Protein AF-0000000076654372 (afdb_homodimer)

Solvent-accessible surface area (backbone atoms only — not comparable to full-atom values): 41500 Å² total; per-residue (Å²): 127,62,51,68,61,81,51,61,58,80,26,35,23,19,75,59,28,53,23,39,27,15,32,27,33,91,89,42,74,63,45,23,30,28,32,39,43,34,64,26,26,40,34,35,35,58,34,51,76,66,53,48,56,74,80,52,67,88,54,66,77,91,51,62,63,37,31,63,28,63,34,42,39,65,50,32,48,63,29,49,72,42,50,49,47,51,48,52,44,53,38,39,54,42,25,56,83,30,92,48,43,71,59,43,75,70,21,62,70,52,38,68,73,18,51,39,54,47,90,63,47,45,75,33,57,31,47,64,51,43,44,26,35,37,32,59,24,8,48,44,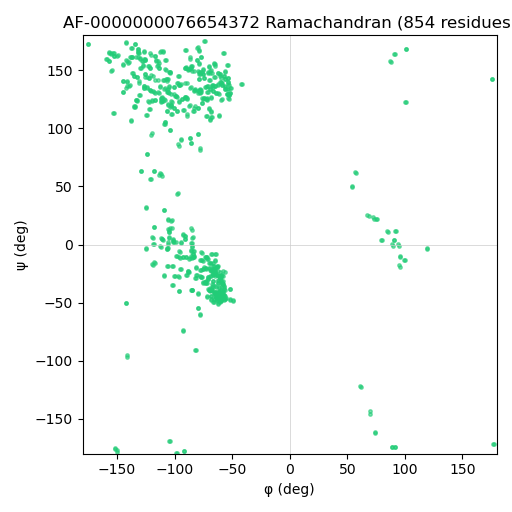37,45,37,54,54,19,26,75,75,59,33,72,93,50,17,62,59,90,48,56,69,65,45,80,41,40,26,34,48,55,37,72,24,52,40,33,40,71,50,71,38,49,42,32,40,40,52,24,53,86,44,96,84,50,87,58,66,45,80,45,62,55,74,40,28,36,52,23,37,30,41,28,36,32,29,4,40,54,46,53,74,55,42,50,47,53,24,82,56,27,66,59,29,41,39,22,34,29,41,26,38,53,30,32,26,49,48,29,29,70,47,57,17,71,74,40,6,61,39,57,29,44,28,42,32,29,34,23,21,33,30,33,35,38,48,72,53,46,64,87,36,52,31,63,42,46,88,70,95,45,80,58,53,76,69,50,58,56,76,65,77,47,60,20,53,44,34,45,35,37,34,30,41,29,39,68,86,64,41,65,30,80,57,22,52,36,52,49,34,34,28,57,59,30,66,27,39,46,50,10,59,62,11,45,18,8,21,28,51,47,48,23,21,37,37,33,40,24,40,36,14,44,88,53,92,47,14,32,28,27,38,48,64,68,6,64,73,55,75,36,69,41,82,35,53,93,80,40,71,37,43,43,62,50,68,46,26,27,43,37,37,39,40,33,30,79,42,54,88,70,30,15,37,29,40,55,58,22,30,39,33,32,37,67,49,72,88,77,135,126,62,51,65,61,80,52,60,60,82,24,37,24,18,75,59,28,53,23,40,27,16,32,27,33,92,89,41,74,65,47,22,30,27,32,41,43,34,66,25,25,40,34,34,34,57,33,50,76,66,53,50,58,72,80,51,69,88,54,67,79,92,50,63,63,38,31,62,27,62,35,42,40,64,51,32,48,63,28,49,71,42,52,48,48,51,49,51,44,54,37,39,53,42,27,55,83,29,93,47,42,69,60,43,75,70,21,63,70,53,38,68,70,19,48,37,54,47,87,63,46,45,75,33,57,31,46,64,51,44,43,26,36,38,30,58,24,8,51,46,37,46,36,54,54,18,27,76,75,60,32,71,93,51,16,62,58,91,47,56,70,65,45,79,42,42,25,35,48,54,37,72,25,52,39,33,40,72,48,69,38,49,42,31,40,38,51,24,53,87,45,94,83,48,89,60,66,44,80,46,62,53,74,40,28,36,51,24,37,29,43,29,36,31,29,4,40,54,47,54,74,53,41,50,49,53,24,82,56,27,65,60,28,43,37,22,34,28,42,25,37,52,34,33,24,48,48,27,30,70,48,58,17,72,75,40,5,63,38,58,28,44,27,42,32,29,35,23,22,34,28,34,33,38,49,71,54,44,64,89,36,52,31,64,41,46,85,69,95,46,81,57,53,78,70,49,58,56,77,66,77,48,59,21,52,44,34,41,36,36,35,30,42,29,38,69,86,66,42,64,30,80,56,23,52,38,51,48,33,34,29,57,58,32,66,28,40,46,50,11,59,61,11,45,17,7,20,28,52,46,49,23,21,36,38,34,40,23,37,36,15,43,89,53,91,47,13,35,28,27,38,49,64,67,7,65,73,54,74,38,69,42,82,37,53,94,80,41,69,37,42,42,61,50,70,45,27,29,44,36,36,38,40,34,30,79,42,54,87,70,29,16,36,30,39,56,57,24,31,40,33,32,35,68,49,72,88,78,136

Structure (mmCIF, N/CA/C/O backbone):
data_AF-0000000076654372-model_v1
#
loop_
_entity.id
_entity.type
_entity.pdbx_description
1 polymer Fumarylacetoacetase
#
loop_
_atom_site.group_PDB
_atom_site.id
_atom_site.type_symbol
_atom_site.label_atom_id
_atom_site.label_alt_id
_atom_site.label_comp_id
_atom_site.label_asym_id
_atom_site.label_entity_id
_atom_site.label_seq_id
_atom_site.pdbx_PDB_ins_code
_atom_site.Cartn_x
_atom_site.Cartn_y
_atom_site.Cartn_z
_atom_site.occupancy
_atom_site.B_iso_or_equiv
_atom_site.auth_seq_id
_atom_site.auth_comp_id
_atom_site.auth_asym_id
_atom_site.auth_atom_id
_atom_site.pdbx_PDB_model_num
ATOM 1 N N . MET A 1 1 ? -16.188 34.625 14.461 1 77.44 1 MET A N 1
ATOM 2 C CA . MET A 1 1 ? -17.531 34.062 14.57 1 77.44 1 MET A CA 1
ATOM 3 C C . MET A 1 1 ? -17.797 33.562 15.992 1 77.44 1 MET A C 1
ATOM 5 O O . MET A 1 1 ? -16.969 32.875 16.578 1 77.44 1 MET A O 1
ATOM 9 N N . ALA A 1 2 ? -18.906 34.062 16.641 1 90.44 2 ALA A N 1
ATOM 10 C CA . ALA A 1 2 ? -19.203 33.656 18 1 90.44 2 ALA A CA 1
ATOM 11 C C . ALA A 1 2 ? -20.109 32.438 18.031 1 90.44 2 ALA A C 1
ATOM 13 O O . ALA A 1 2 ? -20.922 32.25 17.125 1 90.44 2 ALA A O 1
ATOM 14 N N . SER A 1 3 ? -19.812 31.531 18.938 1 96.31 3 SER A N 1
ATOM 15 C CA . SER A 1 3 ? -20.547 30.281 19.109 1 96.31 3 SER A CA 1
ATOM 16 C C . SER A 1 3 ? -21.422 30.328 20.359 1 96.31 3 SER A C 1
ATOM 18 O O . SER A 1 3 ? -21.031 30.906 21.375 1 96.31 3 SER A O 1
ATOM 20 N N . TRP A 1 4 ? -22.625 29.75 20.328 1 97.69 4 TRP A N 1
ATOM 21 C CA . TRP A 1 4 ? -23.422 29.625 21.547 1 97.69 4 TRP A CA 1
ATOM 22 C C . TRP A 1 4 ? -22.828 28.547 22.453 1 97.69 4 TRP A C 1
ATOM 24 O O . TRP A 1 4 ? -23.062 28.562 23.672 1 97.69 4 TRP A O 1
ATOM 34 N N . LEU A 1 5 ? -22.219 27.5 21.891 1 97.5 5 LEU A N 1
ATOM 35 C CA . LEU A 1 5 ? -21.438 26.547 22.672 1 97.5 5 LEU A CA 1
ATOM 36 C C . LEU A 1 5 ? -20.109 27.188 23.109 1 97.5 5 LEU A C 1
ATOM 38 O O . LEU A 1 5 ? -19.359 27.719 22.297 1 97.5 5 LEU A O 1
ATOM 42 N N . PRO A 1 6 ? -19.844 27.188 24.359 1 96.5 6 PRO A N 1
ATOM 43 C CA . PRO A 1 6 ? -18.562 27.766 24.797 1 96.5 6 PRO A CA 1
ATOM 44 C C . PRO A 1 6 ? -17.359 27.062 24.172 1 96.5 6 PRO A C 1
ATOM 46 O O . PRO A 1 6 ? -17.219 25.844 24.297 1 96.5 6 PRO A O 1
ATOM 49 N N . ILE A 1 7 ? -16.484 27.797 23.516 1 96.5 7 ILE A N 1
ATOM 50 C CA . ILE A 1 7 ? -15.234 27.328 22.922 1 96.5 7 ILE A CA 1
ATOM 51 C C . ILE A 1 7 ? -14.062 28.109 23.516 1 96.5 7 ILE A C 1
ATOM 53 O O . ILE A 1 7 ? -13.977 29.328 23.328 1 96.5 7 ILE A O 1
ATOM 57 N N . PRO A 1 8 ? -13.203 27.469 24.188 1 95.12 8 PRO A N 1
ATOM 58 C CA . PRO A 1 8 ? -12.031 28.188 24.703 1 95.12 8 PRO A CA 1
ATOM 59 C C . PRO A 1 8 ? -11.242 28.891 23.594 1 95.12 8 PRO A C 1
ATOM 61 O O . PRO A 1 8 ? -11.086 28.344 22.5 1 95.12 8 PRO A O 1
ATOM 64 N N . SER A 1 9 ? -10.719 30.047 23.844 1 91.38 9 SER A N 1
ATOM 65 C CA . SER A 1 9 ? -10.062 30.875 22.828 1 91.38 9 SER A CA 1
ATOM 66 C C . SER A 1 9 ? -8.844 30.172 22.234 1 91.38 9 SER A C 1
ATOM 68 O O . SER A 1 9 ? -8.5 30.406 21.078 1 91.38 9 SER A O 1
ATOM 70 N N . LYS A 1 10 ? -8.195 29.297 22.938 1 93.38 10 LYS A N 1
ATOM 71 C CA . LYS A 1 10 ? -6.992 28.641 22.422 1 93.38 10 LYS A CA 1
ATOM 72 C C . LYS A 1 10 ? -7.285 27.219 21.953 1 93.38 10 LYS A C 1
ATOM 74 O O . LYS A 1 10 ? -6.359 26.438 21.719 1 93.38 10 LYS A O 1
ATOM 79 N N . SER A 1 11 ? -8.586 26.984 21.828 1 95.75 11 SER A N 1
ATOM 80 C CA . SER A 1 11 ? -8.945 25.641 21.375 1 95.75 11 SER A CA 1
ATOM 81 C C . SER A 1 11 ? -8.555 25.422 19.922 1 95.75 11 SER A C 1
ATOM 83 O O . SER A 1 11 ? -8.781 26.297 19.078 1 95.75 11 SER A O 1
ATOM 85 N N . HIS A 1 12 ? -7.949 24.281 19.672 1 97.38 12 HIS A N 1
ATOM 86 C CA . HIS A 1 12 ? -7.641 23.891 18.312 1 97.38 12 HIS A CA 1
ATOM 87 C C . HIS A 1 12 ? -8.914 23.625 17.516 1 97.38 12 HIS A C 1
ATOM 89 O O . HIS A 1 12 ? -8.875 23.531 16.281 1 97.38 12 HIS A O 1
ATOM 95 N N . PHE A 1 13 ? -10.008 23.469 18.188 1 98.25 13 PHE A N 1
ATOM 96 C CA . PHE A 1 13 ? -11.273 23.078 17.562 1 98.25 13 PHE A CA 1
ATOM 97 C C . PHE A 1 13 ? -12.281 24.219 17.656 1 98.25 13 PHE A C 1
ATOM 99 O O . PHE A 1 13 ? -13.383 24.047 18.188 1 98.25 13 PHE A O 1
ATOM 106 N N . SER A 1 14 ? -11.883 25.312 17.078 1 97.94 14 SER A N 1
ATOM 107 C CA . SER A 1 14 ? -12.727 26.516 17.031 1 97.94 14 SER A CA 1
ATOM 108 C C . SER A 1 14 ? -13.867 26.344 16.031 1 97.94 14 SER A C 1
ATOM 110 O O . SER A 1 14 ? -13.914 25.344 15.297 1 97.94 14 SER A O 1
ATOM 112 N N . LEU A 1 15 ? -14.719 27.312 15.992 1 97.38 15 LEU A N 1
ATOM 113 C CA . LEU A 1 15 ? -15.828 27.328 15.047 1 97.38 15 LEU A CA 1
ATOM 114 C C . LEU A 1 15 ? -15.32 27.422 13.617 1 97.38 15 LEU A C 1
ATOM 116 O O . LEU A 1 15 ? -15.984 26.969 12.688 1 97.38 15 LEU A O 1
ATOM 120 N N . ALA A 1 16 ? -14.125 27.984 13.422 1 96.81 16 ALA A N 1
ATOM 121 C CA . ALA A 1 16 ? -13.539 28.125 12.094 1 96.81 16 ALA A CA 1
ATOM 122 C C . ALA A 1 16 ? -13.031 26.781 11.57 1 96.81 16 ALA A C 1
ATOM 124 O O . ALA A 1 16 ? -12.859 26.594 10.367 1 96.81 16 ALA A O 1
ATOM 125 N N . ASN A 1 17 ? -12.797 25.797 12.391 1 98.12 17 ASN A N 1
ATOM 126 C CA . ASN A 1 17 ? -12.109 24.562 12.062 1 98.12 17 ASN A CA 1
ATOM 127 C C . ASN A 1 17 ? -13.086 23.469 11.648 1 98.12 17 ASN A C 1
ATOM 129 O O . ASN A 1 17 ? -13.305 23.234 10.453 1 98.12 17 ASN A O 1
ATOM 133 N N . ILE A 1 18 ? -13.836 22.875 12.531 1 98.31 18 ILE A N 1
ATOM 134 C CA . ILE A 1 18 ? -14.82 21.812 12.375 1 98.31 18 ILE A CA 1
ATOM 135 C C . ILE A 1 18 ? -14.172 20.594 11.719 1 98.31 18 ILE A C 1
ATOM 137 O O . ILE A 1 18 ? -14.586 20.172 10.641 1 98.31 18 ILE A O 1
ATOM 141 N N . PRO A 1 19 ? -13.18 19.984 12.352 1 98.88 19 PRO A N 1
ATOM 142 C CA . PRO A 1 19 ? -12.57 18.781 11.773 1 98.88 19 PRO A CA 1
ATOM 143 C C . PRO A 1 19 ? -13.422 17.531 12.008 1 98.88 19 PRO A C 1
ATOM 145 O O . PRO A 1 19 ? -14.227 17.484 12.938 1 98.88 19 PRO A O 1
ATOM 148 N N . PHE A 1 20 ? -13.25 16.547 11.172 1 98.94 20 PHE A N 1
ATOM 149 C CA . PHE A 1 20 ? -14.039 15.32 11.203 1 98.94 20 PHE A CA 1
ATOM 150 C C . PHE A 1 20 ? -13.188 14.141 11.672 1 98.94 20 PHE A C 1
ATOM 152 O O . PHE A 1 20 ? -12.016 14.031 11.305 1 98.94 20 PHE A O 1
ATOM 159 N N . GLY A 1 21 ? -13.703 13.25 12.438 1 98.88 21 GLY A N 1
ATOM 160 C CA . GLY A 1 21 ? -13.062 12.023 12.891 1 98.88 21 GLY A CA 1
ATOM 161 C C . GLY A 1 21 ? -14.039 10.891 13.141 1 98.88 21 GLY A C 1
ATOM 162 O O . GLY A 1 21 ? -15.211 10.992 12.781 1 98.88 21 GLY A O 1
ATOM 163 N N . ILE A 1 22 ? -13.586 9.781 13.602 1 98.94 22 ILE A N 1
ATOM 164 C CA . ILE A 1 22 ? -14.367 8.617 14 1 98.94 22 ILE A CA 1
ATOM 165 C C . ILE A 1 22 ? -14.219 8.383 15.508 1 98.94 22 ILE A C 1
ATOM 167 O O . ILE A 1 22 ? -13.102 8.398 16.031 1 98.94 22 ILE A O 1
ATOM 171 N N . ILE A 1 23 ? -15.336 8.203 16.188 1 98.88 23 ILE A N 1
ATOM 172 C CA . ILE A 1 23 ? -15.289 8.055 17.641 1 98.88 23 ILE A CA 1
ATOM 173 C C . ILE A 1 23 ? -16.078 6.82 18.062 1 98.88 23 ILE A C 1
ATOM 175 O O . ILE A 1 23 ? -16.844 6.266 17.266 1 98.88 23 ILE A O 1
ATOM 179 N N . SER A 1 24 ? -15.867 6.34 19.141 1 98.75 24 SER A N 1
ATOM 180 C CA . SER A 1 24 ? -16.734 5.477 19.938 1 98.75 24 SER A CA 1
ATOM 181 C C . SER A 1 24 ? -16.797 5.941 21.391 1 98.75 24 SER A C 1
ATOM 183 O O . SER A 1 24 ? -16.047 6.836 21.797 1 98.75 24 SER A O 1
ATOM 185 N N . THR A 1 25 ? -17.766 5.531 22.125 1 98 25 THR A N 1
ATOM 186 C CA . THR A 1 25 ? -17.891 5.801 23.562 1 98 25 THR A CA 1
ATOM 187 C C . THR A 1 25 ? -18.078 4.504 24.344 1 98 25 THR A C 1
ATOM 189 O O . THR A 1 25 ? -18.312 3.445 23.75 1 98 25 THR A O 1
ATOM 192 N N . SER A 1 26 ? -17.922 4.59 25.625 1 97.06 26 SER A N 1
ATOM 193 C CA . SER A 1 26 ? -18.141 3.422 26.469 1 97.06 26 SER A CA 1
ATOM 194 C C . SER A 1 26 ? -19.578 2.91 26.359 1 97.06 26 SER A C 1
ATOM 196 O O . SER A 1 26 ? -19.812 1.705 26.438 1 97.06 26 SER A O 1
ATOM 198 N N . ALA A 1 27 ? -20.422 3.795 26.109 1 94.56 27 ALA A N 1
ATOM 199 C CA . ALA A 1 27 ? -21.844 3.439 26.031 1 94.56 27 ALA A CA 1
ATOM 200 C C . ALA A 1 27 ? -22.188 2.867 24.656 1 94.56 27 ALA A C 1
ATOM 202 O O . ALA A 1 27 ? -23.141 2.098 24.516 1 94.56 27 ALA A O 1
ATOM 203 N N . GLU A 1 28 ? -21.5 3.258 23.688 1 95.12 28 GLU A N 1
ATOM 204 C CA . GLU A 1 28 ? -21.734 2.844 22.312 1 95.12 28 GLU A CA 1
ATOM 205 C C . GLU A 1 28 ? -20.422 2.543 21.594 1 95.12 28 GLU A C 1
ATOM 207 O O . GLU A 1 28 ? -19.75 3.455 21.109 1 95.12 28 GLU A O 1
ATOM 212 N N . SER A 1 29 ? -20.156 1.289 21.375 1 97 29 SER A N 1
ATOM 213 C CA . SER A 1 29 ? -18.859 0.869 20.859 1 97 29 SER A CA 1
ATOM 214 C C . SER A 1 29 ? -18.797 0.995 19.344 1 97 29 SER A C 1
ATOM 216 O O . SER A 1 29 ? -17.719 0.934 18.75 1 97 29 SER A O 1
ATOM 218 N N . THR A 1 30 ? -19.922 1.242 18.719 1 97.75 30 THR A N 1
ATOM 219 C CA . THR A 1 30 ? -19.938 1.35 17.266 1 97.75 30 THR A CA 1
ATOM 220 C C . THR A 1 30 ? -19.188 2.598 16.812 1 97.75 30 THR A C 1
ATOM 222 O O . THR A 1 30 ? -19.438 3.695 17.312 1 97.75 30 THR A O 1
ATOM 225 N N . HIS A 1 31 ? -18.266 2.439 15.961 1 98.69 31 HIS A N 1
ATOM 226 C CA . HIS A 1 31 ? -17.562 3.559 15.359 1 98.69 31 HIS A CA 1
ATOM 227 C C . HIS A 1 31 ? -18.516 4.438 14.547 1 98.69 31 HIS A C 1
ATOM 229 O O . HIS A 1 31 ? -19.375 3.932 13.836 1 98.69 31 HIS A O 1
ATOM 235 N N . ARG A 1 32 ? -18.359 5.695 14.68 1 98.62 32 ARG A N 1
ATOM 236 C CA . ARG A 1 32 ? -19.203 6.602 13.906 1 98.62 32 ARG A CA 1
ATOM 237 C C . ARG A 1 32 ? -18.531 7.965 13.742 1 98.62 32 ARG A C 1
ATOM 239 O O . ARG A 1 32 ? -17.672 8.344 14.539 1 98.62 32 ARG A O 1
ATOM 246 N N . PRO A 1 33 ? -18.984 8.688 12.695 1 98.81 33 PRO A N 1
ATOM 247 C CA . PRO A 1 33 ? -18.375 9.992 12.43 1 98.81 33 PRO A CA 1
ATOM 248 C C . PRO A 1 33 ? -18.75 11.047 13.469 1 98.81 33 PRO A C 1
ATOM 250 O O . PRO A 1 33 ? -19.875 11.039 13.969 1 98.81 33 PRO A O 1
ATOM 253 N N . ALA A 1 34 ? -17.859 11.945 13.711 1 98.88 34 ALA A N 1
ATOM 254 C CA . ALA A 1 34 ? -18.062 13.094 14.594 1 98.88 34 ALA A CA 1
ATOM 255 C C . ALA A 1 34 ? -17.219 14.289 14.133 1 98.88 34 ALA A C 1
ATOM 257 O O . ALA A 1 34 ? -16.344 14.148 13.273 1 98.88 34 ALA A O 1
ATOM 258 N N . ILE A 1 35 ? -17.578 15.414 14.609 1 98.94 35 ILE A N 1
ATOM 259 C CA . ILE A 1 35 ? -16.688 16.578 14.516 1 98.94 35 ILE A CA 1
ATOM 260 C C . ILE A 1 35 ? -16.25 17 15.914 1 98.94 35 ILE A C 1
ATOM 262 O O . ILE A 1 35 ? -16.922 16.703 16.906 1 98.94 35 ILE A O 1
ATOM 266 N N . ALA A 1 36 ? -15.086 17.641 15.969 1 98.88 36 ALA A N 1
ATOM 267 C CA . ALA A 1 36 ? -14.617 18.234 17.219 1 98.88 36 ALA A CA 1
ATOM 268 C C . ALA A 1 36 ? -14.93 19.734 17.25 1 98.88 36 ALA A C 1
ATOM 270 O O . ALA A 1 36 ? -14.805 20.422 16.234 1 98.88 36 ALA A O 1
ATOM 271 N N . ILE A 1 37 ? -15.383 20.234 18.438 1 98.56 37 ILE A N 1
ATOM 272 C CA . ILE A 1 37 ? -15.719 21.641 18.625 1 98.56 37 ILE A CA 1
ATOM 273 C C . ILE A 1 37 ? -15.547 22.031 20.094 1 98.56 37 ILE A C 1
ATOM 275 O O . ILE A 1 37 ? -16.281 21.547 20.953 1 98.56 37 ILE A O 1
ATOM 279 N N . GLY A 1 38 ? -14.555 22.891 20.297 1 97.69 38 GLY A N 1
ATOM 280 C CA . GLY A 1 38 ? -14.227 23.234 21.672 1 97.69 38 GLY A CA 1
ATOM 281 C C . GLY A 1 38 ? -13.773 22.047 22.484 1 97.69 38 GLY A C 1
ATOM 282 O O . GLY A 1 38 ? -12.82 21.344 22.125 1 97.69 38 GLY A O 1
ATOM 283 N N . GLN A 1 39 ? -14.492 21.828 23.547 1 97.88 39 GLN A N 1
ATOM 284 C CA . GLN A 1 39 ? -14.188 20.719 24.438 1 97.88 39 GLN A CA 1
ATOM 285 C C . GLN A 1 39 ? -15.203 19.594 24.266 1 97.88 39 GLN A C 1
ATOM 287 O O . GLN A 1 39 ? -15.406 18.781 25.188 1 97.88 39 GLN A O 1
ATOM 292 N N . HIS A 1 40 ? -15.852 19.609 23.109 1 98.56 40 HIS A N 1
ATOM 293 C CA . HIS A 1 40 ? -16.875 18.609 22.812 1 98.56 40 HIS A CA 1
ATOM 294 C C . HIS A 1 40 ? -16.656 18 21.438 1 98.56 40 HIS A C 1
ATOM 296 O O . HIS A 1 40 ? -15.797 18.453 20.672 1 98.56 40 HIS A O 1
ATOM 302 N N . VAL A 1 41 ? -17.344 16.891 21.219 1 98.69 41 VAL A N 1
ATOM 303 C CA . VAL A 1 41 ? -17.562 16.359 19.891 1 98.69 41 VAL A CA 1
ATOM 304 C C . VAL A 1 41 ? -19.062 16.312 19.578 1 98.69 41 VAL A C 1
ATOM 306 O O . VAL A 1 41 ? -19.875 16.219 20.5 1 98.69 41 VAL A O 1
ATOM 309 N N . LEU A 1 42 ? -19.391 16.547 18.328 1 98.88 42 LEU A N 1
ATOM 310 C CA . LEU A 1 42 ? -20.75 16.281 17.875 1 98.88 42 LEU A CA 1
ATOM 311 C C . LEU A 1 42 ? -20.844 14.938 17.172 1 98.88 42 LEU A C 1
ATOM 313 O O . LEU A 1 42 ? -20.219 14.727 16.141 1 98.88 42 LEU A O 1
ATOM 317 N N . ASP A 1 43 ? -21.594 14.023 17.766 1 98.75 43 ASP A N 1
ATOM 318 C CA . ASP A 1 43 ? -21.891 12.727 17.156 1 98.75 43 ASP A CA 1
ATOM 319 C C . ASP A 1 43 ? -22.781 12.898 15.922 1 98.75 43 ASP A C 1
ATOM 321 O O . ASP A 1 43 ? -23.984 13.133 16.047 1 98.75 43 ASP A O 1
ATOM 325 N N . LEU A 1 44 ? -22.234 12.672 14.781 1 98.75 44 LEU A N 1
ATOM 326 C CA . LEU A 1 44 ? -22.953 13 13.555 1 98.75 44 LEU A CA 1
ATOM 327 C C . LEU A 1 44 ? -24 11.938 13.242 1 98.75 44 LEU A C 1
ATOM 329 O O . LEU A 1 44 ? -24.953 12.203 12.516 1 98.75 44 LEU A O 1
ATOM 333 N N . SER A 1 45 ? -23.75 10.719 13.695 1 98.19 45 SER A N 1
ATOM 334 C CA . SER A 1 45 ? -24.781 9.695 13.523 1 98.19 45 SER A CA 1
ATOM 335 C C . SER A 1 45 ? -26.047 10.062 14.281 1 98.19 45 SER A C 1
ATOM 337 O O . SER A 1 45 ? -27.141 10.07 13.711 1 98.19 45 SER A O 1
ATOM 339 N N . ALA A 1 46 ? -25.906 10.406 15.547 1 98.06 46 ALA A N 1
ATOM 340 C CA . ALA A 1 46 ? -27.047 10.844 16.359 1 98.06 46 ALA A CA 1
ATOM 341 C C . ALA A 1 46 ? -27.672 12.117 15.781 1 98.06 46 ALA A C 1
ATOM 343 O O . ALA A 1 46 ? -28.891 12.258 15.742 1 98.06 46 ALA A O 1
ATOM 344 N N . PHE A 1 47 ? -26.828 13.047 15.422 1 98.5 47 PHE A N 1
ATOM 345 C CA . PHE A 1 47 ? -27.281 14.305 14.828 1 98.5 47 PHE A CA 1
ATOM 346 C C . PHE A 1 47 ? -28.125 14.055 13.594 1 98.5 47 PHE A C 1
ATOM 348 O O . PHE A 1 47 ? -29.203 14.633 13.445 1 98.5 47 PHE A O 1
ATOM 355 N N . ALA A 1 48 ? -27.641 13.18 12.703 1 97.44 48 ALA A N 1
ATOM 356 C CA . ALA A 1 48 ? -28.344 12.859 11.461 1 97.44 48 ALA A CA 1
ATOM 357 C C . ALA A 1 48 ? -29.656 12.141 11.75 1 97.44 48 ALA A C 1
ATOM 359 O O . ALA A 1 48 ? -30.672 12.43 11.117 1 97.44 48 ALA A O 1
ATOM 360 N N . GLN A 1 49 ? -29.672 11.234 12.656 1 96.38 49 GLN A N 1
ATOM 361 C CA . GLN A 1 49 ? -30.844 10.438 12.984 1 96.38 49 GLN A CA 1
ATOM 362 C C . GLN A 1 49 ? -31.953 11.297 13.57 1 96.38 49 GLN A C 1
ATOM 364 O O . GLN A 1 49 ? -33.125 10.914 13.555 1 96.38 49 GLN A O 1
ATOM 369 N N . ASN A 1 50 ? -31.578 12.453 14.094 1 97.38 50 ASN A N 1
ATOM 370 C CA . ASN A 1 50 ? -32.562 13.352 14.711 1 97.38 50 ASN A CA 1
ATOM 371 C C . ASN A 1 50 ? -32.781 14.594 13.859 1 97.38 50 ASN A C 1
ATOM 373 O O . ASN A 1 50 ? -32.969 15.688 14.391 1 97.38 50 ASN A O 1
ATOM 377 N N . ASN A 1 51 ? -32.625 14.492 12.586 1 95.5 51 ASN A N 1
ATOM 378 C CA . ASN A 1 51 ? -32.938 15.516 11.586 1 95.5 51 ASN A CA 1
ATOM 379 C C . ASN A 1 51 ? -32 16.703 11.688 1 95.5 51 ASN A C 1
ATOM 381 O O . ASN A 1 51 ? -32.375 17.828 11.375 1 95.5 51 ASN A O 1
ATOM 385 N N . GLY A 1 52 ? -30.875 16.438 12.211 1 97.25 52 GLY A N 1
ATOM 386 C CA . GLY A 1 52 ? -29.891 17.5 12.367 1 97.25 52 GLY A CA 1
ATOM 387 C C . GLY A 1 52 ? -29.5 18.141 11.055 1 97.25 52 GLY A C 1
ATOM 388 O O . GLY A 1 52 ? -29.094 19.297 11.023 1 97.25 52 GLY A O 1
ATOM 389 N N . PHE A 1 53 ? -29.609 17.391 9.969 1 97.38 53 PHE A N 1
ATOM 390 C CA . PHE A 1 53 ? -29.188 17.891 8.672 1 97.38 53 PHE A CA 1
ATOM 391 C C . PHE A 1 53 ? -30.391 18.312 7.836 1 97.38 53 PHE A C 1
ATOM 393 O O . PHE A 1 53 ? -30.297 18.469 6.621 1 97.38 53 PHE A O 1
ATOM 400 N N . SER A 1 54 ? -31.516 18.578 8.453 1 95.62 54 SER A N 1
ATOM 401 C CA . SER A 1 54 ? -32.75 18.859 7.746 1 95.62 54 SER A CA 1
ATOM 402 C C . SER A 1 54 ? -32.688 20.203 7.039 1 95.62 54 SER A C 1
ATOM 404 O O . SER A 1 54 ? -33.469 20.453 6.102 1 95.62 54 SER A O 1
ATOM 406 N N . LYS A 1 55 ? -31.75 21.078 7.504 1 96.19 55 LYS A N 1
ATOM 407 C CA . LYS A 1 55 ? -31.672 22.406 6.91 1 96.19 55 LYS A CA 1
ATOM 408 C C . LYS A 1 55 ? -30.453 22.531 6 1 96.19 55 LYS A C 1
ATOM 410 O O . LYS A 1 55 ? -30.172 23.625 5.488 1 96.19 55 LYS A O 1
ATOM 415 N N . LEU A 1 56 ? -29.641 21.516 5.926 1 94.88 56 LEU A N 1
ATOM 416 C CA . LEU A 1 56 ? -28.484 21.516 5.031 1 94.88 56 LEU A CA 1
ATOM 417 C C . LEU A 1 56 ? -28.922 21.469 3.574 1 94.88 56 LEU A C 1
ATOM 419 O O . LEU A 1 56 ? -29.5 20.484 3.123 1 94.88 56 LEU A O 1
ATOM 423 N N . ALA A 1 57 ? -28.609 22.531 2.922 1 87.5 57 ALA A N 1
ATOM 424 C CA . ALA A 1 57 ? -28.938 22.609 1.5 1 87.5 57 ALA A CA 1
ATOM 425 C C . ALA A 1 57 ? -27.859 21.953 0.652 1 87.5 57 ALA A C 1
ATOM 427 O O . ALA A 1 57 ? -26.719 21.812 1.097 1 87.5 57 ALA A O 1
ATOM 428 N N . ASP A 1 58 ? -28.141 21.406 -0.437 1 82.75 58 ASP A N 1
ATOM 429 C CA . ASP A 1 58 ? -27.188 20.938 -1.436 1 82.75 58 ASP A CA 1
ATOM 430 C C . ASP A 1 58 ? -26.469 19.672 -0.958 1 82.75 58 ASP A C 1
ATOM 432 O O . ASP A 1 58 ? -25.266 19.531 -1.124 1 82.75 58 ASP A O 1
ATOM 436 N N . PHE A 1 59 ? -27.078 19 -0.095 1 87.31 59 PHE A N 1
ATOM 437 C CA . PHE A 1 59 ? -26.609 17.688 0.298 1 87.31 59 PHE A CA 1
ATOM 438 C C . PHE A 1 59 ? -27.453 16.594 -0.347 1 87.31 59 PHE A C 1
ATOM 440 O O . PHE A 1 59 ? -28.688 16.688 -0.355 1 87.31 59 PHE A O 1
ATOM 447 N N . PRO A 1 60 ? -26.797 15.688 -0.943 1 85.56 60 PRO A N 1
ATOM 448 C CA . PRO A 1 60 ? -27.609 14.602 -1.499 1 85.56 60 PRO A CA 1
ATOM 449 C C . PRO A 1 60 ? -28.391 13.844 -0.428 1 85.56 60 PRO A C 1
ATOM 451 O O . PRO A 1 60 ? -27.781 13.141 0.389 1 85.56 60 PRO A O 1
ATOM 454 N N . ALA A 1 61 ? -29.75 13.945 -0.38 1 79.62 61 ALA A N 1
ATOM 455 C CA . ALA A 1 61 ? -30.609 13.43 0.684 1 79.62 61 ALA A CA 1
ATOM 456 C C . ALA A 1 61 ? -30.469 11.914 0.815 1 79.62 61 ALA A C 1
ATOM 458 O O . ALA A 1 61 ? -30.594 11.367 1.912 1 79.62 61 ALA A O 1
ATOM 459 N N . ASP A 1 62 ? -30.125 11.352 -0.255 1 87.81 62 ASP A N 1
ATOM 460 C CA . ASP A 1 62 ? -30.031 9.898 -0.248 1 87.81 62 ASP A CA 1
ATOM 461 C C . ASP A 1 62 ? -28.672 9.43 0.26 1 87.81 62 ASP A C 1
ATOM 463 O O . ASP A 1 62 ? -28.422 8.227 0.339 1 87.81 62 ASP A O 1
ATOM 467 N N . GLN A 1 63 ? -27.859 10.477 0.733 1 92.19 63 GLN A N 1
ATOM 468 C CA . GLN A 1 63 ? -26.5 10.109 1.125 1 92.19 63 GLN A CA 1
ATOM 469 C C . GLN A 1 63 ? -26.266 10.375 2.609 1 92.19 63 GLN A C 1
ATOM 471 O O . GLN A 1 63 ? -25.125 10.383 3.07 1 92.19 63 GLN A O 1
ATOM 476 N N . LEU A 1 64 ? -27.312 10.578 3.395 1 94.44 64 LEU A N 1
ATOM 477 C CA . LEU A 1 64 ? -27.156 10.906 4.809 1 94.44 64 LEU A CA 1
ATOM 478 C C . LEU A 1 64 ? -26.562 9.734 5.578 1 94.44 64 LEU A C 1
ATOM 480 O O . LEU A 1 64 ? -26.047 9.914 6.688 1 94.44 64 LEU A O 1
ATOM 484 N N . SER A 1 65 ? -26.656 8.562 4.953 1 95.94 65 SER A N 1
ATOM 485 C CA . SER A 1 65 ? -26.156 7.355 5.598 1 95.94 65 SER A CA 1
ATOM 486 C C . SER A 1 65 ? -24.641 7.426 5.773 1 95.94 65 SER A C 1
ATOM 488 O O . SER A 1 65 ? -24.062 6.641 6.527 1 95.94 65 SER A O 1
ATOM 490 N N . VAL A 1 66 ? -23.906 8.406 5.066 1 97.81 66 VAL A N 1
ATOM 491 C CA . VAL A 1 66 ? -22.469 8.547 5.195 1 97.81 66 VAL A CA 1
ATOM 492 C C . VAL A 1 66 ? -22.109 8.875 6.645 1 97.81 66 VAL A C 1
ATOM 494 O O . VAL A 1 66 ? -21 8.555 7.105 1 97.81 66 VAL A O 1
ATOM 497 N N . PHE A 1 67 ? -23.016 9.445 7.457 1 97.75 67 PHE A N 1
ATOM 498 C CA . PHE A 1 67 ? -22.75 9.867 8.828 1 97.75 67 PHE A CA 1
ATOM 499 C C . PHE A 1 67 ? -23.062 8.742 9.805 1 97.75 67 PHE A C 1
ATOM 501 O O . PHE A 1 67 ? -23.016 8.945 11.023 1 97.75 67 PHE A O 1
ATOM 508 N N . SER A 1 68 ? -23.359 7.543 9.305 1 96.69 68 SER A N 1
ATOM 509 C CA . SER A 1 68 ? -23.562 6.355 10.125 1 96.69 68 SER A CA 1
ATOM 510 C C . SER A 1 68 ? -22.562 5.266 9.789 1 96.69 68 SER A C 1
ATOM 512 O O . SER A 1 68 ? -22.719 4.113 10.195 1 96.69 68 SER A O 1
ATOM 514 N N . GLN A 1 69 ? -21.625 5.617 8.93 1 98.06 69 GLN A N 1
ATOM 515 C CA . GLN A 1 69 ? -20.578 4.668 8.57 1 98.06 69 GLN A CA 1
ATOM 516 C C . GLN A 1 69 ? -19.5 4.59 9.648 1 98.06 69 GLN A C 1
ATOM 518 O O . GLN A 1 69 ? -19.406 5.469 10.508 1 98.06 69 GLN A O 1
ATOM 523 N N . THR A 1 70 ? -18.641 3.568 9.562 1 98.56 70 THR A N 1
ATOM 524 C CA . THR A 1 70 ? -17.641 3.344 10.594 1 98.56 70 THR A CA 1
ATOM 525 C C . THR A 1 70 ? -16.328 4.047 10.234 1 98.56 70 THR A C 1
ATOM 527 O O . THR A 1 70 ? -15.391 4.066 11.039 1 98.56 70 THR A O 1
ATOM 530 N N . THR A 1 71 ? -16.172 4.551 9.039 1 98.75 71 THR A N 1
ATOM 531 C CA . THR A 1 71 ? -15.07 5.387 8.57 1 98.75 71 THR A CA 1
ATOM 532 C C . THR A 1 71 ? -15.602 6.578 7.773 1 98.75 71 THR A C 1
ATOM 534 O O . THR A 1 71 ? -16.797 6.652 7.477 1 98.75 71 THR A O 1
ATOM 537 N N . LEU A 1 72 ? -14.781 7.504 7.406 1 98.88 72 LEU A N 1
ATOM 538 C CA . LEU A 1 72 ? -15.195 8.719 6.719 1 98.88 72 LEU A CA 1
ATOM 539 C C . LEU A 1 72 ? -15.117 8.547 5.203 1 98.88 72 LEU A C 1
ATOM 541 O O . LEU A 1 72 ? -15.32 9.5 4.453 1 98.88 72 LEU A O 1
ATOM 545 N N . ASN A 1 73 ? -14.875 7.332 4.703 1 98.75 73 ASN A N 1
ATOM 546 C CA . ASN A 1 73 ? -14.609 7.113 3.285 1 98.75 73 ASN A CA 1
ATOM 547 C C . ASN A 1 73 ? -15.805 7.531 2.428 1 98.75 73 ASN A C 1
ATOM 549 O O . ASN A 1 73 ? -15.633 8.211 1.414 1 98.75 73 ASN A O 1
ATOM 553 N N . ASP A 1 74 ? -16.953 7.137 2.812 1 98.38 74 ASP A N 1
ATOM 554 C CA . ASP A 1 74 ? -18.125 7.461 2.006 1 98.38 74 ASP A CA 1
ATOM 555 C C . ASP A 1 74 ? -18.375 8.969 1.968 1 98.38 74 ASP A C 1
ATOM 557 O O . ASP A 1 74 ? -18.75 9.516 0.931 1 98.38 74 ASP A O 1
ATOM 561 N N . PHE A 1 75 ? -18.203 9.656 3.096 1 98.56 75 PHE A N 1
ATOM 562 C CA . PHE A 1 75 ? -18.344 11.109 3.127 1 98.56 75 PHE A CA 1
ATOM 563 C C . PHE A 1 75 ? -17.281 11.773 2.27 1 98.56 75 PHE A C 1
ATOM 565 O O . PHE A 1 75 ? -17.578 12.695 1.5 1 98.56 75 PHE A O 1
ATOM 572 N N . ALA A 1 76 ? -16.031 11.273 2.418 1 98.75 76 ALA A N 1
ATOM 573 C CA . ALA A 1 76 ? -14.93 11.812 1.619 1 98.75 76 ALA A CA 1
ATOM 574 C C . ALA A 1 76 ? -15.227 11.703 0.128 1 98.75 76 ALA A C 1
ATOM 576 O O . ALA A 1 76 ? -14.984 12.648 -0.629 1 98.75 76 ALA A O 1
ATOM 577 N N . ALA A 1 77 ? -15.812 10.656 -0.26 1 98.19 77 ALA A N 1
ATOM 578 C CA . ALA A 1 77 ? -16.031 10.336 -1.668 1 98.19 77 ALA A CA 1
ATOM 579 C C . ALA A 1 77 ? -17.062 11.281 -2.285 1 98.19 77 ALA A C 1
ATOM 581 O O . ALA A 1 77 ? -17.203 11.352 -3.51 1 98.19 77 ALA A O 1
ATOM 582 N N . LEU A 1 78 ? -17.828 11.992 -1.443 1 97.56 78 LEU A N 1
ATOM 583 C CA . LEU A 1 78 ? -18.859 12.875 -1.964 1 97.56 78 LEU A CA 1
ATOM 584 C C . LEU A 1 78 ? -18.25 14.117 -2.602 1 97.56 78 LEU A C 1
ATOM 586 O O . LEU A 1 78 ? -18.922 14.828 -3.361 1 97.56 78 LEU A O 1
ATOM 590 N N . GLY A 1 79 ? -17 14.461 -2.244 1 96.81 79 GLY A N 1
ATOM 591 C CA . GLY A 1 79 ? -16.297 15.516 -2.947 1 96.81 79 GLY A CA 1
ATOM 592 C C . GLY A 1 79 ? -16.297 16.828 -2.199 1 96.81 79 GLY A C 1
ATOM 593 O O . GLY A 1 79 ? -17.078 17.031 -1.268 1 96.81 79 GLY A O 1
ATOM 594 N N . ARG A 1 80 ? -15.523 17.781 -2.596 1 96.5 80 ARG A N 1
ATOM 595 C CA . ARG A 1 80 ? -15.188 19.016 -1.897 1 96.5 80 ARG A CA 1
ATOM 596 C C . ARG A 1 80 ? -16.406 19.922 -1.785 1 96.5 80 ARG A C 1
ATOM 598 O O . ARG A 1 80 ? -16.609 20.562 -0.752 1 96.5 80 ARG A O 1
ATOM 605 N N . PRO A 1 81 ? -17.219 19.984 -2.824 1 95.88 81 PRO A N 1
ATOM 606 C CA . PRO A 1 81 ? -18.391 20.844 -2.66 1 95.88 81 PRO A CA 1
ATOM 607 C C . PRO A 1 81 ? -19.281 20.406 -1.499 1 95.88 81 PRO A C 1
ATOM 609 O O . PRO A 1 81 ? -19.781 21.25 -0.749 1 95.88 81 PRO A O 1
ATOM 612 N N . VAL A 1 82 ? -19.422 19.094 -1.371 1 97.06 82 VAL A N 1
ATOM 613 C CA . VAL A 1 82 ? -20.25 18.578 -0.289 1 97.06 82 VAL A CA 1
ATOM 614 C C . VAL A 1 82 ? -19.547 18.812 1.051 1 97.06 82 VAL A C 1
ATOM 616 O O . VAL A 1 82 ? -20.203 19.156 2.041 1 97.06 82 VAL A O 1
ATOM 619 N N . HIS A 1 83 ? -18.25 18.641 1.082 1 97.94 83 HIS A N 1
ATOM 620 C CA . HIS A 1 83 ? -17.5 18.906 2.303 1 97.94 83 HIS A CA 1
ATOM 621 C C . HIS A 1 83 ? -17.656 20.344 2.758 1 97.94 83 HIS A C 1
ATOM 623 O O . HIS A 1 83 ? -17.922 20.609 3.936 1 97.94 83 HIS A O 1
ATOM 629 N N . ARG A 1 84 ? -17.516 21.203 1.83 1 96.75 84 ARG A N 1
ATOM 630 C CA . ARG A 1 84 ? -17.609 22.625 2.102 1 96.75 84 ARG A CA 1
ATOM 631 C C . ARG A 1 84 ? -19 22.984 2.641 1 96.75 84 ARG A C 1
ATOM 633 O O . ARG A 1 84 ? -19.109 23.703 3.639 1 96.75 84 ARG A O 1
ATOM 640 N N . ALA A 1 85 ? -19.984 22.5 1.993 1 97.06 85 ALA A N 1
ATOM 641 C CA . ALA A 1 85 ? -21.359 22.781 2.402 1 97.06 85 ALA A CA 1
ATOM 642 C C . ALA A 1 85 ? -21.641 22.234 3.795 1 97.06 85 ALA A C 1
ATOM 644 O O . ALA A 1 85 ? -22.297 22.891 4.605 1 97.06 85 ALA A O 1
ATOM 645 N N . THR A 1 86 ? -21.172 21.047 4.004 1 97.88 86 THR A N 1
ATOM 646 C CA . THR A 1 86 ? -21.391 20.406 5.293 1 97.88 86 THR A CA 1
ATOM 647 C C . THR A 1 86 ? -20.703 21.172 6.41 1 97.88 86 THR A C 1
ATOM 649 O O . THR A 1 86 ? -21.297 21.422 7.461 1 97.88 86 THR A O 1
ATOM 652 N N . ARG A 1 87 ? -19.453 21.578 6.211 1 98.06 87 ARG A N 1
ATOM 653 C CA . ARG A 1 87 ? -18.719 22.359 7.203 1 98.06 87 ARG A CA 1
ATOM 654 C C . ARG A 1 87 ? -19.406 23.688 7.473 1 98.06 87 ARG A C 1
ATOM 656 O O . ARG A 1 87 ? -19.562 24.094 8.625 1 98.06 87 ARG A O 1
ATOM 663 N N . ALA A 1 88 ? -19.812 24.328 6.445 1 97.31 88 ALA A N 1
ATOM 664 C CA . ALA A 1 88 ? -20.5 25.625 6.582 1 97.31 88 ALA A CA 1
ATOM 665 C C . ALA A 1 88 ? -21.797 25.469 7.375 1 97.31 88 ALA A C 1
ATOM 667 O O . ALA A 1 88 ? -22.109 26.312 8.219 1 97.31 88 ALA A O 1
ATOM 668 N N . TYR A 1 89 ? -22.516 24.469 7.051 1 98 89 TYR A N 1
ATOM 669 C CA . TYR A 1 89 ? -23.766 24.203 7.758 1 98 89 TYR A CA 1
ATOM 670 C C . TYR A 1 89 ? -23.516 24 9.25 1 98 89 TYR A C 1
ATOM 672 O O . TYR A 1 89 ? -24.219 24.578 10.086 1 98 89 TYR A O 1
ATOM 680 N N . LEU A 1 90 ? -22.547 23.203 9.547 1 98.44 90 LEU A N 1
ATOM 681 C CA . LEU A 1 90 ? -22.234 22.922 10.945 1 98.44 90 LEU A CA 1
ATOM 682 C C . LEU A 1 90 ? -21.75 24.188 11.656 1 98.44 90 LEU A C 1
ATOM 684 O O . LEU A 1 90 ? -22.031 24.375 12.844 1 98.44 90 LEU A O 1
ATOM 688 N N . GLN A 1 91 ? -21.016 25.031 10.961 1 97.94 91 GLN A N 1
ATOM 689 C CA . GLN A 1 91 ? -20.672 26.344 11.516 1 97.94 91 GLN A CA 1
ATOM 690 C C . GLN A 1 91 ? -21.922 27.141 11.844 1 97.94 91 GLN A C 1
ATOM 692 O O . GLN A 1 91 ? -22 27.766 12.906 1 97.94 91 GLN A O 1
ATOM 697 N N . ASP A 1 92 ? -22.859 27.125 10.938 1 97.75 92 ASP A N 1
ATOM 698 C CA . ASP A 1 92 ? -24.109 27.844 11.156 1 97.75 92 ASP A CA 1
ATOM 699 C C . ASP A 1 92 ? -24.859 27.281 12.359 1 97.75 92 ASP A C 1
ATOM 701 O O . ASP A 1 92 ? -25.453 28.047 13.133 1 97.75 92 ASP A O 1
ATOM 705 N N . ILE A 1 93 ? -24.859 26 12.477 1 98.44 93 ILE A N 1
ATOM 706 C CA . ILE A 1 93 ? -25.562 25.344 13.57 1 98.44 93 ILE A CA 1
ATOM 707 C C . ILE A 1 93 ? -25.016 25.828 14.906 1 98.44 93 ILE A C 1
ATOM 709 O O . ILE A 1 93 ? -25.766 26.016 15.867 1 98.44 93 ILE A O 1
ATOM 713 N N . PHE A 1 94 ? -23.734 26.078 14.992 1 98.5 94 PHE A N 1
ATOM 714 C CA . PHE A 1 94 ? -23.109 26.375 16.281 1 98.5 94 PHE A CA 1
ATOM 715 C C . PHE A 1 94 ? -22.953 27.891 16.469 1 98.5 94 PHE A C 1
ATOM 717 O O . PHE A 1 94 ? -22.641 28.344 17.562 1 98.5 94 PHE A O 1
ATOM 7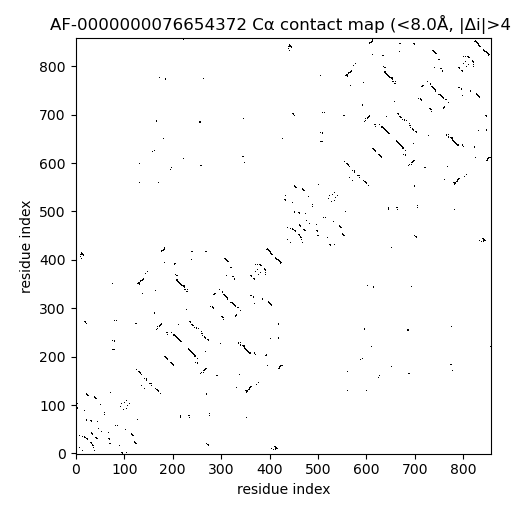24 N N . ARG A 1 95 ? -23.188 28.641 15.453 1 97.5 95 ARG A N 1
ATOM 725 C CA . ARG A 1 95 ? -23.062 30.078 15.555 1 97.5 95 ARG A CA 1
ATOM 726 C C . ARG A 1 95 ? -24.016 30.656 16.594 1 97.5 95 ARG A C 1
ATOM 728 O O . ARG A 1 95 ? -25.156 30.203 16.719 1 97.5 95 ARG A O 1
ATOM 735 N N . GLN A 1 96 ? -23.547 31.734 17.25 1 96.94 96 GLN A N 1
ATOM 736 C CA . GLN A 1 96 ? -24.359 32.375 18.281 1 96.94 96 GLN A CA 1
ATOM 737 C C . GLN A 1 96 ? -25.719 32.781 17.734 1 96.94 96 GLN A C 1
ATOM 739 O O . GLN A 1 96 ? -26.75 32.562 18.375 1 96.94 96 GLN A O 1
ATOM 744 N N . GLU A 1 97 ? -25.766 33.406 16.562 1 97.25 97 GLU A N 1
ATOM 745 C CA . GLU A 1 97 ? -27 33.844 15.891 1 97.25 97 GLU A CA 1
ATOM 746 C C . GLU A 1 97 ? -27.438 32.844 14.836 1 97.25 97 GLU A C 1
ATOM 748 O O . GLU A 1 97 ? -27.781 33.219 13.719 1 97.25 97 GLU A O 1
ATOM 753 N N . THR A 1 98 ? -27.359 31.609 15.203 1 97.81 98 THR A N 1
ATOM 754 C CA . THR A 1 98 ? -27.719 30.547 14.273 1 97.81 98 THR A CA 1
ATOM 755 C C . THR A 1 98 ? -29.125 30.781 13.703 1 97.81 98 THR A C 1
ATOM 757 O O . THR A 1 98 ? -30.031 31.172 14.438 1 97.81 98 THR A O 1
ATOM 760 N N . PRO A 1 99 ? -29.297 30.562 12.461 1 97.12 99 PRO A N 1
ATOM 761 C CA . PRO A 1 99 ? -30.641 30.656 11.875 1 97.12 99 PRO A CA 1
ATOM 762 C C . PRO A 1 99 ? -31.516 29.453 12.203 1 97.12 99 PRO A C 1
ATOM 764 O O . PRO A 1 99 ? -32.719 29.484 11.953 1 97.12 99 PRO A O 1
ATOM 767 N N . TYR A 1 100 ? -30.875 28.438 12.836 1 97.75 100 TYR A N 1
ATOM 768 C CA . TYR A 1 100 ? -31.625 27.219 13.102 1 97.75 100 TYR A CA 1
ATOM 769 C C . TYR A 1 100 ? -31.5 26.812 14.562 1 97.75 100 TYR A C 1
ATOM 771 O O . TYR A 1 100 ? -31.047 25.703 14.875 1 97.75 100 TYR A O 1
ATOM 779 N N . PRO A 1 101 ? -31.984 27.625 15.453 1 98.19 101 PRO A N 1
ATOM 780 C CA . PRO A 1 101 ? -31.781 27.328 16.875 1 98.19 101 PRO A CA 1
ATOM 781 C C . PRO A 1 101 ? -32.5 26.047 17.312 1 98.19 101 PRO A C 1
ATOM 783 O O . PRO A 1 101 ? -32.094 25.406 18.281 1 98.19 101 PRO A O 1
ATOM 786 N N . GLU A 1 102 ? -33.531 25.609 16.562 1 98.06 102 GLU A N 1
ATOM 787 C CA . GLU A 1 102 ? -34.344 24.453 16.922 1 98.06 102 GLU A CA 1
ATOM 788 C C . GLU A 1 102 ? -33.594 23.156 16.656 1 98.06 102 GLU A C 1
ATOM 790 O O . GLU A 1 102 ? -33.938 22.109 17.188 1 98.06 102 GLU A O 1
ATOM 795 N N . ILE A 1 103 ? -32.594 23.219 15.797 1 98.38 103 ILE A N 1
ATOM 796 C CA . ILE A 1 103 ? -31.906 22 15.375 1 98.38 103 ILE A CA 1
ATOM 797 C C . ILE A 1 103 ? -31.062 21.469 16.531 1 98.38 103 ILE A C 1
ATOM 799 O O . ILE A 1 103 ? -31.078 20.266 16.828 1 98.38 103 ILE A O 1
ATOM 803 N N . LEU A 1 104 ? -30.312 22.422 17.219 1 98.69 104 LEU A N 1
ATOM 804 C CA . LEU A 1 104 ? -29.406 21.938 18.266 1 98.69 104 LEU A CA 1
ATOM 805 C C . LEU A 1 104 ? -29.406 22.906 19.453 1 98.69 104 LEU A C 1
ATOM 807 O O . LEU A 1 104 ? -29.609 22.484 20.594 1 98.69 104 LEU A O 1
ATOM 811 N N . LYS A 1 105 ? -29.219 24.234 19.25 1 98.5 105 LYS A N 1
ATOM 812 C CA . LYS A 1 105 ? -29.078 25.234 20.297 1 98.5 105 LYS A CA 1
ATOM 813 C C . LYS A 1 105 ? -30.219 25.141 21.312 1 98.5 105 LYS A C 1
ATOM 815 O O . LYS A 1 105 ? -29.969 25.078 22.516 1 98.5 105 LYS A O 1
ATOM 820 N N . ASP A 1 106 ? -31.453 25.047 20.828 1 98.31 106 ASP A N 1
ATOM 821 C CA . ASP A 1 106 ? -32.625 25.031 21.703 1 98.31 106 ASP A CA 1
ATOM 822 C C . ASP A 1 106 ? -33.156 23.609 21.875 1 98.31 106 ASP A C 1
ATOM 824 O O . ASP A 1 106 ? -34.219 23.406 22.469 1 98.31 106 ASP A O 1
ATOM 828 N N . ASN A 1 107 ? -32.5 22.625 21.281 1 98.19 107 ASN A N 1
ATOM 829 C CA . ASN A 1 107 ? -32.875 21.219 21.375 1 98.19 107 ASN A CA 1
ATOM 830 C C . ASN A 1 107 ? -32.094 20.484 22.469 1 98.19 107 ASN A C 1
ATOM 832 O O . ASN A 1 107 ? -31.141 19.781 22.172 1 98.19 107 ASN A O 1
ATOM 836 N N . GLU A 1 108 ? -32.562 20.562 23.641 1 97.94 108 GLU A N 1
ATOM 837 C CA . GLU A 1 108 ? -31.875 20.031 24.812 1 97.94 108 GLU A CA 1
ATOM 838 C C . GLU A 1 108 ? -31.688 18.516 24.688 1 97.94 108 GLU A C 1
ATOM 840 O O . GLU A 1 108 ? -30.641 17.984 25.047 1 97.94 108 GLU A O 1
ATOM 845 N N . SER A 1 109 ? -32.688 17.891 24.234 1 97.69 109 SER A N 1
ATOM 846 C CA . SER A 1 109 ? -32.625 16.438 24.109 1 97.69 109 SER A CA 1
ATOM 847 C C . SER A 1 109 ? -31.516 16.016 23.156 1 97.69 109 SER A C 1
ATOM 849 O O . SER A 1 109 ? -30.719 15.133 23.5 1 97.69 109 SER A O 1
ATOM 851 N N . LEU A 1 110 ? -31.438 16.625 22.031 1 98.19 110 LEU A N 1
ATOM 852 C CA . LEU A 1 110 ? -30.391 16.281 21.062 1 98.19 110 LEU A CA 1
ATOM 853 C C . LEU A 1 110 ? -29.016 16.688 21.594 1 98.19 110 LEU A C 1
ATOM 855 O O . LEU A 1 110 ? -28.031 16 21.344 1 98.19 110 LEU A O 1
ATOM 859 N N . ARG A 1 111 ? -28.891 17.812 22.266 1 98.38 111 ARG A N 1
ATOM 860 C CA . ARG A 1 111 ? -27.609 18.219 22.859 1 98.38 111 ARG A CA 1
ATOM 861 C C . ARG A 1 111 ? -27.078 17.156 23.812 1 98.38 111 ARG A C 1
ATOM 863 O O . ARG A 1 111 ? -25.906 16.797 23.766 1 98.38 111 ARG A O 1
ATOM 870 N N . LYS A 1 112 ? -27.953 16.625 24.609 1 97.25 112 LYS A N 1
ATOM 871 C CA . LYS A 1 112 ? -27.562 15.617 25.594 1 97.25 112 LYS A CA 1
ATOM 872 C C . LYS A 1 112 ? -27.109 14.328 24.906 1 97.25 112 LYS A C 1
ATOM 874 O O . LYS A 1 112 ? -26.219 13.641 25.406 1 97.25 112 LYS A O 1
ATOM 879 N N . GLN A 1 113 ? -27.703 14.102 23.797 1 97.12 113 GLN A N 1
ATOM 880 C CA . GLN A 1 113 ? -27.438 12.852 23.094 1 97.12 113 GLN A CA 1
ATOM 881 C C . GLN A 1 113 ? -26.203 12.977 22.219 1 97.12 113 GLN A C 1
ATOM 883 O O . GLN A 1 113 ? -25.406 12.039 22.109 1 97.12 113 GLN A O 1
ATOM 888 N N . ALA A 1 114 ? -26.047 14.086 21.594 1 98.19 114 ALA A N 1
ATOM 889 C CA . ALA A 1 114 ? -25.125 14.164 20.469 1 98.19 114 ALA A CA 1
ATOM 890 C C . ALA A 1 114 ? -23.875 14.977 20.828 1 98.19 114 ALA A C 1
ATOM 892 O O . ALA A 1 114 ? -22.828 14.852 20.188 1 98.19 114 ALA A O 1
ATOM 893 N N . LEU A 1 115 ? -23.953 15.883 21.75 1 98.5 115 LEU A N 1
ATOM 894 C CA . LEU A 1 115 ? -22.781 16.641 22.203 1 98.5 115 LEU A CA 1
ATOM 895 C C . LEU A 1 115 ? -22.078 15.93 23.359 1 98.5 115 LEU A C 1
ATOM 897 O O . LEU A 1 115 ? -22.625 15.852 24.453 1 98.5 115 LEU A O 1
ATOM 901 N N . ILE A 1 116 ? -20.922 15.438 23.078 1 98.56 116 ILE A N 1
ATOM 902 C CA . ILE A 1 116 ? -20.203 14.617 24.047 1 98.56 116 ILE A CA 1
ATOM 903 C C . ILE A 1 116 ? -18.891 15.305 24.438 1 98.56 116 ILE A C 1
ATOM 905 O O . ILE A 1 116 ? -18.156 15.797 23.562 1 98.56 116 ILE A O 1
ATOM 909 N N . PRO A 1 117 ? -18.609 15.422 25.75 1 98.25 117 PRO A N 1
ATOM 910 C CA . PRO A 1 117 ? -17.281 15.922 26.094 1 98.25 117 PRO A CA 1
ATOM 911 C C . PRO A 1 117 ? -16.156 15.148 25.391 1 98.25 117 PRO A C 1
ATOM 913 O O . PRO A 1 117 ? -16.203 13.914 25.344 1 98.25 117 PRO A O 1
ATOM 916 N N . ILE A 1 118 ? -15.219 15.852 24.859 1 98.06 118 ILE A N 1
ATOM 917 C CA . ILE A 1 118 ? -14.195 15.242 24.016 1 98.06 118 ILE A CA 1
ATOM 918 C C . ILE A 1 118 ? -13.375 14.25 24.828 1 98.06 118 ILE A C 1
ATOM 920 O O . ILE A 1 118 ? -12.867 13.266 24.297 1 98.06 118 ILE A O 1
ATOM 924 N N . GLY A 1 119 ? -13.258 14.398 26.141 1 97.31 119 GLY A N 1
ATOM 925 C CA . GLY A 1 119 ? -12.539 13.484 27 1 97.31 119 GLY A CA 1
ATOM 926 C C . GLY A 1 119 ? -13.25 12.156 27.188 1 97.31 119 GLY A C 1
ATOM 927 O O . GLY A 1 119 ? -12.648 11.188 27.656 1 97.31 119 GLY A O 1
ATOM 928 N N . ASP A 1 120 ? -14.5 12.086 26.75 1 98 120 ASP A N 1
ATOM 929 C CA . ASP A 1 120 ? -15.305 10.891 26.984 1 98 120 ASP A CA 1
ATOM 930 C C . ASP A 1 120 ? -15.375 10.023 25.719 1 98 120 ASP A C 1
ATOM 932 O O . ASP A 1 120 ? -16.109 9.031 25.688 1 98 120 ASP A O 1
ATOM 936 N N . VAL A 1 121 ? -14.672 10.398 24.703 1 98.12 121 VAL A N 1
ATOM 937 C CA . VAL A 1 121 ? -14.742 9.602 23.484 1 98.12 121 VAL A CA 1
ATOM 938 C C . VAL A 1 121 ? -13.391 8.945 23.219 1 98.12 121 VAL A C 1
ATOM 940 O O . VAL A 1 121 ? -12.359 9.398 23.734 1 98.12 121 VAL A O 1
ATOM 943 N N . ARG A 1 122 ? -13.406 7.812 22.562 1 98 122 ARG A N 1
ATOM 944 C CA . ARG A 1 122 ? -12.234 7.191 21.953 1 98 122 ARG A CA 1
ATOM 945 C C . ARG A 1 122 ? -12.18 7.473 20.453 1 98 122 ARG A C 1
ATOM 947 O O . ARG A 1 122 ? -13.156 7.254 19.734 1 98 122 ARG A O 1
ATOM 954 N N . SER A 1 123 ? -11.016 7.973 20.047 1 98.56 123 SER A N 1
ATOM 955 C CA . SER A 1 123 ? -10.836 8.266 18.625 1 98.56 123 SER A CA 1
ATOM 956 C C . SER A 1 123 ? -10.266 7.059 17.875 1 98.56 123 SER A C 1
ATOM 958 O O . SER A 1 123 ? -9.562 6.234 18.469 1 98.56 123 SER A O 1
ATOM 960 N N . HIS A 1 124 ? -10.578 6.973 16.609 1 98.75 124 HIS A N 1
ATOM 961 C CA . HIS A 1 124 ? -10.117 5.898 15.734 1 98.75 124 HIS A CA 1
ATOM 962 C C . HIS A 1 124 ? -9.562 6.457 14.43 1 98.75 124 HIS A C 1
ATOM 964 O O . HIS A 1 124 ? -9.641 7.66 14.18 1 98.75 124 HIS A O 1
ATOM 970 N N . LEU A 1 125 ? -8.883 5.555 13.648 1 98.81 125 LEU A N 1
ATOM 971 C CA . LEU A 1 125 ? -8.477 5.973 12.312 1 98.81 125 LEU A CA 1
ATOM 972 C C . LEU A 1 125 ? -9.656 6.543 11.539 1 98.81 125 LEU A C 1
ATOM 974 O O . LEU A 1 125 ? -10.719 5.918 11.469 1 98.81 125 LEU A O 1
ATOM 978 N N . PRO A 1 126 ? -9.445 7.684 10.984 1 98.81 126 PRO A N 1
ATOM 979 C CA . PRO A 1 126 ? -10.609 8.344 10.398 1 98.81 126 PRO A CA 1
ATOM 980 C C . PRO A 1 126 ? -11.078 7.688 9.102 1 98.81 126 PRO A C 1
ATOM 982 O O . PRO A 1 126 ? -12.266 7.723 8.781 1 98.81 126 PRO A O 1
ATOM 985 N N . LEU A 1 127 ? -10.148 7.152 8.391 1 98.88 127 LEU A N 1
ATOM 986 C CA . LEU A 1 127 ? -10.5 6.508 7.129 1 98.88 127 LEU A CA 1
ATOM 987 C C . LEU A 1 127 ? -9.898 5.105 7.051 1 98.88 127 LEU A C 1
ATOM 989 O O . LEU A 1 127 ? -8.883 4.824 7.695 1 98.88 127 LEU A O 1
ATOM 993 N N . SER A 1 128 ? -10.609 4.195 6.27 1 98.31 128 SER A N 1
ATOM 994 C CA . SER A 1 128 ? -9.938 2.998 5.773 1 98.31 128 SER A CA 1
ATOM 995 C C . SER A 1 128 ? -8.906 3.348 4.707 1 98.31 128 SER A C 1
ATOM 997 O O . SER A 1 128 ? -9.242 3.9 3.66 1 98.31 128 SER A O 1
ATOM 999 N N . ILE A 1 129 ? -7.676 3.053 5.027 1 98.62 129 ILE A N 1
ATOM 1000 C CA . ILE A 1 129 ? -6.578 3.457 4.156 1 98.62 129 ILE A CA 1
ATOM 1001 C C . ILE A 1 129 ? -6.27 2.34 3.16 1 98.62 129 ILE A C 1
ATOM 1003 O O . ILE A 1 129 ? -5.871 1.241 3.557 1 98.62 129 ILE A O 1
ATOM 1007 N N . GLY A 1 130 ? -6.457 2.576 1.866 1 96.81 130 GLY A N 1
ATOM 1008 C CA . GLY A 1 130 ? -6.148 1.603 0.831 1 96.81 130 GLY A CA 1
ATOM 1009 C C . GLY A 1 130 ? -4.668 1.507 0.524 1 96.81 130 GLY A C 1
ATOM 1010 O O . GLY A 1 130 ? -4.078 0.427 0.611 1 96.81 130 GLY A O 1
ATOM 1011 N N . ASP A 1 131 ? -4.074 2.619 0.097 1 98.38 131 ASP A N 1
ATOM 1012 C CA . ASP A 1 131 ? -2.641 2.748 -0.146 1 98.38 131 ASP A CA 1
ATOM 1013 C C . ASP A 1 131 ? -2.057 3.928 0.628 1 98.38 131 ASP A C 1
ATOM 1015 O O . ASP A 1 131 ? -2.752 4.914 0.887 1 98.38 131 ASP A O 1
ATOM 1019 N N . TYR A 1 132 ? -0.852 3.715 1.079 1 98.69 132 TYR A N 1
ATOM 1020 C CA . TYR A 1 132 ? -0.092 4.781 1.723 1 98.69 132 TYR A CA 1
ATOM 1021 C C . TYR A 1 132 ? 1.164 5.113 0.925 1 98.69 132 TYR A C 1
ATOM 1023 O O . TYR A 1 132 ? 1.933 4.219 0.565 1 98.69 132 TYR A O 1
ATOM 1031 N N . THR A 1 133 ? 1.325 6.41 0.528 1 98.62 133 THR A N 1
ATOM 1032 C CA . THR A 1 133 ? 2.514 6.934 -0.136 1 98.62 133 THR A CA 1
ATOM 1033 C C . THR A 1 133 ? 3.158 8.031 0.7 1 98.62 133 THR A C 1
ATOM 1035 O O . THR A 1 133 ? 2.467 8.922 1.211 1 98.62 133 THR A O 1
ATOM 1038 N N . ASP A 1 134 ? 4.422 7.926 0.866 1 98.62 134 ASP A N 1
ATOM 1039 C CA . ASP A 1 134 ? 5.152 8.969 1.578 1 98.62 134 ASP A CA 1
ATOM 1040 C C . ASP A 1 134 ? 6.082 9.727 0.635 1 98.62 134 ASP A C 1
ATOM 1042 O O . ASP A 1 134 ? 6.922 9.125 -0.037 1 98.62 134 ASP A O 1
ATOM 1046 N N . PHE A 1 135 ? 5.891 11.023 0.575 1 98.75 135 PHE A N 1
ATOM 1047 C CA . PHE A 1 135 ? 6.727 11.875 -0.26 1 98.75 135 PHE A CA 1
ATOM 1048 C C . PHE A 1 135 ? 7.938 12.375 0.519 1 98.75 135 PHE A C 1
ATOM 1050 O O . PHE A 1 135 ? 8.094 12.07 1.702 1 98.75 135 PHE A O 1
ATOM 1057 N N . PHE A 1 136 ? 8.828 12.906 -0.134 1 98.44 136 PHE A N 1
ATOM 1058 C CA . PHE A 1 136 ? 10.07 13.5 0.342 1 98.44 136 PHE A CA 1
ATOM 1059 C C . PHE A 1 136 ? 10.156 14.969 -0.069 1 98.44 136 PHE A C 1
ATOM 1061 O O . PHE A 1 136 ? 11.141 15.391 -0.676 1 98.44 136 PHE A O 1
ATOM 1068 N N . ALA A 1 137 ? 9.102 15.711 0.349 1 98.31 137 ALA A N 1
ATOM 1069 C CA . ALA A 1 137 ? 8.906 17.062 -0.192 1 98.31 137 ALA A CA 1
ATOM 1070 C C . ALA A 1 137 ? 9.617 18.094 0.665 1 98.31 137 ALA A C 1
ATOM 1072 O O . ALA A 1 137 ? 9.719 19.266 0.28 1 98.31 137 ALA A O 1
ATOM 1073 N N . GLY A 1 138 ? 10.109 17.781 1.812 1 97.94 138 GLY A N 1
ATOM 1074 C CA . GLY A 1 138 ? 10.836 18.703 2.674 1 97.94 138 GLY A CA 1
ATOM 1075 C C . GLY A 1 138 ? 12.273 18.906 2.25 1 97.94 138 GLY A C 1
ATOM 1076 O O . GLY A 1 138 ? 13.172 18.188 2.711 1 97.94 138 GLY A O 1
ATOM 1077 N N . ARG A 1 139 ? 12.484 19.922 1.517 1 97.56 139 ARG A N 1
ATOM 1078 C CA . ARG A 1 139 ? 13.797 20.141 0.91 1 97.56 139 ARG A CA 1
ATOM 1079 C C . ARG A 1 139 ? 14.859 20.359 1.978 1 97.56 139 ARG A C 1
ATOM 1081 O O . ARG A 1 139 ? 16 19.906 1.827 1 97.56 139 ARG A O 1
ATOM 1088 N N . ASN A 1 140 ? 14.562 21.156 3.027 1 98 140 ASN A N 1
ATOM 1089 C CA . ASN A 1 140 ? 15.531 21.406 4.094 1 98 140 ASN A CA 1
ATOM 1090 C C . ASN A 1 140 ? 15.969 20.109 4.77 1 98 140 ASN A C 1
ATOM 1092 O O . ASN A 1 140 ? 17.156 19.922 5.055 1 98 140 ASN A O 1
ATOM 1096 N N . HIS A 1 141 ? 14.977 19.266 5 1 98.19 141 HIS A N 1
ATOM 1097 C CA . HIS A 1 141 ? 15.297 17.953 5.539 1 98.19 141 HIS A CA 1
ATOM 1098 C C . HIS A 1 141 ? 16.203 17.172 4.598 1 98.19 141 HIS A C 1
ATOM 1100 O O . HIS A 1 141 ? 17.219 16.609 5.031 1 98.19 141 HIS A O 1
ATOM 1106 N N . ALA A 1 142 ? 15.82 17.141 3.34 1 97.31 142 ALA A N 1
ATOM 1107 C CA . ALA A 1 142 ? 16.609 16.422 2.342 1 97.31 142 ALA A CA 1
ATOM 1108 C C . ALA A 1 142 ? 18.031 16.938 2.289 1 97.31 142 ALA A C 1
ATOM 1110 O O . ALA A 1 142 ? 18.984 16.156 2.217 1 97.31 142 ALA A O 1
ATOM 1111 N N . HIS A 1 143 ? 18.172 18.234 2.318 1 97 143 HIS A N 1
ATOM 1112 C CA . HIS A 1 143 ? 19.5 18.859 2.27 1 97 143 HIS A CA 1
ATOM 1113 C C . HIS A 1 143 ? 20.312 18.531 3.518 1 97 143 HIS A C 1
ATOM 1115 O O . HIS A 1 143 ? 21.484 18.188 3.422 1 97 143 HIS A O 1
ATOM 1121 N N . THR A 1 144 ? 19.703 18.672 4.66 1 97.56 144 THR A N 1
ATOM 1122 C CA . THR A 1 144 ? 20.391 18.438 5.926 1 97.56 144 THR A CA 1
ATOM 1123 C C . THR A 1 144 ? 20.859 17 6.031 1 97.56 144 THR A C 1
ATOM 1125 O O . THR A 1 144 ? 22.016 16.734 6.348 1 97.56 144 THR A O 1
ATOM 1128 N N . VAL A 1 145 ? 19.969 16.047 5.75 1 96.44 145 VAL A N 1
ATOM 1129 C CA . VAL A 1 145 ? 20.297 14.625 5.863 1 96.44 145 VAL A CA 1
ATOM 1130 C C . VAL A 1 145 ? 21.297 14.242 4.777 1 96.44 145 VAL A C 1
ATOM 1132 O O . VAL A 1 145 ? 22.219 13.461 5.023 1 96.44 145 VAL A O 1
ATOM 1135 N N . GLY A 1 146 ? 21.094 14.805 3.586 1 95.75 146 GLY A N 1
ATOM 1136 C CA . GLY A 1 146 ? 22.078 14.586 2.529 1 95.75 146 GLY A CA 1
ATOM 1137 C C . GLY A 1 146 ? 23.469 15.062 2.896 1 95.75 146 GLY A C 1
ATOM 1138 O O . GLY A 1 146 ? 24.453 14.414 2.57 1 95.75 146 GLY A O 1
ATOM 1139 N N . THR A 1 147 ? 23.531 16.188 3.52 1 96.19 147 THR A N 1
ATOM 1140 C CA . THR A 1 147 ? 24.812 16.734 3.971 1 96.19 147 THR A CA 1
ATOM 1141 C C . THR A 1 147 ? 25.469 15.797 4.984 1 96.19 147 THR A C 1
ATOM 1143 O O . THR A 1 147 ? 26.672 15.547 4.918 1 96.19 147 THR A O 1
ATOM 1146 N N . LEU A 1 148 ? 24.688 15.273 5.883 1 92.81 148 LEU A N 1
ATOM 1147 C CA . LEU A 1 148 ? 25.203 14.367 6.902 1 92.81 148 LEU A CA 1
ATOM 1148 C C . LEU A 1 148 ? 25.781 13.109 6.266 1 92.81 148 LEU A C 1
ATOM 1150 O O . LEU A 1 148 ? 26.797 12.578 6.746 1 92.81 148 LEU A O 1
ATOM 1154 N N . PHE A 1 149 ? 25.203 12.656 5.129 1 89.25 149 PHE A N 1
ATOM 1155 C CA . PHE A 1 149 ? 25.562 11.352 4.59 1 89.25 149 PHE A CA 1
ATOM 1156 C C . PHE A 1 149 ? 26.531 11.484 3.422 1 89.25 149 PHE A C 1
ATOM 1158 O O . PHE A 1 149 ? 27.375 10.609 3.205 1 89.25 149 PHE A O 1
ATOM 1165 N N . ARG A 1 150 ? 26.344 12.547 2.639 1 91.5 150 ARG A N 1
ATOM 1166 C CA . ARG A 1 150 ? 27.062 12.617 1.371 1 91.5 150 ARG A CA 1
ATOM 1167 C C . ARG A 1 150 ? 27.875 13.906 1.267 1 91.5 150 ARG A C 1
ATOM 1169 O O . ARG A 1 150 ? 28.578 14.125 0.285 1 91.5 150 ARG A O 1
ATOM 1176 N N . GLY A 1 151 ? 27.812 14.805 2.205 1 92.75 151 GLY A N 1
ATOM 1177 C CA . GLY A 1 151 ? 28.453 16.109 2.137 1 92.75 151 GLY A CA 1
ATOM 1178 C C . GLY A 1 151 ? 27.578 17.156 1.472 1 92.75 151 GLY A C 1
ATOM 1179 O O . GLY A 1 151 ? 26.719 16.844 0.663 1 92.75 151 GLY A O 1
ATOM 1180 N N . ALA A 1 152 ? 27.828 18.375 1.749 1 90.69 152 ALA A N 1
ATOM 1181 C CA . ALA A 1 152 ? 27.016 19.5 1.335 1 90.69 152 ALA A CA 1
ATOM 1182 C C . ALA A 1 152 ? 26.938 19.609 -0.186 1 90.69 152 ALA A C 1
ATOM 1184 O O . ALA A 1 152 ? 25.891 19.938 -0.743 1 90.69 152 ALA A O 1
ATOM 1185 N N . ALA A 1 153 ? 28 19.312 -0.837 1 91.69 153 ALA A N 1
ATOM 1186 C CA . ALA A 1 153 ? 28.078 19.469 -2.287 1 91.69 153 ALA A CA 1
ATOM 1187 C C . ALA A 1 153 ? 27.188 18.469 -3 1 91.69 153 ALA A C 1
ATOM 1189 O O . ALA A 1 153 ? 26.719 18.719 -4.117 1 91.69 153 ALA A O 1
ATOM 1190 N N . ASN A 1 154 ? 26.859 17.391 -2.355 1 91.88 154 ASN A N 1
ATOM 1191 C CA . ASN A 1 154 ? 26.047 16.328 -2.943 1 91.88 154 ASN A CA 1
ATOM 1192 C C . ASN A 1 154 ? 24.812 16.031 -2.098 1 91.88 154 ASN A C 1
ATOM 1194 O O . ASN A 1 154 ? 24.391 14.875 -2.004 1 91.88 154 ASN A O 1
ATOM 1198 N N . ALA A 1 155 ? 24.359 17.047 -1.479 1 94.44 155 ALA A N 1
ATOM 1199 C CA . ALA A 1 155 ? 23.297 16.844 -0.499 1 94.44 155 ALA A CA 1
ATOM 1200 C C . ALA A 1 155 ? 22.016 16.375 -1.173 1 94.44 155 ALA A C 1
ATOM 1202 O O . ALA A 1 155 ? 21.406 15.375 -0.748 1 94.44 155 ALA A O 1
ATOM 1203 N N . LEU A 1 156 ? 21.578 17.047 -2.234 1 95.94 156 LEU A N 1
ATOM 1204 C CA . LEU A 1 156 ? 20.359 16.672 -2.941 1 95.94 156 LEU A CA 1
ATOM 1205 C C . LEU A 1 156 ? 20.672 15.797 -4.148 1 95.94 156 LEU A C 1
ATOM 1207 O O . LEU A 1 156 ? 21.641 16.047 -4.863 1 95.94 156 LEU A O 1
ATOM 1211 N N . GLN A 1 157 ? 19.906 14.758 -4.363 1 95.94 157 GLN A N 1
ATOM 1212 C CA . GLN A 1 157 ? 20.031 13.961 -5.578 1 95.94 157 GLN A CA 1
ATOM 1213 C C . GLN A 1 157 ? 19.656 14.773 -6.812 1 95.94 157 GLN A C 1
ATOM 1215 O O . GLN A 1 157 ? 18.859 15.703 -6.727 1 95.94 157 GLN A O 1
ATOM 1220 N N . PRO A 1 158 ? 20.203 14.398 -7.961 1 95.62 158 PRO A N 1
ATOM 1221 C CA . PRO A 1 158 ? 19.984 15.188 -9.172 1 95.62 158 PRO A CA 1
ATOM 1222 C C . PRO A 1 158 ? 18.516 15.344 -9.531 1 95.62 158 PRO A C 1
ATOM 1224 O O . PRO A 1 158 ? 18.125 16.344 -10.133 1 95.62 158 PRO A O 1
ATOM 1227 N N . ASN A 1 159 ? 17.688 14.422 -9.141 1 97.38 159 ASN A N 1
ATOM 1228 C CA . ASN A 1 159 ? 16.281 14.43 -9.539 1 97.38 159 ASN A CA 1
ATOM 1229 C C . ASN A 1 159 ? 15.43 15.266 -8.586 1 97.38 159 ASN A C 1
ATOM 1231 O O . ASN A 1 159 ? 14.281 15.602 -8.906 1 97.38 159 ASN A O 1
ATOM 1235 N N . TYR A 1 160 ? 15.898 15.672 -7.473 1 97.75 160 TYR A N 1
ATOM 1236 C CA . TYR A 1 160 ? 15.094 16.141 -6.352 1 97.75 160 TYR A CA 1
ATOM 1237 C C . TYR A 1 160 ? 14.266 17.375 -6.746 1 97.75 160 TYR A C 1
ATOM 1239 O O . TYR A 1 160 ? 13.094 17.469 -6.391 1 97.75 160 TYR A O 1
ATOM 1247 N N . ASN A 1 161 ? 14.883 18.312 -7.473 1 97.62 161 ASN A N 1
ATOM 1248 C CA . ASN A 1 161 ? 14.203 19.562 -7.801 1 97.62 161 ASN A CA 1
ATOM 1249 C C . ASN A 1 161 ? 13.344 19.406 -9.055 1 97.62 161 ASN A C 1
ATOM 1251 O O . ASN A 1 161 ? 12.633 20.344 -9.43 1 97.62 161 ASN A O 1
ATOM 1255 N N . HIS A 1 162 ? 13.336 18.219 -9.688 1 98.31 162 HIS A N 1
ATOM 1256 C CA . HIS A 1 162 ? 12.617 18.031 -10.945 1 98.31 162 HIS A CA 1
ATOM 1257 C C . HIS A 1 162 ? 11.273 17.344 -10.711 1 98.31 162 HIS A C 1
ATOM 1259 O O . HIS A 1 162 ? 10.352 17.484 -11.508 1 98.31 162 HIS A O 1
ATOM 1265 N N . LEU A 1 163 ? 11.172 16.578 -9.68 1 98.56 163 LEU A N 1
ATOM 1266 C CA . LEU A 1 163 ? 9.945 15.844 -9.391 1 98.56 163 LEU A CA 1
ATOM 1267 C C . LEU A 1 163 ? 9.828 15.547 -7.902 1 98.56 163 LEU A C 1
ATOM 1269 O O . LEU A 1 163 ? 10.836 15.477 -7.199 1 98.56 163 LEU A O 1
ATOM 1273 N N . PRO A 1 164 ? 8.609 15.453 -7.344 1 98.31 164 PRO A N 1
ATOM 1274 C CA . PRO A 1 164 ? 8.453 15.031 -5.953 1 98.31 164 PRO A CA 1
ATOM 1275 C C . PRO A 1 164 ? 8.797 13.562 -5.738 1 98.31 164 PRO A C 1
ATOM 1277 O O . PRO A 1 164 ? 7.984 12.68 -6.027 1 98.31 164 PRO A O 1
ATOM 1280 N N . VAL A 1 165 ? 9.914 13.328 -5.105 1 98.38 165 VAL A N 1
ATOM 1281 C CA . VAL A 1 165 ? 10.375 11.969 -4.816 1 98.38 165 VAL A CA 1
ATOM 1282 C C . VAL A 1 165 ? 9.438 11.312 -3.803 1 98.38 165 VAL A C 1
ATOM 1284 O O . VAL A 1 165 ? 8.969 11.969 -2.865 1 98.38 165 VAL A O 1
ATOM 1287 N N . ALA A 1 166 ? 9.086 10.039 -4.031 1 98.38 166 ALA A N 1
ATOM 1288 C CA . ALA A 1 166 ? 8.156 9.359 -3.131 1 98.38 166 ALA A CA 1
ATOM 1289 C C . ALA A 1 166 ? 8.391 7.855 -3.139 1 98.38 166 ALA A C 1
ATOM 1291 O O . ALA A 1 166 ? 9.094 7.332 -4.008 1 98.38 166 ALA A O 1
ATOM 1292 N N . TYR A 1 167 ? 7.902 7.191 -2.164 1 97.94 167 TYR A N 1
ATOM 1293 C CA . TYR A 1 167 ? 7.828 5.738 -2.098 1 97.94 167 TYR A CA 1
ATOM 1294 C C . TYR A 1 167 ? 6.531 5.289 -1.438 1 97.94 167 TYR A C 1
ATOM 1296 O O . TYR A 1 167 ? 5.867 6.074 -0.756 1 97.94 167 TYR A O 1
ATOM 1304 N N . HIS A 1 168 ? 6.156 4.07 -1.693 1 97.69 168 HIS A N 1
ATOM 1305 C CA . HIS A 1 168 ? 4.977 3.508 -1.046 1 97.69 168 HIS A CA 1
ATOM 1306 C C . HIS A 1 168 ? 5.309 2.986 0.349 1 97.69 168 HIS A C 1
ATOM 1308 O O . HIS A 1 168 ? 6.367 2.389 0.557 1 97.69 168 HIS A O 1
ATOM 1314 N N . GLY A 1 169 ? 4.469 3.34 1.294 1 97.19 169 GLY A N 1
ATOM 1315 C CA . GLY A 1 169 ? 4.57 2.814 2.646 1 97.19 169 GLY A CA 1
ATOM 1316 C C . GLY A 1 169 ? 3.525 1.762 2.959 1 97.19 169 GLY A C 1
ATOM 1317 O O . GLY A 1 169 ? 2.904 1.209 2.049 1 97.19 169 GLY A O 1
ATOM 1318 N N . ARG A 1 170 ? 3.439 1.425 4.203 1 97.88 170 ARG A N 1
ATOM 1319 C CA . ARG A 1 170 ? 2.547 0.361 4.648 1 97.88 170 ARG A CA 1
ATOM 1320 C C . ARG A 1 170 ? 1.29 0.936 5.293 1 97.88 170 ARG A C 1
ATOM 1322 O O . ARG A 1 170 ? 1.357 1.559 6.352 1 97.88 170 ARG A O 1
ATOM 1329 N N . ALA A 1 171 ? 0.149 0.601 4.699 1 98.31 171 ALA A N 1
ATOM 1330 C CA . ALA A 1 171 ? -1.111 1.15 5.195 1 98.31 171 ALA A CA 1
ATOM 1331 C C . ALA A 1 171 ? -1.536 0.467 6.492 1 98.31 171 ALA A C 1
ATOM 1333 O O . ALA A 1 171 ? -2.09 1.109 7.387 1 98.31 171 ALA A O 1
ATOM 1334 N N . SER A 1 172 ? -1.235 -0.791 6.652 1 98.19 172 SER A N 1
ATOM 1335 C CA . SER A 1 172 ? -1.761 -1.585 7.762 1 98.19 172 SER A CA 1
ATOM 1336 C C . SER A 1 172 ? -1.193 -1.116 9.094 1 98.19 172 SER A C 1
ATOM 1338 O O . SER A 1 172 ? -1.782 -1.369 10.148 1 98.19 172 SER A O 1
ATOM 1340 N N . SER A 1 173 ? -0.027 -0.432 9.047 1 98.44 173 SER A N 1
ATOM 1341 C CA . SER A 1 173 ? 0.63 -0.062 10.297 1 98.44 173 SER A CA 1
ATOM 1342 C C . SER A 1 173 ? 0.461 1.425 10.586 1 98.44 173 SER A C 1
ATOM 1344 O O . SER A 1 173 ? 1.177 1.983 11.422 1 98.44 173 SER A O 1
ATOM 1346 N N . VAL A 1 174 ? -0.448 2.072 9.859 1 98.81 174 VAL A N 1
ATOM 1347 C CA . VAL A 1 174 ? -0.857 3.414 10.258 1 98.81 174 VAL A CA 1
ATOM 1348 C C . VAL A 1 174 ? -1.794 3.332 11.461 1 98.81 174 VAL A C 1
ATOM 1350 O O . VAL A 1 174 ? -2.787 2.602 11.43 1 98.81 174 VAL A O 1
ATOM 1353 N N . VAL A 1 175 ? -1.439 4.031 12.484 1 98.81 175 VAL A N 1
ATOM 1354 C CA . VAL A 1 175 ? -2.225 3.955 13.711 1 98.81 175 VAL A CA 1
ATOM 1355 C C . VAL A 1 175 ? -2.656 5.355 14.141 1 98.81 175 VAL A C 1
ATOM 1357 O O . VAL A 1 175 ? -2.066 6.352 13.711 1 98.81 175 VAL A O 1
ATOM 1360 N N . VAL A 1 176 ? -3.676 5.391 14.93 1 98.81 176 VAL A N 1
ATOM 1361 C CA . VAL A 1 176 ? -4.203 6.664 15.414 1 98.81 176 VAL A CA 1
ATOM 1362 C C . VAL A 1 176 ? -3.43 7.105 16.656 1 98.81 176 VAL A C 1
ATOM 1364 O O . VAL A 1 176 ? -2.881 6.273 17.375 1 98.81 176 VAL A O 1
ATOM 1367 N N . SER A 1 177 ? -3.389 8.352 16.875 1 98.81 177 SER A N 1
ATOM 1368 C CA . SER A 1 177 ? -2.781 8.953 18.062 1 98.81 177 SER A CA 1
ATOM 1369 C C . SER A 1 177 ? -3.127 8.172 19.328 1 98.81 177 SER A C 1
ATOM 1371 O O . SER A 1 177 ? -4.266 7.73 19.5 1 98.81 177 SER A O 1
ATOM 1373 N N . GLY A 1 178 ? -2.131 8.016 20.172 1 98.56 178 GLY A N 1
ATOM 1374 C CA . GLY A 1 178 ? -2.34 7.332 21.438 1 98.56 178 GLY A CA 1
ATOM 1375 C C . GLY A 1 178 ? -1.977 5.859 21.375 1 98.56 178 GLY A C 1
ATOM 1376 O O . GLY A 1 178 ? -1.917 5.188 22.422 1 98.56 178 GLY A O 1
ATOM 1377 N N . THR A 1 179 ? -1.714 5.312 20.219 1 98.5 179 THR A N 1
ATOM 1378 C CA . THR A 1 179 ? -1.371 3.902 20.062 1 98.5 179 THR A CA 1
ATOM 1379 C C . THR A 1 179 ? 0.111 3.674 20.344 1 98.5 179 THR A C 1
ATOM 1381 O O . THR A 1 179 ? 0.972 4.207 19.641 1 98.5 179 THR A O 1
ATOM 1384 N N . PRO A 1 180 ? 0.426 2.906 21.328 1 98.44 180 PRO A N 1
ATOM 1385 C CA . PRO A 1 180 ? 1.841 2.6 21.547 1 98.44 180 PRO A CA 1
ATOM 1386 C C . PRO A 1 180 ? 2.436 1.726 20.438 1 98.44 180 PRO A C 1
ATOM 1388 O O . PRO A 1 180 ? 1.721 0.932 19.828 1 98.44 180 PRO A O 1
ATOM 1391 N N . LEU A 1 181 ? 3.695 1.854 20.156 1 98.69 181 LEU A N 1
ATOM 1392 C CA . LEU A 1 181 ? 4.414 1.052 19.172 1 98.69 181 LEU A CA 1
ATOM 1393 C C . LEU A 1 181 ? 5.617 0.362 19.797 1 98.69 181 LEU A C 1
ATOM 1395 O O . LEU A 1 181 ? 6.367 0.985 20.547 1 98.69 181 LEU A O 1
ATOM 1399 N N . HIS A 1 182 ? 5.832 -0.867 19.547 1 98.75 182 HIS A N 1
ATOM 1400 C CA . HIS A 1 182 ? 7.02 -1.592 19.984 1 98.75 182 HIS A CA 1
ATOM 1401 C C . HIS A 1 182 ? 8.258 -1.144 19.219 1 98.75 182 HIS A C 1
ATOM 1403 O O . HIS A 1 182 ? 8.195 -0.916 18 1 98.75 182 HIS A O 1
ATOM 1409 N N . ARG A 1 183 ? 9.359 -0.954 19.953 1 98.81 183 ARG A N 1
ATOM 1410 C CA . ARG A 1 183 ? 10.641 -0.77 19.281 1 98.81 183 ARG A CA 1
ATOM 1411 C C . ARG A 1 183 ? 10.922 -1.905 18.312 1 98.81 183 ARG A C 1
ATOM 1413 O O . ARG A 1 183 ? 10.867 -3.08 18.688 1 98.81 183 ARG A O 1
ATOM 1420 N N . PRO A 1 184 ? 11.203 -1.649 17.047 1 98.69 184 PRO A N 1
ATOM 1421 C CA . PRO A 1 184 ? 11.312 -2.695 16.031 1 98.69 184 PRO A CA 1
ATOM 1422 C C . PRO A 1 184 ? 12.641 -3.441 16.094 1 98.69 184 PRO A C 1
ATOM 1424 O O . PRO A 1 184 ? 13.664 -2.855 16.453 1 98.69 184 PRO A O 1
ATOM 1427 N N . TRP A 1 185 ? 12.625 -4.711 15.766 1 98.44 185 TRP A N 1
ATOM 1428 C CA . TRP A 1 185 ? 13.797 -5.535 15.516 1 98.44 185 TRP A CA 1
ATOM 1429 C C . TRP A 1 185 ? 14.234 -5.43 14.055 1 98.44 185 TRP A C 1
ATOM 1431 O O . TRP A 1 185 ? 13.414 -5.188 13.172 1 98.44 185 TRP A O 1
ATOM 1441 N N . GLY A 1 186 ? 15.469 -5.586 13.758 1 98.31 186 GLY A N 1
ATOM 1442 C CA . GLY A 1 186 ? 15.945 -5.672 12.383 1 98.31 186 GLY A CA 1
ATOM 1443 C C . GLY A 1 186 ? 17.422 -5.965 12.289 1 98.31 186 GLY A C 1
ATOM 1444 O O . GLY A 1 186 ? 18.109 -6.117 13.305 1 98.31 186 GLY A O 1
ATOM 1445 N N . GLN A 1 187 ? 17.922 -6.207 11.102 1 98.56 187 GLN A N 1
ATOM 1446 C CA . GLN A 1 187 ? 19.359 -6.336 10.844 1 98.56 187 GLN A CA 1
ATOM 1447 C C . GLN A 1 187 ? 20.031 -4.969 10.75 1 98.56 187 GLN A C 1
ATOM 1449 O O . GLN A 1 187 ? 19.5 -4.059 10.102 1 98.56 187 GLN A O 1
ATOM 1454 N N . VAL A 1 188 ? 21.094 -4.809 11.469 1 98.31 188 VAL A N 1
ATOM 1455 C CA . VAL A 1 188 ? 21.844 -3.555 11.477 1 98.31 188 VAL A CA 1
ATOM 1456 C C . VAL A 1 188 ? 23.344 -3.838 11.398 1 98.31 188 VAL A C 1
ATOM 1458 O O . VAL A 1 188 ? 23.797 -4.891 11.852 1 98.31 188 VAL A O 1
ATOM 1461 N N . LEU A 1 189 ? 24.094 -2.936 10.758 1 97.69 189 LEU A N 1
ATOM 1462 C CA . LEU A 1 189 ? 25.531 -2.965 10.922 1 97.69 189 LEU A CA 1
ATOM 1463 C C . LEU A 1 189 ? 25.938 -2.393 12.273 1 97.69 189 LEU A C 1
ATOM 1465 O O . LEU A 1 189 ? 25.625 -1.243 12.586 1 97.69 189 LEU A O 1
ATOM 1469 N N . PRO A 1 190 ? 26.625 -3.156 13.109 1 95.38 190 PRO A N 1
ATOM 1470 C CA . PRO A 1 190 ? 26.922 -2.719 14.477 1 95.38 190 PRO A CA 1
ATOM 1471 C C . PRO A 1 190 ? 27.828 -1.5 14.531 1 95.38 190 PRO A C 1
ATOM 1473 O O . PRO A 1 190 ? 27.875 -0.8 15.539 1 95.38 190 PRO A O 1
ATOM 1476 N N . ASN A 1 191 ? 28.625 -1.271 13.5 1 92.5 191 ASN A N 1
ATOM 1477 C CA . ASN A 1 191 ? 29.453 -0.083 13.344 1 92.5 191 ASN A CA 1
ATOM 1478 C C . ASN A 1 191 ? 29.766 0.192 11.867 1 92.5 191 ASN A C 1
ATOM 1480 O O . ASN A 1 191 ? 29.562 -0.676 11.016 1 92.5 191 ASN A O 1
ATOM 1484 N N . PRO A 1 192 ? 30.219 1.361 11.555 1 87.38 192 PRO A N 1
ATOM 1485 C CA . PRO A 1 192 ? 30.391 1.769 10.164 1 87.38 192 PRO A CA 1
ATOM 1486 C C . PRO A 1 192 ? 31.406 0.899 9.414 1 87.38 192 PRO A C 1
ATOM 1488 O O . PRO A 1 192 ? 31.422 0.869 8.188 1 87.38 192 PRO A O 1
ATOM 1491 N N . GLN A 1 193 ? 32.281 0.166 10.133 1 92.75 193 GLN A N 1
ATOM 1492 C CA . GLN A 1 193 ? 33.312 -0.644 9.5 1 92.75 193 GLN A CA 1
ATOM 1493 C C . GLN A 1 193 ? 32.875 -2.092 9.344 1 92.75 193 GLN A C 1
ATOM 1495 O O . GLN A 1 193 ? 33.5 -2.873 8.633 1 92.75 193 GLN A O 1
ATOM 1500 N N . ALA A 1 194 ? 31.688 -2.361 9.914 1 94.81 194 ALA A N 1
ATOM 1501 C CA . ALA A 1 194 ? 31.219 -3.74 9.883 1 94.81 194 ALA A CA 1
ATOM 1502 C C . ALA A 1 194 ? 30.719 -4.113 8.484 1 94.81 194 ALA A C 1
ATOM 1504 O O . ALA A 1 194 ? 30.141 -3.281 7.781 1 94.81 194 ALA A O 1
AT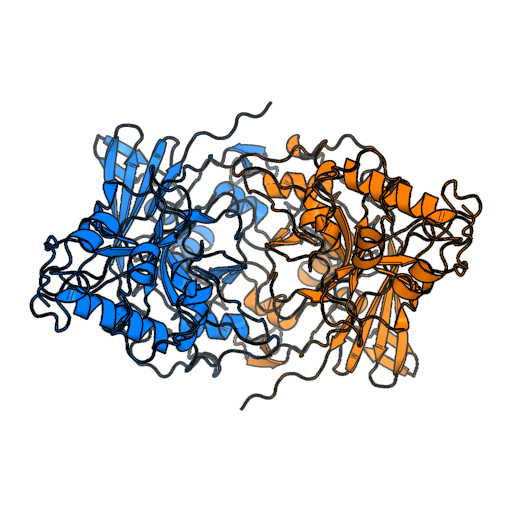OM 1505 N N . LYS A 1 195 ? 31 -5.332 8.141 1 93.06 195 LYS A N 1
ATOM 1506 C CA . LYS A 1 195 ? 30.531 -5.84 6.852 1 93.06 195 LYS A CA 1
ATOM 1507 C C . LYS A 1 195 ? 29.359 -6.809 7.027 1 93.06 195 LYS A C 1
ATOM 1509 O O . LYS A 1 195 ? 28.641 -7.098 6.07 1 93.06 195 LYS A O 1
ATOM 1514 N N . GLU A 1 196 ? 29.203 -7.32 8.227 1 95.69 196 GLU A N 1
ATOM 1515 C CA . GLU A 1 196 ? 28.125 -8.266 8.539 1 95.69 196 GLU A CA 1
ATOM 1516 C C . GLU A 1 196 ? 27.125 -7.656 9.5 1 95.69 196 GLU A C 1
ATOM 1518 O O . GLU A 1 196 ? 27.5 -7.047 10.508 1 95.69 196 GLU A O 1
ATOM 1523 N N . PRO A 1 197 ? 25.891 -7.871 9.211 1 98.12 197 PRO A N 1
ATOM 1524 C CA . PRO A 1 197 ? 24.875 -7.32 10.102 1 98.12 197 PRO A CA 1
ATOM 1525 C C . PRO A 1 197 ? 24.656 -8.18 11.344 1 98.12 197 PRO A C 1
ATOM 1527 O O . PRO A 1 197 ? 25.031 -9.352 11.367 1 98.12 197 PRO A O 1
ATOM 1530 N N . VAL A 1 198 ? 24.125 -7.59 12.359 1 97.81 198 VAL A N 1
ATOM 1531 C CA . VAL A 1 198 ? 23.578 -8.281 13.523 1 97.81 198 VAL A CA 1
ATOM 1532 C C . VAL A 1 198 ? 22.062 -8.07 13.578 1 97.81 198 VAL A C 1
ATOM 1534 O O . VAL A 1 198 ? 21.531 -7.18 12.906 1 97.81 198 VAL A O 1
ATOM 1537 N N . PHE A 1 199 ? 21.391 -8.977 14.234 1 98.19 199 PHE A N 1
ATOM 1538 C CA . PHE A 1 199 ? 19.953 -8.875 14.438 1 98.19 199 PHE A CA 1
ATOM 1539 C C . PHE A 1 199 ? 19.641 -8.398 15.852 1 98.19 199 PHE A C 1
ATOM 1541 O O . PHE A 1 199 ? 19.953 -9.086 16.828 1 98.19 199 PHE A O 1
ATOM 1548 N N . GLN A 1 200 ? 19.078 -7.156 16.031 1 97.81 200 GLN A N 1
ATOM 1549 C CA . GLN A 1 200 ? 18.844 -6.547 17.328 1 97.81 200 GLN A CA 1
ATOM 1550 C C . GLN A 1 200 ? 17.75 -5.492 17.266 1 97.81 200 GLN A C 1
ATOM 1552 O O . GLN A 1 200 ? 17.312 -5.113 16.172 1 97.81 200 GLN A O 1
ATOM 1557 N N . PRO A 1 201 ? 17.219 -5.07 18.422 1 98.25 201 PRO A N 1
ATOM 1558 C CA . PRO A 1 201 ? 16.297 -3.926 18.422 1 98.25 201 PRO A CA 1
ATOM 1559 C C . PRO A 1 201 ? 16.953 -2.652 17.891 1 98.25 201 PRO A C 1
ATOM 1561 O O . PRO A 1 201 ? 18.141 -2.412 18.125 1 98.25 201 PRO A O 1
ATOM 1564 N N . CYS A 1 202 ? 16.172 -1.895 17.219 1 98.5 202 CYS A N 1
ATOM 1565 C CA . CYS A 1 202 ? 16.625 -0.629 16.656 1 98.5 202 CYS A CA 1
ATOM 1566 C C . CYS A 1 202 ? 17.234 0.26 17.734 1 98.5 202 CYS A C 1
ATOM 1568 O O . CYS A 1 202 ? 16.625 0.481 18.781 1 98.5 202 CYS A O 1
ATOM 1570 N N . ALA A 1 203 ? 18.406 0.77 17.5 1 98.19 203 ALA A N 1
ATOM 1571 C CA . ALA A 1 203 ? 19.062 1.661 18.453 1 98.19 203 ALA A CA 1
ATOM 1572 C C . ALA A 1 203 ? 18.828 3.123 18.078 1 98.19 203 ALA A C 1
ATOM 1574 O O . ALA A 1 203 ? 18.844 3.998 18.953 1 98.19 203 ALA A O 1
ATOM 1575 N N . ARG A 1 204 ? 18.609 3.395 16.797 1 98.5 204 ARG A N 1
ATOM 1576 C CA . ARG A 1 204 ? 18.484 4.766 16.328 1 98.5 204 ARG A CA 1
ATOM 1577 C C . ARG A 1 204 ? 17.062 5.047 15.852 1 98.5 204 ARG A C 1
ATOM 1579 O O . ARG A 1 204 ? 16.844 5.414 14.695 1 98.5 204 ARG A O 1
ATOM 1586 N N . LEU A 1 205 ? 16.109 4.922 16.781 1 98.88 205 LEU A N 1
ATOM 1587 C CA . LEU A 1 205 ? 14.711 5.203 16.484 1 98.88 205 LEU A CA 1
ATOM 1588 C C . LEU A 1 205 ? 14.453 6.703 16.453 1 98.88 205 LEU A C 1
ATOM 1590 O O . LEU A 1 205 ? 14.852 7.426 17.375 1 98.88 205 LEU A O 1
ATOM 1594 N N . ASP A 1 206 ? 13.789 7.16 15.422 1 98.88 206 ASP A N 1
ATOM 1595 C CA . ASP A 1 206 ? 13.68 8.578 15.109 1 98.88 206 ASP A CA 1
ATOM 1596 C C . ASP A 1 206 ? 12.227 8.969 14.828 1 98.88 206 ASP A C 1
ATOM 1598 O O . ASP A 1 206 ? 11.359 8.102 14.703 1 98.88 206 ASP A O 1
ATOM 1602 N N . ILE A 1 207 ? 11.945 10.258 14.836 1 98.81 207 ILE A N 1
ATOM 1603 C CA . ILE A 1 207 ? 10.656 10.797 14.422 1 98.81 207 ILE A CA 1
ATOM 1604 C C . ILE A 1 207 ? 10.797 11.5 13.07 1 98.81 207 ILE A C 1
ATOM 1606 O O . ILE A 1 207 ? 11.891 11.945 12.711 1 98.81 207 ILE A O 1
ATOM 1610 N N . GLU A 1 208 ? 9.789 11.492 12.367 1 98.81 208 GLU A N 1
ATOM 1611 C CA . GLU A 1 208 ? 9.648 12.367 11.211 1 98.81 208 GLU A CA 1
ATOM 1612 C C . GLU A 1 208 ? 8.383 13.219 11.312 1 98.81 208 GLU A C 1
ATOM 1614 O O . GLU A 1 208 ? 7.273 12.695 11.281 1 98.81 208 GLU A O 1
ATOM 1619 N N . LEU A 1 209 ? 8.562 14.531 11.492 1 98.94 209 LEU A N 1
ATOM 1620 C CA . LEU A 1 209 ? 7.465 15.492 11.531 1 98.94 209 LEU A CA 1
ATOM 1621 C C . LEU A 1 209 ? 6.879 15.695 10.133 1 98.94 209 LEU A C 1
ATOM 1623 O O . LEU A 1 209 ? 7.531 16.266 9.258 1 98.94 209 LEU A O 1
ATOM 1627 N N . GLU A 1 210 ? 5.66 15.219 9.953 1 98.94 210 GLU A N 1
ATOM 1628 C CA . GLU A 1 210 ? 5.031 15.328 8.641 1 98.94 210 GLU A CA 1
ATOM 1629 C C . GLU A 1 210 ? 3.566 15.734 8.766 1 98.94 210 GLU A C 1
ATOM 1631 O O . GLU A 1 210 ? 3.043 15.859 9.875 1 98.94 210 GLU A O 1
ATOM 1636 N N . LEU A 1 211 ? 3.014 16.062 7.641 1 98.94 211 LEU A N 1
ATOM 1637 C CA . LEU A 1 211 ? 1.572 16.125 7.426 1 98.94 211 LEU A CA 1
ATOM 1638 C C . LEU A 1 211 ? 1.101 14.961 6.566 1 98.94 211 LEU A C 1
ATOM 1640 O O . LEU A 1 211 ? 1.842 14.477 5.707 1 98.94 211 LEU A O 1
ATOM 1644 N N . GLY A 1 212 ? -0.061 14.453 6.902 1 98.94 212 GLY A N 1
ATOM 1645 C CA . GLY A 1 212 ? -0.768 13.523 6.039 1 98.94 212 GLY A CA 1
ATOM 1646 C C . GLY A 1 212 ? -1.934 14.156 5.305 1 98.94 212 GLY A C 1
ATOM 1647 O O . GLY A 1 212 ? -2.572 15.078 5.816 1 98.94 212 GLY A O 1
ATOM 1648 N N . MET A 1 213 ? -2.217 13.695 4.148 1 98.94 213 MET A N 1
ATOM 1649 C CA . MET A 1 213 ? -3.342 14.148 3.334 1 98.94 213 MET A CA 1
ATOM 1650 C C . MET A 1 213 ? -4.16 12.969 2.822 1 98.94 213 MET A C 1
ATOM 1652 O O . MET A 1 213 ? -3.602 12 2.307 1 98.94 213 MET A O 1
ATOM 1656 N N . PHE A 1 214 ? -5.473 12.984 3.006 1 98.94 214 PHE A N 1
ATOM 1657 C CA . PHE A 1 214 ? -6.359 11.938 2.508 1 98.94 214 PHE A CA 1
ATOM 1658 C C . PHE A 1 214 ? -6.961 12.336 1.163 1 98.94 214 PHE A C 1
ATOM 1660 O O . PHE A 1 214 ? -7.395 13.477 0.982 1 98.94 214 PHE A O 1
ATOM 1667 N N . ILE A 1 215 ? -6.98 11.352 0.309 1 98.94 215 ILE A N 1
ATOM 1668 C CA . ILE A 1 215 ? -7.625 11.516 -0.991 1 98.94 215 ILE A CA 1
ATOM 1669 C C . ILE A 1 215 ? -9.141 11.406 -0.833 1 98.94 215 ILE A C 1
ATOM 1671 O O . ILE A 1 215 ? -9.641 10.516 -0.147 1 98.94 215 ILE A O 1
ATOM 1675 N N . SER A 1 216 ? -9.859 12.312 -1.424 1 98.12 216 SER A N 1
ATOM 1676 C CA . SER A 1 216 ? -11.312 12.281 -1.504 1 98.12 216 SER A CA 1
ATOM 1677 C C . SER A 1 216 ? -11.789 11.375 -2.631 1 98.12 216 SER A C 1
ATOM 1679 O O . SER A 1 216 ? -11.672 10.148 -2.539 1 98.12 216 SER A O 1
ATOM 1681 N N . LYS A 1 217 ? -11.945 11.938 -3.75 1 95.12 217 LYS A N 1
ATOM 1682 C CA . LYS A 1 217 ? -12.297 11.141 -4.918 1 95.12 217 LYS A CA 1
ATOM 1683 C C . LYS A 1 217 ? -11.047 10.625 -5.633 1 95.12 217 LYS A C 1
ATOM 1685 O O . LYS A 1 217 ? -9.984 11.242 -5.551 1 95.12 217 LYS A O 1
ATOM 1690 N N . GLY A 1 218 ? -11.156 9.492 -6.273 1 96.38 218 GLY A N 1
ATOM 1691 C CA . GLY A 1 218 ? -10.062 8.922 -7.035 1 96.38 218 GLY A CA 1
ATOM 1692 C C . GLY A 1 218 ? -10.148 9.211 -8.523 1 96.38 218 GLY A C 1
ATOM 1693 O O . GLY A 1 218 ? -10.898 10.102 -8.938 1 96.38 218 GLY A O 1
ATOM 1694 N N . ASN A 1 219 ? -9.211 8.719 -9.281 1 97.75 219 ASN A N 1
ATOM 1695 C CA . ASN A 1 219 ? -9.188 8.742 -10.742 1 97.75 219 ASN A CA 1
ATOM 1696 C C . ASN A 1 219 ? -9.211 7.332 -11.328 1 97.75 219 ASN A C 1
ATOM 1698 O O . ASN A 1 219 ? -9 6.355 -10.602 1 97.75 219 ASN A O 1
ATOM 1702 N N . LYS A 1 220 ? -9.562 7.238 -12.594 1 97.25 220 LYS A N 1
ATOM 1703 C CA . LYS A 1 220 ? -9.547 5.949 -13.281 1 97.25 220 LYS A CA 1
ATOM 1704 C C . LYS A 1 220 ? -8.117 5.52 -13.609 1 97.25 220 LYS A C 1
ATOM 1706 O O . LYS A 1 220 ? -7.258 6.363 -13.875 1 97.25 220 LYS A O 1
ATOM 1711 N N . LEU A 1 221 ? -7.883 4.207 -13.57 1 97.62 221 LEU A N 1
ATOM 1712 C CA . LEU A 1 221 ? -6.602 3.674 -14.023 1 97.62 221 LEU A CA 1
ATOM 1713 C C . LEU A 1 221 ? -6.281 4.164 -15.438 1 97.62 221 LEU A C 1
ATOM 1715 O O . LEU A 1 221 ? -7.133 4.109 -16.328 1 97.62 221 LEU A O 1
ATOM 1719 N N . GLY A 1 222 ? -5.07 4.699 -15.625 1 96.81 222 GLY A N 1
ATOM 1720 C CA . GLY A 1 222 ? -4.641 5.195 -16.922 1 96.81 222 GLY A CA 1
ATOM 1721 C C . GLY A 1 222 ? -5.004 6.648 -17.156 1 96.81 222 GLY A C 1
ATOM 1722 O O . GLY A 1 222 ? -4.66 7.219 -18.203 1 96.81 222 GLY A O 1
ATOM 1723 N N . ALA A 1 223 ? -5.633 7.281 -16.188 1 96.19 223 ALA A N 1
ATOM 1724 C CA . ALA A 1 223 ? -6.078 8.664 -16.344 1 96.19 223 ALA A CA 1
ATOM 1725 C C . ALA A 1 223 ? -5.438 9.57 -15.297 1 96.19 223 ALA A C 1
ATOM 1727 O O . ALA A 1 223 ? -6.02 9.82 -14.242 1 96.19 223 ALA A O 1
ATOM 1728 N N . PRO A 1 224 ? -4.344 10.211 -15.609 1 97 224 PRO A N 1
ATOM 1729 C CA . PRO A 1 224 ? -3.643 11.062 -14.641 1 97 224 PRO A CA 1
ATOM 1730 C C . PRO A 1 224 ? -4.469 12.273 -14.211 1 97 224 PRO A C 1
ATOM 1732 O O . PRO A 1 224 ? -5.367 12.703 -14.93 1 97 224 PRO A O 1
ATOM 1735 N N . VAL A 1 225 ? -4.188 12.797 -13.055 1 98 225 VAL A N 1
ATOM 1736 C CA . VAL A 1 225 ? -4.852 13.969 -12.492 1 98 225 VAL A CA 1
ATOM 1737 C C . VAL A 1 225 ? -4.105 15.234 -12.914 1 98 225 VAL A C 1
ATOM 1739 O O . VAL A 1 225 ? -2.891 15.336 -12.727 1 98 225 VAL A O 1
ATOM 1742 N N . ASP A 1 226 ? -4.797 16.172 -13.484 1 97.94 226 ASP A N 1
ATOM 1743 C CA . ASP A 1 226 ? -4.223 17.469 -13.828 1 97.94 226 ASP A CA 1
ATOM 1744 C C . ASP A 1 226 ? -3.857 18.266 -12.57 1 97.94 226 ASP A C 1
ATOM 1746 O O . ASP A 1 226 ? -4.664 18.375 -11.641 1 97.94 226 ASP A O 1
ATOM 1750 N N . VAL A 1 227 ? -2.629 18.828 -12.555 1 98.5 227 VAL A N 1
ATOM 1751 C CA . VAL A 1 227 ? -2.119 19.516 -11.375 1 98.5 227 VAL A CA 1
ATOM 1752 C C . VAL A 1 227 ? -3.053 20.656 -11 1 98.5 227 VAL A C 1
ATOM 1754 O O . VAL A 1 227 ? -3.246 20.953 -9.812 1 98.5 227 VAL A O 1
ATOM 1757 N N . ASN A 1 228 ? -3.662 21.297 -11.914 1 98.5 228 ASN A N 1
ATOM 1758 C CA . ASN A 1 228 ? -4.5 22.453 -11.656 1 98.5 228 ASN A CA 1
ATOM 1759 C C . ASN A 1 228 ? -5.91 22.062 -11.242 1 98.5 228 ASN A C 1
ATOM 1761 O O . ASN A 1 228 ? -6.711 22.906 -10.844 1 98.5 228 ASN A O 1
ATOM 1765 N N . ASN A 1 229 ? -6.242 20.734 -11.273 1 97.94 229 ASN A N 1
ATOM 1766 C CA . ASN A 1 229 ? -7.504 20.219 -10.75 1 97.94 229 ASN A CA 1
ATOM 1767 C C . ASN A 1 229 ? -7.289 19.359 -9.508 1 97.94 229 ASN A C 1
ATOM 1769 O O . ASN A 1 229 ? -8.25 18.891 -8.898 1 97.94 229 ASN A O 1
ATOM 1773 N N . ALA A 1 230 ? -6.07 19.188 -9.156 1 98.38 230 ALA A N 1
ATOM 1774 C CA . ALA A 1 230 ? -5.703 18.188 -8.141 1 98.38 230 ALA A CA 1
ATOM 1775 C C . ALA A 1 230 ? -6.258 18.578 -6.773 1 98.38 230 ALA A C 1
ATOM 1777 O O . ALA A 1 230 ? -6.496 17.719 -5.926 1 98.38 230 ALA A O 1
ATOM 1778 N N . GLU A 1 231 ? -6.512 19.812 -6.504 1 97.38 231 GLU A N 1
ATOM 1779 C CA . GLU A 1 231 ? -7.051 20.266 -5.223 1 97.38 231 GLU A CA 1
ATOM 1780 C C . GLU A 1 231 ? -8.414 19.641 -4.949 1 97.38 231 GLU A C 1
ATOM 1782 O O . GLU A 1 231 ? -8.781 19.406 -3.795 1 97.38 231 GLU A O 1
ATOM 1787 N N . GLU A 1 232 ? -9.141 19.328 -6 1 97.69 232 GLU A N 1
ATOM 1788 C CA . GLU A 1 232 ? -10.477 18.75 -5.875 1 97.69 232 GLU A CA 1
ATOM 1789 C C . GLU A 1 232 ? -10.414 17.312 -5.363 1 97.69 232 GLU A C 1
ATOM 1791 O O . GLU A 1 232 ? -11.438 16.75 -4.957 1 97.69 232 GLU A O 1
ATOM 1796 N N . TYR A 1 233 ? -9.227 16.766 -5.363 1 98.5 233 TYR A N 1
ATOM 1797 C CA . TYR A 1 233 ? -9.055 15.375 -4.941 1 98.5 233 TYR A CA 1
ATOM 1798 C C . TYR A 1 233 ? -8.68 15.297 -3.467 1 98.5 233 TYR A C 1
ATOM 1800 O O . TYR A 1 233 ? -8.484 14.203 -2.928 1 98.5 233 TYR A O 1
ATOM 1808 N N . ILE A 1 234 ? -8.602 16.422 -2.82 1 98.81 234 ILE A N 1
ATOM 1809 C CA . ILE A 1 234 ? -8.141 16.453 -1.437 1 98.81 234 ILE A CA 1
ATOM 1810 C C . ILE A 1 234 ? -9.336 16.453 -0.492 1 98.81 234 ILE A C 1
ATOM 1812 O O . ILE A 1 234 ? -10.219 17.312 -0.598 1 98.81 234 ILE A O 1
ATOM 1816 N N . PHE A 1 235 ? -9.43 15.461 0.44 1 98.88 235 PHE A N 1
ATOM 1817 C CA . PHE A 1 235 ? -10.445 15.445 1.485 1 98.88 235 PHE A CA 1
ATOM 1818 C C . PHE A 1 235 ? -10.055 16.375 2.631 1 98.88 235 PHE A C 1
ATOM 1820 O O . PHE A 1 235 ? -10.82 17.266 2.996 1 98.88 235 PHE A O 1
ATOM 1827 N N . GLY A 1 236 ? -8.828 16.109 3.141 1 98.88 236 GLY A N 1
ATOM 1828 C CA . GLY A 1 236 ? -8.312 16.891 4.25 1 98.88 236 GLY A CA 1
ATOM 1829 C C . GLY A 1 236 ? -6.957 16.422 4.742 1 98.88 236 GLY A C 1
ATOM 1830 O O . GLY A 1 236 ? -6.305 15.609 4.082 1 98.88 236 GLY A O 1
ATOM 1831 N N . TYR A 1 237 ? -6.543 17 5.863 1 98.94 237 TYR A N 1
ATOM 1832 C CA . TYR A 1 237 ? -5.172 16.828 6.332 1 98.94 237 TYR A CA 1
ATOM 1833 C C . TYR A 1 237 ? -5.152 16.359 7.785 1 98.94 237 TYR A C 1
ATOM 1835 O O . TYR A 1 237 ? -6.098 16.609 8.539 1 98.94 237 TYR A O 1
ATOM 1843 N N . VAL A 1 238 ? -4.09 15.68 8.141 1 99 238 VAL A N 1
ATOM 1844 C CA . VAL A 1 238 ? -3.801 15.266 9.508 1 99 238 VAL A CA 1
ATOM 1845 C C . VAL A 1 238 ? -2.32 15.477 9.812 1 99 238 VAL A C 1
ATOM 1847 O O . VAL A 1 238 ? -1.515 15.672 8.898 1 99 238 VAL A O 1
ATOM 1850 N N . LEU A 1 239 ? -2.016 15.5 11.094 1 98.94 239 LEU A N 1
ATOM 1851 C CA . LEU A 1 239 ? -0.621 15.398 11.508 1 98.94 239 LEU A CA 1
ATOM 1852 C C . LEU A 1 239 ? -0.109 13.969 11.367 1 98.94 239 LEU A C 1
ATOM 1854 O O . LEU A 1 239 ? -0.878 13.016 11.5 1 98.94 239 LEU A O 1
ATOM 1858 N N . MET A 1 240 ? 1.164 13.867 11.125 1 98.94 240 MET A N 1
ATOM 1859 C CA . MET A 1 240 ? 1.719 12.539 10.906 1 98.94 240 MET A CA 1
ATOM 1860 C C . MET A 1 240 ? 3.135 12.438 11.469 1 98.94 240 MET A C 1
ATOM 1862 O O . MET A 1 240 ? 3.938 13.359 11.297 1 98.94 240 MET A O 1
ATOM 1866 N N . ASN A 1 241 ? 3.379 11.43 12.211 1 98.94 241 ASN A N 1
ATOM 1867 C CA . ASN A 1 241 ? 4.723 10.992 12.578 1 98.94 241 ASN A CA 1
ATOM 1868 C C . ASN A 1 241 ? 5.102 9.688 11.875 1 98.94 241 ASN A C 1
ATOM 1870 O O . ASN A 1 241 ? 4.633 8.617 12.258 1 98.94 241 ASN A O 1
ATOM 1874 N N . ASP A 1 242 ? 5.922 9.781 10.852 1 98.69 242 ASP A N 1
ATOM 1875 C CA . ASP A 1 242 ? 6.422 8.586 10.18 1 98.69 242 ASP A CA 1
ATOM 1876 C C . ASP A 1 242 ? 7.668 8.047 10.875 1 98.69 242 ASP A C 1
ATOM 1878 O O . ASP A 1 242 ? 8.789 8.289 10.43 1 98.69 242 ASP A O 1
ATOM 1882 N N . TRP A 1 243 ? 7.438 7.23 11.844 1 98.88 243 TRP A N 1
ATOM 1883 C CA . TRP A 1 243 ? 8.531 6.691 12.648 1 98.88 243 TRP A CA 1
ATOM 1884 C C . TRP A 1 243 ? 9.594 6.051 11.766 1 98.88 243 TRP A C 1
ATOM 1886 O O . TRP A 1 243 ? 9.273 5.398 10.773 1 98.88 243 TRP A O 1
ATOM 1896 N N . SER A 1 244 ? 10.844 6.219 12.195 1 98.75 244 SER A N 1
ATOM 1897 C CA . SER A 1 244 ? 11.938 5.734 11.359 1 98.75 244 SER A CA 1
ATOM 1898 C C . SER A 1 244 ? 12.984 4.996 12.188 1 98.75 244 SER A C 1
ATOM 1900 O O . SER A 1 244 ? 13.578 5.57 13.102 1 98.75 244 SER A O 1
ATOM 1902 N N . ALA A 1 245 ? 13.195 3.738 11.898 1 98.81 245 ALA A N 1
ATOM 1903 C CA . ALA A 1 245 ? 14.312 2.977 12.453 1 98.81 245 ALA A CA 1
ATOM 1904 C C . ALA A 1 245 ? 15.562 3.141 11.609 1 98.81 245 ALA A C 1
ATOM 1906 O O . ALA A 1 245 ? 15.859 2.299 10.758 1 98.81 245 ALA A O 1
ATOM 1907 N N . ARG A 1 246 ? 16.359 4.125 11.969 1 98.38 246 ARG A N 1
ATOM 1908 C CA . ARG A 1 246 ? 17.391 4.648 11.07 1 98.38 246 ARG A CA 1
ATOM 1909 C C . ARG A 1 246 ? 18.5 3.625 10.844 1 98.38 246 ARG A C 1
ATOM 1911 O O . ARG A 1 246 ? 19 3.486 9.727 1 98.38 246 ARG A O 1
ATOM 1918 N N . ASP A 1 247 ? 18.922 2.883 11.852 1 98.19 247 ASP A N 1
ATOM 1919 C CA . ASP A 1 247 ? 20.016 1.923 11.711 1 98.19 247 ASP A CA 1
ATOM 1920 C C . ASP A 1 247 ? 19.562 0.701 10.906 1 98.19 247 ASP A C 1
ATOM 1922 O O . ASP A 1 247 ? 20.344 0.144 10.133 1 98.19 247 ASP A O 1
ATOM 1926 N N . ILE A 1 248 ? 18.312 0.306 11.031 1 98.5 248 ILE A N 1
ATOM 1927 C CA . ILE A 1 248 ? 17.75 -0.752 10.203 1 98.5 248 ILE A CA 1
ATOM 1928 C C . ILE A 1 248 ? 17.641 -0.27 8.758 1 98.5 248 ILE A C 1
ATOM 1930 O O . ILE A 1 248 ? 18 -0.993 7.828 1 98.5 248 ILE A O 1
ATOM 1934 N N . GLN A 1 249 ? 17.172 0.937 8.586 1 97.88 249 GLN A N 1
ATOM 1935 C CA . GLN A 1 249 ? 16.969 1.524 7.266 1 97.88 249 GLN A CA 1
ATOM 1936 C C . GLN A 1 249 ? 18.281 1.554 6.477 1 97.88 249 GLN A C 1
ATOM 1938 O O . GLN A 1 249 ? 18.297 1.202 5.293 1 97.88 249 GLN A O 1
ATOM 1943 N N . GLN A 1 250 ? 19.328 1.951 7.094 1 96.19 250 GLN A N 1
ATOM 1944 C CA . GLN A 1 250 ? 20.609 2.111 6.43 1 96.19 250 GLN A CA 1
ATOM 1945 C C . GLN A 1 250 ? 21.078 0.798 5.805 1 96.19 250 GLN A C 1
ATOM 1947 O O . GLN A 1 250 ? 21.703 0.796 4.738 1 96.19 250 GLN A O 1
ATOM 1952 N N . TRP A 1 251 ? 20.75 -0.278 6.438 1 97.5 251 TRP A N 1
ATOM 1953 C CA . TRP A 1 251 ? 21.219 -1.582 5.98 1 97.5 251 TRP A CA 1
ATOM 1954 C C . TRP A 1 251 ? 20.297 -2.145 4.902 1 97.5 251 TRP A C 1
ATOM 1956 O O . TRP A 1 251 ? 20.766 -2.631 3.869 1 97.5 251 TRP A O 1
ATOM 1966 N N . GLU A 1 252 ? 19.016 -1.96 5.059 1 97.38 252 GLU A N 1
ATOM 1967 C CA . GLU A 1 252 ? 18.078 -2.734 4.258 1 97.38 252 GLU A CA 1
ATOM 1968 C C . GLU A 1 252 ? 17.656 -1.967 3.008 1 97.38 252 GLU A C 1
ATOM 1970 O O . GLU A 1 252 ? 17.188 -2.562 2.035 1 97.38 252 GLU A O 1
ATOM 1975 N N . TYR A 1 253 ? 17.734 -0.632 2.857 1 95.62 253 TYR A N 1
ATOM 1976 C CA . TYR A 1 253 ? 16.953 0.143 1.906 1 95.62 253 TYR A CA 1
ATOM 1977 C C . TYR A 1 253 ? 17.609 0.166 0.536 1 95.62 253 TYR A C 1
ATOM 1979 O O . TYR A 1 253 ? 17.031 0.646 -0.438 1 95.62 253 TYR A O 1
ATOM 1987 N N . VAL A 1 254 ? 18.906 -0.31 0.477 1 93.62 254 VAL A N 1
ATOM 1988 C CA . VAL A 1 254 ? 19.594 -0.339 -0.813 1 93.62 254 VAL A CA 1
ATOM 1989 C C . VAL A 1 254 ? 19.266 -1.647 -1.535 1 93.62 254 VAL A C 1
ATOM 1991 O O . VAL A 1 254 ? 19.516 -2.732 -1.005 1 93.62 254 VAL A O 1
ATOM 1994 N N . PRO A 1 255 ? 18.703 -1.593 -2.641 1 94.06 255 PRO A N 1
ATOM 1995 C CA . PRO A 1 255 ? 18.516 -0.412 -3.484 1 94.06 255 PRO A CA 1
ATOM 1996 C C . PRO A 1 255 ? 17.047 0.035 -3.547 1 94.06 255 PRO A C 1
ATOM 1998 O O . PRO A 1 255 ? 16.703 0.919 -4.336 1 94.06 255 PRO A O 1
ATOM 2001 N N . LEU A 1 256 ? 16.141 -0.588 -2.812 1 96.81 256 LEU A N 1
ATOM 2002 C CA . LEU A 1 256 ? 14.727 -0.487 -3.17 1 96.81 256 LEU A CA 1
ATOM 2003 C C . LEU A 1 256 ? 13.992 0.452 -2.219 1 96.81 256 LEU A C 1
ATOM 2005 O O . LEU A 1 256 ? 12.758 0.512 -2.23 1 96.81 256 LEU A O 1
ATOM 2009 N N . GLY A 1 257 ? 14.75 1.18 -1.39 1 96.31 257 GLY A N 1
ATOM 2010 C CA . GLY A 1 257 ? 14.133 2.174 -0.53 1 96.31 257 GLY A CA 1
ATOM 2011 C C . GLY A 1 257 ? 13.695 1.613 0.812 1 96.31 257 GLY A C 1
ATOM 2012 O O . GLY A 1 257 ? 14.008 0.468 1.143 1 96.31 257 GLY A O 1
ATOM 2013 N N . PRO A 1 258 ? 13.008 2.461 1.607 1 97.06 258 PRO A N 1
ATOM 2014 C CA . PRO A 1 258 ? 12.617 2.061 2.961 1 97.06 258 PRO A CA 1
ATOM 2015 C C . PRO A 1 258 ? 11.609 0.913 2.969 1 97.06 258 PRO A C 1
ATOM 2017 O O . PRO A 1 258 ? 10.742 0.841 2.094 1 97.06 258 PRO A O 1
ATOM 2020 N N . PHE A 1 259 ? 11.734 -0.002 3.996 1 98.25 259 PHE A N 1
ATOM 2021 C CA . PHE A 1 259 ? 10.852 -1.152 4.156 1 98.25 259 PHE A CA 1
ATOM 2022 C C . PHE A 1 259 ? 10.547 -1.397 5.629 1 98.25 259 PHE A C 1
ATOM 2024 O O . PHE A 1 259 ? 9.805 -0.636 6.25 1 98.25 259 PHE A O 1
ATOM 2031 N N . ASN A 1 260 ? 11.234 -2.26 6.344 1 98.38 260 ASN A N 1
ATOM 2032 C CA . ASN A 1 260 ? 10.93 -2.596 7.73 1 98.38 260 ASN A CA 1
ATOM 2033 C C . ASN A 1 260 ? 11.234 -1.429 8.664 1 98.38 260 ASN A C 1
ATOM 2035 O O . ASN A 1 260 ? 10.594 -1.287 9.711 1 98.38 260 ASN A O 1
ATOM 2039 N N . ALA A 1 261 ? 12.148 -0.606 8.266 1 98.5 261 ALA A N 1
ATOM 2040 C CA . ALA A 1 261 ? 12.508 0.566 9.055 1 98.5 261 ALA A CA 1
ATOM 2041 C C . ALA A 1 261 ? 11.336 1.527 9.188 1 98.5 261 ALA A C 1
ATOM 2043 O O . ALA A 1 261 ? 11.336 2.41 10.047 1 98.5 261 ALA A O 1
ATOM 2044 N N . LYS A 1 262 ? 10.383 1.401 8.32 1 97.94 262 LYS A N 1
ATOM 2045 C CA . LYS A 1 262 ? 9.25 2.316 8.266 1 97.94 262 LYS A CA 1
ATOM 2046 C C . LYS A 1 262 ? 7.938 1.577 8.5 1 97.94 262 LYS A C 1
ATOM 2048 O O . LYS A 1 262 ? 6.922 2.193 8.836 1 97.94 262 LYS A O 1
ATOM 2053 N N . ASN A 1 263 ? 7.895 0.228 8.383 1 95.12 263 ASN A N 1
ATOM 2054 C CA . ASN A 1 263 ? 6.641 -0.518 8.312 1 95.12 263 ASN A CA 1
ATOM 2055 C C . ASN A 1 263 ? 6.078 -0.796 9.703 1 95.12 263 ASN A C 1
ATOM 2057 O O . ASN A 1 263 ? 4.914 -1.182 9.844 1 95.12 263 ASN A O 1
ATOM 2061 N N . PHE A 1 264 ? 6.836 -0.553 10.758 1 97.44 264 PHE A N 1
ATOM 2062 C CA . PHE A 1 264 ? 6.402 -0.961 12.086 1 97.44 264 PHE A CA 1
ATOM 2063 C C . PHE A 1 264 ? 5.352 -0.002 12.633 1 97.44 264 PHE A C 1
ATOM 2065 O O . PHE A 1 264 ? 4.637 -0.331 13.578 1 97.44 264 PHE A O 1
ATOM 2072 N N . GLY A 1 265 ? 5.398 1.263 12.008 1 98.31 265 GLY A N 1
ATOM 2073 C CA . GLY A 1 265 ? 4.355 2.15 12.5 1 98.31 265 GLY A CA 1
ATOM 2074 C C . GLY A 1 265 ? 4.449 3.553 11.93 1 98.31 265 GLY A C 1
ATOM 2075 O O . GLY A 1 265 ? 5.547 4.098 11.789 1 98.31 265 GLY A O 1
ATOM 2076 N N . THR A 1 266 ? 3.314 4.152 11.648 1 98.81 266 THR A N 1
ATOM 2077 C CA . THR A 1 266 ? 3.074 5.559 11.359 1 98.81 266 THR A CA 1
ATOM 2078 C C . THR A 1 266 ? 1.889 6.086 12.164 1 98.81 266 THR A C 1
ATOM 2080 O O . THR A 1 266 ? 0.799 5.512 12.125 1 98.81 266 THR A O 1
ATOM 2083 N N . THR A 1 267 ? 2.084 7.125 12.938 1 98.94 267 THR A N 1
ATOM 2084 C CA . THR A 1 267 ? 1.021 7.668 13.773 1 98.94 267 THR A CA 1
ATOM 2085 C C . THR A 1 267 ? 0.401 8.906 13.125 1 98.94 267 THR A C 1
ATOM 2087 O O . THR A 1 267 ? 1.114 9.766 12.617 1 98.94 267 THR A O 1
ATOM 2090 N N . ILE A 1 268 ? -0.914 8.969 13.148 1 98.94 268 ILE A N 1
ATOM 2091 C CA . ILE A 1 268 ? -1.559 10.172 12.641 1 98.94 268 ILE A CA 1
ATOM 2092 C C . ILE A 1 268 ? -2.533 10.719 13.68 1 98.94 268 ILE A C 1
ATOM 2094 O O . ILE A 1 268 ? -2.955 9.984 14.586 1 98.94 268 ILE A O 1
ATOM 2098 N N . SER A 1 269 ? -2.824 12.023 13.547 1 98.94 269 SER A N 1
ATOM 2099 C CA . SER A 1 269 ? -3.863 12.609 14.383 1 98.94 269 SER A CA 1
ATOM 2100 C C . SER A 1 269 ? -5.246 12.102 13.984 1 98.94 269 SER A C 1
ATOM 2102 O O . SER A 1 269 ? -5.469 11.727 12.836 1 98.94 269 SER A O 1
ATOM 2104 N N . PRO A 1 270 ? -6.16 12.102 14.938 1 98.75 270 PRO A N 1
ATOM 2105 C CA . PRO A 1 270 ? -7.449 11.453 14.688 1 98.75 270 PRO A CA 1
ATOM 2106 C C . PRO A 1 270 ? -8.414 12.344 13.898 1 98.75 270 PRO A C 1
ATOM 2108 O O . PRO A 1 270 ? -9.398 11.852 13.344 1 98.75 270 PRO A O 1
ATOM 2111 N N . TRP A 1 271 ? -8.211 13.656 13.867 1 98.88 271 TRP A N 1
ATOM 2112 C CA . TRP A 1 271 ? -9.18 14.586 13.305 1 98.88 271 TRP A CA 1
ATOM 2113 C C . TRP A 1 271 ? -8.703 15.109 11.953 1 98.88 271 TRP A C 1
ATOM 2115 O O . TRP A 1 271 ? -7.629 15.719 11.852 1 98.88 271 TRP A O 1
ATOM 2125 N N . VAL A 1 272 ? -9.477 14.883 10.945 1 98.94 272 VAL A N 1
ATOM 2126 C CA . VAL A 1 272 ? -9.156 15.367 9.602 1 98.94 272 VAL A CA 1
ATOM 2127 C C . VAL A 1 272 ? -9.617 16.812 9.453 1 98.94 272 VAL A C 1
ATOM 2129 O O . VAL A 1 272 ? -10.812 17.109 9.562 1 98.94 272 VAL A O 1
ATOM 2132 N N . VAL A 1 273 ? -8.672 17.688 9.281 1 98.94 273 VAL A N 1
ATOM 2133 C CA . VAL A 1 273 ? -8.992 19.078 8.945 1 98.94 273 VAL A CA 1
ATOM 2134 C C . VAL A 1 273 ? -9.312 19.188 7.461 1 98.94 273 VAL A C 1
ATOM 2136 O O . VAL A 1 273 ? -8.461 18.906 6.613 1 98.94 273 VAL A O 1
ATOM 2139 N N . LEU A 1 274 ? -10.547 19.578 7.172 1 98.88 274 LEU A N 1
ATOM 2140 C CA . LEU A 1 274 ? -10.984 19.625 5.781 1 98.88 274 LEU A CA 1
ATOM 2141 C C . LEU A 1 274 ? -10.148 20.641 4.988 1 98.88 274 LEU A C 1
ATOM 2143 O O . LEU A 1 274 ? -9.75 21.672 5.523 1 98.88 274 LEU A O 1
ATOM 2147 N N . ALA A 1 275 ? -9.938 20.359 3.73 1 98.5 275 ALA A N 1
ATOM 2148 C CA . ALA A 1 275 ? -9.164 21.219 2.852 1 98.5 275 ALA A CA 1
ATOM 2149 C C . ALA A 1 275 ? -9.68 22.656 2.902 1 98.5 275 ALA A C 1
ATOM 2151 O O . ALA A 1 275 ? -8.898 23.609 2.965 1 98.5 275 ALA A O 1
ATOM 2152 N N . ASP A 1 276 ? -10.953 22.844 2.977 1 97.62 276 ASP A N 1
ATOM 2153 C CA . ASP A 1 276 ? -11.562 24.172 2.906 1 97.62 276 ASP A CA 1
ATOM 2154 C C . ASP A 1 276 ? -11.281 24.969 4.176 1 97.62 276 ASP A C 1
ATOM 2156 O O . ASP A 1 276 ? -11.234 26.203 4.141 1 97.62 276 ASP A O 1
ATOM 2160 N N . ALA A 1 277 ? -11.102 24.281 5.246 1 98.44 277 ALA A N 1
ATOM 2161 C CA . ALA A 1 277 ? -10.805 24.969 6.504 1 98.44 277 ALA A CA 1
ATOM 2162 C C . ALA A 1 277 ? -9.453 25.672 6.438 1 98.44 277 ALA A C 1
ATOM 2164 O O . ALA A 1 277 ? -9.211 26.641 7.164 1 98.44 277 ALA A O 1
ATOM 2165 N N . LEU A 1 278 ? -8.602 25.219 5.562 1 98.31 278 LEU A N 1
ATOM 2166 C CA . LEU A 1 278 ? -7.238 25.734 5.52 1 98.31 278 LEU A CA 1
ATOM 2167 C C . LEU A 1 278 ? -7.039 26.656 4.324 1 98.31 278 LEU A C 1
ATOM 2169 O O . LEU A 1 278 ? -5.938 27.172 4.109 1 98.31 278 LEU A O 1
ATOM 2173 N N . GLU A 1 279 ? -8.055 26.906 3.533 1 96.44 279 GLU A N 1
ATOM 2174 C CA . GLU A 1 279 ? -7.957 27.672 2.299 1 96.44 279 GLU A CA 1
ATOM 2175 C C . GLU A 1 279 ? -7.426 29.078 2.57 1 96.44 279 GLU A C 1
ATOM 2177 O O . GLU A 1 279 ? -6.707 29.641 1.746 1 96.44 279 GLU A O 1
ATOM 2182 N N . GLY A 1 280 ? -7.723 29.641 3.701 1 96.25 280 GLY A N 1
ATOM 2183 C CA . GLY A 1 280 ? -7.312 31 4.02 1 96.25 280 GLY A CA 1
ATOM 2184 C C . GLY A 1 280 ? -5.906 31.078 4.586 1 96.25 280 GLY A C 1
ATOM 2185 O O . GLY A 1 280 ? -5.406 32.156 4.863 1 96.25 280 GLY A O 1
ATOM 2186 N N . PHE A 1 281 ? -5.273 29.953 4.688 1 98.06 281 PHE A N 1
ATOM 2187 C CA . PHE A 1 281 ? -3.953 29.906 5.305 1 98.06 281 PHE A CA 1
ATOM 2188 C C . PHE A 1 281 ? -2.941 29.281 4.355 1 98.06 281 PHE A C 1
ATOM 2190 O O . PHE A 1 281 ? -2.611 28.094 4.484 1 98.06 281 PHE A O 1
ATOM 2197 N N . ARG A 1 282 ? -2.494 30 3.422 1 97.56 282 ARG A N 1
ATOM 2198 C CA . ARG A 1 282 ? -1.581 29.5 2.395 1 97.56 282 ARG A CA 1
ATOM 2199 C C . ARG A 1 282 ? -0.469 30.516 2.125 1 97.56 282 ARG A C 1
ATOM 2201 O O . ARG A 1 282 ? -0.584 31.688 2.492 1 97.56 282 ARG A O 1
ATOM 2208 N N . GLY A 1 283 ? 0.566 30 1.533 1 97.5 283 GLY A N 1
ATOM 2209 C CA . GLY A 1 283 ? 1.693 30.828 1.122 1 97.5 283 GLY A CA 1
ATOM 2210 C C . GLY A 1 283 ? 2.438 30.266 -0.074 1 97.5 283 GLY A C 1
ATOM 2211 O O . GLY A 1 283 ? 1.995 29.281 -0.683 1 97.5 283 GLY A O 1
ATOM 2212 N N . LYS A 1 284 ? 3.537 30.922 -0.448 1 96.06 284 LYS A N 1
ATOM 2213 C CA . LYS A 1 284 ? 4.297 30.562 -1.642 1 96.06 284 LYS A CA 1
ATOM 2214 C C . LYS A 1 284 ? 5.152 29.328 -1.399 1 96.06 284 LYS A C 1
ATOM 2216 O O . LYS A 1 284 ? 5.383 28.547 -2.318 1 96.06 284 LYS A O 1
ATOM 2221 N N . GLY A 1 285 ? 5.559 29.094 -0.181 1 95.88 285 GLY A N 1
ATOM 2222 C CA . GLY A 1 285 ? 6.5 28.016 0.105 1 95.88 285 GLY A CA 1
ATOM 2223 C C . GLY A 1 285 ? 7.918 28.344 -0.33 1 95.88 285 GLY A C 1
ATOM 2224 O O . GLY A 1 285 ? 8.273 29.516 -0.492 1 95.88 285 GLY A O 1
ATOM 2225 N N . LEU A 1 286 ? 8.766 27.328 -0.463 1 97.38 286 LEU A N 1
ATOM 2226 C CA . LEU A 1 286 ? 10.164 27.453 -0.834 1 97.38 286 LEU A CA 1
ATOM 2227 C C . LEU A 1 286 ? 10.312 27.719 -2.332 1 97.38 286 LEU A C 1
ATOM 2229 O O . LEU A 1 286 ? 9.523 27.203 -3.131 1 97.38 286 LEU A O 1
ATOM 2233 N N . GLU A 1 287 ? 11.32 28.438 -2.68 1 95.38 287 GLU A N 1
ATOM 2234 C CA . GLU A 1 287 ? 11.625 28.641 -4.094 1 95.38 287 GLU A CA 1
ATOM 2235 C C . GLU A 1 287 ? 12.336 27.438 -4.691 1 95.38 287 GLU A C 1
ATOM 2237 O O . GLU A 1 287 ? 13.211 26.844 -4.059 1 95.38 287 GLU A O 1
ATOM 2242 N N . ASN A 1 288 ? 11.852 27 -5.84 1 95.06 288 ASN A N 1
ATOM 2243 C CA . ASN A 1 288 ? 12.516 25.969 -6.625 1 95.06 288 ASN A CA 1
ATOM 2244 C C . ASN A 1 288 ? 13.281 26.562 -7.805 1 95.06 288 ASN A C 1
ATOM 2246 O O . ASN A 1 288 ? 12.688 27.188 -8.68 1 95.06 288 ASN A O 1
ATOM 2250 N N . GLU A 1 289 ? 14.562 26.312 -7.898 1 91.19 289 GLU A N 1
ATOM 2251 C CA . GLU A 1 289 ? 15.414 26.891 -8.93 1 91.19 289 GLU A CA 1
ATOM 2252 C C . GLU A 1 289 ? 15.195 26.219 -10.281 1 91.19 289 GLU A C 1
ATOM 2254 O O . GLU A 1 289 ? 15.594 26.75 -11.32 1 91.19 289 GLU A O 1
ATOM 2259 N N . VAL A 1 290 ? 14.547 25.094 -10.328 1 96.31 290 VAL A N 1
ATOM 2260 C CA . VAL A 1 290 ? 14.281 24.344 -11.547 1 96.31 290 VAL A CA 1
ATOM 2261 C C . VAL A 1 290 ? 12.805 24.484 -11.93 1 96.31 290 VAL A C 1
ATOM 2263 O O . VAL A 1 290 ? 11.93 24.062 -11.172 1 96.31 290 VAL A O 1
ATOM 2266 N N . PRO A 1 291 ? 12.586 25.125 -13.078 1 95.44 291 PRO A N 1
ATOM 2267 C CA . PRO A 1 291 ? 11.188 25.172 -13.492 1 95.44 291 PRO A CA 1
ATOM 2268 C C . PRO A 1 291 ? 10.555 23.797 -13.609 1 95.44 291 PRO A C 1
ATOM 2270 O O . PRO A 1 291 ? 11.164 22.875 -14.156 1 95.44 291 PRO A O 1
ATOM 2273 N N . PRO A 1 292 ? 9.375 23.688 -13.117 1 96.56 292 PRO A N 1
ATOM 2274 C CA . PRO A 1 292 ? 8.727 22.375 -13.219 1 96.56 292 PRO A CA 1
ATOM 2275 C C . PRO A 1 292 ? 8.359 22 -14.648 1 96.56 292 PRO A C 1
ATOM 2277 O O . PRO A 1 292 ? 8.109 22.891 -15.477 1 96.56 292 PRO A O 1
ATOM 2280 N N . LYS A 1 293 ? 8.414 20.688 -14.93 1 97.56 293 LYS A N 1
ATOM 2281 C CA . LYS A 1 293 ? 7.824 20.219 -16.188 1 97.56 293 LYS A CA 1
ATOM 2282 C C . LYS A 1 293 ? 6.348 20.609 -16.281 1 97.56 293 LYS A C 1
ATOM 2284 O O . LYS A 1 293 ? 5.711 20.875 -15.258 1 97.56 293 LYS A O 1
ATOM 2289 N N . LYS A 1 294 ? 5.746 20.547 -17.453 1 96.94 294 LYS A N 1
ATOM 2290 C CA . LYS A 1 294 ? 4.398 21.047 -17.719 1 96.94 294 LYS A CA 1
ATOM 2291 C C . LYS A 1 294 ? 3.371 20.375 -16.812 1 96.94 294 LYS A C 1
ATOM 2293 O O . LYS A 1 294 ? 2.473 21.047 -16.297 1 96.94 294 LYS A O 1
ATOM 2298 N N . TYR A 1 295 ? 3.436 19.109 -16.547 1 97.88 295 TYR A N 1
ATOM 2299 C CA . TYR A 1 295 ? 2.42 18.375 -15.789 1 97.88 295 TYR A CA 1
ATOM 2300 C C . TYR A 1 295 ? 2.471 18.734 -14.312 1 97.88 295 TYR A C 1
ATOM 2302 O O . TYR A 1 295 ? 1.553 18.422 -13.555 1 97.88 295 TYR A O 1
ATOM 2310 N N . LEU A 1 296 ? 3.525 19.453 -13.906 1 98.31 296 LEU A N 1
ATOM 2311 C CA . LEU A 1 296 ? 3.672 19.906 -12.523 1 98.31 296 LEU A CA 1
ATOM 2312 C C . LEU A 1 296 ? 3.545 21.422 -12.438 1 98.31 296 LEU A C 1
ATOM 2314 O O . LEU A 1 296 ? 3.797 22.016 -11.391 1 98.31 296 LEU A O 1
ATOM 2318 N N . ASP A 1 297 ? 3.227 22.078 -13.539 1 97.94 297 ASP A N 1
ATOM 2319 C CA . ASP A 1 297 ? 3.139 23.531 -13.586 1 97.94 297 ASP A CA 1
ATOM 2320 C C . ASP A 1 297 ? 1.826 24.016 -12.977 1 97.94 297 ASP A C 1
ATOM 2322 O O . ASP A 1 297 ? 0.871 24.312 -13.703 1 97.94 297 ASP A O 1
ATOM 2326 N N . GLU A 1 298 ? 1.827 24.109 -11.719 1 97.56 298 GLU A N 1
ATOM 2327 C CA . GLU A 1 298 ? 0.68 24.594 -10.961 1 97.56 298 GLU A CA 1
ATOM 2328 C C . GLU A 1 298 ? 0.524 26.109 -11.109 1 97.56 298 GLU A C 1
ATOM 2330 O O . GLU A 1 298 ? 1.475 26.859 -10.883 1 97.56 298 GLU A O 1
ATOM 2335 N N . LYS A 1 299 ? -0.684 26.562 -11.328 1 97.44 299 LYS A N 1
ATOM 2336 C CA . LYS A 1 299 ? -0.924 27.969 -11.633 1 97.44 299 LYS A CA 1
ATOM 2337 C C . LYS A 1 299 ? -1.152 28.781 -10.352 1 97.44 299 LYS A C 1
ATOM 2339 O O . LYS A 1 299 ? -0.927 29.984 -10.328 1 97.44 299 LYS A O 1
ATOM 2344 N N . ARG A 1 300 ? -1.614 28.125 -9.352 1 96.56 300 ARG A N 1
ATOM 2345 C CA . ARG A 1 300 ? -1.889 28.828 -8.102 1 96.56 300 ARG A CA 1
ATOM 2346 C C . ARG A 1 300 ? -0.627 29.5 -7.559 1 96.56 300 ARG A C 1
ATOM 2348 O O . ARG A 1 300 ? 0.452 28.906 -7.582 1 96.56 300 ARG A O 1
ATOM 2355 N N . GLU A 1 301 ? -0.755 30.734 -7.043 1 96.62 301 GLU A N 1
ATOM 2356 C CA . GLU A 1 301 ? 0.401 31.516 -6.609 1 96.62 301 GLU A CA 1
ATOM 2357 C C . GLU A 1 301 ? 0.749 31.219 -5.152 1 96.62 301 GLU A C 1
ATOM 2359 O O . GLU A 1 301 ? 1.851 31.547 -4.695 1 96.62 301 GLU A O 1
ATOM 2364 N N . ASP A 1 302 ? -0.163 30.75 -4.402 1 97.81 302 ASP A N 1
ATOM 2365 C CA . ASP A 1 302 ? 0.034 30.406 -2.998 1 97.81 302 ASP A CA 1
ATOM 2366 C C . ASP A 1 302 ? -0.216 28.906 -2.766 1 97.81 302 ASP A C 1
ATOM 2368 O O . ASP A 1 302 ? -1.078 28.531 -1.968 1 97.81 302 ASP A O 1
ATOM 2372 N N . PRO A 1 303 ? 0.545 28 -3.344 1 97.62 303 PRO A N 1
ATOM 2373 C CA . PRO A 1 303 ? 0.216 26.578 -3.424 1 97.62 303 PRO A CA 1
ATOM 2374 C C . PRO A 1 303 ? 0.476 25.828 -2.115 1 97.62 303 PRO A C 1
ATOM 2376 O O . PRO A 1 303 ? 0.006 24.703 -1.934 1 97.62 303 PRO A O 1
ATOM 2379 N N . ILE A 1 304 ? 1.195 26.422 -1.163 1 98.5 304 ILE A N 1
ATOM 2380 C CA . ILE A 1 304 ? 1.635 25.688 0.016 1 98.5 304 ILE A CA 1
ATOM 2381 C C . ILE A 1 304 ? 0.813 26.109 1.229 1 98.5 304 ILE A C 1
ATOM 2383 O O . ILE A 1 304 ? 0.624 27.312 1.467 1 98.5 304 ILE A O 1
ATOM 2387 N N . LEU A 1 305 ? 0.324 25.172 2.033 1 98.5 305 LEU A N 1
ATOM 2388 C CA . LEU A 1 305 ? -0.374 25.469 3.279 1 98.5 305 LEU A CA 1
ATOM 2389 C C . LEU A 1 305 ? 0.589 26.016 4.324 1 98.5 305 LEU A C 1
ATOM 2391 O O . LEU A 1 305 ? 1.736 25.578 4.414 1 98.5 305 LEU A O 1
ATOM 2395 N N . ASP A 1 306 ? 0.107 26.953 5.047 1 98.38 306 ASP A N 1
ATOM 2396 C CA . ASP A 1 306 ? 0.863 27.484 6.18 1 98.38 306 ASP A CA 1
ATOM 2397 C C . ASP A 1 306 ? 0.308 26.969 7.504 1 98.38 306 ASP A C 1
ATOM 2399 O O . ASP A 1 306 ? -0.653 27.531 8.039 1 98.38 306 ASP A O 1
ATOM 2403 N N . ILE A 1 307 ? 0.917 25.984 8.031 1 98.81 307 ILE A N 1
ATOM 2404 C CA . ILE A 1 307 ? 0.543 25.328 9.273 1 98.81 307 ILE A CA 1
ATOM 2405 C C . ILE A 1 307 ? 1.711 25.375 10.258 1 98.81 307 ILE A C 1
ATOM 2407 O O . ILE A 1 307 ? 2.826 24.969 9.93 1 98.81 307 ILE A O 1
ATOM 2411 N N . ASN A 1 308 ? 1.447 25.953 11.438 1 98.69 308 ASN A N 1
ATOM 2412 C CA . ASN A 1 308 ? 2.43 25.875 12.516 1 98.69 308 ASN A CA 1
ATOM 2413 C C . ASN A 1 308 ? 2.537 24.469 13.094 1 98.69 308 ASN A C 1
ATOM 2415 O O . ASN A 1 308 ? 1.521 23.844 13.391 1 98.69 308 ASN A O 1
ATOM 2419 N N . LEU A 1 309 ? 3.76 23.984 13.219 1 98.88 309 LEU A N 1
ATOM 2420 C CA . LEU A 1 309 ? 3.988 22.625 13.703 1 98.88 309 LEU A CA 1
ATOM 2421 C C . LEU A 1 309 ? 4.957 22.625 14.883 1 98.88 309 LEU A C 1
ATOM 2423 O O . LEU A 1 309 ? 5.973 23.328 14.859 1 98.88 309 LEU A O 1
ATOM 2427 N N . GLU A 1 310 ? 4.629 21.859 15.883 1 98.88 310 GLU A N 1
ATOM 2428 C CA . GLU A 1 310 ? 5.492 21.703 17.047 1 98.88 310 GLU A CA 1
ATOM 2429 C C . GLU A 1 310 ? 5.645 20.219 17.422 1 98.88 310 GLU A C 1
ATOM 2431 O O . GLU A 1 310 ? 4.711 19.438 17.25 1 98.88 310 GLU A O 1
ATOM 2436 N N . VAL A 1 311 ? 6.82 19.859 17.875 1 98.94 311 VAL A N 1
ATOM 2437 C CA . VAL A 1 311 ? 7.09 18.516 18.391 1 98.94 311 VAL A CA 1
ATOM 2438 C C . VAL A 1 311 ? 7.574 18.609 19.844 1 98.94 311 VAL A C 1
ATOM 2440 O O . VAL A 1 311 ? 8.445 19.422 20.156 1 98.94 311 VAL A O 1
ATOM 2443 N N . SER A 1 312 ? 7.023 17.797 20.688 1 98.94 312 SER A N 1
ATOM 2444 C CA . SER A 1 312 ? 7.496 17.656 22.062 1 98.94 312 SER A CA 1
ATOM 2445 C C . SER A 1 312 ? 7.809 16.203 22.391 1 98.94 312 SER A C 1
ATOM 2447 O O . SER A 1 312 ? 7.168 15.289 21.859 1 98.94 312 SER A O 1
ATOM 2449 N N . ILE A 1 313 ? 8.797 16.047 23.234 1 98.88 313 ILE A N 1
ATOM 2450 C CA . ILE A 1 313 ? 9.125 14.75 23.781 1 98.88 313 ILE A CA 1
ATOM 2451 C C . ILE A 1 313 ? 8.773 14.711 25.266 1 98.88 313 ILE A C 1
ATOM 2453 O O . ILE A 1 313 ? 9.141 15.617 26.031 1 98.88 313 ILE A O 1
ATOM 2457 N N . THR A 1 314 ? 7.977 13.812 25.656 1 98.88 314 THR A N 1
ATOM 2458 C CA . THR A 1 314 ? 7.773 13.477 27.062 1 98.88 314 THR A CA 1
ATOM 2459 C C . THR A 1 314 ? 8.492 12.18 27.422 1 98.88 314 THR A C 1
ATOM 2461 O O . THR A 1 314 ? 8.18 11.117 26.875 1 98.88 314 THR A O 1
ATOM 2464 N N . THR A 1 315 ? 9.438 12.281 28.344 1 98.5 315 THR A N 1
ATOM 2465 C CA . THR A 1 315 ? 10.25 11.117 28.688 1 98.5 315 THR A CA 1
ATOM 2466 C C . THR A 1 315 ? 9.5 10.195 29.641 1 98.5 315 THR A C 1
ATOM 2468 O O . THR A 1 315 ? 8.422 10.547 30.141 1 98.5 315 THR A O 1
ATOM 2471 N N . ALA A 1 316 ? 10.055 9.023 29.859 1 97.81 316 ALA A N 1
ATOM 2472 C CA . ALA A 1 316 ? 9.453 8.055 30.781 1 97.81 316 ALA A CA 1
ATOM 2473 C C . ALA A 1 316 ? 9.305 8.656 32.188 1 97.81 316 ALA A C 1
ATOM 2475 O O . ALA A 1 316 ? 8.445 8.227 32.938 1 97.81 316 ALA A O 1
ATOM 2476 N N . LYS A 1 317 ? 10.102 9.664 32.5 1 97.5 317 LYS A N 1
ATOM 2477 C CA . LYS A 1 317 ? 10.047 10.305 33.812 1 97.5 317 LYS A CA 1
ATOM 2478 C C . LYS A 1 317 ? 8.984 11.391 33.844 1 97.5 317 LYS A C 1
ATOM 2480 O O . LYS A 1 317 ? 8.75 12 34.906 1 97.5 317 LYS A O 1
ATOM 2485 N N . GLY A 1 318 ? 8.391 11.641 32.719 1 97.88 318 GLY A N 1
ATOM 2486 C CA . GLY A 1 318 ? 7.285 12.586 32.688 1 97.88 318 GLY A CA 1
ATOM 2487 C C . GLY A 1 318 ? 7.719 13.992 32.312 1 97.88 318 GLY A C 1
ATOM 2488 O O . GLY A 1 318 ? 6.887 14.898 32.219 1 97.88 318 GLY A O 1
ATOM 2489 N N . ASN A 1 319 ? 9.031 14.281 32.062 1 98.31 319 ASN A N 1
ATOM 2490 C CA . ASN A 1 319 ? 9.516 15.594 31.641 1 98.31 319 ASN A CA 1
ATOM 2491 C C . ASN A 1 319 ? 9.172 15.867 30.188 1 98.31 319 ASN A C 1
ATOM 2493 O O . ASN A 1 319 ? 9.484 15.062 29.297 1 98.31 319 ASN A O 1
ATOM 2497 N N . LYS A 1 320 ? 8.547 16.938 29.953 1 98.62 320 LYS A N 1
ATOM 2498 C CA . LYS A 1 320 ? 8.164 17.344 28.609 1 98.62 320 LYS A CA 1
ATOM 2499 C C . LYS A 1 320 ? 9.055 18.469 28.094 1 98.62 320 LYS A C 1
ATOM 2501 O O . LYS A 1 320 ? 9.305 19.438 28.797 1 98.62 320 LYS A O 1
ATOM 2506 N N . THR A 1 321 ? 9.594 18.344 26.891 1 98.81 321 THR A N 1
ATOM 2507 C CA . THR A 1 321 ? 10.414 19.359 26.25 1 98.81 321 THR A CA 1
ATOM 2508 C C . THR A 1 321 ? 9.969 19.578 24.797 1 98.81 321 THR A C 1
ATOM 2510 O O . THR A 1 321 ? 9.844 18.625 24.031 1 98.81 321 THR A O 1
ATOM 2513 N N . LYS A 1 322 ? 9.648 20.828 24.453 1 98.69 322 LYS A N 1
ATOM 2514 C CA . LYS A 1 322 ? 9.461 21.156 23.047 1 98.69 322 LYS A CA 1
ATOM 2515 C C . LYS A 1 322 ? 10.789 21.172 22.297 1 98.69 322 LYS A C 1
ATOM 2517 O O . LYS A 1 322 ? 11.711 21.906 22.672 1 98.69 322 LYS A O 1
ATOM 2522 N N . ILE A 1 323 ? 10.844 20.406 21.234 1 98.62 323 ILE A N 1
ATOM 2523 C CA . ILE A 1 323 ? 12.156 20.281 20.609 1 98.62 323 ILE A CA 1
ATOM 2524 C C . ILE A 1 323 ? 12.109 20.828 19.188 1 98.62 323 ILE A C 1
ATOM 2526 O O . ILE A 1 323 ? 13.148 21.078 18.578 1 98.62 323 ILE A O 1
ATOM 2530 N N . THR A 1 324 ? 10.961 21.031 18.625 1 98.81 324 THR A N 1
ATOM 2531 C CA . THR A 1 324 ? 10.836 21.547 17.281 1 98.81 324 THR A CA 1
ATOM 2532 C C . THR A 1 324 ? 9.664 22.516 17.172 1 98.81 324 THR A C 1
ATOM 2534 O O . THR A 1 324 ? 8.602 22.281 17.734 1 98.81 324 THR A O 1
ATOM 2537 N N . GLN A 1 325 ? 9.797 23.609 16.562 1 98.75 325 GLN A N 1
ATOM 2538 C CA . GLN A 1 325 ? 8.758 24.516 16.062 1 98.75 325 GLN A CA 1
ATOM 2539 C C . GLN A 1 325 ? 9.07 24.969 14.641 1 98.75 325 GLN A C 1
ATOM 2541 O O . GLN A 1 325 ? 10.133 25.547 14.383 1 98.75 325 GLN A O 1
ATOM 2546 N N . VAL A 1 326 ? 8.203 24.656 13.719 1 98.75 326 VAL A N 1
ATOM 2547 C CA . VAL A 1 326 ? 8.484 24.953 12.312 1 98.75 326 VAL A CA 1
ATOM 2548 C C . VAL A 1 326 ? 7.172 25.125 11.555 1 98.75 326 VAL A C 1
ATOM 2550 O O . VAL A 1 326 ? 6.098 24.828 12.078 1 98.75 326 VAL A O 1
ATOM 2553 N N . SER A 1 327 ? 7.23 25.688 10.383 1 98.44 327 SER A N 1
ATOM 2554 C CA . SER A 1 327 ? 6.07 25.859 9.516 1 98.44 327 SER A CA 1
ATOM 2555 C C . SER A 1 327 ? 6.082 24.859 8.367 1 98.44 327 SER A C 1
ATOM 2557 O O . SER A 1 327 ? 7.145 24.547 7.832 1 98.44 327 SER A O 1
ATOM 2559 N N . SER A 1 328 ? 4.902 24.469 7.934 1 98.69 328 SER A N 1
ATOM 2560 C CA . SER A 1 328 ? 4.77 23.578 6.781 1 98.69 328 SER A CA 1
ATOM 2561 C C . SER A 1 328 ? 5.191 24.297 5.496 1 98.69 328 SER A C 1
ATOM 2563 O O . SER A 1 328 ? 5.352 23.656 4.453 1 98.69 328 SER A O 1
ATOM 2565 N N . GLN A 1 329 ? 5.445 25.562 5.527 1 98 329 GLN A N 1
ATOM 2566 C CA . GLN A 1 329 ? 5.887 26.328 4.363 1 98 329 GLN A CA 1
ATOM 2567 C C . GLN A 1 329 ? 7.258 25.859 3.887 1 98 329 GLN A C 1
ATOM 2569 O O . GLN A 1 329 ? 7.695 26.203 2.789 1 98 329 GLN A O 1
ATOM 2574 N N . ASN A 1 330 ? 7.828 25.016 4.676 1 98.25 330 ASN A N 1
ATOM 2575 C CA . ASN A 1 330 ? 9.141 24.484 4.324 1 98.25 330 ASN A CA 1
ATOM 2576 C C . ASN A 1 330 ? 9.016 23.266 3.406 1 98.25 330 ASN A C 1
ATOM 2578 O O . ASN A 1 330 ? 10 22.547 3.18 1 98.25 330 ASN A O 1
ATOM 2582 N N . LEU A 1 331 ? 7.875 22.984 2.816 1 98.31 331 LEU A N 1
ATOM 2583 C CA . LEU A 1 331 ? 7.695 21.984 1.761 1 98.31 331 LEU A CA 1
ATOM 2584 C C . LEU A 1 331 ? 7.973 22.594 0.391 1 98.31 331 LEU A C 1
ATOM 2586 O O . LEU A 1 331 ? 7.547 23.719 0.11 1 98.31 331 LEU A O 1
ATOM 2590 N N . LEU A 1 332 ? 8.688 21.906 -0.384 1 98.31 332 LEU A N 1
ATOM 2591 C CA . LEU A 1 332 ? 9.008 22.375 -1.727 1 98.31 332 LEU A CA 1
ATOM 2592 C C . LEU A 1 332 ? 7.84 22.125 -2.68 1 98.31 332 LEU A C 1
ATOM 2594 O O . LEU A 1 332 ? 7.555 22.953 -3.545 1 98.31 332 LEU A O 1
ATOM 2598 N N . TRP A 1 333 ? 7.23 20.984 -2.564 1 98.38 333 TRP A N 1
ATOM 2599 C CA . TRP A 1 333 ? 6.172 20.562 -3.475 1 98.38 333 TRP A CA 1
ATOM 2600 C C . TRP A 1 333 ? 4.805 20.672 -2.811 1 98.38 333 TRP A C 1
ATOM 2602 O O . TRP A 1 333 ? 4.645 20.328 -1.637 1 98.38 333 TRP A O 1
ATOM 2612 N N . SER A 1 334 ? 3.844 21.203 -3.555 1 98.5 334 SER A N 1
ATOM 2613 C CA . SER A 1 334 ? 2.473 21.312 -3.064 1 98.5 334 SER A CA 1
ATOM 2614 C C . SER A 1 334 ? 1.752 19.969 -3.125 1 98.5 334 SER A C 1
ATOM 2616 O O . SER A 1 334 ? 2.191 19.062 -3.824 1 98.5 334 SER A O 1
ATOM 2618 N N . TRP A 1 335 ? 0.686 19.875 -2.385 1 98.75 335 TRP A N 1
ATOM 2619 C CA . TRP A 1 335 ? -0.132 18.672 -2.41 1 98.75 335 TRP A CA 1
ATOM 2620 C C . TRP A 1 335 ? -0.685 18.422 -3.809 1 98.75 335 TRP A C 1
ATOM 2622 O O . TRP A 1 335 ? -0.64 17.297 -4.305 1 98.75 335 TRP A O 1
ATOM 2632 N N . PRO A 1 336 ? -1.151 19.422 -4.539 1 98.75 336 PRO A N 1
ATOM 2633 C CA . PRO A 1 336 ? -1.581 19.203 -5.922 1 98.75 336 PRO A CA 1
ATOM 2634 C C . PRO A 1 336 ? -0.459 18.656 -6.809 1 98.75 336 PRO A C 1
ATOM 2636 O O . PRO A 1 336 ? -0.691 17.781 -7.637 1 98.75 336 PRO A O 1
ATOM 2639 N N . GLN A 1 337 ? 0.77 19.188 -6.68 1 98.75 337 GLN A N 1
ATOM 2640 C CA . GLN A 1 337 ? 1.898 18.656 -7.441 1 98.75 337 GLN A CA 1
ATOM 2641 C C . GLN A 1 337 ? 2.172 17.203 -7.09 1 98.75 337 GLN A C 1
ATOM 2643 O O . GLN A 1 337 ? 2.453 16.391 -7.973 1 98.75 337 GLN A O 1
ATOM 2648 N N . MET A 1 338 ? 2.076 16.859 -5.852 1 98.81 338 MET A N 1
ATOM 2649 C CA . MET A 1 338 ? 2.303 15.492 -5.406 1 98.81 338 MET A CA 1
ATOM 2650 C C . MET A 1 338 ? 1.244 14.555 -5.973 1 98.81 338 MET A C 1
ATOM 2652 O O . MET A 1 338 ? 1.565 13.469 -6.453 1 98.81 338 MET A O 1
ATOM 2656 N N . ILE A 1 339 ? -0.02 15 -5.98 1 98.81 339 ILE A N 1
ATOM 2657 C CA . ILE A 1 339 ? -1.11 14.211 -6.539 1 98.81 339 ILE A CA 1
ATOM 2658 C C . ILE A 1 339 ? -0.885 14 -8.039 1 98.81 339 ILE A C 1
ATOM 2660 O O . ILE A 1 339 ? -0.986 12.883 -8.539 1 98.81 339 ILE A O 1
ATOM 2664 N N . ALA A 1 340 ? -0.538 15.094 -8.695 1 98.62 340 ALA A N 1
ATOM 2665 C CA . ALA A 1 340 ? -0.321 15.023 -10.141 1 98.62 340 ALA A CA 1
ATOM 2666 C C . ALA A 1 340 ? 0.827 14.078 -10.477 1 98.62 340 ALA A C 1
ATOM 2668 O O . ALA A 1 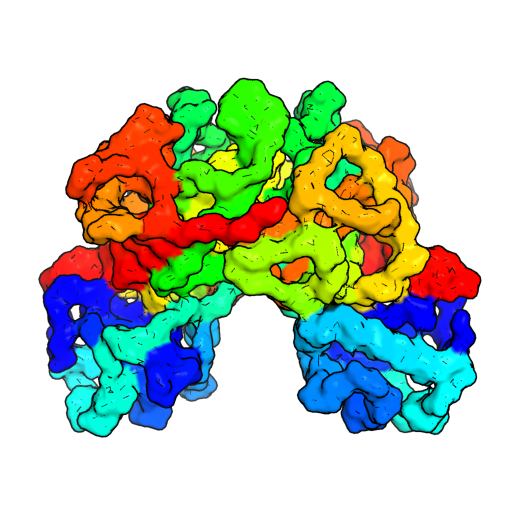340 ? 0.701 13.227 -11.359 1 98.62 340 ALA A O 1
ATOM 2669 N N . HIS A 1 341 ? 1.891 14.219 -9.773 1 98.69 341 HIS A N 1
ATOM 2670 C CA . HIS A 1 341 ? 3.043 13.359 -10.008 1 98.69 341 HIS A CA 1
ATOM 2671 C C . HIS A 1 341 ? 2.709 11.898 -9.727 1 98.69 341 HIS A C 1
ATOM 2673 O O . HIS A 1 341 ? 3.09 11.008 -10.484 1 98.69 341 HIS A O 1
ATOM 2679 N N . HIS A 1 342 ? 2.023 11.703 -8.641 1 98.38 342 HIS A N 1
ATOM 2680 C CA . HIS A 1 342 ? 1.647 10.359 -8.227 1 98.38 342 HIS A CA 1
ATOM 2681 C C . HIS A 1 342 ? 0.854 9.648 -9.32 1 98.38 342 HIS A C 1
ATOM 2683 O O . HIS A 1 342 ? 0.987 8.438 -9.508 1 98.38 342 HIS A O 1
ATOM 2689 N N . SER A 1 343 ? 0.036 10.273 -10.047 1 98.12 343 SER A N 1
ATOM 2690 C CA . SER A 1 343 ? -0.898 9.68 -11 1 98.12 343 SER A CA 1
ATOM 2691 C C . SER A 1 343 ? -0.364 9.75 -12.422 1 98.12 343 SER A C 1
ATOM 2693 O O . SER A 1 343 ? -1 9.25 -13.359 1 98.12 343 SER A O 1
ATOM 2695 N N . VAL A 1 344 ? 0.826 10.266 -12.609 1 97.62 344 VAL A N 1
ATOM 2696 C CA . VAL A 1 344 ? 1.249 10.719 -13.938 1 97.62 344 VAL A CA 1
ATOM 2697 C C . VAL A 1 344 ? 1.473 9.516 -14.844 1 97.62 344 VAL A C 1
ATOM 2699 O O . VAL A 1 344 ? 1.295 9.602 -16.062 1 97.62 344 VAL A O 1
ATOM 2702 N N . SER A 1 345 ? 1.858 8.398 -14.258 1 97.69 345 SER A N 1
ATOM 2703 C CA . SER A 1 345 ? 2.111 7.199 -15.055 1 97.69 345 SER A CA 1
ATOM 2704 C C . SER A 1 345 ? 0.822 6.438 -15.336 1 97.69 345 SER A C 1
ATOM 2706 O O . SER A 1 345 ? 0.821 5.461 -16.094 1 97.69 345 SER A O 1
ATOM 2708 N N . GLY A 1 346 ? -0.245 6.832 -14.727 1 96.06 346 GLY A N 1
ATOM 2709 C CA . GLY A 1 346 ? -1.527 6.188 -14.961 1 96.06 346 GLY A CA 1
ATOM 2710 C C . GLY A 1 346 ? -2.125 5.574 -13.703 1 96.06 346 GLY A C 1
ATOM 2711 O O . GLY A 1 346 ? -3.268 5.113 -13.719 1 96.06 346 GLY A O 1
ATOM 2712 N N . CYS A 1 347 ? -1.445 5.625 -12.648 1 96.62 347 CYS A N 1
ATOM 2713 C CA . CYS A 1 347 ? -1.907 5.027 -11.398 1 96.62 347 CYS A CA 1
ATOM 2714 C C . CYS A 1 347 ? -3.236 5.633 -10.961 1 96.62 347 CYS A C 1
ATOM 2716 O O . CYS A 1 347 ? -3.434 6.844 -11.055 1 96.62 347 CYS A O 1
ATOM 2718 N N . ASN A 1 348 ? -4.141 4.773 -10.5 1 97.94 348 ASN A N 1
AT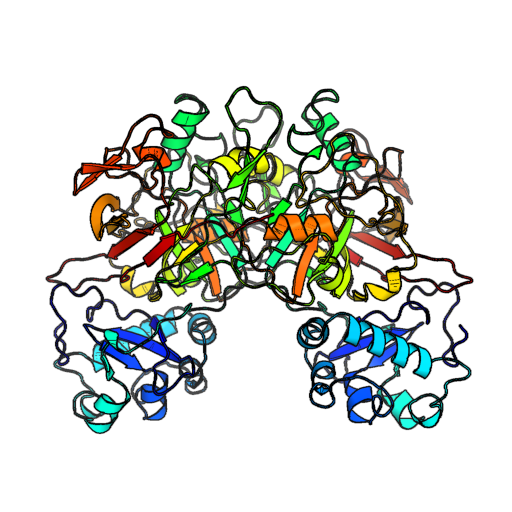OM 2719 C CA . ASN A 1 348 ? -5.395 5.285 -9.953 1 97.94 348 ASN A CA 1
ATOM 2720 C C . ASN A 1 348 ? -5.312 5.469 -8.445 1 97.94 348 ASN A C 1
ATOM 2722 O O . ASN A 1 348 ? -4.961 4.539 -7.715 1 97.94 348 ASN A O 1
ATOM 2726 N N . LEU A 1 349 ? -5.598 6.629 -8.023 1 98.31 349 LEU A N 1
ATOM 2727 C CA . LEU A 1 349 ? -5.824 6.918 -6.613 1 98.31 349 LEU A CA 1
ATOM 2728 C C . LEU A 1 349 ? -7.227 6.492 -6.188 1 98.31 349 LEU A C 1
ATOM 2730 O O . LEU A 1 349 ? -8.148 6.457 -7.008 1 98.31 349 LEU A O 1
ATOM 2734 N N . ARG A 1 350 ? -7.387 6.098 -4.965 1 98.31 350 ARG A N 1
ATOM 2735 C CA . ARG A 1 350 ? -8.672 5.711 -4.398 1 98.31 350 ARG A CA 1
ATOM 2736 C C . ARG A 1 350 ? -9.023 6.582 -3.195 1 98.31 350 ARG A C 1
ATOM 2738 O O . ARG A 1 350 ? -8.141 7.094 -2.512 1 98.31 350 ARG A O 1
ATOM 2745 N N . THR A 1 351 ? -10.352 6.746 -2.965 1 98.62 351 THR A N 1
ATOM 2746 C CA . THR A 1 351 ? -10.789 7.406 -1.741 1 98.62 351 THR A CA 1
ATOM 2747 C C . THR A 1 351 ? -10.156 6.754 -0.515 1 98.62 351 THR A C 1
ATOM 2749 O O . THR A 1 351 ? -10.18 5.527 -0.379 1 98.62 351 THR A O 1
ATOM 2752 N N . GLY A 1 352 ? -9.547 7.59 0.348 1 98.62 352 GLY A N 1
ATOM 2753 C CA . GLY A 1 352 ? -8.992 7.066 1.584 1 98.62 352 GLY A CA 1
ATOM 2754 C C . GLY A 1 352 ? -7.492 6.848 1.515 1 98.62 352 GLY A C 1
ATOM 2755 O O . GLY A 1 352 ? -6.844 6.625 2.539 1 98.62 352 GLY A O 1
ATOM 2756 N N . ASP A 1 353 ? -6.895 6.891 0.235 1 98.81 353 ASP A N 1
ATOM 2757 C CA . ASP A 1 353 ? -5.438 6.852 0.157 1 98.81 353 ASP A CA 1
ATOM 2758 C C . ASP A 1 353 ? -4.809 7.938 1.024 1 98.81 353 ASP A C 1
ATOM 2760 O O . ASP A 1 353 ? -5.32 9.055 1.091 1 98.81 353 ASP A O 1
ATOM 2764 N N . LEU A 1 354 ? -3.717 7.551 1.677 1 98.94 354 LEU A N 1
ATOM 2765 C CA . LEU A 1 354 ? -2.977 8.477 2.533 1 98.94 354 LEU A CA 1
ATOM 2766 C C . LEU A 1 354 ? -1.644 8.852 1.898 1 98.94 354 LEU A C 1
ATOM 2768 O O . LEU A 1 354 ? -0.875 7.984 1.487 1 98.94 354 LEU A O 1
ATOM 2772 N N . LEU A 1 355 ? -1.406 10.164 1.739 1 98.88 355 LEU A N 1
ATOM 2773 C CA . LEU A 1 355 ? -0.126 10.688 1.276 1 98.88 355 LEU A CA 1
ATOM 2774 C C . LEU A 1 355 ? 0.582 11.453 2.389 1 98.88 355 LEU A C 1
ATOM 2776 O O . LEU A 1 355 ? -0.013 12.328 3.02 1 98.88 355 LEU A O 1
ATOM 2780 N N . GLY A 1 356 ? 1.788 11.086 2.672 1 98.88 356 GLY A N 1
ATOM 2781 C CA . GLY A 1 356 ? 2.631 11.852 3.572 1 98.88 356 GLY A CA 1
ATOM 2782 C C . GLY A 1 356 ? 3.473 12.891 2.857 1 98.88 356 GLY A C 1
ATOM 2783 O O . GLY A 1 356 ? 3.893 12.68 1.718 1 98.88 356 GLY A O 1
ATOM 2784 N N . SER A 1 357 ? 3.816 13.953 3.496 1 98.88 357 SER A N 1
ATOM 2785 C CA . SER A 1 357 ? 4.539 15.062 2.883 1 98.88 357 SER A CA 1
ATOM 2786 C C . SER A 1 357 ? 6.035 14.766 2.799 1 98.88 357 SER A C 1
ATOM 2788 O O . SER A 1 357 ? 6.723 15.281 1.915 1 98.88 357 SER A O 1
ATOM 2790 N N . GLY A 1 358 ? 6.453 13.961 3.67 1 98.62 358 GLY A N 1
ATOM 2791 C CA . GLY A 1 358 ? 7.867 13.953 4.008 1 98.62 358 GLY A CA 1
ATOM 2792 C C . GLY A 1 358 ? 8.211 14.883 5.16 1 98.62 358 GLY A C 1
ATOM 2793 O O . GLY A 1 358 ? 7.438 15.789 5.484 1 98.62 358 GLY A O 1
ATOM 2794 N N . THR A 1 359 ? 9.297 14.703 5.684 1 98.88 359 THR A N 1
ATOM 2795 C CA . THR A 1 359 ? 9.711 15.398 6.898 1 98.88 359 THR A CA 1
ATOM 2796 C C . THR A 1 359 ? 9.82 16.906 6.648 1 98.88 359 THR A C 1
ATOM 2798 O O . THR A 1 359 ? 10.453 17.328 5.676 1 98.88 359 THR A O 1
ATOM 2801 N N . ILE A 1 360 ? 9.227 17.641 7.508 1 98.94 360 ILE A N 1
ATOM 2802 C CA . ILE A 1 360 ? 9.242 19.094 7.434 1 98.94 360 ILE A CA 1
ATOM 2803 C C . ILE A 1 360 ? 10.273 19.656 8.414 1 98.94 360 ILE A C 1
ATOM 2805 O O . ILE A 1 360 ? 10.141 19.484 9.625 1 98.94 360 ILE A O 1
ATOM 2809 N N . SER A 1 361 ? 11.242 20.312 7.824 1 98.81 361 SER A N 1
ATOM 2810 C CA . SER A 1 361 ? 12.328 20.828 8.641 1 98.81 361 SER A CA 1
ATOM 2811 C C . SER A 1 361 ? 12.664 22.266 8.25 1 98.81 361 SER A C 1
ATOM 2813 O O . SER A 1 361 ? 12.484 22.656 7.098 1 98.81 361 SER A O 1
ATOM 2815 N N . GLY A 1 362 ? 13.039 23.078 9.242 1 98.25 362 GLY A N 1
ATOM 2816 C CA . GLY A 1 362 ? 13.797 24.281 8.992 1 98.25 362 GLY A CA 1
ATOM 2817 C C . GLY A 1 362 ? 15.297 24.078 9.062 1 98.25 362 GLY A C 1
ATOM 2818 O O . GLY A 1 362 ? 15.766 22.938 9.219 1 98.25 362 GLY A O 1
ATOM 2819 N N . LEU A 1 363 ? 16.062 25.125 8.898 1 95.88 363 LEU A N 1
ATOM 2820 C CA . LEU A 1 363 ? 17.516 25.016 8.883 1 95.88 363 LEU A CA 1
ATOM 2821 C C . LEU A 1 363 ? 18.109 25.469 10.211 1 95.88 363 LEU A C 1
ATOM 2823 O O . LEU A 1 363 ? 19.234 25.125 10.547 1 95.88 363 LEU A O 1
ATOM 2827 N N . GLU A 1 364 ? 17.344 26.203 10.984 1 96.75 364 GLU A N 1
ATOM 2828 C CA . GLU A 1 364 ? 17.828 26.719 12.266 1 96.75 364 GLU A CA 1
ATOM 2829 C C . GLU A 1 364 ? 17.641 25.688 13.375 1 96.75 364 GLU A C 1
ATOM 2831 O O . GLU A 1 364 ? 16.734 24.859 13.312 1 96.75 364 GLU A O 1
ATOM 2836 N N . PRO A 1 365 ? 18.531 25.766 14.406 1 95.5 365 PRO A N 1
ATOM 2837 C CA . PRO A 1 365 ? 18.328 24.875 15.547 1 95.5 365 PRO A CA 1
ATOM 2838 C C . PRO A 1 365 ? 16.938 24.969 16.141 1 95.5 365 PRO A C 1
ATOM 2840 O O . PRO A 1 365 ? 16.406 26.078 16.297 1 95.5 365 PRO A O 1
ATOM 2843 N N . GLY A 1 366 ? 16.344 23.875 16.391 1 97.19 366 GLY A N 1
ATOM 2844 C CA . GLY A 1 366 ? 15.016 23.844 16.984 1 97.19 366 GLY A CA 1
ATOM 2845 C C . GLY A 1 366 ? 13.906 23.828 15.961 1 97.19 366 GLY A C 1
ATOM 2846 O O . GLY A 1 366 ? 12.727 23.844 16.312 1 97.19 366 GLY A O 1
ATOM 2847 N N . THR A 1 367 ? 14.266 23.766 14.656 1 98.56 367 THR A N 1
ATOM 2848 C CA . THR A 1 367 ? 13.25 23.781 13.609 1 98.56 367 THR A CA 1
ATOM 2849 C C . THR A 1 367 ? 13.297 22.484 12.789 1 98.56 367 THR A C 1
ATOM 2851 O O . THR A 1 367 ? 12.531 22.328 11.836 1 98.56 367 THR A O 1
ATOM 2854 N N . GLN A 1 368 ? 14.219 21.578 13.156 1 98.56 368 GLN A N 1
ATOM 2855 C CA . GLN A 1 368 ? 14.375 20.328 12.422 1 98.56 368 GLN A CA 1
ATOM 2856 C C . GLN A 1 368 ? 13.289 19.328 12.812 1 98.56 368 GLN A C 1
ATOM 2858 O O . GLN A 1 368 ? 12.914 19.234 13.977 1 98.56 368 GLN A O 1
ATOM 2863 N N . GLY A 1 369 ? 12.836 18.594 11.82 1 98.75 369 GLY A N 1
ATOM 2864 C CA . GLY A 1 369 ? 11.688 17.719 11.992 1 98.75 369 GLY A CA 1
ATOM 2865 C C . GLY A 1 369 ? 12.055 16.312 12.422 1 98.75 369 GLY A C 1
ATOM 2866 O O . GLY A 1 369 ? 11.195 15.438 12.492 1 98.75 369 GLY A O 1
ATOM 2867 N N . SER A 1 370 ? 13.328 16.047 12.695 1 98.81 370 SER A N 1
ATOM 2868 C CA . SER A 1 370 ? 13.766 14.734 13.164 1 98.81 370 SER A CA 1
ATOM 2869 C C . SER A 1 370 ? 14.914 14.859 14.156 1 98.81 370 SER A C 1
ATOM 2871 O O . SER A 1 370 ? 15.641 15.859 14.156 1 98.81 370 SER A O 1
ATOM 2873 N N . LEU A 1 371 ? 15.062 13.844 15.031 1 98.75 371 LEU A N 1
ATOM 2874 C CA . LEU A 1 371 ? 16.203 13.797 15.938 1 98.75 371 LEU A CA 1
ATOM 2875 C C . LEU A 1 371 ? 17.5 13.57 15.172 1 98.75 371 LEU A C 1
ATOM 2877 O O . LEU A 1 371 ? 18.547 14.086 15.555 1 98.75 371 LEU A O 1
ATOM 2881 N N . LEU A 1 372 ? 17.406 12.82 14.125 1 98.56 372 LEU A N 1
ATOM 2882 C CA . LEU A 1 372 ? 18.562 12.633 13.258 1 98.56 372 LEU A CA 1
ATOM 2883 C C . LEU A 1 372 ? 19.203 13.969 12.906 1 98.56 372 LEU A C 1
ATOM 2885 O O . LEU A 1 372 ? 20.422 14.125 12.992 1 98.56 372 LEU A O 1
ATOM 2889 N N . GLU A 1 373 ? 18.406 14.891 12.492 1 98.56 373 GLU A N 1
ATOM 2890 C CA . GLU A 1 373 ? 18.906 16.219 12.133 1 98.56 373 GLU A CA 1
ATOM 2891 C C . GLU A 1 373 ? 19.391 16.969 13.359 1 98.56 373 GLU A C 1
ATOM 2893 O O . GLU A 1 373 ? 20.469 17.562 13.344 1 98.56 373 GLU A O 1
ATOM 2898 N N . GLN A 1 374 ? 18.641 16.969 14.398 1 98.25 374 GLN A N 1
ATOM 2899 C CA . GLN A 1 374 ? 18.922 17.766 15.586 1 98.25 374 GLN A CA 1
ATOM 2900 C C . GLN A 1 374 ? 20.188 17.281 16.281 1 98.25 374 GLN A C 1
ATOM 2902 O O . GLN A 1 374 ? 20.906 18.062 16.922 1 98.25 374 GLN A O 1
ATOM 2907 N N . THR A 1 375 ? 20.547 16.031 16.125 1 98.12 375 THR A N 1
ATOM 2908 C CA . THR A 1 375 ? 21.688 15.445 16.812 1 98.12 375 THR A CA 1
ATOM 2909 C C . THR A 1 375 ? 22.859 15.266 15.852 1 98.12 375 THR A C 1
ATOM 2911 O O . THR A 1 375 ? 23.859 14.625 16.203 1 98.12 375 THR A O 1
ATOM 2914 N N . MET A 1 376 ? 22.766 15.727 14.672 1 96.75 376 MET A N 1
ATOM 2915 C CA . MET A 1 376 ? 23.812 15.586 13.664 1 96.75 376 MET A CA 1
ATOM 2916 C C . MET A 1 376 ? 24.203 14.125 13.492 1 96.75 376 MET A C 1
ATOM 2918 O O . MET A 1 376 ? 25.391 13.789 13.578 1 96.75 376 MET A O 1
ATOM 2922 N N . GLY A 1 377 ? 23.141 13.344 13.305 1 96.38 377 GLY A N 1
ATOM 2923 C CA . GLY A 1 377 ? 23.359 11.922 13.078 1 96.38 377 GLY A CA 1
ATOM 2924 C C . GLY A 1 377 ? 23.734 11.164 14.344 1 96.38 377 GLY A C 1
ATOM 2925 O O . GLY A 1 377 ? 24.406 10.133 14.281 1 96.38 377 GLY A O 1
ATOM 2926 N N . GLY A 1 378 ? 23.422 11.664 15.477 1 96.62 378 GLY A N 1
ATOM 2927 C CA . GLY A 1 378 ? 23.734 11.008 16.734 1 96.62 378 GLY A CA 1
ATOM 2928 C C . GLY A 1 378 ? 25.062 11.438 17.312 1 96.62 378 GLY A C 1
ATOM 2929 O O . GLY A 1 378 ? 25.578 10.82 18.25 1 96.62 378 GLY A O 1
ATOM 2930 N N . LYS A 1 379 ? 25.641 12.461 16.797 1 96 379 LYS A N 1
ATOM 2931 C CA . LYS A 1 379 ? 26.938 12.93 17.25 1 96 379 LYS A CA 1
ATOM 2932 C C . LYS A 1 379 ? 26.797 13.914 18.406 1 96 379 LYS A C 1
ATOM 2934 O O . LYS A 1 379 ? 27.75 14.156 19.141 1 96 379 LYS A O 1
ATOM 2939 N N . GLN A 1 380 ? 25.656 14.531 18.484 1 96.94 380 GLN A N 1
ATOM 2940 C CA . GLN A 1 380 ? 25.359 15.484 19.547 1 96.94 380 GLN A CA 1
ATOM 2941 C C . GLN A 1 380 ? 24.062 15.117 20.281 1 96.94 380 GLN A C 1
ATOM 2943 O O . GLN A 1 380 ? 23.25 14.359 19.75 1 96.94 380 GLN A O 1
ATOM 2948 N N . PHE A 1 381 ? 23.953 15.617 21.469 1 97.94 381 PHE A N 1
ATOM 2949 C CA . PHE A 1 381 ? 22.766 15.352 22.266 1 97.94 381 PHE A CA 1
ATOM 2950 C C . PHE A 1 381 ? 21.766 16.5 22.141 1 97.94 381 PHE A C 1
ATOM 2952 O O . PHE A 1 381 ? 22.156 17.656 21.984 1 97.94 381 PHE A O 1
ATOM 2959 N N . VAL A 1 382 ? 20.516 16.156 22.156 1 97.88 382 VAL A N 1
ATOM 2960 C CA . VAL A 1 382 ? 19.453 17.109 22.438 1 97.88 382 VAL A CA 1
ATOM 2961 C C . VAL A 1 382 ? 19.188 17.172 23.938 1 97.88 382 VAL A C 1
ATOM 2963 O O . VAL A 1 382 ? 18.953 16.141 24.578 1 97.88 382 VAL A O 1
ATOM 2966 N N . LYS A 1 383 ? 19.25 18.328 24.5 1 97.69 383 LYS A N 1
ATOM 2967 C CA . LYS A 1 383 ? 18.984 18.5 25.922 1 97.69 383 LYS A CA 1
ATOM 2968 C C . LYS A 1 383 ? 17.5 18.609 26.203 1 97.69 383 LYS A C 1
ATOM 2970 O O . LYS A 1 383 ? 16.766 19.328 25.5 1 97.69 383 LYS A O 1
ATOM 2975 N N . LEU A 1 384 ? 17.109 17.859 27.188 1 98.31 384 LEU A N 1
ATOM 2976 C CA . LEU A 1 384 ? 15.711 17.859 27.578 1 98.31 384 LEU A CA 1
ATOM 2977 C C . LEU A 1 384 ? 15.555 18.391 29 1 98.31 384 LEU A C 1
ATOM 2979 O O . LEU A 1 384 ? 16.531 18.469 29.75 1 98.31 384 LEU A O 1
ATOM 2983 N N . GLU A 1 385 ? 14.398 18.844 29.281 1 97.56 385 GLU A N 1
ATOM 2984 C CA . GLU A 1 385 ? 14.094 19.25 30.656 1 97.56 385 GLU A CA 1
ATOM 2985 C C . GLU A 1 385 ? 14.398 18.125 31.641 1 97.56 385 GLU A C 1
ATOM 2987 O O . GLU A 1 385 ? 14.445 16.953 31.266 1 97.56 385 GLU A O 1
ATOM 2992 N N . GLY A 1 386 ? 14.68 18.516 32.906 1 97.25 386 GLY A N 1
ATOM 2993 C CA . GLY A 1 386 ? 14.961 17.531 33.938 1 97.25 386 GLY A CA 1
ATOM 2994 C C . GLY A 1 386 ? 16.375 17 33.875 1 97.25 386 GLY A C 1
ATOM 2995 O O . GLY A 1 386 ? 16.703 16.016 34.562 1 97.25 386 GLY A O 1
ATOM 2996 N N . GLY A 1 387 ? 17.188 17.5 33 1 97.5 387 GLY A N 1
ATOM 2997 C CA . GLY A 1 387 ? 18.578 17.094 32.875 1 97.5 387 GLY A CA 1
ATOM 2998 C C . GLY A 1 387 ? 18.781 15.875 32 1 97.5 387 GLY A C 1
ATOM 2999 O O . GLY A 1 387 ? 19.859 15.281 32 1 97.5 387 GLY A O 1
ATOM 3000 N N . GLU A 1 388 ? 17.734 15.523 31.344 1 97.81 388 GLU A N 1
ATOM 3001 C CA . GLU A 1 388 ? 17.828 14.375 30.453 1 97.81 388 GLU A CA 1
ATOM 3002 C C . GLU A 1 388 ? 18.328 14.773 29.078 1 97.81 388 GLU A C 1
ATOM 3004 O O . GLU A 1 388 ? 18.312 15.953 28.719 1 97.81 388 GLU A O 1
ATOM 3009 N N . GLU A 1 389 ? 18.812 13.789 28.344 1 98.31 389 GLU A N 1
ATOM 3010 C CA . GLU A 1 389 ? 19.312 14.008 27 1 98.31 389 GLU A CA 1
ATOM 3011 C C . GLU A 1 389 ? 18.922 12.859 26.062 1 98.31 389 GLU A C 1
ATOM 3013 O O . GLU A 1 389 ? 18.609 11.758 26.531 1 98.31 389 GLU A O 1
ATOM 3018 N N . ARG A 1 390 ? 18.891 13.148 24.828 1 98.5 390 ARG A N 1
ATOM 3019 C CA . ARG A 1 390 ? 18.594 12.125 23.828 1 98.5 390 ARG A CA 1
ATOM 3020 C C . ARG A 1 390 ? 19.453 12.32 22.594 1 98.5 390 ARG A C 1
ATOM 3022 O O . ARG A 1 390 ? 19.734 13.453 22.203 1 98.5 390 ARG A O 1
ATOM 3029 N N . LYS A 1 391 ? 19.922 11.242 22.031 1 98.5 391 LYS A N 1
ATOM 3030 C CA . LYS A 1 391 ? 20.359 11.234 20.641 1 98.5 391 LYS A CA 1
ATOM 3031 C C . LYS A 1 391 ? 19.25 10.719 19.734 1 98.5 391 LYS A C 1
ATOM 3033 O O . LYS A 1 391 ? 19.047 11.242 18.641 1 98.5 391 LYS A O 1
ATOM 3038 N N . PHE A 1 392 ? 18.578 9.719 20.203 1 98.81 392 PHE A N 1
ATOM 3039 C CA . PHE A 1 392 ? 17.406 9.109 19.562 1 98.81 392 PHE A CA 1
ATOM 3040 C C . PHE A 1 392 ? 16.375 8.711 20.609 1 98.81 392 PHE A C 1
ATOM 3042 O O . PHE A 1 392 ? 16.609 8.828 21.812 1 98.81 392 PHE A O 1
ATOM 3049 N N . ILE A 1 393 ? 15.203 8.273 20.188 1 98.88 393 ILE A N 1
ATOM 3050 C CA . ILE A 1 393 ? 14.07 7.969 21.047 1 98.88 393 ILE A CA 1
ATOM 3051 C C . ILE A 1 393 ? 14.398 6.766 21.938 1 98.88 393 ILE A C 1
ATOM 3053 O O . ILE A 1 393 ? 14.984 5.785 21.469 1 98.88 393 ILE A O 1
ATOM 3057 N N . GLN A 1 394 ? 14.086 6.84 23.172 1 98.75 394 GLN A N 1
ATOM 3058 C CA . GLN A 1 394 ? 14.242 5.742 24.125 1 98.75 394 GLN A CA 1
ATOM 3059 C C . GLN A 1 394 ? 12.891 5.148 24.5 1 98.75 394 GLN A C 1
ATOM 3061 O O . GLN A 1 394 ? 11.844 5.762 24.266 1 98.75 394 GLN A O 1
ATOM 3066 N N . ASP A 1 395 ? 12.922 3.92 24.984 1 98.75 395 ASP A N 1
ATOM 3067 C CA . ASP A 1 395 ? 11.688 3.291 25.453 1 98.75 395 ASP A CA 1
ATOM 3068 C C . ASP A 1 395 ? 11.016 4.145 26.531 1 98.75 395 ASP A C 1
ATOM 3070 O O . ASP A 1 395 ? 11.672 4.648 27.438 1 98.75 395 ASP A O 1
ATOM 3074 N N . GLY A 1 396 ? 9.727 4.301 26.359 1 98.69 396 GLY A N 1
ATOM 3075 C CA . GLY A 1 396 ? 8.961 5.109 27.297 1 98.69 396 GLY A CA 1
ATOM 3076 C C . GLY A 1 396 ? 8.781 6.543 26.844 1 98.69 396 GLY A C 1
ATOM 3077 O O . GLY A 1 396 ? 7.938 7.27 27.359 1 98.69 396 GLY A O 1
ATOM 3078 N N . ASP A 1 397 ? 9.609 7.027 25.875 1 98.88 397 ASP A N 1
ATOM 3079 C CA . ASP A 1 397 ? 9.422 8.359 25.312 1 98.88 397 ASP A CA 1
ATOM 3080 C C . ASP A 1 397 ? 8.102 8.453 24.547 1 98.88 397 ASP A C 1
ATOM 3082 O O . ASP A 1 397 ? 7.73 7.523 23.828 1 98.88 397 ASP A O 1
ATOM 3086 N N . SER A 1 398 ? 7.371 9.516 24.719 1 98.88 398 SER A N 1
ATOM 3087 C CA . SER A 1 398 ? 6.215 9.883 23.906 1 98.88 398 SER A CA 1
ATOM 3088 C C . SER A 1 398 ? 6.508 11.117 23.062 1 98.88 398 SER A C 1
ATOM 3090 O O . SER A 1 398 ? 7.012 12.125 23.562 1 98.88 398 SER A O 1
ATOM 3092 N N . ILE A 1 399 ? 6.273 10.961 21.781 1 98.94 399 ILE A N 1
ATOM 3093 C CA . ILE A 1 399 ? 6.387 12.102 20.875 1 98.94 399 ILE A CA 1
ATOM 3094 C C . ILE A 1 399 ? 5.004 12.68 20.609 1 98.94 399 ILE A C 1
ATOM 3096 O O . ILE A 1 399 ? 4.082 11.961 20.219 1 98.94 399 ILE A O 1
ATOM 3100 N N . THR A 1 400 ? 4.84 13.953 20.797 1 98.94 400 THR A N 1
ATOM 3101 C CA . THR A 1 400 ? 3.584 14.641 20.516 1 98.94 400 THR A CA 1
ATOM 3102 C C . THR A 1 400 ? 3.787 15.727 19.469 1 98.94 400 THR A C 1
ATOM 3104 O O . THR A 1 400 ? 4.629 16.609 19.625 1 98.94 400 THR A O 1
ATOM 3107 N N . ILE A 1 401 ? 3.051 15.633 18.438 1 98.94 401 ILE A N 1
ATOM 3108 C CA . ILE A 1 401 ? 3.02 16.656 17.391 1 98.94 401 ILE A CA 1
ATOM 3109 C C . ILE A 1 401 ? 1.727 17.469 17.5 1 98.94 401 ILE A C 1
ATOM 3111 O O . ILE A 1 401 ? 0.645 16.891 17.656 1 98.94 401 ILE A O 1
ATOM 3115 N N . THR A 1 402 ? 1.812 18.781 17.484 1 98.75 402 THR A N 1
ATOM 3116 C CA . THR A 1 402 ? 0.676 19.688 17.406 1 98.75 402 THR A CA 1
ATOM 3117 C C . THR A 1 402 ? 0.789 20.594 16.188 1 98.75 402 THR A C 1
ATOM 3119 O O . THR A 1 402 ? 1.894 20.953 15.766 1 98.75 402 THR A O 1
ATOM 3122 N N . GLY A 1 403 ? -0.308 20.891 15.578 1 98.75 403 GLY A N 1
ATOM 3123 C CA . GLY A 1 403 ? -0.351 21.734 14.398 1 98.75 403 GLY A CA 1
ATOM 3124 C C . GLY A 1 403 ? -1.589 22.609 14.336 1 98.75 403 GLY A C 1
ATOM 3125 O O . GLY A 1 403 ? -2.666 22.203 14.773 1 98.75 403 GLY A O 1
ATOM 3126 N N . TRP A 1 404 ? -1.41 23.891 13.875 1 98.69 404 TRP A N 1
ATOM 3127 C CA . TRP A 1 404 ? -2.557 24.781 13.734 1 98.69 404 TRP A CA 1
ATOM 3128 C C . TRP A 1 404 ? -2.246 25.922 12.766 1 98.69 404 TRP A C 1
ATOM 3130 O O . TRP A 1 404 ? -1.081 26.172 12.445 1 98.69 404 TRP A O 1
ATOM 3140 N N . SER A 1 405 ? -3.246 26.531 12.234 1 98.56 405 SER A N 1
ATOM 3141 C CA . SER A 1 405 ? -3.205 27.797 11.5 1 98.56 405 SER A CA 1
ATOM 3142 C C . SER A 1 405 ? -4.125 28.828 12.141 1 98.56 405 SER A C 1
ATOM 3144 O O . SER A 1 405 ? -5.086 28.484 12.828 1 98.56 405 SER A O 1
ATOM 3146 N N . GLY A 1 406 ? -3.789 30.078 11.938 1 96.25 406 GLY A N 1
ATOM 3147 C CA . GLY A 1 406 ? -4.613 31.156 12.453 1 96.25 406 GLY A CA 1
ATOM 3148 C C . GLY A 1 406 ? -4.195 31.609 13.844 1 96.25 406 GLY A C 1
ATOM 3149 O O . GLY A 1 406 ? -3.117 31.25 14.32 1 96.25 406 GLY A O 1
ATOM 3150 N N . THR A 1 407 ? -5.023 32.531 14.383 1 94.5 407 THR A N 1
ATOM 3151 C CA . THR A 1 407 ? -4.746 33.125 15.695 1 94.5 407 THR A CA 1
ATOM 3152 C C . THR A 1 407 ? -5.902 32.844 16.656 1 94.5 407 THR A C 1
ATOM 3154 O O . THR A 1 407 ? -7.008 32.5 16.219 1 94.5 407 THR A O 1
ATOM 3157 N N . ALA A 1 408 ? -5.59 33.031 17.875 1 90.31 408 ALA A N 1
ATOM 3158 C CA . ALA A 1 408 ? -6.617 32.812 18.891 1 90.31 408 ALA A CA 1
ATOM 3159 C C . ALA A 1 408 ? -7.785 33.781 18.688 1 90.31 408 ALA A C 1
ATOM 3161 O O . ALA A 1 408 ? -8.938 33.438 18.969 1 90.31 408 ALA A O 1
ATOM 3162 N N . GLU A 1 409 ? -7.578 34.938 18.203 1 89.06 409 GLU A N 1
ATOM 3163 C CA . GLU A 1 409 ? -8.594 35.938 18.016 1 89.06 409 GLU A CA 1
ATOM 3164 C C . GLU A 1 409 ? -9.578 35.562 16.922 1 89.06 409 GLU A C 1
ATOM 3166 O O . GLU A 1 409 ? -10.789 35.719 17.078 1 89.06 409 GLU A O 1
ATOM 3171 N N . ASP A 1 410 ? -9.094 34.969 15.898 1 89.75 410 ASP A N 1
ATOM 3172 C CA . ASP A 1 410 ? -9.93 34.656 14.742 1 89.75 410 ASP A CA 1
ATOM 3173 C C . ASP A 1 410 ? -10.453 33.219 14.797 1 89.75 410 ASP A C 1
ATOM 3175 O O . ASP A 1 410 ? -11.391 32.875 14.086 1 89.75 410 ASP A O 1
ATOM 3179 N N . GLY A 1 411 ? -9.867 32.438 15.773 1 93.44 411 GLY A N 1
ATOM 3180 C CA . GLY A 1 411 ? -10.18 31.031 15.836 1 93.44 411 GLY A CA 1
ATOM 3181 C C . GLY A 1 411 ? -9.109 30.156 15.211 1 93.44 411 GLY A C 1
ATOM 3182 O O . GLY A 1 411 ? -8.828 30.281 14.016 1 93.44 411 GLY A O 1
ATOM 3183 N N . LEU A 1 412 ? -8.57 29.25 15.969 1 97.12 412 LEU A N 1
ATOM 3184 C CA . LEU A 1 412 ? -7.52 28.359 15.484 1 97.12 412 LEU A CA 1
ATOM 3185 C C . LEU A 1 412 ? -8.102 27.234 14.648 1 97.12 412 LEU A C 1
ATOM 3187 O O . LEU A 1 412 ? -9.164 26.688 14.977 1 97.12 412 LEU A O 1
ATOM 3191 N N . VAL A 1 413 ? -7.508 27 13.531 1 98.38 413 VAL A N 1
ATOM 3192 C CA . VAL A 1 413 ? -7.73 25.781 12.773 1 98.38 413 VAL A CA 1
ATOM 3193 C C . VAL A 1 413 ? -6.66 24.75 13.125 1 98.38 413 VAL A C 1
ATOM 3195 O O . VAL A 1 413 ? -5.586 24.734 12.523 1 98.38 413 VAL A O 1
ATOM 3198 N N . GLY A 1 414 ? -6.992 23.953 14.141 1 98.62 414 GLY A N 1
ATOM 3199 C CA . GLY A 1 414 ? -6 23.047 14.703 1 98.62 414 GLY A CA 1
ATOM 3200 C C . GLY A 1 414 ? -6.309 21.594 14.453 1 98.62 414 GLY A C 1
ATOM 3201 O O . GLY A 1 414 ? -7.41 21.25 14.008 1 98.62 414 GLY A O 1
ATOM 3202 N N . PHE A 1 415 ? -5.301 20.766 14.688 1 98.62 415 PHE A N 1
ATOM 3203 C CA . PHE A 1 415 ? -5.371 19.344 14.398 1 98.62 415 PHE A CA 1
ATOM 3204 C C . PHE A 1 415 ? -5.508 18.531 15.68 1 98.62 415 PHE A C 1
ATOM 3206 O O . PHE A 1 415 ? -5.711 17.312 15.633 1 98.62 415 PHE A O 1
ATOM 3213 N N . GLY A 1 416 ? -5.473 19.141 16.812 1 97.12 416 GLY A N 1
ATOM 3214 C CA . GLY A 1 416 ? -5.262 18.391 18.047 1 97.12 416 GLY A CA 1
ATOM 3215 C C . GLY A 1 416 ? -3.855 17.828 18.156 1 97.12 416 GLY A C 1
ATOM 3216 O O . GLY A 1 416 ? -2.879 18.531 17.891 1 97.12 416 GLY A O 1
ATOM 3217 N N . GLU A 1 417 ? -3.826 16.641 18.719 1 97.94 417 GLU A N 1
ATOM 3218 C CA . GLU A 1 417 ? -2.51 16.047 18.969 1 97.94 417 GLU A CA 1
ATOM 3219 C C . GLU A 1 417 ? -2.32 14.766 18.172 1 97.94 417 GLU A C 1
ATOM 3221 O O . GLU A 1 417 ? -3.273 14.016 17.953 1 97.94 417 GLU A O 1
ATOM 3226 N N . CYS A 1 418 ? -1.184 14.531 17.672 1 98.88 418 CYS A N 1
ATOM 3227 C CA . CYS A 1 418 ? -0.646 13.266 17.188 1 98.88 418 CYS A CA 1
ATOM 3228 C C . CYS A 1 418 ? 0.429 12.734 18.141 1 98.88 418 CYS A C 1
ATOM 3230 O O . CYS A 1 418 ? 1.547 13.25 18.156 1 98.88 418 CYS A O 1
ATOM 3232 N N . GLU A 1 419 ? 0.073 11.75 18.875 1 98.88 419 GLU A N 1
ATOM 3233 C CA . GLU A 1 419 ? 0.967 11.273 19.922 1 98.88 419 GLU A CA 1
ATOM 3234 C C . GLU A 1 419 ? 1.233 9.781 19.797 1 98.88 419 GLU A C 1
ATOM 3236 O O . GLU A 1 419 ? 0.323 9.008 19.484 1 98.88 419 GLU A O 1
ATOM 3241 N N . GLY A 1 420 ? 2.447 9.367 19.922 1 98.81 420 GLY A N 1
ATOM 3242 C CA . GLY A 1 420 ? 2.844 7.973 19.969 1 98.81 420 GLY A CA 1
ATOM 3243 C C . GLY A 1 420 ? 3.93 7.699 21 1 98.81 420 GLY A C 1
ATOM 3244 O O . GLY A 1 420 ? 4.863 8.492 21.141 1 98.81 420 GLY A O 1
ATOM 3245 N N . THR A 1 421 ? 3.799 6.625 21.75 1 98.88 421 THR A N 1
ATOM 3246 C CA . THR A 1 421 ? 4.781 6.184 22.75 1 98.88 421 THR A CA 1
ATOM 3247 C C . THR A 1 421 ? 5.5 4.926 22.266 1 98.88 421 THR A C 1
ATOM 3249 O O . THR A 1 421 ? 4.863 4 21.75 1 98.88 421 THR A O 1
ATOM 3252 N N . ILE A 1 422 ? 6.789 4.934 22.422 1 98.81 422 ILE A N 1
ATOM 3253 C CA . ILE A 1 422 ? 7.566 3.744 22.094 1 98.81 422 ILE A CA 1
ATOM 3254 C C . ILE A 1 422 ? 7.711 2.857 23.328 1 98.81 422 ILE A C 1
ATOM 3256 O O . ILE A 1 422 ? 8.117 3.326 24.391 1 98.81 422 ILE A O 1
ATOM 3260 N N . ILE A 1 423 ? 7.34 1.633 23.156 1 98.69 423 ILE A N 1
ATOM 3261 C CA . ILE A 1 423 ? 7.523 0.667 24.234 1 98.69 423 ILE A CA 1
ATOM 3262 C C . ILE A 1 423 ? 8.617 -0.331 23.859 1 98.69 423 ILE A C 1
ATOM 3264 O O . ILE A 1 423 ? 9.039 -0.381 22.703 1 98.69 423 ILE A O 1
ATOM 3268 N N . ALA A 1 424 ? 9.094 -1.092 24.797 1 98.19 424 ALA A N 1
ATOM 3269 C CA . ALA A 1 424 ? 10.227 -1.993 24.625 1 98.19 424 ALA A CA 1
ATOM 3270 C C . ALA A 1 424 ? 9.977 -2.977 23.484 1 98.19 424 ALA A C 1
ATOM 3272 O O . ALA A 1 424 ? 8.828 -3.34 23.203 1 98.19 424 ALA A O 1
ATOM 3273 N N . ALA A 1 425 ? 11.039 -3.383 22.812 1 98.12 425 ALA A N 1
ATOM 3274 C CA . ALA A 1 425 ? 10.961 -4.41 21.781 1 98.12 425 ALA A CA 1
ATOM 3275 C C . ALA A 1 425 ? 10.367 -5.703 22.328 1 98.12 425 ALA A C 1
ATOM 3277 O O . ALA A 1 425 ? 10.57 -6.035 23.5 1 98.12 425 ALA A O 1
ATOM 3278 N N . VAL A 1 426 ? 9.625 -6.379 21.5 1 96.62 426 VAL A N 1
ATOM 3279 C CA . VAL A 1 426 ? 9.094 -7.672 21.922 1 96.62 426 VAL A CA 1
ATOM 3280 C C . VAL A 1 426 ? 10.242 -8.641 22.203 1 96.62 426 VAL A C 1
ATOM 3282 O O . VAL A 1 426 ? 11.195 -8.734 21.422 1 96.62 426 VAL A O 1
ATOM 3285 N N . PRO A 1 427 ? 10.219 -9.305 23.375 1 94.06 427 PRO A N 1
ATOM 3286 C CA . PRO A 1 427 ? 11.297 -10.25 23.688 1 94.06 427 PRO A CA 1
ATOM 3287 C C . PRO A 1 427 ? 11.406 -11.383 22.672 1 94.06 427 PRO A C 1
ATOM 3289 O O . PRO A 1 427 ? 10.383 -11.875 22.188 1 94.06 427 PRO A O 1
ATOM 3292 N N . ARG A 1 428 ? 12.695 -11.727 22.344 1 89.88 428 ARG A N 1
ATOM 3293 C CA . ARG A 1 428 ? 12.938 -12.836 21.438 1 89.88 428 ARG A CA 1
ATOM 3294 C C . ARG A 1 428 ? 13.984 -13.797 22 1 89.88 428 ARG A C 1
ATOM 3296 O O . ARG A 1 428 ? 14.859 -13.391 22.766 1 89.88 428 ARG A O 1
ATOM 3303 N N . ASP A 1 429 ? 13.812 -15.102 21.844 1 74.94 429 ASP A N 1
ATOM 3304 C CA . ASP A 1 429 ? 14.75 -16.125 22.297 1 74.94 429 ASP A CA 1
ATOM 3305 C C . ASP A 1 429 ? 15.961 -16.219 21.375 1 74.94 429 ASP A C 1
ATOM 3307 O O . ASP A 1 429 ? 15.828 -16.016 20.156 1 74.94 429 ASP A O 1
ATOM 3311 N N . MET B 1 1 ? -6.188 -39.312 -10.219 1 77.62 1 MET B N 1
ATOM 3312 C CA . MET B 1 1 ? -7.59 -39.312 -9.812 1 77.62 1 MET B CA 1
ATOM 3313 C C . MET B 1 1 ? -8.5 -39.062 -11 1 77.62 1 MET B C 1
ATOM 3315 O O . MET B 1 1 ? -8.25 -38.156 -11.797 1 77.62 1 MET B O 1
ATOM 3319 N N . ALA B 1 2 ? -9.5 -40 -11.258 1 90.44 2 ALA B N 1
ATOM 3320 C CA . ALA B 1 2 ? -10.398 -39.844 -12.406 1 90.44 2 ALA B CA 1
ATOM 3321 C C . ALA B 1 2 ? -11.633 -39.031 -12.023 1 90.44 2 ALA B C 1
ATOM 3323 O O . ALA B 1 2 ? -12.094 -39.094 -10.883 1 90.44 2 ALA B O 1
ATOM 3324 N N . SER B 1 3 ? -12.031 -38.156 -12.906 1 96.25 3 SER B N 1
ATOM 3325 C CA . SER B 1 3 ? -13.195 -37.281 -12.719 1 96.25 3 SER B CA 1
ATOM 3326 C C . SER B 1 3 ? -14.367 -37.719 -13.578 1 96.25 3 SER B C 1
ATOM 3328 O O . SER B 1 3 ? -14.172 -38.188 -14.703 1 96.25 3 SER B O 1
ATOM 3330 N N . TRP B 1 4 ? -15.602 -37.656 -13.086 1 97.69 4 TRP B N 1
ATOM 3331 C CA . TRP B 1 4 ? -16.766 -37.906 -13.93 1 97.69 4 TRP B CA 1
ATOM 3332 C C . TRP B 1 4 ? -16.984 -36.75 -14.914 1 97.69 4 TRP B C 1
ATOM 3334 O O . TRP B 1 4 ? -17.609 -36.938 -15.961 1 97.69 4 TRP B O 1
ATOM 3344 N N . LEU B 1 5 ? -16.656 -35.531 -14.516 1 97.44 5 LEU B N 1
ATOM 3345 C CA . LEU B 1 5 ? -16.609 -34.406 -15.461 1 97.44 5 LEU B CA 1
ATOM 3346 C C . LEU B 1 5 ? -15.406 -34.531 -16.391 1 97.44 5 LEU B C 1
ATOM 3348 O O . LEU B 1 5 ? -14.273 -34.688 -15.922 1 97.44 5 LEU B O 1
ATOM 3352 N N . PRO B 1 6 ? -15.602 -34.531 -17.641 1 96.44 6 PRO B N 1
ATOM 3353 C CA . PRO B 1 6 ? -14.445 -34.625 -18.547 1 96.44 6 PRO B CA 1
ATOM 3354 C C . PRO B 1 6 ? -13.453 -33.469 -18.359 1 96.44 6 PRO B C 1
ATOM 3356 O O . PRO B 1 6 ? -13.828 -32.312 -18.422 1 96.44 6 PRO B O 1
ATOM 3359 N N . ILE B 1 7 ? -12.195 -33.781 -18.094 1 96.44 7 ILE B N 1
ATOM 3360 C CA . ILE B 1 7 ? -11.086 -32.844 -17.969 1 96.44 7 ILE B CA 1
ATOM 3361 C C . ILE B 1 7 ? -10 -33.188 -18.984 1 96.44 7 ILE B C 1
ATOM 3363 O O . ILE B 1 7 ? -9.414 -34.281 -18.938 1 96.44 7 ILE B O 1
ATOM 3367 N N . PRO B 1 8 ? -9.742 -32.312 -19.891 1 95.06 8 PRO B N 1
ATOM 3368 C CA . PRO B 1 8 ? -8.656 -32.594 -20.828 1 95.06 8 PRO B CA 1
ATOM 3369 C C . PRO B 1 8 ? -7.328 -32.875 -20.141 1 95.06 8 PRO B C 1
ATOM 3371 O O . PRO B 1 8 ? -7.004 -32.219 -19.125 1 95.06 8 PRO B O 1
ATOM 3374 N N . SER B 1 9 ? -6.531 -33.781 -20.625 1 91.19 9 SER B N 1
ATOM 3375 C CA . SER B 1 9 ? -5.301 -34.25 -19.984 1 91.19 9 SER B CA 1
ATOM 3376 C C . SER B 1 9 ? -4.305 -33.094 -19.828 1 91.19 9 SER B C 1
ATOM 3378 O O . SER B 1 9 ? -3.5 -33.125 -18.891 1 91.19 9 SER B O 1
ATOM 3380 N N . LYS B 1 10 ? -4.328 -32.094 -20.625 1 93.12 10 LYS B N 1
ATOM 3381 C CA . LYS B 1 10 ? -3.35 -31.031 -20.547 1 93.12 10 LYS B CA 1
ATOM 3382 C C . LYS B 1 10 ? -3.959 -29.781 -19.906 1 93.12 10 LYS B C 1
ATOM 3384 O O . LYS B 1 10 ? -3.365 -28.703 -19.953 1 93.12 10 LYS B O 1
ATOM 3389 N N . SER B 1 11 ? -5.113 -30.031 -19.312 1 95.56 11 SER B N 1
ATOM 3390 C CA . SER B 1 11 ? -5.754 -28.891 -18.656 1 95.56 11 SER B CA 1
ATOM 3391 C C . SER B 1 11 ? -4.977 -28.438 -17.422 1 95.56 11 SER B C 1
ATOM 3393 O O . SER B 1 11 ? -4.547 -29.281 -16.625 1 95.56 11 SER B O 1
ATOM 3395 N N . HIS B 1 12 ? -4.793 -27.141 -17.328 1 97.25 12 HIS B N 1
ATOM 3396 C CA . HIS B 1 12 ? -4.176 -26.578 -16.141 1 97.25 12 HIS B CA 1
ATOM 3397 C C . HIS B 1 12 ? -5.094 -26.719 -14.922 1 97.25 12 HIS B C 1
ATOM 3399 O O . HIS B 1 12 ? -4.656 -26.531 -13.789 1 97.25 12 HIS B O 1
ATOM 3405 N N . PHE B 1 13 ? -6.336 -27 -15.141 1 98.19 13 PHE B N 1
ATOM 3406 C CA . PHE B 1 13 ? -7.348 -27.078 -14.094 1 98.19 13 PHE B CA 1
ATOM 3407 C C . PHE B 1 13 ? -7.82 -28.516 -13.891 1 98.19 13 PHE B C 1
ATOM 3409 O O . PHE B 1 13 ? -9.016 -28.797 -14 1 98.19 13 PHE B O 1
ATOM 3416 N N . SER B 1 14 ? -6.867 -29.328 -13.562 1 97.88 14 SER B N 1
ATOM 3417 C CA . SER B 1 14 ? -7.133 -30.734 -13.297 1 97.88 14 SER B CA 1
ATOM 3418 C C . SER B 1 14 ? -7.812 -30.922 -11.945 1 97.88 14 SER B C 1
ATOM 3420 O O . SER B 1 14 ? -7.965 -29.969 -11.188 1 97.88 14 SER B O 1
ATOM 3422 N N . LEU B 1 15 ? -8.18 -32.156 -11.68 1 97.31 15 LEU B N 1
ATOM 3423 C CA . LEU B 1 15 ? -8.797 -32.5 -10.406 1 97.31 15 LEU B CA 1
ATOM 3424 C C . LEU B 1 15 ? -7.809 -32.281 -9.258 1 97.31 15 LEU B C 1
ATOM 3426 O O . LEU B 1 15 ? -8.219 -32.031 -8.117 1 97.31 15 LEU B O 1
ATOM 3430 N N . ALA B 1 16 ? -6.5 -32.375 -9.539 1 96.75 16 ALA B N 1
ATOM 3431 C CA . ALA B 1 16 ? -5.473 -32.188 -8.523 1 96.75 16 ALA B CA 1
ATOM 3432 C C . ALA B 1 16 ? -5.355 -30.703 -8.125 1 96.75 16 ALA B C 1
ATOM 3434 O O . ALA B 1 16 ? -4.844 -30.391 -7.047 1 96.75 16 ALA B O 1
ATOM 3435 N N . ASN B 1 17 ? -5.809 -29.766 -8.906 1 98.12 17 ASN B N 1
ATOM 3436 C CA . ASN B 1 17 ? -5.57 -28.344 -8.758 1 98.12 17 ASN B CA 1
ATOM 3437 C C . ASN B 1 17 ? -6.672 -27.672 -7.949 1 98.12 17 ASN B C 1
ATOM 3439 O O . ASN B 1 17 ? -6.527 -27.453 -6.742 1 98.12 17 ASN B O 1
ATOM 3443 N N . ILE B 1 18 ? -7.844 -27.453 -8.469 1 98.31 18 ILE B N 1
ATOM 3444 C CA . ILE B 1 18 ? -9.023 -26.828 -7.898 1 98.31 18 ILE B CA 1
ATOM 3445 C C . ILE B 1 18 ? -8.68 -25.406 -7.434 1 98.31 18 ILE B C 1
ATOM 3447 O O . ILE B 1 18 ? -8.812 -25.094 -6.25 1 98.31 18 ILE B O 1
ATOM 3451 N N . PRO B 1 19 ? -8.281 -24.531 -8.336 1 98.88 19 PRO B N 1
ATOM 3452 C CA . PRO B 1 19 ? -8 -23.156 -7.93 1 98.88 19 PRO B CA 1
ATOM 3453 C C . PRO B 1 19 ? -9.266 -22.312 -7.762 1 98.88 19 PRO B C 1
ATOM 3455 O O . PRO B 1 19 ? -10.305 -22.641 -8.344 1 98.88 19 PRO B O 1
ATOM 3458 N N . PHE B 1 20 ? -9.195 -21.281 -6.961 1 98.94 20 PHE B N 1
ATOM 3459 C CA . PHE B 1 20 ? -10.344 -20.438 -6.633 1 98.94 20 PHE B CA 1
ATOM 3460 C C . PHE B 1 20 ? -10.211 -19.062 -7.285 1 98.94 20 PHE B C 1
ATOM 3462 O O . PHE B 1 20 ? -9.117 -18.516 -7.359 1 98.94 20 PHE B O 1
ATOM 3469 N N . GLY B 1 21 ? -11.25 -18.484 -7.762 1 98.88 21 GLY B N 1
ATOM 3470 C CA . GLY B 1 21 ? -11.312 -17.156 -8.328 1 98.88 21 GLY B CA 1
ATOM 3471 C C . GLY B 1 21 ? -12.656 -16.484 -8.141 1 98.88 21 GLY B C 1
ATOM 3472 O O . GLY B 1 21 ? -13.5 -16.984 -7.391 1 98.88 21 GLY B O 1
ATOM 3473 N N . ILE B 1 22 ? -12.836 -15.305 -8.641 1 98.94 22 ILE B N 1
ATOM 3474 C CA . ILE B 1 22 ? -14.078 -14.539 -8.648 1 98.94 22 ILE B CA 1
ATOM 3475 C C . ILE B 1 22 ? -14.57 -14.375 -10.086 1 98.94 22 ILE B C 1
ATOM 3477 O O . ILE B 1 22 ? -13.797 -14.016 -10.977 1 98.94 22 ILE B O 1
ATOM 3481 N N . ILE B 1 23 ? -15.844 -14.672 -10.32 1 98.88 23 ILE B N 1
ATOM 3482 C CA . ILE B 1 23 ? -16.375 -14.625 -11.68 1 98.88 23 ILE B CA 1
ATOM 3483 C C . ILE B 1 23 ? -17.656 -13.805 -11.695 1 98.88 23 ILE B C 1
ATOM 3485 O O . ILE B 1 23 ? -18.234 -13.516 -10.648 1 98.88 23 ILE B O 1
ATOM 3489 N N . SER B 1 24 ? -18.031 -13.344 -12.75 1 98.75 24 SER B N 1
ATOM 3490 C CA . SER B 1 24 ? -19.375 -12.93 -13.133 1 98.75 24 SER B CA 1
ATOM 3491 C C . SER B 1 24 ? -19.766 -13.492 -14.492 1 98.75 24 SER B C 1
ATOM 3493 O O . SER B 1 24 ? -18.938 -14.07 -15.188 1 98.75 24 SER B O 1
ATOM 3495 N N . THR B 1 25 ? -21.031 -13.523 -14.805 1 98 25 THR B N 1
ATOM 3496 C CA . THR B 1 25 ? -21.531 -13.922 -16.109 1 98 25 THR B CA 1
ATOM 3497 C C . THR B 1 25 ? -22.453 -12.844 -16.688 1 98 25 THR B C 1
ATOM 3499 O O . THR B 1 25 ? -22.844 -11.914 -15.984 1 98 25 THR B O 1
ATOM 3502 N N . SER B 1 26 ? -22.734 -12.953 -17.953 1 97.06 26 SER B N 1
ATOM 3503 C CA . SER B 1 26 ? -23.656 -12.016 -18.578 1 97.06 26 SER B CA 1
ATOM 3504 C C . SER B 1 26 ? -25.031 -12.062 -17.922 1 97.06 26 SER B C 1
ATOM 3506 O O . SER B 1 26 ? -25.719 -11.047 -17.844 1 97.06 26 SER B O 1
ATOM 3508 N N . ALA B 1 27 ? -25.344 -13.18 -17.453 1 94.5 27 ALA B N 1
ATOM 3509 C CA . ALA B 1 27 ? -26.656 -13.375 -16.859 1 94.5 27 ALA B CA 1
ATOM 3510 C C . ALA B 1 27 ? -26.688 -12.867 -15.414 1 94.5 27 ALA B C 1
ATOM 3512 O O . ALA B 1 27 ? -27.75 -12.508 -14.898 1 94.5 27 ALA B O 1
ATOM 3513 N N . GLU B 1 28 ? -25.625 -12.898 -14.789 1 95.12 28 GLU B N 1
ATOM 3514 C CA . GLU B 1 28 ? -25.484 -12.5 -13.391 1 95.12 28 GLU B CA 1
ATOM 3515 C C . GLU B 1 28 ? -24.219 -11.688 -13.164 1 95.12 28 GLU B C 1
ATOM 3517 O O . GLU B 1 28 ? -23.125 -12.25 -13.016 1 95.12 28 GLU B O 1
ATOM 3522 N N . SER B 1 29 ? -24.375 -10.422 -12.953 1 97 29 SER B N 1
ATOM 3523 C CA . SER B 1 29 ? -23.234 -9.516 -12.906 1 97 29 SER B CA 1
ATOM 3524 C C . SER B 1 29 ? -22.594 -9.5 -11.523 1 97 29 SER B C 1
ATOM 3526 O O . SER B 1 29 ? -21.484 -9 -11.352 1 97 29 SER B O 1
ATOM 3528 N N . THR B 1 30 ? -23.266 -10.102 -10.57 1 97.75 30 THR B N 1
ATOM 3529 C CA . THR B 1 30 ? -22.719 -10.094 -9.219 1 97.75 30 THR B CA 1
ATOM 3530 C C . THR B 1 30 ? -21.453 -10.945 -9.148 1 97.75 30 THR B C 1
ATOM 3532 O O . THR B 1 30 ? -21.438 -12.094 -9.602 1 97.75 30 THR B O 1
ATOM 3535 N N . HIS B 1 31 ? -20.422 -10.406 -8.672 1 98.69 31 HIS B N 1
ATOM 3536 C CA . HIS B 1 31 ? -19.172 -11.141 -8.438 1 98.69 31 HIS B CA 1
ATOM 3537 C C . HIS B 1 31 ? -19.391 -12.25 -7.41 1 98.69 31 HIS B C 1
ATOM 3539 O O . HIS B 1 31 ? -20.078 -12.047 -6.402 1 98.69 31 HIS B O 1
ATOM 3545 N N . ARG B 1 32 ? -18.828 -13.359 -7.664 1 98.62 32 ARG B N 1
ATOM 3546 C CA . ARG B 1 32 ? -18.953 -14.461 -6.711 1 98.62 32 ARG B CA 1
ATOM 3547 C C . ARG B 1 32 ? -17.812 -15.461 -6.887 1 98.62 32 ARG B C 1
ATOM 3549 O O . ARG B 1 32 ? -17.219 -15.547 -7.961 1 98.62 32 ARG B O 1
ATOM 3556 N N . PRO B 1 33 ? -17.562 -16.219 -5.809 1 98.81 33 PRO B N 1
ATOM 3557 C CA . PRO B 1 33 ? -16.469 -17.188 -5.863 1 98.81 33 PRO B CA 1
ATOM 3558 C C . PRO B 1 33 ? -16.766 -18.375 -6.77 1 98.81 33 PRO B C 1
ATOM 3560 O O . PRO B 1 33 ? -17.922 -18.828 -6.844 1 98.81 33 PRO B O 1
ATOM 3563 N N . ALA B 1 34 ? -15.75 -18.891 -7.383 1 98.88 34 ALA B N 1
ATOM 3564 C CA . ALA B 1 34 ? -15.812 -20.094 -8.203 1 98.88 34 ALA B CA 1
ATOM 3565 C C . ALA B 1 34 ? -14.492 -20.859 -8.156 1 98.88 34 ALA B C 1
ATOM 3567 O O . ALA B 1 34 ? -13.484 -20.359 -7.652 1 98.88 34 ALA B O 1
ATOM 3568 N N . ILE B 1 35 ? -14.539 -22.078 -8.555 1 98.94 35 ILE B N 1
ATOM 3569 C CA . ILE B 1 35 ? -13.312 -22.812 -8.859 1 98.94 35 ILE B CA 1
ATOM 3570 C C . ILE B 1 35 ? -13.273 -23.156 -10.352 1 98.94 35 ILE B C 1
ATOM 3572 O O . ILE B 1 35 ? -14.312 -23.203 -11.008 1 98.94 35 ILE B O 1
ATOM 3576 N N . ALA B 1 36 ? -12.055 -23.312 -10.859 1 98.88 36 ALA B N 1
ATOM 3577 C CA . ALA B 1 36 ? -11.883 -23.797 -12.234 1 98.88 36 ALA B CA 1
ATOM 3578 C C . ALA B 1 36 ? -11.609 -25.297 -12.266 1 98.88 36 ALA B C 1
ATOM 3580 O O . ALA B 1 36 ? -10.891 -25.812 -11.414 1 98.88 36 ALA B O 1
ATOM 3581 N N . ILE B 1 37 ? -12.242 -26 -13.242 1 98.56 37 ILE B N 1
ATOM 3582 C CA . ILE B 1 37 ? -12.07 -27.438 -13.398 1 98.56 37 ILE B CA 1
ATOM 3583 C C . ILE B 1 37 ? -12.297 -27.844 -14.852 1 98.56 37 ILE B C 1
ATOM 3585 O O . ILE B 1 37 ? -13.414 -27.734 -15.367 1 98.56 37 ILE B O 1
ATOM 3589 N N . GLY B 1 38 ? -11.195 -28.297 -15.453 1 97.62 38 GLY B N 1
ATOM 3590 C CA . GLY B 1 38 ? -11.273 -28.594 -16.875 1 97.62 38 GLY B CA 1
ATOM 3591 C C . GLY B 1 38 ? -11.625 -27.375 -17.719 1 97.62 38 GLY B C 1
ATOM 3592 O O . GLY B 1 38 ? -10.93 -26.359 -17.672 1 97.62 38 GLY B O 1
ATOM 3593 N N . GLN B 1 39 ? -12.688 -27.531 -18.422 1 97.88 39 GLN B N 1
ATOM 3594 C CA . GLN B 1 39 ? -13.156 -26.438 -19.281 1 97.88 39 GLN B CA 1
ATOM 3595 C C . GLN B 1 39 ? -14.383 -25.766 -18.688 1 97.88 39 GLN B C 1
ATOM 3597 O O . GLN B 1 39 ? -15.188 -25.172 -19.422 1 97.88 39 GLN B O 1
ATOM 3602 N N . HIS B 1 40 ? -14.516 -25.938 -17.375 1 98.56 40 HIS B N 1
ATOM 3603 C CA . HIS B 1 40 ? -15.656 -25.359 -16.672 1 98.56 40 HIS B CA 1
ATOM 3604 C C . HIS B 1 40 ? -15.219 -24.609 -15.422 1 98.56 40 HIS B C 1
ATOM 3606 O O . HIS B 1 40 ? -14.039 -24.656 -15.047 1 98.56 40 HIS B O 1
ATOM 3612 N N . VAL B 1 41 ? -16.141 -23.844 -14.906 1 98.69 41 VAL B N 1
ATOM 3613 C CA . VAL B 1 41 ? -16.047 -23.328 -13.539 1 98.69 41 VAL B CA 1
ATOM 3614 C C . VAL B 1 41 ? -17.25 -23.812 -12.727 1 98.69 41 VAL B C 1
ATOM 3616 O O . VAL B 1 41 ? -18.312 -24.094 -13.281 1 98.69 41 VAL B O 1
ATOM 3619 N N . LEU B 1 42 ? -17.016 -24.062 -11.461 1 98.88 42 LEU B N 1
ATOM 3620 C CA . LEU B 1 42 ? -18.109 -24.297 -10.531 1 98.88 42 LEU B CA 1
ATOM 3621 C C . LEU B 1 42 ? -18.438 -23.016 -9.758 1 98.88 42 LEU B C 1
ATOM 3623 O O . LEU B 1 42 ? -17.609 -22.516 -8.992 1 98.88 42 LEU B O 1
ATOM 3627 N N . ASP B 1 43 ? -19.641 -22.5 -9.977 1 98.75 43 ASP B N 1
ATOM 3628 C CA . ASP B 1 43 ? -20.156 -21.359 -9.211 1 98.75 43 ASP B CA 1
ATOM 3629 C C . ASP B 1 43 ? -20.422 -21.766 -7.758 1 98.75 43 ASP B C 1
ATOM 3631 O O . ASP B 1 43 ? -21.406 -22.422 -7.461 1 98.75 43 ASP B O 1
ATOM 3635 N N . LEU B 1 44 ? -19.625 -21.266 -6.875 1 98.75 44 LEU B N 1
ATOM 3636 C CA . LEU B 1 44 ? -19.688 -21.734 -5.5 1 98.75 44 LEU B CA 1
ATOM 3637 C C . LEU B 1 44 ? -20.875 -21.125 -4.762 1 98.75 44 LEU B C 1
ATOM 3639 O O . LEU B 1 44 ? -21.328 -21.672 -3.754 1 98.75 44 LEU B O 1
ATOM 3643 N N . SER B 1 45 ? -21.266 -19.938 -5.188 1 98.19 45 SER B N 1
ATOM 3644 C CA . SER B 1 45 ? -22.469 -19.359 -4.598 1 98.19 45 SER B CA 1
ATOM 3645 C C . SER B 1 45 ? -23.688 -20.219 -4.879 1 98.19 45 SER B C 1
ATOM 3647 O O . SER B 1 45 ? -24.422 -20.594 -3.961 1 98.19 45 SER B O 1
ATOM 3649 N N . ALA B 1 46 ? -23.906 -20.578 -6.137 1 98.06 46 ALA B N 1
ATOM 3650 C CA . ALA B 1 46 ? -25 -21.453 -6.512 1 98.06 46 ALA B CA 1
ATOM 3651 C C . ALA B 1 46 ? -24.859 -22.828 -5.852 1 98.06 46 ALA B C 1
ATOM 3653 O O . ALA B 1 46 ? -25.844 -23.391 -5.383 1 98.06 46 ALA B O 1
ATOM 3654 N N . PHE B 1 47 ? -23.656 -23.359 -5.863 1 98.5 47 PHE B N 1
ATOM 3655 C CA . PHE B 1 47 ? -23.375 -24.641 -5.246 1 98.5 47 PHE B CA 1
ATOM 3656 C C . PHE B 1 47 ? -23.75 -24.625 -3.771 1 98.5 47 PHE B C 1
ATOM 3658 O O . PHE B 1 47 ? -24.422 -25.547 -3.291 1 98.5 47 PHE B O 1
ATOM 3665 N N . ALA B 1 48 ? -23.344 -23.594 -3.053 1 97.38 48 ALA B N 1
ATOM 3666 C CA . ALA B 1 48 ? -23.625 -23.469 -1.625 1 97.38 48 ALA B CA 1
ATOM 3667 C C . ALA B 1 48 ? -25.125 -23.297 -1.375 1 97.38 48 ALA B C 1
ATOM 3669 O O . ALA B 1 48 ? -25.672 -23.891 -0.443 1 97.38 48 ALA B O 1
ATOM 3670 N N . GLN B 1 49 ? -25.797 -22.516 -2.16 1 96.25 49 GLN B N 1
ATOM 3671 C CA . GLN B 1 49 ? -27.219 -22.234 -1.986 1 96.25 49 GLN B CA 1
ATOM 3672 C C . GLN B 1 49 ? -28.062 -23.484 -2.205 1 96.25 49 GLN B C 1
ATOM 3674 O O . GLN B 1 49 ? -29.203 -23.562 -1.738 1 96.25 49 GLN B O 1
ATOM 3679 N N . ASN B 1 50 ? -27.5 -24.453 -2.906 1 97.25 50 ASN B N 1
ATOM 3680 C CA . ASN B 1 50 ? -28.219 -25.688 -3.195 1 97.25 50 ASN B CA 1
ATOM 3681 C C . ASN B 1 50 ? -27.656 -26.875 -2.402 1 97.25 50 ASN B C 1
ATOM 3683 O O . ASN B 1 50 ? -27.609 -27.984 -2.906 1 97.25 50 ASN B O 1
ATOM 3687 N N . ASN B 1 51 ? -27.125 -26.641 -1.26 1 95.31 51 ASN B N 1
ATOM 3688 C CA . ASN B 1 51 ? -26.656 -27.625 -0.291 1 95.31 51 ASN B CA 1
ATOM 3689 C C . ASN B 1 51 ? -25.438 -28.391 -0.804 1 95.31 51 ASN B C 1
ATOM 3691 O O . ASN B 1 51 ? -25.234 -29.547 -0.452 1 95.31 51 ASN B O 1
ATOM 3695 N N . GLY B 1 52 ? -24.75 -27.75 -1.683 1 97.12 52 GLY B N 1
ATOM 3696 C CA . GLY B 1 52 ? -23.578 -28.375 -2.25 1 97.12 52 GLY B CA 1
ATOM 3697 C C . GLY B 1 52 ? -22.531 -28.734 -1.211 1 97.12 52 GLY B C 1
ATOM 3698 O O . GLY B 1 52 ? -21.75 -29.672 -1.41 1 97.12 52 GLY B O 1
ATOM 3699 N N . PHE B 1 53 ? -22.516 -28.016 -0.111 1 97.31 53 PHE B N 1
ATOM 3700 C CA . PHE B 1 53 ? -21.516 -28.234 0.914 1 97.31 53 PHE B CA 1
ATOM 3701 C C . PHE B 1 53 ? -22.094 -29 2.092 1 97.31 53 PHE B C 1
ATOM 3703 O O . PHE B 1 53 ? -21.516 -29.031 3.178 1 97.31 53 PHE B O 1
ATOM 3710 N N . SER B 1 54 ? -23.188 -29.703 1.906 1 95.56 54 SER B N 1
ATOM 3711 C CA . SER B 1 54 ? -23.891 -30.375 2.986 1 95.56 54 SER B CA 1
ATOM 3712 C C . SER B 1 54 ? -23.094 -31.547 3.533 1 95.56 54 SER B C 1
ATOM 3714 O O . SER B 1 54 ? -23.328 -32 4.66 1 95.56 54 SER B O 1
ATOM 3716 N N . LYS B 1 55 ? -22.125 -32.031 2.703 1 96.12 55 LYS B N 1
ATOM 3717 C CA . LYS B 1 55 ? -21.359 -33.188 3.139 1 96.12 55 LYS B CA 1
ATOM 3718 C C . LYS B 1 55 ? -19.938 -32.812 3.547 1 96.12 55 LYS B C 1
ATOM 3720 O O . LYS B 1 55 ? -19.109 -33.656 3.848 1 96.12 55 LYS B O 1
ATOM 3725 N N . LEU B 1 56 ? -19.594 -31.562 3.398 1 95 56 LEU B N 1
ATOM 3726 C CA . LEU B 1 56 ? -18.281 -31.078 3.828 1 95 56 LEU B CA 1
ATOM 3727 C C . LEU B 1 56 ? -18.172 -31.094 5.348 1 95 56 LEU B C 1
ATOM 3729 O O . LEU B 1 56 ? -18.859 -30.328 6.035 1 95 56 LEU B O 1
ATOM 3733 N N . ALA B 1 57 ? -17.312 -31.938 5.785 1 87.69 57 ALA B N 1
ATOM 3734 C CA . ALA B 1 57 ? -17.078 -32.031 7.223 1 87.69 57 ALA B CA 1
ATOM 3735 C C . ALA B 1 57 ? -16.094 -30.953 7.691 1 87.69 57 ALA B C 1
ATOM 3737 O O . ALA B 1 57 ? -15.312 -30.438 6.898 1 87.69 57 ALA B O 1
ATOM 3738 N N . ASP B 1 58 ? -16.156 -30.469 8.828 1 82.44 58 ASP B N 1
ATOM 3739 C CA . ASP B 1 58 ? -15.172 -29.609 9.469 1 82.44 58 ASP B CA 1
ATOM 3740 C C . ASP B 1 58 ? -15.188 -28.203 8.867 1 82.44 58 ASP B C 1
ATOM 3742 O O . ASP B 1 58 ? -14.133 -27.609 8.641 1 82.44 58 ASP B O 1
ATOM 3746 N N . PHE B 1 59 ? -16.25 -27.875 8.281 1 87.69 59 PHE B N 1
ATOM 3747 C CA . PHE B 1 59 ? -16.453 -26.5 7.84 1 87.69 59 PHE B CA 1
ATOM 3748 C C . PHE B 1 59 ? -17.359 -25.75 8.82 1 87.69 59 PHE B C 1
ATOM 3750 O O . PHE B 1 59 ? -18.391 -26.266 9.25 1 87.69 59 PHE B O 1
ATOM 3757 N N . PRO B 1 60 ? -16.906 -24.625 9.211 1 85.75 60 PRO B N 1
ATOM 3758 C CA . PRO B 1 60 ? -17.797 -23.875 10.094 1 85.75 60 PRO B CA 1
ATOM 3759 C C . PRO B 1 60 ? -19.125 -23.516 9.43 1 85.75 60 PRO B C 1
ATOM 3761 O O . PRO B 1 60 ? -19.156 -22.703 8.516 1 85.75 60 PRO B O 1
ATOM 3764 N N . ALA B 1 61 ? -20.234 -24.141 9.883 1 80.88 61 ALA B N 1
ATOM 3765 C CA . ALA B 1 61 ? -21.531 -24.047 9.227 1 80.88 61 ALA B CA 1
ATOM 3766 C C . ALA B 1 61 ? -22 -22.594 9.164 1 80.88 61 ALA B C 1
ATOM 3768 O O . ALA B 1 61 ? -22.703 -22.203 8.227 1 80.88 61 ALA B O 1
ATOM 3769 N N . ASP B 1 62 ? -21.594 -21.828 10.062 1 87.69 62 ASP B N 1
ATOM 3770 C CA . ASP B 1 62 ? -22.047 -20.453 10.125 1 87.69 62 ASP B CA 1
ATOM 3771 C C . ASP B 1 62 ? -21.219 -19.562 9.195 1 87.69 62 ASP B C 1
ATOM 3773 O O . ASP B 1 62 ? -21.453 -18.344 9.109 1 87.69 62 ASP B O 1
ATOM 3777 N N . GLN B 1 63 ? -20.297 -20.266 8.375 1 91.88 63 GLN B N 1
ATOM 3778 C CA . GLN B 1 63 ? -19.406 -19.469 7.551 1 91.88 63 GLN B CA 1
ATOM 3779 C C . GLN B 1 63 ? -19.625 -19.734 6.066 1 91.88 63 GLN B C 1
ATOM 3781 O O . GLN B 1 63 ? -18.812 -19.344 5.227 1 91.88 63 GLN B O 1
ATOM 3786 N N . LEU B 1 64 ? -20.734 -20.375 5.684 1 94.38 64 LEU B N 1
ATOM 3787 C CA . LEU B 1 64 ? -20.984 -20.719 4.289 1 94.38 64 LEU B CA 1
ATOM 3788 C C . LEU B 1 64 ? -21.172 -19.469 3.441 1 94.38 64 LEU B C 1
ATOM 3790 O O . LEU B 1 64 ? -21.062 -19.516 2.215 1 94.38 64 LEU B O 1
ATOM 3794 N N . SER B 1 65 ? -21.469 -18.375 4.141 1 96 65 SER B N 1
ATOM 3795 C CA . SER B 1 65 ? -21.703 -17.109 3.441 1 96 65 SER B CA 1
ATOM 3796 C C . SER B 1 65 ? -20.438 -16.625 2.736 1 96 65 SER B C 1
ATOM 3798 O O . SER B 1 65 ? -20.5 -15.75 1.879 1 96 65 SER B O 1
ATOM 3800 N N . VAL B 1 66 ? -19.203 -17.234 3.068 1 97.81 66 VAL B N 1
ATOM 3801 C CA . VAL B 1 66 ? -17.969 -16.828 2.424 1 97.81 66 VAL B CA 1
ATOM 3802 C C . VAL B 1 66 ? -18.047 -17.109 0.924 1 97.81 66 VAL B C 1
ATOM 3804 O O . VAL B 1 66 ? -17.391 -16.453 0.124 1 97.81 66 VAL B O 1
ATOM 3807 N N . PHE B 1 67 ? -18.906 -18.031 0.456 1 97.75 67 PHE B N 1
ATOM 3808 C CA . PHE B 1 67 ? -19 -18.438 -0.942 1 97.75 67 PHE B CA 1
ATOM 3809 C C . PHE B 1 67 ? -20.031 -17.578 -1.674 1 97.75 67 PHE B C 1
ATOM 3811 O O . PHE B 1 67 ? -20.344 -17.828 -2.838 1 97.75 67 PHE B O 1
ATOM 3818 N N . SER B 1 68 ? -20.562 -16.531 -1.016 1 96.69 68 SER B N 1
ATOM 3819 C CA . SER B 1 68 ? -21.469 -15.57 -1.631 1 96.69 68 SER B CA 1
ATOM 3820 C C . SER B 1 68 ? -20.875 -14.164 -1.599 1 96.69 68 SER B C 1
ATOM 3822 O O . SER B 1 68 ? -21.594 -13.188 -1.849 1 96.69 68 SER B O 1
ATOM 3824 N N . GLN B 1 69 ? -19.641 -14.086 -1.152 1 98.06 69 GLN B N 1
ATOM 3825 C CA . GLN B 1 69 ? -18.969 -12.797 -1.117 1 98.06 69 GLN B CA 1
ATOM 3826 C C . GLN B 1 69 ? -18.453 -12.406 -2.5 1 98.06 69 GLN B C 1
ATOM 3828 O O . GLN B 1 69 ? -18.359 -13.242 -3.395 1 98.06 69 GLN B O 1
ATOM 3833 N N . THR B 1 70 ? -18.062 -11.141 -2.643 1 98.56 70 THR B N 1
ATOM 3834 C CA . THR B 1 70 ? -17.641 -10.633 -3.945 1 98.56 70 THR B CA 1
ATOM 3835 C C . THR B 1 70 ? -16.141 -10.773 -4.121 1 98.56 70 THR B C 1
ATOM 3837 O O . THR B 1 70 ? -15.602 -10.5 -5.195 1 98.56 70 THR B O 1
ATOM 3840 N N . THR B 1 71 ? -15.398 -11.102 -3.096 1 98.75 71 THR B N 1
ATOM 3841 C CA . THR B 1 71 ? -13.977 -11.43 -3.104 1 98.75 71 THR B CA 1
ATOM 3842 C C . THR B 1 71 ? -13.711 -12.68 -2.268 1 98.75 71 THR B C 1
ATOM 3844 O O . THR B 1 71 ? -14.602 -13.172 -1.579 1 98.75 71 THR B O 1
ATOM 3847 N N . LEU B 1 72 ? -12.523 -13.195 -2.277 1 98.88 72 LEU B N 1
ATOM 3848 C CA . LEU B 1 72 ? -12.188 -14.43 -1.574 1 98.88 72 LEU B CA 1
ATOM 3849 C C . LEU B 1 72 ? -11.656 -14.125 -0.177 1 98.88 72 LEU B C 1
ATOM 3851 O O . LEU B 1 72 ? -11.219 -15.031 0.534 1 98.88 72 LEU B O 1
ATOM 3855 N N . ASN B 1 73 ? -11.711 -12.883 0.286 1 98.75 73 ASN B N 1
ATOM 3856 C CA . ASN B 1 73 ? -11.062 -12.484 1.533 1 98.75 73 ASN B CA 1
ATOM 3857 C C . ASN B 1 73 ? -11.633 -13.25 2.727 1 98.75 73 ASN B C 1
ATOM 3859 O O . ASN B 1 73 ? -10.875 -13.742 3.566 1 98.75 73 ASN B O 1
ATOM 3863 N N . ASP B 1 74 ? -12.906 -13.336 2.799 1 98.38 74 ASP B N 1
ATOM 3864 C CA . ASP B 1 74 ? -13.508 -14.008 3.945 1 98.38 74 ASP B CA 1
ATOM 3865 C C . ASP B 1 74 ? -13.148 -15.492 3.965 1 98.38 74 ASP B C 1
ATOM 3867 O O . ASP B 1 74 ? -12.906 -16.062 5.031 1 98.38 74 ASP B O 1
ATOM 3871 N N . PHE B 1 75 ? -13.148 -16.141 2.818 1 98.56 75 PHE B N 1
ATOM 3872 C CA . PHE B 1 75 ? -12.75 -17.547 2.74 1 98.56 75 PHE B CA 1
ATOM 3873 C C . PHE B 1 75 ? -11.281 -17.703 3.111 1 98.56 75 PHE B C 1
ATOM 3875 O O . PHE B 1 75 ? -10.922 -18.609 3.871 1 98.56 75 PHE B O 1
ATOM 3882 N N . ALA B 1 76 ? -10.43 -16.797 2.566 1 98.75 76 ALA B N 1
ATOM 3883 C CA . ALA B 1 76 ? -9.008 -16.828 2.883 1 98.75 76 ALA B CA 1
ATOM 3884 C C . ALA B 1 76 ? -8.781 -16.734 4.387 1 98.75 76 ALA B C 1
ATOM 3886 O O . ALA B 1 76 ? -7.953 -17.469 4.941 1 98.75 76 ALA B O 1
ATOM 3887 N N . ALA B 1 77 ? -9.531 -15.953 5.023 1 98.19 77 ALA B N 1
ATOM 3888 C CA . ALA B 1 77 ? -9.344 -15.641 6.438 1 98.19 77 ALA B CA 1
ATOM 3889 C C . ALA B 1 77 ? -9.656 -16.859 7.312 1 98.19 77 ALA B C 1
ATOM 3891 O O . ALA B 1 77 ? -9.305 -16.875 8.492 1 98.19 77 ALA B O 1
ATOM 3892 N N . LEU B 1 78 ? -10.336 -17.844 6.738 1 97.56 78 LEU B N 1
ATOM 3893 C CA . LEU B 1 78 ? -10.719 -19 7.531 1 97.56 78 LEU B CA 1
ATOM 3894 C C . LEU B 1 78 ? -9.516 -19.891 7.824 1 97.56 78 LEU B C 1
ATOM 3896 O O . LEU B 1 78 ? -9.555 -20.734 8.719 1 97.56 78 LEU B O 1
ATOM 3900 N N . GLY B 1 79 ? -8.445 -19.766 7.039 1 96.81 79 GLY B N 1
ATOM 3901 C CA . GLY B 1 79 ? -7.191 -20.438 7.367 1 96.81 79 GLY B CA 1
ATOM 3902 C C . GLY B 1 79 ? -6.965 -21.703 6.57 1 96.81 79 GLY B C 1
ATOM 3903 O O . GLY B 1 79 ? -7.898 -22.25 5.969 1 96.81 79 GLY B O 1
ATOM 3904 N N . ARG B 1 80 ? -5.824 -22.266 6.59 1 96.44 80 ARG B N 1
ATOM 3905 C CA . ARG B 1 80 ? -5.328 -23.328 5.727 1 96.44 80 ARG B CA 1
ATOM 3906 C C . ARG B 1 80 ? -6.066 -24.641 5.992 1 96.44 80 ARG B C 1
ATOM 3908 O O . ARG B 1 80 ? -6.375 -25.391 5.059 1 96.44 80 ARG B O 1
ATOM 3915 N N . PRO B 1 81 ? -6.367 -24.922 7.254 1 95.81 81 PRO B N 1
ATOM 3916 C CA . PRO B 1 81 ? -7.113 -26.172 7.457 1 95.81 81 PRO B CA 1
ATOM 3917 C C . PRO B 1 81 ? -8.453 -26.172 6.727 1 95.81 81 PRO B C 1
ATOM 3919 O O . PRO B 1 81 ? -8.836 -27.203 6.145 1 95.81 81 PRO B O 1
ATOM 3922 N N . VAL B 1 82 ? -9.102 -25.016 6.75 1 97 82 VAL B N 1
ATOM 3923 C CA . VAL B 1 82 ? -10.391 -24.922 6.074 1 97 82 VAL B CA 1
ATOM 3924 C C . VAL B 1 82 ? -10.188 -24.969 4.562 1 97 82 VAL B C 1
ATOM 3926 O O . VAL B 1 82 ? -10.969 -25.609 3.848 1 97 82 VAL B O 1
ATOM 3929 N N . HIS B 1 83 ? -9.148 -24.344 4.078 1 97.94 83 HIS B N 1
ATOM 3930 C CA . HIS B 1 83 ? -8.836 -24.391 2.652 1 97.94 83 HIS B CA 1
ATOM 3931 C C . HIS B 1 83 ? -8.609 -25.828 2.186 1 97.94 83 HIS B C 1
ATOM 3933 O O . HIS B 1 83 ? -9.156 -26.25 1.164 1 97.94 83 HIS B O 1
ATOM 3939 N N . ARG B 1 84 ? -7.828 -26.5 2.934 1 96.75 84 ARG B N 1
ATOM 3940 C CA . ARG B 1 84 ? -7.484 -27.891 2.617 1 96.75 84 ARG B CA 1
ATOM 3941 C C . ARG B 1 84 ? -8.734 -28.766 2.582 1 96.75 84 ARG B C 1
ATOM 3943 O O . ARG B 1 84 ? -8.922 -29.547 1.645 1 96.75 84 ARG B O 1
ATOM 3950 N N . ALA B 1 85 ? -9.531 -28.625 3.576 1 97.06 85 ALA B N 1
ATOM 3951 C CA . ALA B 1 85 ? -10.75 -29.422 3.662 1 97.06 85 ALA B CA 1
ATOM 3952 C C . ALA B 1 85 ? -11.688 -29.125 2.502 1 97.06 85 ALA B C 1
ATOM 3954 O O . ALA B 1 85 ? -12.305 -30.031 1.937 1 97.06 85 ALA B O 1
ATOM 3955 N N . THR B 1 86 ? -11.805 -27.844 2.223 1 97.88 86 THR B N 1
ATOM 3956 C CA . THR B 1 86 ? -12.695 -27.438 1.146 1 97.88 86 THR B CA 1
ATOM 3957 C C . THR B 1 86 ? -12.211 -27.984 -0.196 1 97.88 86 THR B C 1
ATOM 3959 O O . THR B 1 86 ? -13.008 -28.5 -0.981 1 97.88 86 THR B O 1
ATOM 3962 N N . ARG B 1 87 ? -10.906 -27.875 -0.487 1 98.06 87 ARG B N 1
ATOM 3963 C CA . ARG B 1 87 ? -10.344 -28.391 -1.729 1 98.06 87 ARG B CA 1
ATOM 3964 C C . ARG B 1 87 ? -10.531 -29.906 -1.826 1 98.06 87 ARG B C 1
ATOM 3966 O O . ARG B 1 87 ? -10.922 -30.422 -2.875 1 98.06 87 ARG B O 1
ATOM 3973 N N . ALA B 1 88 ? -10.273 -30.578 -0.768 1 97.25 88 ALA B N 1
ATOM 3974 C CA . ALA B 1 88 ? -10.43 -32.031 -0.743 1 97.25 88 ALA B CA 1
ATOM 3975 C C . ALA B 1 88 ? -11.883 -32.438 -1.011 1 97.25 88 ALA B C 1
ATOM 3977 O O . ALA B 1 88 ? -12.141 -33.375 -1.741 1 97.25 88 ALA B O 1
ATOM 3978 N N . TYR B 1 89 ? -12.766 -31.75 -0.38 1 97.94 89 TYR B N 1
ATOM 3979 C CA . TYR B 1 89 ? -14.188 -32.031 -0.579 1 97.94 89 TYR B CA 1
ATOM 3980 C C . TYR B 1 89 ? -14.578 -31.859 -2.043 1 97.94 89 TYR B C 1
ATOM 3982 O O . TYR B 1 89 ? -15.266 -32.688 -2.613 1 97.94 89 TYR B O 1
ATOM 3990 N N . LEU B 1 90 ? -14.148 -30.75 -2.611 1 98.44 90 LEU B N 1
ATOM 3991 C CA . LEU B 1 90 ? -14.484 -30.484 -4.004 1 98.44 90 LEU B CA 1
ATOM 3992 C C . LEU B 1 90 ? -13.859 -31.531 -4.926 1 98.44 90 LEU B C 1
ATOM 3994 O O . LEU B 1 90 ? -14.445 -31.906 -5.945 1 98.44 90 LEU B O 1
ATOM 3998 N N . GLN B 1 91 ? -12.648 -31.984 -4.609 1 97.94 91 GLN B N 1
ATOM 3999 C CA . GLN B 1 91 ? -12.062 -33.094 -5.336 1 97.94 91 GLN B CA 1
ATOM 4000 C C . GLN B 1 91 ? -12.953 -34.344 -5.254 1 97.94 91 GLN B C 1
ATOM 4002 O O . GLN B 1 91 ? -13.164 -35.031 -6.258 1 97.94 91 GLN B O 1
ATOM 4007 N N . ASP B 1 92 ? -13.453 -34.594 -4.074 1 97.75 92 ASP B N 1
ATOM 4008 C CA . ASP B 1 92 ? -14.336 -35.75 -3.881 1 97.75 92 ASP B CA 1
ATOM 4009 C C . ASP B 1 92 ? -15.617 -35.594 -4.699 1 97.75 92 ASP B C 1
ATOM 4011 O O . ASP B 1 92 ? -16.125 -36.562 -5.262 1 97.75 92 ASP B O 1
ATOM 4015 N N . ILE B 1 93 ? -16.141 -34.406 -4.715 1 98.44 93 ILE B N 1
ATOM 4016 C CA . ILE B 1 93 ? -17.375 -34.156 -5.438 1 98.44 93 ILE B CA 1
ATOM 4017 C C . ILE B 1 93 ? -17.203 -34.5 -6.914 1 98.44 93 ILE B C 1
ATOM 4019 O O . ILE B 1 93 ? -18.125 -35 -7.551 1 98.44 93 ILE B O 1
ATOM 4023 N N . PHE B 1 94 ? -16.031 -34.281 -7.465 1 98.5 94 PHE B N 1
ATOM 4024 C CA . PHE B 1 94 ? -15.836 -34.406 -8.906 1 98.5 94 PHE B CA 1
ATOM 4025 C C . PHE B 1 94 ? -15.219 -35.75 -9.234 1 98.5 94 PHE B C 1
ATOM 4027 O O . PHE B 1 94 ? -15.156 -36.156 -10.406 1 98.5 94 PHE B O 1
ATOM 4034 N N . ARG B 1 95 ? -14.781 -36.469 -8.266 1 97.5 95 ARG B N 1
ATOM 4035 C CA . ARG B 1 95 ? -14.156 -37.781 -8.508 1 97.5 95 ARG B CA 1
ATOM 4036 C C . ARG B 1 95 ? -15.133 -38.719 -9.188 1 97.5 95 ARG B C 1
ATOM 4038 O O . ARG B 1 95 ? -16.328 -38.75 -8.867 1 97.5 95 ARG B O 1
ATOM 4045 N N . GLN B 1 96 ? -14.57 -39.594 -10.039 1 96.94 96 GLN B N 1
ATOM 4046 C CA . GLN B 1 96 ? -15.391 -40.562 -10.758 1 96.94 96 GLN B CA 1
ATOM 4047 C C . GLN B 1 96 ? -16.219 -41.406 -9.797 1 96.94 96 GLN B C 1
ATOM 4049 O O . GLN B 1 96 ? -17.422 -41.625 -10.016 1 96.94 96 GLN B O 1
ATOM 4054 N N . GLU B 1 97 ? -15.625 -41.938 -8.727 1 97.19 97 GLU B N 1
ATOM 4055 C CA . GLU B 1 97 ? -16.281 -42.719 -7.703 1 97.19 97 GLU B CA 1
ATOM 4056 C C . GLU B 1 97 ? -16.656 -41.875 -6.488 1 97.19 97 GLU B C 1
ATOM 4058 O O . GLU B 1 97 ? -16.406 -42.281 -5.348 1 97.19 97 GLU B O 1
ATOM 4063 N N . THR B 1 98 ? -17.172 -40.75 -6.762 1 97.81 98 THR B N 1
ATOM 4064 C CA . THR B 1 98 ? -17.562 -39.812 -5.691 1 97.81 98 THR B CA 1
ATOM 4065 C C . THR B 1 98 ? -18.469 -40.5 -4.68 1 97.81 98 THR B C 1
ATOM 4067 O O . THR B 1 98 ? -19.375 -41.25 -5.062 1 97.81 98 THR B O 1
ATOM 4070 N N . PRO B 1 99 ? -18.266 -40.281 -3.438 1 97.19 99 PRO B N 1
ATOM 4071 C CA . PRO B 1 99 ? -19.172 -40.844 -2.422 1 97.19 99 PRO B CA 1
ATOM 4072 C C . PRO B 1 99 ? -20.484 -40.062 -2.332 1 97.19 99 PRO B C 1
ATOM 4074 O O . PRO B 1 99 ? -21.422 -40.5 -1.669 1 97.19 99 PRO B O 1
ATOM 4077 N N . TYR B 1 100 ? -20.531 -38.938 -3.078 1 97.69 100 TYR B N 1
ATOM 4078 C CA . TYR B 1 100 ? -21.719 -38.094 -2.979 1 97.69 100 TYR B CA 1
ATOM 4079 C C . TYR B 1 100 ? -22.281 -37.781 -4.359 1 97.69 100 TYR B C 1
ATOM 4081 O O . TYR B 1 100 ? -22.422 -36.594 -4.73 1 97.69 100 TYR B O 1
ATOM 4089 N N . PRO B 1 101 ? -22.719 -38.781 -5.066 1 98.19 101 PRO B N 1
ATOM 4090 C CA . PRO B 1 101 ? -23.156 -38.531 -6.441 1 98.19 101 PRO B CA 1
ATOM 4091 C C . PRO B 1 101 ? -24.391 -37.656 -6.508 1 98.19 101 PRO B C 1
ATOM 4093 O O . PRO B 1 101 ? -24.625 -36.969 -7.52 1 98.19 101 PRO B O 1
ATOM 4096 N N . GLU B 1 102 ? -25.172 -37.562 -5.402 1 98.06 102 GLU B N 1
ATOM 4097 C CA . GLU B 1 102 ? -26.422 -36.812 -5.371 1 98.06 102 GLU B CA 1
ATOM 4098 C C . GLU B 1 102 ? -26.172 -35.312 -5.305 1 98.06 102 GLU B C 1
ATOM 4100 O O . GLU B 1 102 ? -27.062 -34.5 -5.602 1 98.06 102 GLU B O 1
ATOM 4105 N N . ILE B 1 103 ? -24.984 -34.938 -4.867 1 98.31 103 ILE B N 1
ATOM 4106 C CA . ILE B 1 103 ? -24.703 -33.531 -4.637 1 98.31 103 ILE B CA 1
ATOM 4107 C C . ILE B 1 103 ? -24.578 -32.812 -5.977 1 98.31 103 ILE B C 1
ATOM 4109 O O . ILE B 1 103 ? -25.156 -31.719 -6.164 1 98.31 103 ILE B O 1
ATOM 4113 N N . LEU B 1 104 ? -23.828 -33.469 -6.945 1 98.69 104 LEU B N 1
ATOM 4114 C CA . LEU B 1 104 ? -23.594 -32.75 -8.211 1 98.69 104 LEU B CA 1
ATOM 4115 C C . LEU B 1 104 ? -23.656 -33.719 -9.383 1 98.69 104 LEU B C 1
ATOM 4117 O O . LEU B 1 104 ? -24.406 -33.5 -10.344 1 98.69 104 LEU B O 1
ATOM 4121 N N . LYS B 1 105 ? -22.938 -34.875 -9.359 1 98.5 105 LYS B N 1
ATOM 4122 C CA . LYS B 1 105 ? -22.812 -35.844 -10.461 1 98.5 105 LYS B CA 1
ATOM 4123 C C . LYS B 1 105 ? -24.188 -36.25 -10.984 1 98.5 105 LYS B C 1
ATOM 4125 O O . LYS B 1 105 ? -24.438 -36.188 -12.195 1 98.5 105 LYS B O 1
ATOM 4130 N N . ASP B 1 106 ? -25.125 -36.594 -10.086 1 98.31 106 ASP B N 1
ATOM 4131 C CA . ASP B 1 106 ? -26.438 -37.062 -10.484 1 98.31 106 ASP B CA 1
ATOM 4132 C C . ASP B 1 106 ? -27.484 -35.938 -10.352 1 98.31 106 ASP B C 1
ATOM 4134 O O . ASP B 1 106 ? -28.688 -36.188 -10.523 1 98.31 106 ASP B O 1
ATOM 4138 N N . ASN B 1 107 ? -27.062 -34.75 -9.977 1 98.19 107 ASN B N 1
ATOM 4139 C CA . ASN B 1 107 ? -27.953 -33.594 -9.828 1 98.19 107 ASN B CA 1
ATOM 4140 C C . ASN B 1 107 ? -27.938 -32.719 -11.07 1 98.19 107 ASN B C 1
ATOM 4142 O O . ASN B 1 107 ? -27.266 -31.688 -11.094 1 98.19 107 ASN B O 1
ATOM 4146 N N . GLU B 1 108 ? -28.734 -33.031 -11.992 1 97.94 108 GLU B N 1
ATOM 4147 C CA . GLU B 1 108 ? -28.75 -32.375 -13.289 1 97.94 108 GLU B CA 1
ATOM 4148 C C . GLU B 1 108 ? -29.109 -30.891 -13.148 1 97.94 108 GLU B C 1
ATOM 4150 O O . GLU B 1 108 ? -28.531 -30.031 -13.82 1 97.94 108 GLU B O 1
ATOM 4155 N N . SER B 1 109 ? -30.047 -30.641 -12.328 1 97.69 109 SER B N 1
ATOM 4156 C CA . SER B 1 109 ? -30.484 -29.266 -12.117 1 97.69 109 SER B CA 1
ATOM 4157 C C . SER B 1 109 ? -29.344 -28.391 -11.609 1 97.69 109 SER B C 1
ATOM 4159 O O . SER B 1 109 ? -29.094 -27.312 -12.141 1 97.69 109 SER B O 1
ATOM 4161 N N . LEU B 1 110 ? -28.641 -28.844 -10.609 1 98.19 110 LEU B N 1
ATOM 4162 C CA . LEU B 1 110 ? -27.531 -28.078 -10.062 1 98.19 110 LEU B CA 1
ATOM 4163 C C . LEU B 1 110 ? -26.375 -27.984 -11.062 1 98.19 110 LEU B C 1
ATOM 4165 O O . LEU B 1 110 ? -25.703 -26.953 -11.141 1 98.19 110 LEU B O 1
ATOM 4169 N N . ARG B 1 111 ? -26.094 -29.016 -11.836 1 98.38 111 ARG B N 1
ATOM 4170 C CA . ARG B 1 111 ? -25.062 -28.969 -12.859 1 98.38 111 ARG B CA 1
ATOM 4171 C C . ARG B 1 111 ? -25.344 -27.859 -13.867 1 98.38 111 ARG B C 1
ATOM 4173 O O . ARG B 1 111 ? -24.438 -27.094 -14.227 1 98.38 111 ARG B O 1
ATOM 4180 N N . LYS B 1 112 ? -26.562 -27.75 -14.266 1 97.25 112 LYS B N 1
ATOM 4181 C CA . LYS B 1 112 ? -26.938 -26.734 -15.25 1 97.25 112 LYS B CA 1
ATOM 4182 C C . LYS B 1 112 ? -26.781 -25.328 -14.68 1 97.25 112 LYS B C 1
ATOM 4184 O O . LYS B 1 112 ? -26.438 -24.391 -15.414 1 97.25 112 LYS B O 1
ATOM 4189 N N . GLN B 1 113 ? -26.984 -25.25 -13.43 1 97.12 113 GLN B N 1
ATOM 4190 C CA . GLN B 1 113 ? -26.969 -23.953 -12.773 1 97.12 113 GLN B CA 1
ATOM 4191 C C . GLN B 1 113 ? -25.547 -23.547 -12.398 1 97.12 113 GLN B C 1
ATOM 4193 O O . GLN B 1 113 ? -25.172 -22.375 -12.531 1 97.12 113 GLN B O 1
ATOM 4198 N N . ALA B 1 114 ? -24.781 -24.484 -11.961 1 98.19 114 ALA B N 1
ATOM 4199 C CA . ALA B 1 114 ? -23.562 -24.141 -11.242 1 98.19 114 ALA B CA 1
ATOM 4200 C C . ALA B 1 114 ? -22.328 -24.453 -12.078 1 98.19 114 ALA B C 1
ATOM 4202 O O . ALA B 1 114 ? -21.25 -23.906 -11.844 1 98.19 114 ALA B O 1
ATOM 4203 N N . LEU B 1 115 ? -22.375 -25.391 -12.969 1 98.5 115 LEU B N 1
ATOM 4204 C CA . LEU B 1 115 ? -21.25 -25.688 -13.852 1 98.5 115 LEU B CA 1
ATOM 4205 C C . LEU B 1 115 ? -21.328 -24.844 -15.133 1 98.5 115 LEU B C 1
ATOM 4207 O O . LEU B 1 115 ? -22.219 -25.062 -15.961 1 98.5 115 LEU B O 1
ATOM 4211 N N . ILE B 1 116 ? -20.406 -23.953 -15.258 1 98.56 116 ILE B N 1
ATOM 4212 C CA . ILE B 1 116 ? -20.438 -23 -16.359 1 98.56 116 ILE B CA 1
ATOM 4213 C C . ILE B 1 116 ? -19.203 -23.172 -17.234 1 98.56 116 ILE B C 1
ATOM 4215 O O . ILE B 1 116 ? -18.078 -23.297 -16.719 1 98.56 116 ILE B O 1
ATOM 4219 N N . PRO B 1 117 ? -19.375 -23.266 -18.578 1 98.25 117 PRO B N 1
ATOM 4220 C CA . PRO B 1 117 ? -18.172 -23.25 -19.406 1 98.25 117 PRO B CA 1
ATOM 4221 C C . PRO B 1 117 ? -17.25 -22.078 -19.094 1 98.25 117 PRO B C 1
ATOM 4223 O O . PRO B 1 117 ? -17.719 -20.953 -18.938 1 98.25 117 PRO B O 1
ATOM 4226 N N . ILE B 1 118 ? -15.992 -22.344 -18.984 1 98 118 ILE B N 1
ATOM 4227 C CA . ILE B 1 118 ? -15.031 -21.359 -18.516 1 98 118 ILE B CA 1
ATOM 4228 C C . ILE B 1 118 ? -14.984 -20.188 -19.5 1 98 118 ILE B C 1
ATOM 4230 O O . ILE B 1 118 ? -14.719 -19.047 -19.109 1 98 118 ILE B O 1
ATOM 4234 N N . GLY B 1 119 ? -15.305 -20.359 -20.766 1 97.25 119 GLY B N 1
ATOM 4235 C CA . GLY B 1 119 ? -15.328 -19.312 -21.766 1 97.25 119 GLY B CA 1
ATOM 4236 C C . GLY B 1 119 ? -16.5 -18.359 -21.594 1 97.25 119 GLY B C 1
ATOM 4237 O O . GLY B 1 119 ? -16.5 -17.266 -22.172 1 97.25 119 GLY B O 1
ATOM 4238 N N . ASP B 1 120 ? -17.438 -18.719 -20.734 1 98 120 ASP B N 1
ATOM 4239 C CA . ASP B 1 120 ? -18.656 -17.922 -20.578 1 98 120 ASP B CA 1
ATOM 4240 C C . ASP B 1 120 ? -18.578 -17.062 -19.328 1 98 120 ASP B C 1
ATOM 4242 O O . ASP B 1 120 ? -19.562 -16.391 -18.969 1 98 120 ASP B O 1
ATOM 4246 N N . VAL B 1 121 ? -17.469 -17.078 -18.641 1 98.12 121 VAL B N 1
ATOM 4247 C CA . VAL B 1 121 ? -17.391 -16.266 -17.422 1 98.12 121 VAL B CA 1
ATOM 4248 C C . VAL B 1 121 ? -16.375 -15.148 -17.609 1 98.12 121 VAL B C 1
ATOM 4250 O O . VAL B 1 121 ? -15.516 -15.219 -18.484 1 98.12 121 VAL B O 1
ATOM 4253 N N . ARG B 1 122 ? -16.578 -14.055 -16.922 1 98 122 ARG B N 1
ATOM 4254 C CA . ARG B 1 122 ? -15.586 -13 -16.719 1 98 122 ARG B CA 1
ATOM 4255 C C . ARG B 1 122 ? -14.906 -13.133 -15.367 1 98 122 ARG B C 1
ATOM 4257 O O . ARG B 1 122 ? -15.57 -13.234 -14.336 1 98 122 ARG B O 1
ATOM 4264 N N . SER B 1 123 ? -13.578 -13.141 -15.438 1 98.56 123 SER B N 1
ATOM 4265 C CA . SER B 1 123 ? -12.82 -13.242 -14.195 1 98.56 123 SER B CA 1
ATOM 4266 C C . SER B 1 123 ? -12.508 -11.867 -13.617 1 98.56 123 SER B C 1
ATOM 4268 O O . SER B 1 123 ? -12.414 -10.891 -14.359 1 98.56 123 SER B O 1
ATOM 4270 N N . HIS B 1 124 ? -12.359 -11.805 -12.32 1 98.75 124 HIS B N 1
ATOM 4271 C CA . HIS B 1 124 ? -12.055 -10.586 -11.586 1 98.75 124 HIS B CA 1
ATOM 4272 C C . HIS B 1 124 ? -10.906 -10.797 -10.609 1 98.75 124 HIS B C 1
ATOM 4274 O O . HIS B 1 124 ? -10.438 -11.93 -10.43 1 98.75 124 HIS B O 1
ATOM 4280 N N . LEU B 1 125 ? -10.375 -9.664 -10.062 1 98.81 125 LEU B N 1
ATOM 4281 C CA . LEU B 1 125 ? -9.398 -9.805 -8.992 1 98.81 125 LEU B CA 1
ATOM 4282 C C . LEU B 1 125 ? -9.93 -10.711 -7.887 1 98.81 125 LEU B C 1
ATOM 4284 O O . LEU B 1 125 ? -11.047 -10.516 -7.406 1 98.81 125 LEU B O 1
ATOM 4288 N N . PRO B 1 126 ? -9.133 -11.641 -7.52 1 98.81 126 PRO B N 1
ATOM 4289 C CA . PRO B 1 126 ? -9.68 -12.648 -6.605 1 98.81 126 PRO B CA 1
ATOM 4290 C C . PRO B 1 126 ? -9.867 -12.117 -5.188 1 98.81 126 PRO B C 1
ATOM 4292 O O . PRO B 1 126 ? -10.758 -12.562 -4.465 1 98.81 126 PRO B O 1
ATOM 4295 N N . LEU B 1 127 ? -9.023 -11.227 -4.809 1 98.88 127 LEU B N 1
ATOM 4296 C CA . LEU B 1 127 ? -9.117 -10.664 -3.465 1 98.88 127 LEU B CA 1
ATOM 4297 C C . LEU B 1 127 ? -9.094 -9.141 -3.508 1 98.88 127 LEU B C 1
ATOM 4299 O O . LEU B 1 127 ? -8.555 -8.555 -4.449 1 98.88 127 LEU B O 1
ATOM 4303 N N . SER B 1 128 ? -9.758 -8.508 -2.463 1 98.31 128 SER B N 1
ATOM 4304 C CA . SER B 1 128 ? -9.445 -7.117 -2.152 1 98.31 128 SER B CA 1
ATOM 4305 C C . SER B 1 128 ? -8.047 -6.988 -1.551 1 98.31 128 SER B C 1
ATOM 4307 O O . SER B 1 128 ? -7.766 -7.559 -0.494 1 98.31 128 SER B O 1
ATOM 4309 N N . ILE B 1 129 ? -7.219 -6.277 -2.262 1 98.62 129 ILE B N 1
ATOM 4310 C CA . ILE B 1 129 ? -5.82 -6.184 -1.866 1 98.62 129 ILE B CA 1
ATOM 4311 C C . ILE B 1 129 ? -5.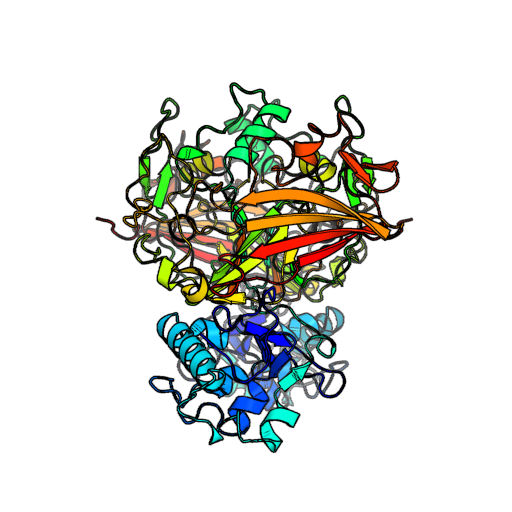617 -4.965 -0.973 1 98.62 129 ILE B C 1
ATOM 4313 O O . ILE B 1 129 ? -5.82 -3.826 -1.407 1 98.62 129 ILE B O 1
ATOM 4317 N N . GLY B 1 130 ? -5.234 -5.156 0.286 1 96.75 130 GLY B N 1
ATOM 4318 C CA . GLY B 1 130 ? -4.961 -4.066 1.209 1 96.75 130 GLY B CA 1
ATOM 4319 C C . GLY B 1 130 ? -3.611 -3.418 0.982 1 96.75 130 GLY B C 1
ATOM 4320 O O . GLY B 1 130 ? -3.527 -2.207 0.758 1 96.75 130 GLY B O 1
ATOM 4321 N N . ASP B 1 131 ? -2.545 -4.195 1.112 1 98.38 131 ASP B N 1
ATOM 4322 C CA . ASP B 1 131 ? -1.176 -3.779 0.828 1 98.38 131 ASP B CA 1
ATOM 4323 C C . ASP B 1 131 ? -0.52 -4.707 -0.191 1 98.38 131 ASP B C 1
ATOM 4325 O O . ASP B 1 131 ? -0.846 -5.895 -0.258 1 98.38 131 ASP B O 1
ATOM 4329 N N . TYR B 1 132 ? 0.285 -4.09 -1.023 1 98.75 132 TYR B N 1
ATOM 4330 C CA . TYR B 1 132 ? 1.104 -4.84 -1.969 1 98.75 132 TYR B CA 1
ATOM 4331 C C . TYR B 1 132 ? 2.588 -4.625 -1.695 1 98.75 132 TYR B C 1
ATOM 4333 O O . TYR B 1 132 ? 3.041 -3.488 -1.559 1 98.75 132 TYR B O 1
ATOM 4341 N N . THR B 1 133 ? 3.35 -5.75 -1.484 1 98.62 133 THR B N 1
ATOM 4342 C CA . THR B 1 133 ? 4.801 -5.746 -1.321 1 98.62 133 THR B CA 1
ATOM 4343 C C . THR B 1 133 ? 5.465 -6.594 -2.402 1 98.62 133 THR B C 1
ATOM 4345 O O . THR B 1 133 ? 5.023 -7.707 -2.689 1 98.62 133 THR B O 1
ATOM 4348 N N . ASP B 1 134 ? 6.449 -6.031 -2.994 1 98.62 134 ASP B N 1
ATOM 4349 C CA . ASP B 1 134 ? 7.215 -6.781 -3.986 1 98.62 134 ASP B CA 1
ATOM 4350 C C . ASP B 1 134 ? 8.625 -7.074 -3.482 1 98.62 134 ASP B C 1
ATOM 4352 O O . ASP B 1 134 ? 9.359 -6.16 -3.1 1 98.62 134 ASP B O 1
ATOM 4356 N N . PHE B 1 135 ? 8.969 -8.344 -3.465 1 98.75 135 PHE B N 1
ATOM 4357 C CA . PHE B 1 135 ? 10.297 -8.766 -3.039 1 98.75 135 PHE B CA 1
ATOM 4358 C C . PHE B 1 135 ? 11.25 -8.836 -4.227 1 98.75 135 PHE B C 1
ATOM 4360 O O . PHE B 1 135 ? 10.852 -8.57 -5.363 1 98.75 135 PHE B O 1
ATOM 4367 N N . PHE B 1 136 ? 12.445 -8.945 -3.963 1 98.44 136 PHE B N 1
ATOM 4368 C CA . PHE B 1 136 ? 13.562 -9.078 -4.887 1 98.44 136 PHE B CA 1
ATOM 4369 C C . PHE B 1 136 ? 14.32 -10.375 -4.637 1 98.44 136 PHE B C 1
ATOM 4371 O O . PHE B 1 136 ? 15.539 -10.359 -4.449 1 98.44 136 PHE B O 1
ATOM 4378 N N . ALA B 1 137 ? 13.539 -11.484 -4.703 1 98.31 137 ALA B N 1
ATOM 4379 C CA . ALA B 1 137 ? 14.062 -12.766 -4.23 1 98.31 137 ALA B CA 1
ATOM 4380 C C . ALA B 1 137 ? 14.758 -13.523 -5.352 1 98.31 137 ALA B C 1
ATOM 4382 O O . ALA B 1 137 ? 15.414 -14.539 -5.109 1 98.31 137 ALA B O 1
ATOM 4383 N N . GLY B 1 138 ? 14.656 -13.133 -6.57 1 97.94 138 GLY B N 1
ATOM 4384 C CA . GLY B 1 138 ? 15.305 -13.781 -7.695 1 97.94 138 GLY B CA 1
ATOM 4385 C C . GLY B 1 138 ? 16.766 -13.414 -7.828 1 97.94 138 GLY B C 1
ATOM 4386 O O . GLY B 1 138 ? 17.125 -12.453 -8.531 1 97.94 138 GLY B O 1
ATOM 4387 N N . ARG B 1 139 ? 17.594 -14.227 -7.293 1 97.56 139 ARG B N 1
ATOM 4388 C CA . ARG B 1 139 ? 19.016 -13.906 -7.207 1 97.56 139 ARG B CA 1
ATOM 4389 C C . ARG B 1 139 ? 19.641 -13.797 -8.594 1 97.56 139 ARG B C 1
ATOM 4391 O O . ARG B 1 139 ? 20.5 -12.945 -8.828 1 97.56 139 ARG B O 1
ATOM 4398 N N . ASN B 1 140 ? 19.297 -14.711 -9.523 1 98 140 ASN B N 1
ATOM 4399 C CA . ASN B 1 140 ? 19.844 -14.664 -10.875 1 98 140 ASN B CA 1
ATOM 4400 C C . ASN B 1 140 ? 19.5 -13.344 -11.57 1 98 140 ASN B C 1
ATOM 4402 O O . ASN B 1 140 ? 20.344 -12.758 -12.234 1 98 140 ASN B O 1
ATOM 4406 N N . HIS B 1 141 ? 18.25 -12.938 -11.375 1 98.19 141 HIS B N 1
ATOM 4407 C CA . HIS B 1 141 ? 17.859 -11.641 -11.898 1 98.19 141 HIS B CA 1
ATOM 4408 C C . HIS B 1 141 ? 18.688 -10.516 -11.289 1 98.19 141 HIS B C 1
ATOM 4410 O O . HIS B 1 141 ? 19.188 -9.656 -12.008 1 98.19 141 HIS B O 1
ATOM 4416 N N . ALA B 1 142 ? 18.781 -10.539 -9.977 1 97.31 142 ALA B N 1
ATOM 4417 C CA . ALA B 1 142 ? 19.547 -9.516 -9.273 1 97.31 142 ALA B CA 1
ATOM 4418 C C . ALA B 1 142 ? 20.984 -9.469 -9.773 1 97.31 142 ALA B C 1
ATOM 4420 O O . ALA B 1 142 ? 21.547 -8.383 -9.984 1 97.31 142 ALA B O 1
ATOM 4421 N N . HIS B 1 143 ? 21.578 -10.609 -9.938 1 97 143 HIS B N 1
ATOM 4422 C CA . HIS B 1 143 ? 22.953 -10.703 -10.398 1 97 143 HIS B CA 1
ATOM 4423 C C . HIS B 1 143 ? 23.094 -10.188 -11.828 1 97 143 HIS B C 1
ATOM 4425 O O . HIS B 1 143 ? 24 -9.414 -12.133 1 97 143 HIS B O 1
ATOM 4431 N N . THR B 1 144 ? 22.219 -10.625 -12.688 1 97.5 144 THR B N 1
ATOM 4432 C CA . THR B 1 144 ? 22.281 -10.242 -14.094 1 97.5 144 THR B CA 1
ATOM 4433 C C . THR B 1 144 ? 22.094 -8.734 -14.258 1 97.5 144 THR B C 1
ATOM 4435 O O . THR B 1 144 ? 22.891 -8.086 -14.945 1 97.5 144 THR B O 1
ATOM 4438 N N . VAL B 1 145 ? 21.078 -8.156 -13.609 1 96.38 145 VAL B N 1
ATOM 4439 C CA . VAL B 1 145 ? 20.797 -6.734 -13.734 1 96.38 145 VAL B CA 1
ATOM 4440 C C . VAL B 1 145 ? 21.906 -5.93 -13.055 1 96.38 145 VAL B C 1
ATOM 4442 O O . VAL B 1 145 ? 22.328 -4.883 -13.555 1 96.38 145 VAL B O 1
ATOM 4445 N N . GLY B 1 146 ? 22.359 -6.434 -11.914 1 95.62 146 GLY B N 1
ATOM 4446 C CA . GLY B 1 146 ? 23.5 -5.797 -11.258 1 95.62 146 GLY B CA 1
ATOM 4447 C C . GLY B 1 146 ? 24.734 -5.75 -12.133 1 95.62 146 GLY B C 1
ATOM 4448 O O . GLY B 1 146 ? 25.469 -4.754 -12.133 1 95.62 146 GLY B O 1
ATOM 4449 N N . THR B 1 147 ? 24.984 -6.805 -12.812 1 96.06 147 THR B N 1
ATOM 4450 C CA . THR B 1 147 ? 26.125 -6.867 -13.719 1 96.06 147 THR B CA 1
ATOM 4451 C C . THR B 1 147 ? 25.984 -5.836 -14.836 1 96.06 147 THR B C 1
ATOM 4453 O O . THR B 1 147 ? 26.953 -5.156 -15.188 1 96.06 147 THR B O 1
ATOM 4456 N N . LEU B 1 148 ? 24.797 -5.707 -15.359 1 92.62 148 LEU B N 1
ATOM 4457 C CA . LEU B 1 148 ? 24.547 -4.754 -16.438 1 92.62 148 LEU B CA 1
ATOM 4458 C C . LEU B 1 148 ? 24.812 -3.326 -15.961 1 92.62 148 LEU B C 1
ATOM 4460 O O . LEU B 1 148 ? 25.312 -2.5 -16.734 1 92.62 148 LEU B O 1
ATOM 4464 N N . PHE B 1 149 ? 24.547 -3.033 -14.672 1 89.12 149 PHE B N 1
ATOM 4465 C CA . PHE B 1 149 ? 24.547 -1.652 -14.211 1 89.12 149 PHE B CA 1
ATOM 4466 C C . PHE B 1 149 ? 25.844 -1.332 -13.461 1 89.12 149 PHE B C 1
ATOM 4468 O O . PHE B 1 149 ? 26.312 -0.194 -13.492 1 89.12 149 PHE B O 1
ATOM 4475 N N . ARG B 1 150 ? 26.359 -2.332 -12.734 1 91.44 150 ARG B N 1
ATOM 4476 C CA . ARG B 1 150 ? 27.453 -2.035 -11.812 1 91.44 150 ARG B CA 1
ATOM 4477 C C . ARG B 1 150 ? 28.656 -2.924 -12.094 1 91.44 150 ARG B C 1
ATOM 4479 O O . ARG B 1 150 ? 29.703 -2.785 -11.445 1 91.44 150 ARG B O 1
ATOM 4486 N N . GLY B 1 151 ? 28.609 -3.83 -13 1 92.56 151 GLY B N 1
ATOM 4487 C CA . GLY B 1 151 ? 29.656 -4.793 -13.258 1 92.56 151 GLY B CA 1
ATOM 4488 C C . GLY B 1 151 ? 29.547 -6.043 -12.406 1 92.56 151 GLY B C 1
ATOM 4489 O O . GLY B 1 151 ? 28.969 -6.012 -11.32 1 92.56 151 GLY B O 1
ATOM 4490 N N . ALA B 1 152 ? 30.125 -7.086 -12.828 1 90.75 152 ALA B N 1
ATOM 4491 C CA . ALA B 1 152 ? 29.984 -8.414 -12.234 1 90.75 152 ALA B CA 1
ATOM 4492 C C . ALA B 1 152 ? 30.484 -8.43 -10.797 1 90.75 152 ALA B C 1
ATOM 4494 O O . ALA B 1 152 ? 29.906 -9.086 -9.93 1 90.75 152 ALA B O 1
ATOM 4495 N N . ALA B 1 153 ? 31.516 -7.719 -10.547 1 91.62 153 ALA B N 1
ATOM 4496 C CA . ALA B 1 153 ? 32.156 -7.734 -9.234 1 91.62 153 ALA B CA 1
ATOM 4497 C C . ALA B 1 153 ? 31.266 -7.09 -8.18 1 91.62 153 ALA B C 1
ATOM 4499 O O . ALA B 1 153 ? 31.359 -7.422 -6.992 1 91.62 153 ALA B O 1
ATOM 4500 N N . ASN B 1 154 ? 30.359 -6.27 -8.594 1 91.69 154 ASN B N 1
ATOM 4501 C CA . ASN B 1 154 ? 29.484 -5.539 -7.68 1 91.69 154 ASN B CA 1
ATOM 4502 C C . ASN B 1 154 ? 28.016 -5.777 -8.008 1 91.69 154 ASN B C 1
ATOM 4504 O O . ASN B 1 154 ? 27.188 -4.871 -7.875 1 91.69 154 ASN B O 1
ATOM 4508 N N . ALA B 1 155 ? 27.781 -6.953 -8.492 1 94.31 155 ALA B N 1
ATOM 4509 C CA . ALA B 1 155 ? 26.438 -7.227 -9.016 1 94.31 155 ALA B CA 1
ATOM 4510 C C . ALA B 1 155 ? 25.406 -7.215 -7.895 1 94.31 155 ALA B C 1
ATOM 4512 O O . ALA B 1 155 ? 24.375 -6.559 -8.008 1 94.31 155 ALA B O 1
ATOM 4513 N N . LEU B 1 156 ? 25.656 -7.922 -6.805 1 95.94 156 LEU B N 1
ATOM 4514 C CA . LEU B 1 156 ? 24.719 -7.98 -5.688 1 95.94 156 LEU B CA 1
ATOM 4515 C C . LEU B 1 156 ? 25.094 -6.973 -4.609 1 95.94 156 LEU B C 1
ATOM 4517 O O . LEU B 1 156 ? 26.266 -6.789 -4.309 1 95.94 156 LEU B O 1
ATOM 4521 N N . GLN B 1 157 ? 24.125 -6.281 -4.059 1 95.94 157 GLN B N 1
ATOM 4522 C CA . GLN B 1 157 ? 24.375 -5.41 -2.914 1 95.94 157 GLN B CA 1
ATOM 4523 C C . GLN B 1 157 ? 24.781 -6.223 -1.688 1 95.94 157 GLN B C 1
ATOM 4525 O O . GLN B 1 157 ? 24.406 -7.387 -1.553 1 95.94 157 GLN B O 1
ATOM 4530 N N . PRO B 1 158 ? 25.5 -5.59 -0.786 1 95.62 158 PRO B N 1
ATOM 4531 C CA . PRO B 1 158 ? 26.047 -6.316 0.366 1 95.62 158 PRO B CA 1
ATOM 4532 C C . PRO B 1 158 ? 24.969 -6.977 1.212 1 95.62 158 PRO B C 1
ATOM 4534 O O . PRO B 1 158 ? 25.203 -8.008 1.839 1 95.62 158 PRO B O 1
ATOM 4537 N N . ASN B 1 159 ? 23.766 -6.465 1.2 1 97.38 159 ASN B N 1
ATOM 4538 C CA . ASN B 1 159 ? 22.703 -6.961 2.072 1 97.38 159 ASN B CA 1
ATOM 4539 C C . ASN B 1 159 ? 21.953 -8.117 1.426 1 97.38 159 ASN B C 1
ATOM 4541 O O . ASN B 1 159 ? 21.203 -8.828 2.102 1 97.38 159 ASN B O 1
ATOM 4545 N N . TYR B 1 160 ? 22.109 -8.398 0.195 1 97.75 160 TYR B N 1
ATOM 4546 C CA . TYR B 1 160 ? 21.203 -9.219 -0.602 1 97.75 160 TYR B CA 1
ATOM 4547 C C . TYR B 1 160 ? 21.094 -10.625 -0.027 1 97.75 160 TYR B C 1
ATOM 4549 O O . TYR B 1 160 ? 20 -11.18 0.056 1 97.75 160 TYR B O 1
ATOM 4557 N N . ASN B 1 161 ? 22.219 -11.211 0.361 1 97.69 161 ASN B N 1
ATOM 4558 C CA . ASN B 1 161 ? 22.219 -12.602 0.82 1 97.69 161 ASN B CA 1
ATOM 4559 C C . ASN B 1 161 ? 21.859 -12.695 2.303 1 97.69 161 ASN B C 1
ATOM 4561 O O . ASN B 1 161 ? 21.719 -13.797 2.84 1 97.69 161 ASN B O 1
ATOM 4565 N N . HIS B 1 162 ? 21.641 -11.547 2.979 1 98.31 162 HIS B N 1
ATOM 4566 C CA . HIS B 1 162 ? 21.391 -11.547 4.418 1 98.31 162 HIS B CA 1
ATOM 4567 C C . HIS B 1 162 ? 19.906 -11.422 4.719 1 98.31 162 HIS B C 1
ATOM 4569 O O . HIS B 1 162 ? 19.438 -11.852 5.781 1 98.31 162 HIS B O 1
ATOM 4575 N N . LEU B 1 163 ? 19.172 -10.828 3.85 1 98.56 163 LEU B N 1
ATOM 4576 C CA . LEU B 1 163 ? 17.75 -10.617 4.066 1 98.56 163 LEU B CA 1
ATOM 4577 C C . LEU B 1 163 ? 17.016 -10.484 2.738 1 98.56 163 LEU B C 1
ATOM 4579 O O . LEU B 1 163 ? 17.609 -10.094 1.73 1 98.56 163 LEU B O 1
ATOM 4583 N N . PRO B 1 164 ? 15.734 -10.891 2.66 1 98.38 164 PRO B N 1
ATOM 4584 C CA . PRO B 1 164 ? 14.945 -10.656 1.444 1 98.38 164 PRO B CA 1
ATOM 4585 C C . PRO B 1 164 ? 14.633 -9.18 1.226 1 98.38 164 PRO B C 1
ATOM 4587 O O . PRO B 1 164 ? 13.703 -8.641 1.842 1 98.38 164 PRO B O 1
ATOM 4590 N N . VAL B 1 165 ? 15.289 -8.586 0.265 1 98.38 165 VAL B N 1
ATOM 4591 C CA . VAL B 1 165 ? 15.078 -7.184 -0.073 1 98.38 165 VAL B CA 1
ATOM 4592 C C . VAL B 1 165 ? 13.672 -6.996 -0.643 1 98.38 165 VAL B C 1
ATOM 4594 O O . VAL B 1 165 ? 13.18 -7.84 -1.396 1 98.38 165 VAL B O 1
ATOM 4597 N N . ALA B 1 166 ? 12.977 -5.93 -0.225 1 98.38 166 ALA B N 1
ATOM 4598 C CA . ALA B 1 166 ? 11.609 -5.711 -0.688 1 98.38 166 ALA B CA 1
ATOM 4599 C C . ALA B 1 166 ? 11.25 -4.227 -0.667 1 98.38 166 ALA B C 1
ATOM 4601 O O . ALA B 1 166 ? 11.977 -3.418 -0.076 1 98.38 166 ALA B O 1
ATOM 4602 N N . TYR B 1 167 ? 10.25 -3.857 -1.358 1 97.94 167 TYR B N 1
ATOM 4603 C CA . TYR B 1 167 ? 9.625 -2.539 -1.302 1 97.94 167 TYR B CA 1
ATOM 4604 C C . TYR B 1 167 ? 8.109 -2.646 -1.421 1 97.94 167 TYR B C 1
ATOM 4606 O O . TYR B 1 167 ? 7.59 -3.664 -1.878 1 97.94 167 TYR B O 1
ATOM 4614 N N . HIS B 1 168 ? 7.434 -1.642 -0.958 1 97.75 168 HIS B N 1
ATOM 4615 C CA . HIS B 1 168 ? 5.984 -1.601 -1.101 1 97.75 168 HIS B CA 1
ATOM 4616 C C . HIS B 1 168 ? 5.578 -1.099 -2.482 1 97.75 168 HIS B C 1
ATOM 4618 O O . HIS B 1 168 ? 6.191 -0.17 -3.014 1 97.75 168 HIS B O 1
ATOM 4624 N N . GLY B 1 169 ? 4.652 -1.794 -3.086 1 97.19 169 GLY B N 1
ATOM 4625 C CA . GLY B 1 169 ? 4.066 -1.372 -4.348 1 97.19 169 GLY B CA 1
ATOM 4626 C C . GLY B 1 169 ? 2.67 -0.801 -4.195 1 97.19 169 GLY B C 1
ATOM 4627 O O . GLY B 1 169 ? 2.258 -0.445 -3.088 1 97.19 169 GLY B O 1
ATOM 4628 N N . ARG B 1 170 ? 2.029 -0.621 -5.301 1 97.81 170 ARG B N 1
ATOM 4629 C CA . ARG B 1 170 ? 0.711 0.006 -5.324 1 97.81 170 ARG B CA 1
ATOM 4630 C C . ARG B 1 170 ? -0.386 -1.034 -5.523 1 97.81 170 ARG B C 1
ATOM 4632 O O . ARG B 1 170 ? -0.481 -1.646 -6.59 1 97.81 170 ARG B O 1
ATOM 4639 N N . ALA B 1 171 ? -1.288 -1.106 -4.539 1 98.38 171 ALA B N 1
ATOM 4640 C CA . ALA B 1 171 ? -2.346 -2.113 -4.598 1 98.38 171 ALA B CA 1
ATOM 4641 C C . ALA B 1 171 ? -3.418 -1.72 -5.609 1 98.38 171 ALA B C 1
ATOM 4643 O O . ALA B 1 171 ? -3.979 -2.578 -6.297 1 98.38 171 ALA B O 1
ATOM 4644 N N . SER B 1 172 ? -3.672 -0.452 -5.781 1 98.19 172 SER B N 1
ATOM 4645 C CA . SER B 1 172 ? -4.801 0.02 -6.574 1 98.19 172 SER B CA 1
ATOM 4646 C C . SER B 1 172 ? -4.609 -0.3 -8.055 1 98.19 172 SER B C 1
ATOM 4648 O O . SER B 1 172 ? -5.578 -0.36 -8.812 1 98.19 172 SER B O 1
ATOM 4650 N N . SER B 1 173 ? -3.332 -0.499 -8.469 1 98.44 173 SER B N 1
ATOM 4651 C CA . SER B 1 173 ? -3.07 -0.685 -9.891 1 98.44 173 SER B CA 1
ATOM 4652 C C . SER B 1 173 ? -2.781 -2.148 -10.211 1 98.44 173 SER B C 1
ATOM 4654 O O . SER B 1 173 ? -2.264 -2.463 -11.281 1 98.44 173 SER B O 1
ATOM 4656 N N . VAL B 1 174 ? -3.068 -3.037 -9.25 1 98.81 174 VAL B N 1
ATOM 4657 C CA . VAL B 1 174 ? -3.066 -4.461 -9.578 1 98.81 174 VAL B CA 1
ATOM 4658 C C . VAL B 1 174 ? -4.328 -4.812 -10.359 1 98.81 174 VAL B C 1
ATOM 4660 O O . VAL B 1 174 ? -5.441 -4.5 -9.938 1 98.81 174 VAL B O 1
ATOM 4663 N N . VAL B 1 175 ? -4.129 -5.406 -11.484 1 98.81 175 VAL B N 1
ATOM 4664 C CA . VAL B 1 175 ? -5.266 -5.715 -12.344 1 98.81 175 VAL B CA 1
ATOM 4665 C C . VAL B 1 175 ? -5.266 -7.203 -12.688 1 98.81 175 VAL B C 1
ATOM 4667 O O . VAL B 1 175 ? -4.238 -7.875 -12.562 1 98.81 175 VAL B O 1
ATOM 4670 N N . VAL B 1 176 ? -6.41 -7.676 -13.078 1 98.81 176 VAL B N 1
ATOM 4671 C CA . VAL B 1 176 ? -6.562 -9.086 -13.43 1 98.81 176 VAL B CA 1
ATOM 4672 C C . VAL B 1 176 ? -6.168 -9.297 -14.891 1 98.81 176 VAL B C 1
ATOM 4674 O O . VAL B 1 176 ? -6.258 -8.375 -15.703 1 98.81 176 VAL B O 1
ATOM 4677 N N . SER B 1 177 ? -5.75 -10.453 -15.203 1 98.81 177 SER B N 1
ATOM 4678 C CA . SER B 1 177 ? -5.426 -10.875 -16.562 1 98.81 177 SER B CA 1
ATOM 4679 C C . SER B 1 177 ? -6.457 -10.367 -17.562 1 98.81 177 SER B C 1
ATOM 4681 O O . SER B 1 177 ? -7.66 -10.391 -17.281 1 98.81 177 SER B O 1
ATOM 4683 N N . GLY B 1 178 ? -5.957 -9.914 -18.703 1 98.56 178 GLY B N 1
ATOM 4684 C CA . GLY B 1 178 ? -6.84 -9.445 -19.75 1 98.56 178 GLY B CA 1
ATOM 4685 C C . GLY B 1 178 ? -7.055 -7.941 -19.734 1 98.56 178 GLY B C 1
ATOM 4686 O O . GLY B 1 178 ? -7.609 -7.371 -20.672 1 98.56 178 GLY B O 1
ATOM 4687 N N . THR B 1 179 ? -6.621 -7.25 -18.688 1 98.5 179 THR B N 1
ATOM 4688 C CA . THR B 1 179 ? -6.793 -5.809 -18.578 1 98.5 179 THR B CA 1
ATOM 4689 C C . THR B 1 179 ? -5.703 -5.07 -19.359 1 98.5 179 THR B C 1
ATOM 4691 O O . THR B 1 179 ? -4.52 -5.199 -19.031 1 98.5 179 THR B O 1
ATOM 4694 N N . PRO B 1 180 ? -6.059 -4.309 -20.312 1 98.44 180 PRO B N 1
ATOM 4695 C CA . PRO B 1 180 ? -5.031 -3.521 -21 1 98.44 180 PRO B CA 1
ATOM 4696 C C . PRO B 1 180 ? -4.457 -2.412 -20.125 1 98.44 180 PRO B C 1
ATOM 4698 O O . PRO B 1 180 ? -5.145 -1.898 -19.234 1 98.44 180 PRO B O 1
ATOM 4701 N N . LEU B 1 181 ? -3.221 -2.047 -20.312 1 98.69 181 LEU B N 1
ATOM 4702 C CA . LEU B 1 181 ? -2.553 -0.968 -19.578 1 98.69 181 LEU B CA 1
ATOM 4703 C C . LEU B 1 181 ? -1.996 0.07 -20.547 1 98.69 181 LEU B C 1
ATOM 4705 O O . LEU B 1 181 ? -1.396 -0.284 -21.578 1 98.69 181 LEU B O 1
ATOM 4709 N N . HIS B 1 182 ? -2.162 1.312 -20.297 1 98.75 182 HIS B N 1
ATOM 4710 C CA . HIS B 1 182 ? -1.566 2.391 -21.078 1 98.75 182 HIS B CA 1
ATOM 4711 C C . HIS B 1 182 ? -0.064 2.484 -20.828 1 98.75 182 HIS B C 1
ATOM 4713 O O . HIS B 1 182 ? 0.395 2.332 -19.703 1 98.75 182 HIS B O 1
ATOM 4719 N N . ARG B 1 183 ? 0.692 2.662 -21.922 1 98.81 183 ARG B N 1
ATOM 4720 C CA . ARG B 1 183 ? 2.1 3.016 -21.781 1 98.81 183 ARG B CA 1
ATOM 4721 C C . ARG B 1 183 ? 2.264 4.238 -20.875 1 98.81 183 ARG B C 1
ATOM 4723 O O . ARG B 1 183 ? 1.651 5.281 -21.125 1 98.81 183 ARG B O 1
ATOM 4730 N N . PRO B 1 184 ? 3.047 4.195 -19.828 1 98.69 184 PRO B N 1
ATOM 4731 C CA . PRO B 1 184 ? 3.111 5.277 -18.844 1 98.69 184 PRO B CA 1
ATOM 4732 C C . PRO B 1 184 ? 3.959 6.457 -19.312 1 98.69 184 PRO B C 1
ATOM 4734 O O . PRO B 1 184 ? 4.926 6.266 -20.062 1 98.69 184 PRO B O 1
ATOM 4737 N N . TRP B 1 185 ? 3.586 7.652 -18.906 1 98.44 185 TRP B N 1
ATOM 4738 C CA . TRP B 1 185 ? 4.383 8.867 -19.031 1 98.44 185 TRP B CA 1
ATOM 4739 C C . TRP B 1 185 ? 5.312 9.031 -17.844 1 98.44 185 TRP B C 1
ATOM 4741 O O . TRP B 1 185 ? 5.004 8.57 -16.734 1 98.44 185 TRP B O 1
ATOM 4751 N N . GLY B 1 186 ? 6.422 9.648 -17.984 1 98.31 186 GLY B N 1
ATOM 4752 C CA . GLY B 1 186 ? 7.281 10.008 -16.859 1 98.31 186 GLY B CA 1
ATOM 4753 C C . GLY B 1 186 ? 8.484 10.828 -17.281 1 98.31 186 GLY B C 1
ATOM 4754 O O . GLY B 1 186 ? 8.656 11.141 -18.453 1 98.31 186 GLY B O 1
ATOM 4755 N N . GLN B 1 187 ? 9.227 11.328 -16.328 1 98.56 187 GLN B N 1
ATOM 4756 C CA . GLN B 1 187 ? 10.508 11.984 -16.578 1 98.56 187 GLN B CA 1
ATOM 4757 C C . GLN B 1 187 ? 11.617 10.969 -16.828 1 98.56 187 GLN B C 1
ATOM 4759 O O . GLN B 1 187 ? 11.727 9.977 -16.109 1 98.56 187 GLN B O 1
ATOM 4764 N N . VAL B 1 188 ? 12.352 11.172 -17.875 1 98.31 188 VAL B N 1
ATOM 4765 C CA . VAL B 1 188 ? 13.453 10.281 -18.234 1 98.31 188 VAL B CA 1
ATOM 4766 C C . VAL B 1 188 ? 14.664 11.109 -18.672 1 98.31 188 VAL B C 1
ATOM 4768 O O . VAL B 1 188 ? 14.516 12.219 -19.188 1 98.31 188 VAL B O 1
ATOM 4771 N N . LEU B 1 189 ? 15.859 10.586 -18.391 1 97.69 189 LEU B N 1
ATOM 4772 C CA . LEU B 1 189 ? 17.031 11.141 -19.062 1 97.69 189 LEU B CA 1
ATOM 4773 C C . LEU B 1 189 ? 17.125 10.664 -20.516 1 97.69 189 LEU B C 1
ATOM 4775 O O . LEU B 1 189 ? 17.156 9.461 -20.766 1 97.69 189 LEU B O 1
ATOM 4779 N N . PRO B 1 190 ? 17.141 11.562 -21.484 1 95.38 190 PRO B N 1
ATOM 4780 C CA . PRO B 1 190 ? 17.078 11.172 -22.891 1 95.38 190 PRO B CA 1
ATOM 4781 C C . PRO B 1 190 ? 18.297 10.375 -23.344 1 95.38 190 PRO B C 1
ATOM 4783 O O . PRO B 1 190 ? 18.234 9.672 -24.359 1 95.38 190 PRO B O 1
ATOM 4786 N N . ASN B 1 191 ? 19.422 10.523 -22.672 1 92.5 191 ASN B N 1
ATOM 4787 C CA . ASN B 1 191 ? 20.641 9.742 -22.891 1 92.5 191 ASN B CA 1
ATOM 4788 C C . ASN B 1 191 ? 21.5 9.695 -21.656 1 92.5 191 ASN B C 1
ATOM 4790 O O . ASN B 1 191 ? 21.312 10.484 -20.719 1 92.5 191 ASN B O 1
ATOM 4794 N N . PRO B 1 192 ? 22.453 8.805 -21.594 1 87.31 192 PRO B N 1
ATOM 4795 C CA . PRO B 1 192 ? 23.234 8.586 -20.375 1 87.31 192 PRO B CA 1
ATOM 4796 C C . PRO B 1 192 ? 24.047 9.82 -19.969 1 87.31 192 PRO B C 1
ATOM 4798 O O . PRO B 1 192 ? 24.469 9.93 -18.812 1 87.31 192 PRO B O 1
ATOM 4801 N N . GLN B 1 193 ? 24.281 10.766 -20.891 1 92.56 193 GLN B N 1
ATOM 4802 C CA . GLN B 1 193 ? 25.094 11.945 -20.609 1 92.56 193 GLN B CA 1
ATOM 4803 C C . GLN B 1 193 ? 24.234 13.133 -20.203 1 92.56 193 GLN B C 1
ATOM 4805 O O . GLN B 1 193 ? 24.734 14.141 -19.703 1 92.56 193 GLN B O 1
ATOM 4810 N N . ALA B 1 194 ? 22.922 12.906 -20.312 1 94.88 194 ALA B N 1
ATOM 4811 C CA . ALA B 1 194 ? 22.016 14.016 -20.031 1 94.88 194 ALA B CA 1
ATOM 4812 C C . ALA B 1 194 ? 21.938 14.281 -18.516 1 94.88 194 ALA B C 1
ATOM 4814 O O . ALA B 1 194 ? 21.984 13.344 -17.719 1 94.88 194 ALA B O 1
ATOM 4815 N N . LYS B 1 195 ? 21.844 15.539 -18.219 1 93.06 195 LYS B N 1
ATOM 4816 C CA . LYS B 1 195 ? 21.719 15.938 -16.812 1 93.06 195 LYS B CA 1
ATOM 4817 C C . LYS B 1 195 ? 20.297 16.391 -16.5 1 93.06 195 LYS B C 1
ATOM 4819 O O . LYS B 1 195 ? 19.906 16.469 -15.336 1 93.06 195 LYS B O 1
ATOM 4824 N N . GLU B 1 196 ? 19.531 16.719 -17.531 1 95.62 196 GLU B N 1
ATOM 4825 C CA . GLU B 1 196 ? 18.156 17.172 -17.391 1 95.62 196 GLU B CA 1
ATOM 4826 C C . GLU B 1 196 ? 17.172 16.172 -17.969 1 95.62 196 GLU B C 1
ATOM 4828 O O . GLU B 1 196 ? 17.375 15.672 -19.078 1 95.62 196 GLU B O 1
ATOM 4833 N N . PRO B 1 197 ? 16.141 15.938 -17.25 1 98.12 197 PRO B N 1
ATOM 4834 C CA . PRO B 1 197 ? 15.156 14.992 -17.766 1 98.12 197 PRO B CA 1
ATOM 4835 C C . PRO B 1 197 ? 14.219 15.617 -18.797 1 98.12 197 PRO B C 1
ATOM 4837 O O . PRO B 1 197 ? 14.102 16.844 -18.859 1 98.12 197 PRO B O 1
ATOM 4840 N N . VAL B 1 198 ? 13.617 14.812 -19.594 1 97.75 198 VAL B N 1
ATOM 4841 C CA . VAL B 1 198 ? 12.477 15.172 -20.422 1 97.75 198 VAL B CA 1
ATOM 4842 C C . VAL B 1 198 ? 11.234 14.406 -19.969 1 97.75 198 VAL B C 1
ATOM 4844 O O . VAL B 1 198 ? 11.344 13.445 -19.203 1 97.75 198 VAL B O 1
ATOM 4847 N N . PHE B 1 199 ? 10.102 14.945 -20.297 1 98.12 199 PHE B N 1
ATOM 4848 C CA . PHE B 1 199 ? 8.828 14.305 -19.984 1 98.12 199 PHE B CA 1
ATOM 4849 C C . PHE B 1 199 ? 8.234 13.641 -21.219 1 98.12 199 PHE B C 1
ATOM 4851 O O . PHE B 1 199 ? 7.906 14.32 -22.188 1 98.12 199 PHE B O 1
ATOM 4858 N N . GLN B 1 200 ? 8.148 12.273 -21.266 1 97.81 200 GLN B N 1
ATOM 4859 C CA . GLN B 1 200 ? 7.711 11.531 -22.453 1 97.81 200 GLN B CA 1
ATOM 4860 C C . GLN B 1 200 ? 7.184 10.156 -22.062 1 97.81 200 GLN B C 1
ATOM 4862 O O . GLN B 1 200 ? 7.332 9.719 -20.922 1 97.81 200 GLN B O 1
ATOM 4867 N N . PRO B 1 201 ? 6.477 9.484 -22.984 1 98.25 201 PRO B N 1
ATOM 4868 C CA . PRO B 1 201 ? 6.109 8.086 -22.75 1 98.25 201 PRO B CA 1
ATOM 4869 C C . PRO B 1 201 ? 7.328 7.184 -22.562 1 98.25 201 PRO B C 1
ATOM 4871 O O . PRO B 1 201 ? 8.352 7.379 -23.219 1 98.25 201 PRO B O 1
ATOM 4874 N N . CYS B 1 202 ? 7.172 6.246 -21.703 1 98.5 202 CYS B N 1
ATOM 4875 C CA . CYS B 1 202 ? 8.227 5.281 -21.438 1 98.5 202 CYS B CA 1
ATOM 4876 C C . CYS B 1 202 ? 8.695 4.602 -22.719 1 98.5 202 CYS B C 1
ATOM 4878 O O . CYS B 1 202 ? 7.883 4.09 -23.484 1 98.5 202 CYS B O 1
ATOM 4880 N N . ALA B 1 203 ? 9.969 4.578 -22.953 1 98.12 203 ALA B N 1
ATOM 4881 C CA . ALA B 1 203 ? 10.531 3.926 -24.125 1 98.12 203 ALA B CA 1
ATOM 4882 C C . ALA B 1 203 ? 10.992 2.508 -23.797 1 98.12 203 ALA B C 1
ATOM 4884 O O . ALA B 1 203 ? 11.016 1.641 -24.672 1 98.12 203 ALA B O 1
ATOM 4885 N N . ARG B 1 204 ? 11.359 2.275 -22.562 1 98.5 204 ARG B N 1
ATOM 4886 C CA . ARG B 1 204 ? 11.922 0.99 -22.156 1 98.5 204 ARG B CA 1
ATOM 4887 C C . ARG B 1 204 ? 10.969 0.239 -21.234 1 98.5 204 ARG B C 1
ATOM 4889 O O . ARG B 1 204 ? 11.328 -0.106 -20.109 1 98.5 204 ARG B O 1
ATOM 4896 N N . LEU B 1 205 ? 9.773 -0.066 -21.766 1 98.88 205 LEU B N 1
ATOM 4897 C CA . LEU B 1 205 ? 8.773 -0.822 -21.016 1 98.88 205 LEU B CA 1
ATOM 4898 C C . LEU B 1 205 ? 9.117 -2.309 -21 1 98.88 205 LEU B C 1
ATOM 4900 O O . LEU B 1 205 ? 9.398 -2.896 -22.047 1 98.88 205 LEU B O 1
ATOM 4904 N N . ASP B 1 206 ? 9.086 -2.893 -19.828 1 98.88 206 ASP B N 1
ATOM 4905 C CA . ASP B 1 206 ? 9.617 -4.23 -19.594 1 98.88 206 ASP B CA 1
ATOM 4906 C C . ASP B 1 206 ? 8.617 -5.102 -18.844 1 98.88 206 ASP B C 1
ATOM 4908 O O . ASP B 1 206 ? 7.594 -4.613 -18.375 1 98.88 206 ASP B O 1
ATOM 4912 N N . ILE B 1 207 ? 8.859 -6.406 -18.844 1 98.81 207 ILE B N 1
ATOM 4913 C CA . ILE B 1 207 ? 8.094 -7.348 -18.031 1 98.81 207 ILE B CA 1
ATOM 4914 C C . ILE B 1 207 ? 8.953 -7.855 -16.875 1 98.81 207 ILE B C 1
ATOM 4916 O O . ILE B 1 207 ? 10.18 -7.844 -16.953 1 98.81 207 ILE B O 1
ATOM 4920 N N . GLU B 1 208 ? 8.32 -8.18 -15.859 1 98.81 208 GLU B N 1
ATOM 4921 C CA . GLU B 1 208 ? 8.938 -8.961 -14.789 1 98.81 208 GLU B CA 1
ATOM 4922 C C . GLU B 1 208 ? 8.133 -10.227 -14.5 1 98.81 208 GLU B C 1
ATOM 4924 O O . GLU B 1 208 ? 6.988 -10.148 -14.047 1 98.81 208 GLU B O 1
ATOM 4929 N N . LEU B 1 209 ? 8.703 -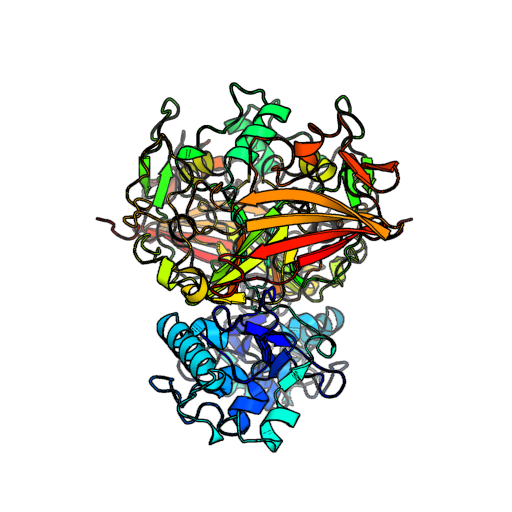11.383 -14.828 1 98.94 209 LEU B N 1
ATOM 4930 C CA . LEU B 1 209 ? 8.102 -12.68 -14.539 1 98.94 209 LEU B CA 1
ATOM 4931 C C . LEU B 1 209 ? 8.164 -12.992 -13.047 1 98.94 209 LEU B C 1
ATOM 4933 O O . LEU B 1 209 ? 9.25 -13.219 -12.508 1 98.94 209 LEU B O 1
ATOM 4937 N N . GLU B 1 210 ? 7 -12.984 -12.414 1 98.94 210 GLU B N 1
ATOM 4938 C CA . GLU B 1 210 ? 6.965 -13.234 -10.977 1 98.94 210 GLU B CA 1
ATOM 4939 C C . GLU B 1 210 ? 5.812 -14.164 -10.602 1 98.94 210 GLU B C 1
ATOM 4941 O O . GLU B 1 210 ? 5.012 -14.539 -11.461 1 98.94 210 GLU B O 1
ATOM 4946 N N . LEU B 1 211 ? 5.867 -14.594 -9.383 1 98.94 211 LEU B N 1
ATOM 4947 C CA . LEU B 1 211 ? 4.727 -15.164 -8.672 1 98.94 211 LEU B CA 1
ATOM 4948 C C . LEU B 1 211 ? 4.195 -14.195 -7.625 1 98.94 211 LEU B C 1
ATOM 4950 O O . LEU B 1 211 ? 4.957 -13.414 -7.051 1 98.94 211 LEU B O 1
ATOM 4954 N N . GLY B 1 212 ? 2.887 -14.18 -7.492 1 98.94 212 GLY B N 1
ATOM 4955 C CA . GLY B 1 212 ? 2.238 -13.516 -6.375 1 98.94 212 GLY B CA 1
ATOM 4956 C C . GLY B 1 212 ? 1.73 -14.477 -5.32 1 98.94 212 GLY B C 1
ATOM 4957 O O . GLY B 1 212 ? 1.346 -15.609 -5.637 1 98.94 212 GLY B O 1
ATOM 4958 N N . MET B 1 213 ? 1.718 -14.062 -4.105 1 98.94 213 MET B N 1
ATOM 4959 C CA . MET B 1 213 ? 1.209 -14.852 -2.98 1 98.94 213 MET B CA 1
ATOM 4960 C C . MET B 1 213 ? 0.25 -14.023 -2.131 1 98.94 213 MET B C 1
ATOM 4962 O O . MET B 1 213 ? 0.555 -12.883 -1.776 1 98.94 213 MET B O 1
ATOM 4966 N N . PHE B 1 214 ? -0.936 -14.531 -1.851 1 98.94 214 PHE B N 1
ATOM 4967 C CA . PHE B 1 214 ? -1.906 -13.859 -0.997 1 98.94 214 PHE B CA 1
ATOM 4968 C C . PHE B 1 214 ? -1.799 -14.352 0.44 1 98.94 214 PHE B C 1
ATOM 4970 O O . PHE B 1 214 ? -1.686 -15.555 0.682 1 98.94 214 PHE B O 1
ATOM 4977 N N . ILE B 1 215 ? -1.884 -13.391 1.319 1 98.94 215 ILE B N 1
ATOM 4978 C CA . ILE B 1 215 ? -1.919 -13.688 2.748 1 98.94 215 ILE B CA 1
ATOM 4979 C C . ILE B 1 215 ? -3.316 -14.164 3.141 1 98.94 215 ILE B C 1
ATOM 4981 O O . ILE B 1 215 ? -4.316 -13.562 2.738 1 98.94 215 ILE B O 1
ATOM 4985 N N . SER B 1 216 ? -3.389 -15.211 3.887 1 98.19 216 SER B N 1
ATOM 4986 C CA . SER B 1 216 ? -4.625 -15.711 4.48 1 98.19 216 SER B CA 1
ATOM 4987 C C . SER B 1 216 ? -4.965 -14.969 5.766 1 98.19 216 SER B C 1
ATOM 4989 O O . SER B 1 216 ? -5.336 -13.789 5.723 1 98.19 216 SER B O 1
ATOM 4991 N N . LYS B 1 217 ? -4.504 -15.484 6.824 1 95.12 217 LYS B N 1
ATOM 4992 C CA . LYS B 1 217 ? -4.684 -14.789 8.094 1 95.12 217 LYS B CA 1
ATOM 4993 C C . LYS B 1 217 ? -3.545 -13.805 8.352 1 95.12 217 LYS B C 1
ATOM 4995 O O . LYS B 1 217 ? -2.438 -13.984 7.84 1 95.12 217 LYS B O 1
ATOM 5000 N N . GLY B 1 218 ? -3.836 -12.75 9.078 1 96.44 218 GLY B N 1
ATOM 5001 C CA . GLY B 1 218 ? -2.824 -11.766 9.438 1 96.44 218 GLY B CA 1
ATOM 5002 C C . GLY B 1 218 ? -2.271 -11.961 10.836 1 96.44 218 GLY B C 1
ATOM 5003 O O . GLY B 1 218 ? -2.453 -13.023 11.438 1 96.44 218 GLY B O 1
ATOM 5004 N N . ASN B 1 219 ? -1.371 -11.109 11.242 1 97.81 219 ASN B N 1
ATOM 5005 C CA . ASN B 1 219 ? -0.832 -11.016 12.594 1 97.81 219 ASN B CA 1
ATOM 5006 C C . ASN B 1 219 ? -1.164 -9.672 13.242 1 97.81 219 ASN B C 1
ATOM 5008 O O . ASN B 1 219 ? -1.603 -8.742 12.562 1 97.81 219 ASN B O 1
ATOM 5012 N N . LYS B 1 220 ? -1.054 -9.625 14.555 1 97.31 220 LYS B N 1
ATOM 5013 C CA . LYS B 1 220 ? -1.275 -8.375 15.281 1 97.31 220 LYS B CA 1
ATOM 5014 C C . LYS B 1 220 ? -0.092 -7.43 15.109 1 97.31 220 LYS B C 1
ATOM 5016 O O . LYS B 1 220 ? 1.054 -7.871 15 1 97.31 220 LYS B O 1
ATOM 5021 N N . LEU B 1 221 ? -0.385 -6.129 15.086 1 97.69 221 LEU B N 1
ATOM 5022 C CA . LEU B 1 221 ? 0.68 -5.133 15.094 1 97.69 221 LEU B CA 1
ATOM 5023 C C . LEU B 1 221 ? 1.635 -5.367 16.266 1 97.69 221 LEU B C 1
ATOM 5025 O O . LEU B 1 221 ? 1.198 -5.566 17.391 1 97.69 221 LEU B O 1
ATOM 5029 N N . GLY B 1 222 ? 2.938 -5.402 15.969 1 96.88 222 GLY B N 1
ATOM 5030 C CA . GLY B 1 222 ? 3.951 -5.609 17 1 96.88 222 GLY B CA 1
ATOM 5031 C C . GLY B 1 222 ? 4.27 -7.074 17.234 1 96.88 222 GLY B C 1
ATOM 5032 O O . GLY B 1 222 ? 5.16 -7.402 18.016 1 96.88 222 GLY B O 1
ATOM 5033 N N . ALA B 1 223 ? 3.602 -7.953 16.516 1 96.19 223 ALA B N 1
ATOM 5034 C CA . ALA B 1 223 ? 3.797 -9.391 16.719 1 96.19 223 ALA B CA 1
ATOM 5035 C C . ALA B 1 223 ? 4.312 -10.062 15.445 1 96.19 223 ALA B C 1
ATOM 5037 O O . ALA B 1 223 ? 3.525 -10.562 14.641 1 96.19 223 ALA B O 1
ATOM 5038 N N . PRO B 1 224 ? 5.594 -10.25 15.312 1 97 224 PRO B N 1
ATOM 5039 C CA . PRO B 1 224 ? 6.164 -10.844 14.102 1 97 224 PRO B CA 1
ATOM 5040 C C . PRO B 1 224 ? 5.742 -12.297 13.906 1 97 224 PRO B C 1
ATOM 5042 O O . PRO B 1 224 ? 5.371 -12.977 14.867 1 97 224 PRO B O 1
ATOM 5045 N N . VAL B 1 225 ? 5.77 -12.758 12.695 1 98 225 VAL B N 1
ATOM 5046 C CA . VAL B 1 225 ? 5.434 -14.133 12.328 1 98 225 VAL B CA 1
ATOM 5047 C C . VAL B 1 225 ? 6.688 -15 12.359 1 98 225 VAL B C 1
ATOM 5049 O O . VAL B 1 225 ? 7.703 -14.656 11.75 1 98 225 VAL B O 1
ATOM 5052 N N . ASP B 1 226 ? 6.648 -16.094 13.062 1 97.94 226 ASP B N 1
ATOM 5053 C CA . ASP B 1 226 ? 7.742 -17.062 13.086 1 97.94 226 ASP B CA 1
ATOM 5054 C C . ASP B 1 226 ? 7.906 -17.734 11.734 1 97.94 226 ASP B C 1
ATOM 5056 O O . ASP B 1 226 ? 6.926 -18.203 11.148 1 97.94 226 ASP B O 1
ATOM 5060 N N . VAL B 1 227 ? 9.172 -17.797 11.25 1 98.5 227 VAL B N 1
ATOM 5061 C CA . VAL B 1 227 ? 9.438 -18.328 9.914 1 98.5 227 VAL B CA 1
ATOM 5062 C C . VAL B 1 227 ? 8.93 -19.766 9.82 1 98.5 227 VAL B C 1
ATOM 5064 O O . VAL B 1 227 ? 8.453 -20.188 8.766 1 98.5 227 VAL B O 1
ATOM 5067 N N . ASN B 1 228 ? 8.961 -20.516 10.844 1 98.5 228 ASN B N 1
ATOM 5068 C CA . ASN B 1 228 ? 8.586 -21.922 10.82 1 98.5 228 ASN B CA 1
ATOM 5069 C C . ASN B 1 228 ? 7.074 -22.109 10.961 1 98.5 228 ASN B C 1
ATOM 5071 O O . ASN B 1 228 ? 6.559 -23.219 10.812 1 98.5 228 ASN B O 1
ATOM 5075 N N . ASN B 1 229 ? 6.309 -21 11.195 1 98 229 ASN B N 1
ATOM 5076 C CA . ASN B 1 229 ? 4.848 -21.031 11.195 1 98 229 ASN B CA 1
ATOM 5077 C C . ASN B 1 229 ? 4.273 -20.234 10.023 1 98 229 ASN B C 1
ATOM 5079 O O . ASN B 1 229 ? 3.059 -20.203 9.828 1 98 229 ASN B O 1
ATOM 5083 N N . ALA B 1 230 ? 5.141 -19.656 9.273 1 98.38 230 ALA B N 1
ATOM 5084 C CA . ALA B 1 230 ? 4.734 -18.672 8.266 1 98.38 230 ALA B CA 1
ATOM 5085 C C . ALA B 1 230 ? 3.912 -19.328 7.16 1 98.38 230 ALA B C 1
ATOM 5087 O O . ALA B 1 230 ? 3.09 -18.672 6.516 1 98.38 230 ALA B O 1
ATOM 5088 N N . GLU B 1 231 ? 4.059 -20.594 6.906 1 97.44 231 GLU B N 1
ATOM 5089 C CA . GLU B 1 231 ? 3.303 -21.297 5.871 1 97.44 231 GLU B CA 1
ATOM 5090 C C . GLU B 1 231 ? 1.802 -21.234 6.145 1 97.44 231 GLU B C 1
ATOM 5092 O O . GLU B 1 231 ? 0.995 -21.234 5.215 1 97.44 231 GLU B O 1
ATOM 5097 N N . GLU B 1 232 ? 1.431 -21.125 7.402 1 97.69 232 GLU B N 1
ATOM 5098 C CA . GLU B 1 232 ? 0.027 -21.094 7.805 1 97.69 232 GLU B CA 1
ATOM 5099 C C . GLU B 1 232 ? -0.63 -19.781 7.41 1 97.69 232 GLU B C 1
ATOM 5101 O O . GLU B 1 232 ? -1.857 -19.656 7.434 1 97.69 232 GLU B O 1
ATOM 5106 N N . TYR B 1 233 ? 0.193 -18.828 7.023 1 98.44 233 TYR B N 1
ATOM 5107 C CA . TYR B 1 233 ? -0.317 -17.516 6.668 1 98.44 233 TYR B CA 1
ATOM 5108 C C . TYR B 1 233 ? -0.546 -17.406 5.164 1 98.44 233 TYR B C 1
ATOM 5110 O O . TYR B 1 233 ? -0.971 -16.359 4.668 1 98.44 233 TYR B O 1
ATOM 5118 N N . ILE B 1 234 ? -0.298 -18.469 4.453 1 98.81 234 ILE B N 1
ATOM 5119 C CA . ILE B 1 234 ? -0.379 -18.422 2.998 1 98.81 234 ILE B CA 1
ATOM 5120 C C . ILE B 1 234 ? -1.745 -18.922 2.541 1 98.81 234 ILE B C 1
ATOM 5122 O O . ILE B 1 234 ? -2.148 -20.047 2.893 1 98.81 234 ILE B O 1
ATOM 5126 N N . PHE B 1 235 ? -2.518 -18.109 1.775 1 98.88 235 PHE B N 1
ATOM 5127 C CA . PHE B 1 235 ? -3.768 -18.531 1.161 1 98.88 235 PHE B CA 1
ATOM 5128 C C . PHE B 1 235 ? -3.502 -19.328 -0.109 1 98.88 235 PHE B C 1
ATOM 5130 O O . PHE B 1 235 ? -3.959 -20.469 -0.239 1 98.88 235 PHE B O 1
ATOM 5137 N N . GLY B 1 236 ? -2.721 -18.672 -1.002 1 98.88 236 GLY B N 1
ATOM 5138 C CA . GLY B 1 236 ? -2.385 -19.297 -2.277 1 98.88 236 GLY B CA 1
ATOM 5139 C C . GLY B 1 236 ? -1.567 -18.391 -3.178 1 98.88 236 GLY B C 1
ATOM 5140 O O . GLY B 1 236 ? -1.071 -17.344 -2.736 1 98.88 236 GLY B O 1
ATOM 5141 N N . TYR B 1 237 ? -1.387 -18.859 -4.414 1 98.94 237 TYR B N 1
ATOM 5142 C CA . TYR B 1 237 ? -0.442 -18.219 -5.324 1 98.94 237 TYR B CA 1
ATOM 5143 C C . TYR B 1 237 ? -1.106 -17.875 -6.652 1 98.94 237 TYR B C 1
ATOM 5145 O O . TYR B 1 237 ? -2.092 -18.516 -7.039 1 98.94 237 TYR B O 1
ATOM 5153 N N . VAL B 1 238 ? -0.567 -16.891 -7.309 1 98.94 238 VAL B N 1
ATOM 5154 C CA . VAL B 1 238 ? -0.958 -16.484 -8.656 1 98.94 238 VAL B CA 1
ATOM 5155 C C . VAL B 1 238 ? 0.286 -16.156 -9.484 1 98.94 238 VAL B C 1
ATOM 5157 O O . VAL B 1 238 ? 1.376 -15.992 -8.93 1 98.94 238 VAL B O 1
ATOM 5160 N N . LEU B 1 239 ? 0.103 -16.156 -10.781 1 98.94 239 LEU B N 1
ATOM 5161 C CA . LEU B 1 239 ? 1.117 -15.578 -11.656 1 98.94 239 LEU B CA 1
ATOM 5162 C C . LEU B 1 239 ? 1.081 -14.055 -11.602 1 98.94 239 LEU B C 1
ATOM 5164 O O . LEU B 1 239 ? 0.021 -13.461 -11.391 1 98.94 239 LEU B O 1
ATOM 5168 N N . MET B 1 240 ? 2.229 -13.477 -11.82 1 98.94 240 MET B N 1
ATOM 5169 C CA . MET B 1 240 ? 2.291 -12.016 -11.727 1 98.94 240 MET B CA 1
ATOM 5170 C C . MET B 1 240 ? 3.271 -11.445 -12.742 1 98.94 240 MET B C 1
ATOM 5172 O O . MET B 1 240 ? 4.363 -11.992 -12.93 1 98.94 240 MET B O 1
ATOM 5176 N N . ASN B 1 241 ? 2.838 -10.469 -13.445 1 98.94 241 ASN B N 1
ATOM 5177 C CA . ASN B 1 241 ? 3.701 -9.594 -14.234 1 98.94 241 ASN B CA 1
ATOM 5178 C C . ASN B 1 241 ? 3.795 -8.203 -13.625 1 98.94 241 ASN B C 1
ATOM 5180 O O . ASN B 1 241 ? 2.857 -7.406 -13.727 1 98.94 241 ASN B O 1
ATOM 5184 N N . ASP B 1 242 ? 4.906 -7.91 -12.969 1 98.69 242 ASP B N 1
ATOM 5185 C CA . ASP B 1 242 ? 5.133 -6.574 -12.438 1 98.69 242 ASP B CA 1
ATOM 5186 C C . ASP B 1 242 ? 5.754 -5.656 -13.492 1 98.69 242 ASP B C 1
ATOM 5188 O O . ASP B 1 242 ? 6.965 -5.438 -13.492 1 98.69 242 ASP B O 1
ATOM 5192 N N . TRP B 1 243 ? 4.906 -5.055 -14.25 1 98.88 243 TRP B N 1
ATOM 5193 C CA . TRP B 1 243 ? 5.355 -4.207 -15.352 1 98.88 243 TRP B CA 1
ATOM 5194 C C . TRP B 1 243 ? 6.348 -3.156 -14.859 1 98.88 243 TRP B C 1
ATOM 5196 O O . TRP B 1 243 ? 6.18 -2.598 -13.773 1 98.88 243 TRP B O 1
ATOM 5206 N N . SER B 1 244 ? 7.344 -2.885 -15.719 1 98.75 244 SER B N 1
ATOM 5207 C CA . SER B 1 244 ? 8.406 -1.981 -15.289 1 98.75 244 SER B CA 1
ATOM 5208 C C . SER B 1 244 ? 8.742 -0.968 -16.375 1 98.75 244 SER B C 1
ATOM 5210 O O . SER B 1 244 ? 9.141 -1.344 -17.484 1 98.75 244 SER B O 1
ATOM 5212 N N . ALA B 1 245 ? 8.562 0.298 -16.094 1 98.81 245 ALA B N 1
ATOM 5213 C CA . ALA B 1 245 ? 9.047 1.376 -16.953 1 98.81 245 ALA B CA 1
ATOM 5214 C C . ALA B 1 245 ? 10.484 1.747 -16.609 1 98.81 245 ALA B C 1
ATOM 5216 O O . ALA B 1 245 ? 10.734 2.693 -15.867 1 98.81 245 ALA B O 1
ATOM 5217 N N . ARG B 1 246 ? 11.414 1.104 -17.297 1 98.38 246 ARG B N 1
ATOM 5218 C CA . ARG B 1 246 ? 12.805 1.06 -16.859 1 98.38 246 ARG B CA 1
ATOM 5219 C C . ARG B 1 246 ? 13.461 2.434 -16.969 1 98.38 246 ARG B C 1
ATOM 5221 O O . ARG B 1 246 ? 14.234 2.828 -16.094 1 98.38 246 ARG B O 1
ATOM 5228 N N . ASP B 1 247 ? 13.188 3.207 -18 1 98.12 247 ASP B N 1
ATOM 5229 C CA . ASP B 1 247 ? 13.82 4.508 -18.188 1 98.12 247 ASP B CA 1
ATOM 5230 C C . ASP B 1 247 ? 13.266 5.531 -17.203 1 98.12 247 ASP B C 1
ATOM 5232 O O . ASP B 1 247 ? 14.008 6.391 -16.703 1 98.12 247 ASP B O 1
ATOM 5236 N N . ILE B 1 248 ? 12 5.43 -16.844 1 98.5 248 ILE B N 1
ATOM 5237 C CA . ILE B 1 248 ? 11.414 6.262 -15.805 1 98.5 248 ILE B CA 1
ATOM 5238 C C . ILE B 1 248 ? 12.008 5.879 -14.453 1 98.5 248 ILE B C 1
ATOM 5240 O O . ILE B 1 248 ? 12.383 6.75 -13.664 1 98.5 248 ILE B O 1
ATOM 5244 N N . GLN B 1 249 ? 12.117 4.605 -14.211 1 97.81 249 GLN B N 1
ATOM 5245 C CA . GLN B 1 249 ? 12.625 4.082 -12.953 1 97.81 249 GLN B CA 1
ATOM 5246 C C . GLN B 1 249 ? 14.039 4.594 -12.672 1 97.81 249 GLN B C 1
ATOM 5248 O O . GLN B 1 249 ? 14.344 5.016 -11.555 1 97.81 249 GLN B O 1
ATOM 5253 N N . GLN B 1 250 ? 14.867 4.559 -13.641 1 96.12 250 GLN B N 1
ATOM 5254 C CA . GLN B 1 250 ? 16.266 4.93 -13.492 1 96.12 250 GLN B CA 1
ATOM 5255 C C . GLN B 1 250 ? 16.406 6.363 -12.984 1 96.12 250 GLN B C 1
ATOM 5257 O O . GLN B 1 250 ? 17.312 6.668 -12.211 1 96.12 250 GLN B O 1
ATOM 5262 N N . TRP B 1 251 ? 15.508 7.195 -13.383 1 97.5 251 TRP B N 1
ATOM 5263 C CA . TRP B 1 251 ? 15.586 8.609 -13.031 1 97.5 251 TRP B CA 1
ATOM 5264 C C . TRP B 1 251 ? 14.961 8.867 -11.664 1 97.5 251 TRP B C 1
ATOM 5266 O O . TRP B 1 251 ? 15.547 9.562 -10.836 1 97.5 251 TRP B O 1
ATOM 5276 N N . GLU B 1 252 ? 13.867 8.211 -11.367 1 97.38 252 GLU B N 1
ATOM 5277 C CA . GLU B 1 252 ? 13.055 8.648 -10.242 1 97.38 252 GLU B CA 1
ATOM 5278 C C . GLU B 1 252 ? 13.406 7.867 -8.977 1 97.38 252 GLU B C 1
ATOM 5280 O O . GLU B 1 252 ? 13.117 8.312 -7.863 1 97.38 252 GLU B O 1
ATOM 5285 N N . TYR B 1 253 ? 14.023 6.664 -8.953 1 95.62 253 TYR B N 1
ATOM 5286 C CA . TYR B 1 253 ? 13.969 5.73 -7.84 1 95.62 253 TYR B CA 1
ATOM 5287 C C . TYR B 1 253 ? 15.039 6.047 -6.805 1 95.62 253 TYR B C 1
ATOM 5289 O O . TYR B 1 253 ? 15.062 5.449 -5.727 1 95.62 253 TYR B O 1
ATOM 5297 N N . VAL B 1 254 ? 15.984 6.977 -7.176 1 93.62 254 VAL B N 1
ATOM 5298 C CA . VAL B 1 254 ? 17.016 7.348 -6.211 1 93.62 254 VAL B CA 1
ATOM 5299 C C . VAL B 1 254 ? 16.516 8.492 -5.332 1 93.62 254 VAL B C 1
ATOM 5301 O O . VAL B 1 254 ? 16.141 9.555 -5.836 1 93.62 254 VAL B O 1
ATOM 5304 N N . PRO B 1 255 ? 16.438 8.305 -4.102 1 94.12 255 PRO B N 1
ATOM 5305 C CA . PRO B 1 255 ? 17.016 7.195 -3.328 1 94.12 255 PRO B CA 1
ATOM 5306 C C . PRO B 1 255 ? 15.945 6.25 -2.779 1 94.12 255 PRO B C 1
ATOM 5308 O O . PRO B 1 255 ? 16.266 5.363 -1.977 1 94.12 255 PRO B O 1
ATOM 5311 N N . LEU B 1 256 ? 14.672 6.434 -3.1 1 96.88 256 LEU B N 1
ATOM 5312 C CA . LEU B 1 256 ? 13.625 5.848 -2.27 1 96.88 256 LEU B CA 1
ATOM 5313 C C . LEU B 1 256 ? 13 4.633 -2.955 1 96.88 256 LEU B C 1
ATOM 5315 O O . LEU B 1 256 ? 11.977 4.121 -2.508 1 96.88 256 LEU B O 1
ATOM 5319 N N . GLY B 1 257 ? 13.633 4.18 -4.051 1 96.38 257 GLY B N 1
ATOM 5320 C CA . GLY B 1 257 ? 13.164 2.967 -4.699 1 96.38 257 GLY B CA 1
ATOM 5321 C C . GLY B 1 257 ? 12.102 3.225 -5.75 1 96.38 257 GLY B C 1
ATOM 5322 O O . GLY B 1 257 ? 11.82 4.375 -6.09 1 96.38 257 GLY B O 1
ATOM 5323 N N . PRO B 1 258 ? 11.539 2.131 -6.309 1 97.06 258 PRO B N 1
ATOM 5324 C CA . PRO B 1 258 ? 10.578 2.256 -7.402 1 97.06 258 PRO B CA 1
ATOM 5325 C C . PRO B 1 258 ? 9.289 2.955 -6.98 1 97.06 258 PRO B C 1
ATOM 5327 O O . PRO B 1 258 ? 8.828 2.77 -5.852 1 97.06 258 PRO B O 1
ATOM 5330 N N . PHE B 1 259 ? 8.703 3.773 -7.918 1 98.19 259 PHE B N 1
ATOM 5331 C CA . PHE B 1 259 ? 7.473 4.512 -7.688 1 98.19 259 PHE B CA 1
ATOM 5332 C C . PHE B 1 259 ? 6.602 4.523 -8.938 1 98.19 259 PHE B C 1
ATOM 5334 O O . PHE B 1 259 ? 6.027 3.498 -9.312 1 98.19 259 PHE B O 1
ATOM 5341 N N . ASN B 1 260 ? 6.617 5.531 -9.781 1 98.38 260 ASN B N 1
ATOM 5342 C CA . ASN B 1 260 ? 5.746 5.633 -10.953 1 98.38 260 ASN B CA 1
ATOM 5343 C C . ASN B 1 260 ? 6.105 4.594 -12.008 1 98.38 260 ASN B C 1
ATOM 5345 O O . ASN B 1 260 ? 5.242 4.148 -12.766 1 98.38 260 ASN B O 1
ATOM 5349 N N . ALA B 1 261 ? 7.344 4.199 -12.016 1 98.5 261 ALA B N 1
ATOM 5350 C CA . ALA B 1 261 ? 7.812 3.195 -12.969 1 98.5 261 ALA B CA 1
ATOM 5351 C C . ALA B 1 261 ? 7.109 1.86 -12.75 1 98.5 261 ALA B C 1
ATOM 5353 O O . ALA B 1 261 ? 7.133 0.986 -13.617 1 98.5 261 ALA B O 1
ATOM 5354 N N . LYS B 1 262 ? 6.555 1.682 -11.594 1 97.88 262 LYS B N 1
ATOM 5355 C CA . LYS B 1 262 ? 5.93 0.417 -11.211 1 97.88 262 LYS B CA 1
ATOM 5356 C C . LYS B 1 262 ? 4.441 0.604 -10.922 1 97.88 262 LYS B C 1
ATOM 5358 O O . LYS B 1 262 ? 3.678 -0.361 -10.93 1 97.88 262 LYS B O 1
ATOM 5363 N N . ASN B 1 263 ? 3.953 1.843 -10.688 1 95.06 263 ASN B N 1
ATOM 5364 C CA . ASN B 1 263 ? 2.627 2.076 -10.133 1 95.06 263 ASN B CA 1
ATOM 5365 C C . ASN B 1 263 ? 1.548 2.029 -11.211 1 95.06 263 ASN B C 1
ATOM 5367 O O . ASN B 1 263 ? 0.358 1.948 -10.898 1 95.06 263 ASN B O 1
ATOM 5371 N N . PHE B 1 264 ? 1.919 2.018 -12.477 1 97.44 264 PHE B N 1
ATOM 5372 C CA . PHE B 1 264 ? 0.925 2.143 -13.531 1 97.44 264 PHE B CA 1
ATOM 5373 C C . PHE B 1 264 ? 0.184 0.826 -13.734 1 97.44 264 PHE B C 1
ATOM 5375 O O . PHE B 1 264 ? -0.884 0.799 -14.352 1 97.44 264 PHE B O 1
ATOM 5382 N N . GLY B 1 265 ? 0.908 -0.285 -13.258 1 98.31 265 GLY B N 1
ATOM 5383 C CA . GLY B 1 265 ? 0.166 -1.526 -13.414 1 98.31 265 GLY B CA 1
ATOM 5384 C C . GLY B 1 265 ? 0.965 -2.752 -13.016 1 98.31 265 GLY B C 1
ATOM 5385 O O . GLY B 1 265 ? 2.162 -2.84 -13.297 1 98.31 265 GLY B O 1
ATOM 5386 N N . THR B 1 266 ? 0.302 -3.707 -12.398 1 98.81 266 THR B N 1
ATOM 5387 C CA . THR B 1 266 ? 0.716 -5.082 -12.141 1 98.81 266 THR B CA 1
ATOM 5388 C C . THR B 1 266 ? -0.395 -6.062 -12.508 1 98.81 266 THR B C 1
ATOM 5390 O O . THR B 1 266 ? -1.529 -5.926 -12.047 1 98.81 266 THR B O 1
ATOM 5393 N N . THR B 1 267 ? -0.112 -7.012 -13.367 1 98.94 267 THR B N 1
ATOM 5394 C CA . THR B 1 267 ? -1.121 -7.965 -13.812 1 98.94 267 THR B CA 1
ATOM 5395 C C . THR B 1 267 ? -0.972 -9.289 -13.07 1 98.94 267 THR B C 1
ATOM 5397 O O . THR B 1 267 ? 0.142 -9.789 -12.906 1 98.94 267 THR B O 1
ATOM 5400 N N . ILE B 1 268 ? -2.086 -9.844 -12.633 1 98.94 268 ILE B N 1
ATOM 5401 C CA . ILE B 1 268 ? -2.016 -11.164 -12.016 1 98.94 268 ILE B CA 1
ATOM 5402 C C . ILE B 1 268 ? -3.021 -12.102 -12.68 1 98.94 268 ILE B C 1
ATOM 5404 O O . ILE B 1 268 ? -3.971 -11.641 -13.328 1 98.94 268 ILE B O 1
ATOM 5408 N N . SER B 1 269 ? -2.744 -13.406 -12.547 1 98.94 269 SER B N 1
ATOM 5409 C CA . SER B 1 269 ? -3.715 -14.398 -13 1 98.94 269 SER B CA 1
ATOM 5410 C C . SER B 1 269 ? -4.953 -14.406 -12.102 1 98.94 269 SER B C 1
ATOM 5412 O O . SER B 1 269 ? -4.875 -14.062 -10.922 1 98.94 269 SER B O 1
ATOM 5414 N N . PRO B 1 270 ? -6.078 -14.805 -12.664 1 98.75 270 PRO B N 1
ATOM 5415 C CA . PRO B 1 270 ? -7.336 -14.672 -11.922 1 98.75 270 PRO B CA 1
ATOM 5416 C C . PRO B 1 270 ? -7.559 -15.797 -10.922 1 98.75 270 PRO B C 1
ATOM 5418 O O . PRO B 1 270 ? -8.391 -15.672 -10.016 1 98.75 270 PRO B O 1
ATOM 5421 N N . TRP B 1 271 ? -6.883 -16.922 -11.062 1 98.88 271 TRP B N 1
ATOM 5422 C CA . TRP B 1 271 ? -7.168 -18.109 -10.258 1 98.88 271 TRP B CA 1
ATOM 5423 C C . TRP B 1 271 ? -6.09 -18.328 -9.195 1 98.88 271 TRP B C 1
ATOM 5425 O O . TRP B 1 271 ? -4.914 -18.484 -9.523 1 98.88 271 TRP B O 1
ATOM 5435 N N . VAL B 1 272 ? -6.492 -18.328 -7.969 1 98.94 272 VAL B N 1
ATOM 5436 C CA . VAL B 1 272 ? -5.566 -18.562 -6.863 1 98.94 272 VAL B CA 1
ATOM 5437 C C . VAL B 1 272 ? -5.371 -20.062 -6.664 1 98.94 272 VAL B C 1
ATOM 5439 O O . VAL B 1 272 ? -6.324 -20.781 -6.359 1 98.94 272 VAL B O 1
ATOM 5442 N N . VAL B 1 273 ? -4.172 -20.516 -6.898 1 98.94 273 VAL B N 1
ATOM 5443 C CA . VAL B 1 273 ? -3.818 -21.891 -6.566 1 98.94 273 VAL B CA 1
ATOM 5444 C C . VAL B 1 273 ? -3.531 -22 -5.074 1 98.94 273 VAL B C 1
ATOM 5446 O O . VAL B 1 273 ? -2.602 -21.375 -4.562 1 98.94 273 VAL B O 1
ATOM 5449 N N . LEU B 1 274 ? -4.344 -22.812 -4.395 1 98.88 274 LEU B N 1
ATOM 5450 C CA . LEU B 1 274 ? -4.207 -22.922 -2.945 1 98.88 274 LEU B CA 1
ATOM 5451 C C . LEU B 1 274 ? -2.84 -23.484 -2.572 1 98.88 274 LEU B C 1
ATOM 5453 O O . LEU B 1 274 ? -2.299 -24.328 -3.285 1 98.88 274 LEU B O 1
ATOM 5457 N N . ALA B 1 275 ? -2.318 -23.062 -1.456 1 98.56 275 ALA B N 1
ATOM 5458 C CA . ALA B 1 275 ? -1.019 -23.531 -0.971 1 98.56 275 ALA B CA 1
ATOM 5459 C C . ALA B 1 275 ? -0.951 -25.047 -0.938 1 98.56 275 ALA B C 1
ATOM 5461 O O . ALA B 1 275 ? 0.051 -25.641 -1.343 1 98.56 275 ALA B O 1
ATOM 5462 N N . ASP B 1 276 ? -2.002 -25.688 -0.568 1 97.69 276 ASP B N 1
ATOM 5463 C CA . ASP B 1 276 ? -2.008 -27.141 -0.385 1 97.69 276 ASP B CA 1
ATOM 5464 C C . ASP B 1 276 ? -1.914 -27.859 -1.726 1 97.69 276 ASP B C 1
ATOM 5466 O O . ASP B 1 276 ? -1.412 -28.984 -1.797 1 97.69 276 ASP B O 1
ATOM 5470 N N . ALA B 1 277 ? -2.391 -27.234 -2.744 1 98.44 277 ALA B N 1
ATOM 5471 C CA . ALA B 1 277 ? -2.324 -27.844 -4.07 1 98.44 277 ALA B CA 1
ATOM 5472 C C . ALA B 1 277 ? -0.877 -28 -4.535 1 98.44 277 ALA B C 1
ATOM 5474 O O . ALA B 1 277 ? -0.573 -28.844 -5.371 1 98.44 277 ALA B O 1
ATOM 5475 N N . LEU B 1 278 ? -0.002 -27.203 -3.979 1 98.31 278 LEU B N 1
ATOM 5476 C CA . LEU B 1 278 ? 1.376 -27.172 -4.457 1 98.31 278 LEU B CA 1
ATOM 5477 C C . LEU B 1 278 ? 2.311 -27.875 -3.479 1 98.31 278 LEU B C 1
ATOM 5479 O O . LEU B 1 278 ? 3.521 -27.922 -3.701 1 98.31 278 LEU B O 1
ATOM 5483 N N . GLU B 1 279 ? 1.808 -28.406 -2.391 1 96.38 279 GLU B N 1
ATOM 5484 C CA . GLU B 1 279 ? 2.615 -29 -1.332 1 96.38 279 GLU B CA 1
ATOM 5485 C C . GLU B 1 279 ? 3.492 -30.141 -1.873 1 96.38 279 GLU B C 1
ATOM 5487 O O . GLU B 1 279 ? 4.609 -30.344 -1.396 1 96.38 279 GLU B O 1
ATOM 5492 N N . GLY B 1 280 ? 3.049 -30.828 -2.863 1 96.12 280 GLY B N 1
ATOM 5493 C CA . GLY B 1 280 ? 3.793 -31.953 -3.404 1 96.12 280 GLY B CA 1
ATOM 5494 C C . GLY B 1 280 ? 4.824 -31.547 -4.438 1 96.12 280 GLY B C 1
ATOM 5495 O O . GLY B 1 280 ? 5.559 -32.406 -4.953 1 96.12 280 GLY B O 1
ATOM 5496 N N . PHE B 1 281 ? 4.922 -30.297 -4.684 1 98 281 PHE B N 1
ATOM 5497 C CA . PHE B 1 281 ? 5.812 -29.797 -5.723 1 98 281 PHE B CA 1
ATOM 5498 C C . PHE B 1 281 ? 6.785 -28.781 -5.156 1 98 281 PHE B C 1
ATOM 5500 O O . PHE B 1 281 ? 6.582 -27.562 -5.309 1 98 281 PHE B O 1
ATOM 5507 N N . ARG B 1 282 ? 7.773 -29.219 -4.496 1 97.56 282 ARG B N 1
ATOM 5508 C CA . ARG B 1 282 ? 8.742 -28.359 -3.824 1 97.56 282 ARG B CA 1
ATOM 5509 C C . ARG B 1 282 ? 10.164 -28.859 -4.039 1 97.56 282 ARG B C 1
ATOM 5511 O O . ARG B 1 282 ? 10.367 -30.016 -4.426 1 97.56 282 ARG B O 1
ATOM 5518 N N . GLY B 1 283 ? 11.078 -27.969 -3.818 1 97.56 283 GLY B N 1
ATOM 5519 C CA . GLY B 1 283 ? 12.492 -28.281 -3.895 1 97.56 283 GLY B CA 1
ATOM 5520 C C . GLY B 1 283 ? 13.352 -27.406 -3.002 1 97.56 283 GLY B C 1
ATOM 5521 O O . GLY B 1 283 ? 12.828 -26.609 -2.213 1 97.56 283 GLY B O 1
ATOM 5522 N N . LYS B 1 284 ? 14.672 -27.594 -3.09 1 96.12 284 LYS B N 1
ATOM 5523 C CA . LYS B 1 284 ? 15.617 -26.891 -2.221 1 96.12 284 LYS B CA 1
ATOM 5524 C C . LYS B 1 284 ? 15.812 -25.438 -2.656 1 96.12 284 LYS B C 1
ATOM 5526 O O . LYS B 1 284 ? 16.047 -24.562 -1.824 1 96.12 284 LYS B O 1
ATOM 5531 N N . GLY B 1 285 ? 15.633 -25.156 -3.922 1 96.06 285 GLY B N 1
ATOM 5532 C CA . GLY B 1 285 ? 15.945 -23.828 -4.441 1 96.06 285 GLY B CA 1
ATOM 5533 C C . GLY B 1 285 ? 17.438 -23.578 -4.566 1 96.06 285 GLY B C 1
ATOM 5534 O O . GLY B 1 285 ? 18.234 -24.516 -4.633 1 96.06 285 GLY B O 1
ATOM 5535 N N . LEU B 1 286 ? 17.828 -22.312 -4.656 1 97.44 286 LEU B N 1
ATOM 5536 C CA . LEU B 1 286 ? 19.219 -21.891 -4.816 1 97.44 286 LEU B CA 1
ATOM 5537 C C . LEU B 1 286 ? 19.969 -21.969 -3.492 1 97.44 286 LEU B C 1
ATOM 5539 O O . LEU B 1 286 ? 19.391 -21.734 -2.43 1 97.44 286 LEU B O 1
ATOM 5543 N N . GLU B 1 287 ? 21.219 -22.25 -3.58 1 95.5 287 GLU B N 1
ATOM 5544 C CA . GLU B 1 287 ? 22.062 -22.234 -2.385 1 95.5 287 GLU B CA 1
ATOM 5545 C C . GLU B 1 287 ? 22.422 -20.797 -1.982 1 95.5 287 GLU B C 1
ATOM 5547 O O . GLU B 1 287 ? 22.734 -19.969 -2.838 1 95.5 287 GLU B O 1
ATOM 5552 N N . ASN B 1 288 ? 22.266 -20.516 -0.712 1 95.19 288 ASN B N 1
ATOM 5553 C CA . ASN B 1 288 ? 22.734 -19.25 -0.136 1 95.19 288 ASN B CA 1
ATOM 5554 C C . ASN B 1 288 ? 24.031 -19.438 0.65 1 95.19 288 ASN B C 1
ATOM 5556 O O . ASN B 1 288 ? 24.062 -20.172 1.637 1 95.19 288 ASN B O 1
ATOM 5560 N N . GLU B 1 289 ? 25.078 -18.719 0.309 1 91.56 289 GLU B N 1
ATOM 5561 C CA . GLU B 1 289 ? 26.391 -18.875 0.928 1 91.56 289 GLU B CA 1
ATOM 5562 C C . GLU B 1 289 ? 26.422 -18.234 2.311 1 91.56 289 GLU B C 1
ATOM 5564 O O . GLU B 1 289 ? 27.328 -18.5 3.098 1 91.56 289 GLU B O 1
ATOM 5569 N N . VAL B 1 290 ? 25.469 -17.438 2.666 1 96.38 290 VAL B N 1
ATOM 5570 C CA . VAL B 1 290 ? 25.391 -16.75 3.955 1 96.38 290 VAL B CA 1
ATOM 5571 C C . VAL B 1 290 ? 24.312 -17.391 4.816 1 96.38 290 VAL B C 1
ATOM 5573 O O . VAL B 1 290 ? 23.125 -17.391 4.453 1 96.38 290 VAL B O 1
ATOM 5576 N N . PRO B 1 291 ? 24.766 -17.984 5.926 1 95.56 291 PRO B N 1
ATOM 5577 C CA . PRO B 1 291 ? 23.719 -18.516 6.805 1 95.56 291 PRO B CA 1
ATOM 5578 C C . PRO B 1 291 ? 22.703 -17.469 7.238 1 95.56 291 PRO B C 1
ATOM 5580 O O . PRO B 1 291 ? 23.094 -16.344 7.598 1 95.56 291 PRO B O 1
ATOM 5583 N N . PRO B 1 292 ? 21.484 -17.828 7.188 1 96.69 292 PRO B N 1
ATOM 5584 C CA . PRO B 1 292 ? 20.484 -16.859 7.602 1 96.69 292 PRO B CA 1
ATOM 5585 C C . PRO B 1 292 ? 20.531 -16.547 9.094 1 96.69 292 PRO B C 1
ATOM 5587 O O . PRO B 1 292 ? 20.938 -17.391 9.891 1 96.69 292 PRO B O 1
ATOM 5590 N N . LYS B 1 293 ? 20.188 -15.273 9.438 1 97.62 293 LYS B N 1
ATOM 5591 C CA . LYS B 1 293 ? 19.969 -14.977 10.844 1 97.62 293 LYS B CA 1
ATOM 5592 C C . LYS B 1 293 ? 18.875 -15.867 11.43 1 97.62 293 LYS B C 1
ATOM 5594 O O . LYS B 1 293 ? 18.047 -16.422 10.688 1 97.62 293 LYS B O 1
ATOM 5599 N N . LYS B 1 294 ? 18.75 -15.961 12.75 1 97.06 294 LYS B N 1
ATOM 5600 C CA . LYS B 1 294 ? 17.875 -16.906 13.445 1 97.06 294 LYS B CA 1
ATOM 5601 C C . LYS B 1 294 ? 16.422 -16.734 13.008 1 97.06 294 LYS B C 1
ATOM 5603 O O . LYS B 1 294 ? 15.711 -17.719 12.789 1 97.06 294 LYS B O 1
ATOM 5608 N N . TYR B 1 295 ? 15.914 -15.547 12.812 1 97.94 295 TYR B N 1
ATOM 5609 C CA . TYR B 1 295 ? 14.5 -15.305 12.523 1 97.94 295 TYR B CA 1
ATOM 5610 C C . TYR B 1 295 ? 14.148 -15.727 11.102 1 97.94 295 TYR B C 1
ATOM 5612 O O . TYR B 1 295 ? 12.977 -15.82 10.75 1 97.94 295 TYR B O 1
ATOM 5620 N N . LEU B 1 296 ? 15.172 -16.016 10.297 1 98.38 296 LEU B N 1
ATOM 5621 C CA . LEU B 1 296 ? 14.977 -16.484 8.93 1 98.38 296 LEU B CA 1
ATOM 5622 C C . LEU B 1 296 ? 15.398 -17.938 8.781 1 98.38 296 LEU B C 1
ATOM 5624 O O . LEU B 1 296 ? 15.461 -18.469 7.672 1 98.38 296 LEU B O 1
ATOM 5628 N N . ASP B 1 297 ? 15.766 -18.578 9.875 1 97.94 297 ASP B N 1
ATOM 5629 C CA . ASP B 1 297 ? 16.25 -19.953 9.852 1 97.94 297 ASP B CA 1
ATOM 5630 C C . ASP B 1 297 ? 15.094 -20.938 9.711 1 97.94 297 ASP B C 1
ATOM 5632 O O . ASP B 1 297 ? 14.641 -21.516 10.703 1 97.94 297 ASP B O 1
ATOM 5636 N N . GLU B 1 298 ? 14.664 -21.094 8.523 1 97.62 298 GLU B N 1
ATOM 5637 C CA . GLU B 1 298 ? 13.594 -22.031 8.188 1 97.62 298 GLU B CA 1
ATOM 5638 C C . GLU B 1 298 ? 14.07 -23.469 8.266 1 97.62 298 GLU B C 1
ATOM 5640 O O . GLU B 1 298 ? 15.086 -23.828 7.668 1 97.62 298 GLU B O 1
ATOM 5645 N N . LYS B 1 299 ? 13.273 -24.328 8.859 1 97.5 299 LYS B N 1
ATOM 5646 C CA . LYS B 1 299 ? 13.695 -25.703 9.125 1 97.5 299 LYS B CA 1
ATOM 5647 C C . LYS B 1 299 ? 13.336 -26.625 7.961 1 97.5 299 LYS B C 1
ATOM 5649 O O . LYS B 1 299 ? 13.969 -27.672 7.773 1 97.5 299 LYS B O 1
ATOM 5654 N N . ARG B 1 300 ? 12.344 -26.266 7.234 1 96.56 300 ARG B N 1
ATOM 5655 C CA . ARG B 1 300 ? 11.93 -27.109 6.125 1 96.56 300 ARG B CA 1
ATOM 5656 C C . ARG B 1 300 ? 13.062 -27.297 5.121 1 96.56 300 ARG B C 1
ATOM 5658 O O . ARG B 1 300 ? 13.781 -26.359 4.801 1 96.56 300 ARG B O 1
ATOM 5665 N N . GLU B 1 301 ? 13.234 -28.531 4.598 1 96.62 301 GLU B N 1
ATOM 5666 C CA . GLU B 1 301 ? 14.359 -28.859 3.729 1 96.62 301 GLU B CA 1
ATOM 5667 C C . GLU B 1 301 ? 14.031 -28.562 2.27 1 96.62 301 GLU B C 1
ATOM 5669 O O . GLU B 1 301 ? 14.938 -28.469 1.433 1 96.62 301 GLU B O 1
ATOM 5674 N N . ASP B 1 302 ? 12.812 -28.516 1.928 1 97.88 302 ASP B N 1
ATOM 5675 C CA . ASP B 1 302 ? 12.352 -28.219 0.576 1 97.88 302 ASP B CA 1
ATOM 5676 C C . ASP B 1 302 ? 11.508 -26.938 0.553 1 97.88 302 ASP B C 1
ATOM 5678 O O . ASP B 1 302 ? 10.352 -26.969 0.136 1 97.88 302 ASP B O 1
ATOM 5682 N N . PRO B 1 303 ? 12.047 -25.781 0.884 1 97.75 303 PRO B N 1
ATOM 5683 C CA . PRO B 1 303 ? 11.273 -24.562 1.177 1 97.75 303 PRO B CA 1
ATOM 5684 C C . PRO B 1 303 ? 10.758 -23.875 -0.084 1 97.75 303 PRO B C 1
ATOM 5686 O O . PRO B 1 303 ? 9.875 -23.016 -0.004 1 97.75 303 PRO B O 1
ATOM 5689 N N . ILE B 1 304 ? 11.25 -24.234 -1.267 1 98.56 304 ILE B N 1
ATOM 5690 C CA . ILE B 1 304 ? 10.938 -23.469 -2.471 1 98.56 304 ILE B CA 1
ATOM 5691 C C . ILE B 1 304 ? 9.961 -24.25 -3.342 1 98.56 304 ILE B C 1
ATOM 5693 O O . ILE B 1 304 ? 10.156 -25.453 -3.58 1 98.56 304 ILE B O 1
ATOM 5697 N N . LEU B 1 305 ? 8.906 -23.609 -3.838 1 98.5 305 LEU B N 1
ATOM 5698 C CA . LEU B 1 305 ? 7.973 -24.234 -4.773 1 98.5 305 LEU B CA 1
ATOM 5699 C C . LEU B 1 305 ? 8.633 -24.469 -6.125 1 98.5 305 LEU B C 1
ATOM 5701 O O . LEU B 1 305 ? 9.43 -23.641 -6.582 1 98.5 305 LEU B O 1
ATOM 5705 N N . ASP B 1 306 ? 8.305 -25.578 -6.703 1 98.38 306 ASP B N 1
ATOM 5706 C CA . ASP B 1 306 ? 8.75 -25.875 -8.062 1 98.38 306 ASP B CA 1
ATOM 5707 C C . ASP B 1 306 ? 7.613 -25.688 -9.062 1 98.38 306 ASP B C 1
ATOM 5709 O O . ASP B 1 306 ? 6.801 -26.594 -9.266 1 98.38 306 ASP B O 1
ATOM 5713 N N . ILE B 1 307 ? 7.594 -24.594 -9.703 1 98.81 307 ILE B N 1
ATOM 5714 C CA . ILE B 1 307 ? 6.586 -24.203 -10.688 1 98.81 307 ILE B CA 1
ATOM 5715 C C . ILE B 1 307 ? 7.262 -23.891 -12.023 1 98.81 307 ILE B C 1
ATOM 5717 O O . ILE B 1 307 ? 8.188 -23.078 -12.086 1 98.81 307 ILE B O 1
ATOM 5721 N N . ASN B 1 308 ? 6.824 -24.594 -13.07 1 98.69 308 ASN B N 1
ATOM 5722 C CA . ASN B 1 308 ? 7.262 -24.25 -14.414 1 98.69 308 ASN B CA 1
ATOM 5723 C C . ASN B 1 308 ? 6.629 -22.938 -14.891 1 98.69 308 ASN B C 1
ATOM 5725 O O . ASN B 1 308 ? 5.418 -22.75 -14.766 1 98.69 308 ASN B O 1
ATOM 5729 N N . LEU B 1 309 ? 7.457 -22.047 -15.406 1 98.88 309 LEU B N 1
ATOM 5730 C CA . LEU B 1 309 ? 6.98 -20.734 -15.844 1 98.88 309 LEU B CA 1
ATOM 5731 C C . LEU B 1 309 ? 7.398 -20.453 -17.281 1 98.88 309 LEU B C 1
ATOM 5733 O O . LEU B 1 309 ? 8.539 -20.734 -17.672 1 98.88 309 LEU B O 1
ATOM 5737 N N . GLU B 1 310 ? 6.488 -19.938 -18.031 1 98.88 310 GLU B N 1
ATOM 5738 C CA . GLU B 1 310 ? 6.754 -19.547 -19.422 1 98.88 310 GLU B CA 1
ATOM 5739 C C . GLU B 1 310 ? 6.211 -18.156 -19.719 1 98.88 310 GLU B C 1
ATOM 5741 O O . GLU B 1 310 ? 5.176 -17.75 -19.172 1 98.88 310 GLU B O 1
ATOM 5746 N N . VAL B 1 311 ? 6.918 -17.406 -20.531 1 98.94 311 VAL B N 1
ATOM 5747 C CA . VAL B 1 311 ? 6.477 -16.109 -21.016 1 98.94 311 VAL B CA 1
ATOM 5748 C C . VAL B 1 311 ? 6.414 -16.109 -22.547 1 98.94 311 VAL B C 1
ATOM 5750 O O . VAL B 1 311 ? 7.348 -16.562 -23.219 1 98.94 311 VAL B O 1
ATOM 5753 N N . SER B 1 312 ? 5.348 -15.617 -23.078 1 98.94 312 SER B N 1
ATOM 5754 C CA . SER B 1 312 ? 5.211 -15.414 -24.516 1 98.94 312 SER B CA 1
ATOM 5755 C C . SER B 1 312 ? 4.824 -13.969 -24.844 1 98.94 312 SER B C 1
ATOM 5757 O O . SER B 1 312 ? 4.125 -13.328 -24.062 1 98.94 312 SER B O 1
ATOM 5759 N N . ILE B 1 313 ? 5.324 -13.531 -25.969 1 98.88 313 ILE B N 1
ATOM 5760 C CA . ILE B 1 313 ? 4.926 -12.242 -26.5 1 98.88 313 ILE B CA 1
ATOM 5761 C C . ILE B 1 313 ? 4.082 -12.445 -27.766 1 98.88 313 ILE B C 1
ATOM 5763 O O . ILE B 1 313 ? 4.469 -13.195 -28.656 1 98.88 313 ILE B O 1
ATOM 5767 N N . THR B 1 314 ? 2.92 -11.938 -27.781 1 98.88 314 THR B N 1
ATOM 5768 C CA . THR B 1 314 ? 2.127 -11.797 -29 1 98.88 314 THR B CA 1
ATOM 5769 C C . THR B 1 314 ? 2.139 -10.359 -29.484 1 98.88 314 THR B C 1
ATOM 5771 O O . THR B 1 314 ? 1.673 -9.453 -28.797 1 98.88 314 THR B O 1
ATOM 5774 N N . THR B 1 315 ? 2.666 -10.172 -30.703 1 98.5 315 THR B N 1
ATOM 5775 C CA . THR B 1 315 ? 2.818 -8.82 -31.234 1 98.5 315 THR B CA 1
ATOM 5776 C C . THR B 1 315 ? 1.495 -8.305 -31.797 1 98.5 315 THR B C 1
ATOM 5778 O O . THR B 1 315 ? 0.527 -9.062 -31.906 1 98.5 315 THR B O 1
ATOM 5781 N N . ALA B 1 316 ? 1.458 -7.02 -32.094 1 97.81 316 ALA B N 1
ATOM 5782 C CA . ALA B 1 316 ? 0.263 -6.414 -32.688 1 97.81 316 ALA B CA 1
ATOM 5783 C C . ALA B 1 316 ? -0.139 -7.117 -33.969 1 97.81 316 ALA B C 1
ATOM 5785 O O . ALA B 1 316 ? -1.309 -7.094 -34.375 1 97.81 316 ALA B O 1
ATOM 5786 N N . LYS B 1 317 ? 0.81 -7.785 -34.625 1 97.5 317 LYS B N 1
ATOM 5787 C CA . LYS B 1 317 ? 0.54 -8.484 -35.875 1 97.5 317 LYS B CA 1
ATOM 5788 C C . LYS B 1 317 ? 0.01 -9.891 -35.594 1 97.5 317 LYS B C 1
ATOM 5790 O O . LYS B 1 317 ? -0.338 -10.617 -36.531 1 97.5 317 LYS B O 1
ATOM 5795 N N . GLY B 1 318 ? -0.011 -10.258 -34.375 1 97.88 318 GLY B N 1
ATOM 5796 C CA . GLY B 1 318 ? -0.595 -11.539 -34 1 97.88 318 GLY B CA 1
ATOM 5797 C C . GLY B 1 318 ? 0.429 -12.656 -33.906 1 97.88 318 GLY B C 1
ATOM 5798 O O . GLY B 1 318 ? 0.085 -13.797 -33.594 1 97.88 318 GLY B O 1
ATOM 5799 N N . ASN B 1 319 ? 1.749 -12.422 -34.156 1 98.31 319 ASN B N 1
ATOM 5800 C CA . ASN B 1 319 ? 2.795 -13.43 -34.031 1 98.31 319 ASN B CA 1
ATOM 5801 C C . ASN B 1 319 ? 3.117 -13.711 -32.562 1 98.31 319 ASN B C 1
ATOM 5803 O O . ASN B 1 319 ? 3.404 -12.781 -31.797 1 98.31 319 ASN B O 1
ATOM 5807 N N . LYS B 1 320 ? 3.057 -14.914 -32.219 1 98.62 320 LYS B N 1
ATOM 5808 C CA . LYS B 1 320 ? 3.348 -15.328 -30.844 1 98.62 320 LYS B CA 1
ATOM 5809 C C . LYS B 1 320 ? 4.711 -16.016 -30.75 1 98.62 320 LYS B C 1
ATOM 5811 O O . LYS B 1 320 ? 5.039 -16.875 -31.578 1 98.62 320 LYS B O 1
ATOM 5816 N N . THR B 1 321 ? 5.559 -15.625 -29.812 1 98.81 321 THR B N 1
ATOM 5817 C CA . THR B 1 321 ? 6.871 -16.219 -29.578 1 98.81 321 THR B CA 1
ATOM 5818 C C . THR B 1 321 ? 7.078 -16.469 -28.094 1 98.81 321 THR B C 1
ATOM 5820 O O . THR B 1 321 ? 6.879 -15.578 -27.266 1 98.81 321 THR B O 1
ATOM 5823 N N . LYS B 1 322 ? 7.383 -17.734 -27.75 1 98.69 322 LYS B N 1
ATOM 5824 C CA . LYS B 1 322 ? 7.84 -18 -26.391 1 98.69 322 LYS B CA 1
ATOM 5825 C C . LYS B 1 322 ? 9.25 -17.469 -26.156 1 98.69 322 LYS B C 1
ATOM 5827 O O . LYS B 1 322 ? 10.18 -17.844 -26.891 1 98.69 322 LYS B O 1
ATOM 5832 N N . ILE B 1 323 ? 9.391 -16.656 -25.125 1 98.62 323 ILE B N 1
ATOM 5833 C CA . ILE B 1 323 ? 10.695 -16.016 -25 1 98.62 323 ILE B CA 1
ATOM 5834 C C . ILE B 1 323 ? 11.359 -16.453 -23.703 1 98.62 323 ILE B C 1
ATOM 5836 O O . ILE B 1 323 ? 12.562 -16.234 -23.516 1 98.62 323 ILE B O 1
ATOM 5840 N N . THR B 1 324 ? 10.641 -17.016 -22.781 1 98.81 324 THR B N 1
ATOM 5841 C CA . THR B 1 324 ? 11.211 -17.453 -21.516 1 98.81 324 THR B CA 1
ATOM 5842 C C . THR B 1 324 ? 10.594 -18.781 -21.078 1 98.81 324 THR B C 1
ATOM 5844 O O . THR B 1 324 ? 9.391 -18.984 -21.203 1 98.81 324 THR B O 1
ATOM 5847 N N . GLN B 1 325 ? 11.328 -19.703 -20.625 1 98.75 325 GLN B N 1
ATOM 5848 C CA . GLN B 1 325 ? 10.945 -20.875 -19.859 1 98.75 325 GLN B CA 1
ATOM 5849 C C . GLN B 1 325 ? 11.883 -21.094 -18.672 1 98.75 325 GLN B C 1
ATOM 5851 O O . GLN B 1 325 ? 13.102 -21.219 -18.859 1 98.75 325 GLN B O 1
ATOM 5856 N N . VAL B 1 326 ? 11.352 -21.047 -17.484 1 98.75 326 VAL B N 1
ATOM 5857 C CA . VAL B 1 326 ? 12.195 -21.125 -16.297 1 98.75 326 VAL B CA 1
ATOM 5858 C C . VAL B 1 326 ? 11.398 -21.719 -15.141 1 98.75 326 VAL B C 1
ATOM 5860 O O . VAL B 1 326 ? 10.18 -21.891 -15.234 1 98.75 326 VAL B O 1
ATOM 5863 N N . SER B 1 327 ? 12.086 -22.141 -14.109 1 98.44 327 SER B N 1
ATOM 5864 C CA . SER B 1 327 ? 11.461 -22.672 -12.906 1 98.44 327 SER B CA 1
ATOM 5865 C C . SER B 1 327 ? 11.508 -21.656 -11.766 1 98.44 327 SER B C 1
ATOM 5867 O O . SER B 1 327 ? 12.484 -20.922 -11.625 1 98.44 327 SER B O 1
ATOM 5869 N N . SER B 1 328 ? 10.492 -21.688 -10.914 1 98.69 328 SER B N 1
ATOM 5870 C CA . SER B 1 328 ? 10.461 -20.844 -9.734 1 98.69 328 SER B CA 1
ATOM 5871 C C . SER B 1 328 ? 11.539 -21.25 -8.734 1 98.69 328 SER B C 1
ATOM 5873 O O . SER B 1 328 ? 11.812 -20.516 -7.773 1 98.69 328 SER B O 1
ATOM 5875 N N . GLN B 1 329 ? 12.211 -22.344 -8.945 1 98 329 GLN B N 1
ATOM 5876 C CA . GLN B 1 329 ? 13.281 -22.797 -8.062 1 98 329 GLN B CA 1
ATOM 5877 C C . GLN B 1 329 ? 14.453 -21.812 -8.07 1 98 329 GLN B C 1
ATOM 5879 O O . GLN B 1 329 ? 15.352 -21.906 -7.227 1 98 329 GLN B O 1
ATOM 5884 N N . ASN B 1 330 ? 14.352 -20.891 -8.945 1 98.25 330 ASN B N 1
ATOM 5885 C CA . ASN B 1 330 ? 15.398 -19.875 -9.047 1 98.25 330 ASN B CA 1
ATOM 5886 C C . ASN B 1 330 ? 15.172 -18.734 -8.062 1 98.25 330 ASN B C 1
ATOM 5888 O O . ASN B 1 330 ? 15.828 -17.703 -8.156 1 98.25 330 ASN B O 1
ATOM 5892 N N . LEU B 1 331 ? 14.297 -18.859 -7.098 1 98.31 331 LEU B N 1
ATOM 5893 C CA . LEU B 1 331 ? 14.156 -17.938 -5.98 1 98.31 331 LEU B CA 1
ATOM 5894 C C . LEU B 1 331 ? 15.102 -18.297 -4.844 1 98.31 331 LEU B C 1
ATOM 5896 O O . LEU B 1 331 ? 15.258 -19.484 -4.512 1 98.31 331 LEU B O 1
ATOM 5900 N N . LEU B 1 332 ? 15.734 -17.328 -4.316 1 98.31 332 LEU B N 1
ATOM 5901 C CA . LEU B 1 332 ? 16.656 -17.547 -3.209 1 98.31 332 LEU B CA 1
ATOM 5902 C C . LEU B 1 332 ? 15.898 -17.688 -1.893 1 98.31 332 LEU B C 1
ATOM 5904 O O . LEU B 1 332 ? 16.266 -18.5 -1.045 1 98.31 332 LEU B O 1
ATOM 5908 N N . TRP B 1 333 ? 14.914 -16.859 -1.705 1 98.44 333 TRP B N 1
ATOM 5909 C CA . TRP B 1 333 ? 14.172 -16.797 -0.451 1 98.44 333 TRP B CA 1
ATOM 5910 C C . TRP B 1 333 ? 12.805 -17.453 -0.597 1 98.44 333 TRP B C 1
ATOM 5912 O O . TRP B 1 333 ? 12.125 -17.281 -1.611 1 98.44 333 TRP B O 1
ATOM 5922 N N . SER B 1 334 ? 12.43 -18.25 0.404 1 98.56 334 SER B N 1
ATOM 5923 C CA . SER B 1 334 ? 11.125 -18.891 0.423 1 98.56 334 SER B CA 1
ATOM 5924 C C . SER B 1 334 ? 10.023 -17.906 0.831 1 98.56 334 SER B C 1
ATOM 5926 O O . SER B 1 334 ? 10.312 -16.844 1.392 1 98.56 334 SER B O 1
ATOM 5928 N N . TRP B 1 335 ? 8.82 -18.266 0.521 1 98.75 335 TRP B N 1
ATOM 5929 C CA . TRP B 1 335 ? 7.68 -17.453 0.917 1 98.75 335 TRP B CA 1
ATOM 5930 C C . TRP B 1 335 ? 7.602 -17.328 2.436 1 98.75 335 TRP B C 1
ATOM 5932 O O . TRP B 1 335 ? 7.402 -16.234 2.961 1 98.75 335 TRP B O 1
ATOM 5942 N N . PRO B 1 336 ? 7.824 -18.375 3.215 1 98.75 336 PRO B N 1
ATOM 5943 C CA . PRO B 1 336 ? 7.859 -18.234 4.672 1 98.75 336 PRO B CA 1
ATOM 5944 C C . PRO B 1 336 ? 8.938 -17.25 5.141 1 98.75 336 PRO B C 1
ATOM 5946 O O . PRO B 1 336 ? 8.703 -16.469 6.059 1 98.75 336 PRO B O 1
ATOM 5949 N N . GLN B 1 337 ? 10.141 -17.297 4.547 1 98.75 337 GLN B N 1
ATOM 5950 C CA . GLN B 1 337 ? 11.188 -16.344 4.895 1 98.75 337 GLN B CA 1
ATOM 5951 C C . GLN B 1 337 ? 10.758 -14.914 4.574 1 98.75 337 GLN B C 1
ATOM 5953 O O . GLN B 1 337 ? 11.016 -13.992 5.355 1 98.75 337 GLN B O 1
ATOM 5958 N N . MET B 1 338 ? 10.125 -14.719 3.471 1 98.88 338 MET B N 1
ATOM 5959 C CA . MET B 1 338 ? 9.656 -13.398 3.072 1 98.88 338 MET B CA 1
ATOM 5960 C C . MET B 1 338 ? 8.594 -12.883 4.043 1 98.88 338 MET B C 1
ATOM 5962 O O . MET B 1 338 ? 8.641 -11.719 4.453 1 98.88 338 MET B O 1
ATOM 5966 N N . ILE B 1 339 ? 7.676 -13.758 4.461 1 98.81 339 ILE B N 1
ATOM 5967 C CA . ILE B 1 339 ? 6.641 -13.391 5.426 1 98.81 339 ILE B CA 1
ATOM 5968 C C . ILE B 1 339 ? 7.289 -13.016 6.758 1 98.81 339 ILE B C 1
ATOM 5970 O O . ILE B 1 339 ? 6.965 -11.977 7.34 1 98.81 339 ILE B O 1
ATOM 5974 N N . ALA B 1 340 ? 8.219 -13.852 7.18 1 98.69 340 ALA B N 1
ATOM 5975 C CA . ALA B 1 340 ? 8.883 -13.602 8.453 1 98.69 340 ALA B CA 1
ATOM 5976 C C . ALA B 1 340 ? 9.641 -12.273 8.43 1 98.69 340 ALA B C 1
ATOM 5978 O O . ALA B 1 340 ? 9.531 -11.477 9.359 1 98.69 340 ALA B O 1
ATOM 5979 N N . HIS B 1 341 ? 10.359 -12.07 7.387 1 98.75 341 HIS B N 1
ATOM 5980 C CA . HIS B 1 341 ? 11.117 -10.828 7.266 1 98.75 341 HIS B CA 1
ATOM 5981 C C . HIS B 1 341 ? 10.188 -9.617 7.219 1 98.75 341 HIS B C 1
ATOM 5983 O O . HIS B 1 341 ? 10.461 -8.602 7.863 1 98.75 341 HIS B O 1
ATOM 5989 N N . HIS B 1 342 ? 9.148 -9.766 6.461 1 98.38 342 HIS B N 1
ATOM 5990 C CA . HIS B 1 342 ? 8.18 -8.68 6.305 1 98.38 342 HIS B CA 1
ATOM 5991 C C . HIS B 1 342 ? 7.621 -8.25 7.656 1 98.38 342 HIS B C 1
ATOM 5993 O O . HIS B 1 342 ? 7.352 -7.062 7.867 1 98.38 342 HIS B O 1
ATOM 5999 N N . SER B 1 343 ? 7.418 -9.078 8.586 1 98.12 343 SER B N 1
ATOM 6000 C CA . SER B 1 343 ? 6.727 -8.805 9.844 1 98.12 343 SER B CA 1
ATOM 6001 C C . SER B 1 343 ? 7.715 -8.578 10.977 1 98.12 343 SER B C 1
ATOM 6003 O O . SER B 1 343 ? 7.316 -8.289 12.109 1 98.12 343 SER B O 1
ATOM 6005 N N . VAL B 1 344 ? 8.992 -8.602 10.703 1 97.62 344 VAL B N 1
ATOM 6006 C CA . VAL B 1 344 ? 9.984 -8.773 11.758 1 97.62 344 VAL B CA 1
ATOM 6007 C C . VAL B 1 344 ? 10.055 -7.512 12.609 1 97.62 344 VAL B C 1
ATOM 6009 O O . VAL B 1 344 ? 10.375 -7.574 13.805 1 97.62 344 VAL B O 1
ATOM 6012 N N . SER B 1 345 ? 9.766 -6.375 12.008 1 97.69 345 SER B N 1
ATOM 6013 C CA . SER B 1 345 ? 9.828 -5.113 12.742 1 97.69 345 SER B CA 1
ATOM 6014 C C . SER B 1 345 ? 8.531 -4.863 13.508 1 97.69 345 SER B C 1
ATOM 6016 O O . SER B 1 345 ? 8.43 -3.896 14.266 1 97.69 345 SER B O 1
ATOM 6018 N N . GLY B 1 346 ? 7.551 -5.668 13.289 1 96 346 GLY B N 1
ATOM 6019 C CA . GLY B 1 346 ? 6.289 -5.527 14 1 96 346 GLY B CA 1
ATOM 6020 C C . GLY B 1 346 ? 5.113 -5.266 13.078 1 96 346 GLY B C 1
ATOM 6021 O O . GLY B 1 346 ? 3.963 -5.238 13.523 1 96 346 GLY B O 1
ATOM 6022 N N . CYS B 1 347 ? 5.344 -5.145 11.852 1 96.69 347 CYS B N 1
ATOM 6023 C CA . CYS B 1 347 ? 4.289 -4.852 10.883 1 96.69 347 CYS B CA 1
ATOM 6024 C C . CYS B 1 347 ? 3.211 -5.926 10.906 1 96.69 347 CYS B C 1
ATOM 6026 O O . CYS B 1 347 ? 3.52 -7.117 10.984 1 96.69 347 CYS B O 1
ATOM 6028 N N . ASN B 1 348 ? 1.954 -5.488 10.859 1 98 348 ASN B N 1
ATOM 6029 C CA . ASN B 1 348 ? 0.867 -6.457 10.758 1 98 348 ASN B CA 1
ATOM 6030 C C . ASN B 1 348 ? 0.473 -6.703 9.297 1 98 348 ASN B C 1
ATOM 6032 O O . ASN B 1 348 ? 0.186 -5.762 8.562 1 98 348 ASN B O 1
ATOM 6036 N N . LEU B 1 349 ? 0.505 -7.918 8.938 1 98.31 349 LEU B N 1
ATOM 6037 C CA . LEU B 1 349 ? -0.078 -8.367 7.676 1 98.31 349 LEU B CA 1
ATOM 6038 C C . LEU B 1 349 ? -1.59 -8.523 7.801 1 98.31 349 LEU B C 1
ATOM 6040 O O . LEU B 1 349 ? -2.104 -8.766 8.898 1 98.31 349 LEU B O 1
ATOM 6044 N N . ARG B 1 350 ? -2.305 -8.305 6.742 1 98.25 350 ARG B N 1
ATOM 6045 C CA . ARG B 1 350 ? -3.754 -8.453 6.695 1 98.25 350 ARG B CA 1
ATOM 6046 C C . ARG B 1 350 ? -4.164 -9.477 5.637 1 98.25 350 ARG B C 1
ATOM 6048 O O . ARG B 1 350 ? -3.453 -9.672 4.648 1 98.25 350 ARG B O 1
ATOM 6055 N N . THR B 1 351 ? -5.324 -10.133 5.879 1 98.62 351 THR B N 1
ATOM 6056 C CA . THR B 1 351 ? -5.895 -11 4.848 1 98.62 351 THR B CA 1
ATOM 6057 C C . THR B 1 351 ? -6.031 -10.242 3.527 1 98.62 351 THR B C 1
ATOM 6059 O O . THR B 1 351 ? -6.551 -9.125 3.494 1 98.62 351 THR B O 1
ATOM 6062 N N . GLY B 1 352 ? -5.496 -10.859 2.445 1 98.62 352 GLY B N 1
ATOM 6063 C CA . GLY B 1 352 ? -5.645 -10.258 1.132 1 98.62 352 GLY B CA 1
ATOM 6064 C C . GLY B 1 352 ? -4.414 -9.492 0.683 1 98.62 352 GLY B C 1
ATOM 6065 O O . GLY B 1 352 ? -4.305 -9.109 -0.485 1 98.62 352 GLY B O 1
ATOM 6066 N N . ASP B 1 353 ? -3.436 -9.219 1.662 1 98.81 353 ASP B N 1
ATOM 6067 C CA . ASP B 1 353 ? -2.17 -8.641 1.223 1 98.81 353 ASP B CA 1
ATOM 6068 C C . ASP B 1 353 ? -1.535 -9.477 0.116 1 98.81 353 ASP B C 1
ATOM 6070 O O . ASP B 1 353 ? -1.583 -10.711 0.158 1 98.81 353 ASP B O 1
ATOM 6074 N N . LEU B 1 354 ? -0.971 -8.758 -0.852 1 98.94 354 LEU B N 1
ATOM 6075 C CA . LEU B 1 354 ? -0.298 -9.398 -1.977 1 98.94 354 LEU B CA 1
ATOM 6076 C C . LEU B 1 354 ? 1.213 -9.211 -1.881 1 98.94 354 LEU B C 1
ATOM 6078 O O . LEU B 1 354 ? 1.697 -8.094 -1.709 1 98.94 354 LEU B O 1
ATOM 6082 N N . LEU B 1 355 ? 1.956 -10.328 -1.905 1 98.94 355 LEU B N 1
ATOM 6083 C CA . LEU B 1 355 ? 3.414 -10.312 -1.964 1 98.94 355 LEU B CA 1
ATOM 6084 C C . LEU B 1 355 ? 3.912 -10.836 -3.307 1 98.94 355 LEU B C 1
ATOM 6086 O O . LEU B 1 355 ? 3.496 -11.906 -3.75 1 98.94 355 LEU B O 1
ATOM 6090 N N . GLY B 1 356 ? 4.715 -10.07 -3.973 1 98.88 356 GLY B N 1
ATOM 6091 C CA . GLY B 1 356 ? 5.406 -10.539 -5.164 1 98.88 356 GLY B CA 1
ATOM 6092 C C . GLY B 1 356 ? 6.766 -11.141 -4.867 1 98.88 356 GLY B C 1
ATOM 6093 O O . GLY B 1 356 ? 7.453 -10.711 -3.936 1 98.88 356 GLY B O 1
ATOM 6094 N N . SER B 1 357 ? 7.227 -12.031 -5.656 1 98.88 357 SER B N 1
ATOM 6095 C CA . SER B 1 357 ? 8.477 -12.75 -5.418 1 98.88 357 SER B CA 1
ATOM 6096 C C . SER B 1 357 ? 9.68 -11.922 -5.848 1 98.88 357 SER B C 1
ATOM 6098 O O . SER B 1 357 ? 10.773 -12.078 -5.305 1 98.88 357 SER B O 1
ATOM 6100 N N . GLY B 1 358 ? 9.43 -11.07 -6.754 1 98.62 358 GLY B N 1
ATOM 6101 C CA . GLY B 1 358 ? 10.523 -10.57 -7.57 1 98.62 358 GLY B CA 1
ATOM 6102 C C . GLY B 1 358 ? 10.758 -11.391 -8.828 1 98.62 358 GLY B C 1
ATOM 6103 O O . GLY B 1 358 ? 10.305 -12.539 -8.914 1 98.62 358 GLY B O 1
ATOM 6104 N N . THR B 1 359 ? 11.445 -10.852 -9.688 1 98.88 359 THR B N 1
ATOM 6105 C CA . THR B 1 359 ? 11.633 -11.438 -11.016 1 98.88 359 THR B CA 1
ATOM 6106 C C . THR B 1 359 ? 12.367 -12.766 -10.922 1 98.88 359 THR B C 1
ATOM 6108 O O . THR B 1 359 ? 13.406 -12.867 -10.266 1 98.88 359 THR B O 1
ATOM 6111 N N . ILE B 1 360 ? 11.828 -13.727 -11.562 1 98.94 360 ILE B N 1
ATOM 6112 C CA . ILE B 1 360 ? 12.406 -15.062 -11.602 1 98.94 360 ILE B CA 1
ATOM 6113 C C . ILE B 1 360 ? 13.148 -15.266 -12.914 1 98.94 360 ILE B C 1
ATOM 6115 O O . ILE B 1 360 ? 12.547 -15.242 -13.992 1 98.94 360 ILE B O 1
ATOM 6119 N N . SER B 1 361 ? 14.43 -15.484 -12.758 1 98.81 361 SER B N 1
ATOM 6120 C CA . SER B 1 361 ? 15.266 -15.633 -13.938 1 98.81 361 SER B CA 1
ATOM 6121 C C . SER B 1 361 ? 16.234 -16.812 -13.797 1 98.81 361 SER B C 1
ATOM 6123 O O . SER B 1 361 ? 16.625 -17.156 -12.68 1 98.81 361 SER B O 1
ATOM 6125 N N . GLY B 1 362 ? 16.5 -17.484 -14.914 1 98.25 362 GLY B N 1
ATOM 6126 C CA . GLY B 1 362 ? 17.688 -18.297 -15.031 1 98.25 362 GLY B CA 1
ATOM 6127 C C . GLY B 1 362 ? 18.875 -17.562 -15.617 1 98.25 362 GLY B C 1
ATOM 6128 O O . GLY B 1 362 ? 18.797 -16.344 -15.844 1 98.25 362 GLY B O 1
ATOM 6129 N N . LEU B 1 363 ? 19.969 -18.234 -15.797 1 95.88 363 LEU B N 1
ATOM 6130 C CA . LEU B 1 363 ? 21.188 -17.594 -16.297 1 95.88 363 LEU B CA 1
ATOM 6131 C C . LEU B 1 363 ? 21.391 -17.891 -17.766 1 95.88 363 LEU B C 1
ATOM 6133 O O . LEU B 1 363 ? 22.141 -17.188 -18.453 1 95.88 363 LEU B O 1
ATOM 6137 N N . GLU B 1 364 ? 20.734 -18.906 -18.281 1 96.75 364 GLU B N 1
ATOM 6138 C CA . GLU B 1 364 ? 20.891 -19.297 -19.688 1 96.75 364 GLU B CA 1
ATOM 6139 C C . GLU B 1 364 ? 19.953 -18.484 -20.578 1 96.75 364 GLU B C 1
ATOM 6141 O O . GLU B 1 364 ? 18.891 -18.047 -20.141 1 96.75 364 GLU B O 1
ATOM 6146 N N . PRO B 1 365 ? 20.375 -18.312 -21.859 1 95.44 365 PRO B N 1
ATOM 6147 C CA . PRO B 1 365 ? 19.484 -17.641 -22.797 1 95.44 365 PRO B CA 1
ATOM 6148 C C . PRO B 1 365 ? 18.109 -18.297 -22.859 1 95.44 365 PRO B C 1
ATOM 6150 O O . PRO B 1 365 ? 18 -19.531 -22.891 1 95.44 365 PRO B O 1
ATOM 6153 N N . GLY B 1 366 ? 17.109 -17.516 -22.812 1 97.12 366 GLY B N 1
ATOM 6154 C CA . GLY B 1 366 ? 15.742 -18.016 -22.891 1 97.12 366 GLY B CA 1
ATOM 6155 C C . GLY B 1 366 ? 15.148 -18.344 -21.531 1 97.12 366 GLY B C 1
ATOM 6156 O O . GLY B 1 366 ? 14.008 -18.812 -21.438 1 97.12 366 GLY B O 1
ATOM 6157 N N . THR B 1 367 ? 15.891 -18.062 -20.438 1 98.56 367 THR B N 1
ATOM 6158 C CA . THR B 1 367 ? 15.398 -18.375 -19.109 1 98.56 367 THR B CA 1
ATOM 6159 C C . THR B 1 367 ? 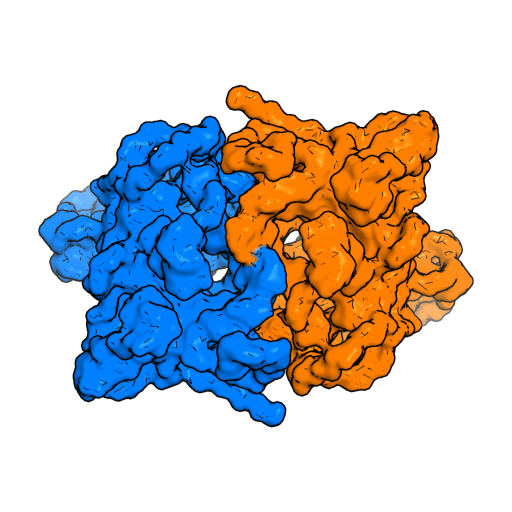15.25 -17.109 -18.266 1 98.56 367 THR B C 1
ATOM 6161 O O . THR B 1 367 ? 14.875 -17.172 -17.094 1 98.56 367 THR B O 1
ATOM 6164 N N . GLN B 1 368 ? 15.57 -15.953 -18.875 1 98.56 368 GLN B N 1
ATOM 6165 C CA . GLN B 1 368 ? 15.508 -14.68 -18.156 1 98.56 368 GLN B CA 1
ATOM 6166 C C . GLN B 1 368 ? 14.07 -14.18 -18.062 1 98.56 368 GLN B C 1
ATOM 6168 O O . GLN B 1 368 ? 13.297 -14.312 -19.016 1 98.56 368 GLN B O 1
ATOM 6173 N N . GLY B 1 369 ? 13.758 -13.594 -16.938 1 98.75 369 GLY B N 1
ATOM 6174 C CA . GLY B 1 369 ? 12.391 -13.227 -16.625 1 98.75 369 GLY B CA 1
ATOM 6175 C C . GLY B 1 369 ? 12.031 -11.812 -17.062 1 98.75 369 GLY B C 1
ATOM 6176 O O . GLY B 1 369 ? 10.945 -11.32 -16.75 1 98.75 369 GLY B O 1
ATOM 6177 N N . SER B 1 370 ? 12.93 -11.109 -17.75 1 98.75 370 SER B N 1
ATOM 6178 C CA . SER B 1 370 ? 12.656 -9.766 -18.25 1 98.75 370 SER B CA 1
ATOM 6179 C C . SER B 1 370 ? 13.336 -9.531 -19.594 1 98.75 370 SER B C 1
ATOM 6181 O O . SER B 1 370 ? 14.328 -10.188 -19.922 1 98.75 370 SER B O 1
ATOM 6183 N N . LEU B 1 371 ? 12.773 -8.602 -20.391 1 98.75 371 LEU B N 1
ATOM 6184 C CA . LEU B 1 371 ? 13.414 -8.195 -21.641 1 98.75 371 LEU B CA 1
ATOM 6185 C C . LEU B 1 371 ? 14.719 -7.457 -21.359 1 98.75 371 LEU B C 1
ATOM 6187 O O . LEU B 1 371 ? 15.68 -7.566 -22.125 1 98.75 371 LEU B O 1
ATOM 6191 N N . LEU B 1 372 ? 14.734 -6.719 -20.297 1 98.56 372 LEU B N 1
ATOM 6192 C CA . LEU B 1 372 ? 15.969 -6.051 -19.891 1 98.56 372 LEU B CA 1
ATOM 6193 C C . LEU B 1 372 ? 17.141 -7.031 -19.875 1 98.56 372 LEU B C 1
ATOM 6195 O O . LEU B 1 372 ? 18.203 -6.73 -20.406 1 98.56 372 LEU B O 1
ATOM 6199 N N . GLU B 1 373 ? 16.938 -8.148 -19.281 1 98.56 373 GLU B N 1
ATOM 6200 C CA . GLU B 1 373 ? 17.969 -9.172 -19.203 1 98.56 373 GLU B CA 1
ATOM 6201 C C . GLU B 1 373 ? 18.25 -9.781 -20.578 1 98.56 373 GLU B C 1
ATOM 6203 O O . GLU B 1 373 ? 19.391 -9.922 -20.984 1 98.56 373 GLU B O 1
ATOM 6208 N N . GLN B 1 374 ? 17.219 -10.133 -21.281 1 98.25 374 GLN B N 1
ATOM 6209 C CA . GLN B 1 374 ? 17.359 -10.852 -22.547 1 98.25 374 GLN B CA 1
ATOM 6210 C C . GLN B 1 374 ? 18.016 -9.984 -23.609 1 98.25 374 GLN B C 1
ATOM 6212 O O . GLN B 1 374 ? 18.688 -10.492 -24.5 1 98.25 374 GLN B O 1
ATOM 6217 N N . THR B 1 375 ? 17.906 -8.68 -23.5 1 98.06 375 THR B N 1
ATOM 6218 C CA . THR B 1 375 ? 18.438 -7.766 -24.5 1 98.06 375 THR B CA 1
ATOM 6219 C C . THR B 1 375 ? 19.719 -7.094 -24.016 1 98.06 375 THR B C 1
ATOM 6221 O O . THR B 1 375 ? 20.219 -6.164 -24.641 1 98.06 375 THR B O 1
ATOM 6224 N N . MET B 1 376 ? 20.219 -7.473 -22.906 1 96.69 376 MET B N 1
ATOM 6225 C CA . MET B 1 376 ? 21.422 -6.883 -22.328 1 96.69 376 MET B CA 1
ATOM 6226 C C . MET B 1 376 ? 21.281 -5.367 -22.203 1 96.69 376 MET B C 1
ATOM 6228 O O . MET B 1 376 ? 22.141 -4.621 -22.688 1 96.69 376 MET B O 1
ATOM 6232 N N . GLY B 1 377 ? 20.141 -5.02 -21.609 1 96.31 377 GLY B N 1
ATOM 6233 C CA . GLY B 1 377 ? 19.891 -3.607 -21.375 1 96.31 377 GLY B CA 1
ATOM 6234 C C . GLY B 1 377 ? 19.484 -2.863 -22.641 1 96.31 377 GLY B C 1
ATOM 6235 O O . GLY B 1 377 ? 19.703 -1.656 -22.75 1 96.31 377 GLY B O 1
ATOM 6236 N N . GLY B 1 378 ? 19 -3.525 -23.609 1 96.62 378 GLY B N 1
ATOM 6237 C CA . GLY B 1 378 ? 18.594 -2.896 -24.859 1 96.62 378 GLY B CA 1
ATOM 6238 C C . GLY B 1 378 ? 19.688 -2.844 -25.891 1 96.62 378 GLY B C 1
ATOM 6239 O O . GLY B 1 378 ? 19.562 -2.148 -26.906 1 96.62 378 GLY B O 1
ATOM 6240 N N . LYS B 1 379 ? 20.734 -3.525 -25.672 1 96.06 379 LYS B N 1
ATOM 6241 C CA . LYS B 1 379 ? 21.875 -3.508 -26.578 1 96.06 379 LYS B CA 1
ATOM 6242 C C . LYS B 1 379 ? 21.719 -4.555 -27.672 1 96.06 379 LYS B C 1
ATOM 6244 O O . LYS B 1 379 ? 22.375 -4.48 -28.719 1 96.06 379 LYS B O 1
ATOM 6249 N N . GLN B 1 380 ? 20.938 -5.562 -27.406 1 96.94 380 GLN B N 1
ATOM 6250 C CA . GLN B 1 380 ? 20.656 -6.625 -28.375 1 96.94 380 GLN B CA 1
ATOM 6251 C C . GLN B 1 380 ? 19.156 -6.812 -28.562 1 96.94 380 GLN B C 1
ATOM 6253 O O . GLN B 1 380 ? 18.359 -6.375 -27.734 1 96.94 380 GLN B O 1
ATOM 6258 N N . PHE B 1 381 ? 18.812 -7.418 -29.672 1 97.94 381 PHE B N 1
ATOM 6259 C CA . PHE B 1 381 ? 17.406 -7.668 -29.969 1 97.94 381 PHE B CA 1
ATOM 6260 C C . PHE B 1 381 ? 17.016 -9.094 -29.578 1 97.94 381 PHE B C 1
ATOM 6262 O O . PHE B 1 381 ? 17.844 -10.008 -29.656 1 97.94 381 PHE B O 1
ATOM 6269 N N . VAL B 1 382 ? 15.805 -9.227 -29.125 1 97.88 382 VAL B N 1
ATOM 6270 C CA . VAL B 1 382 ? 15.148 -10.531 -29.078 1 97.88 382 VAL B CA 1
ATOM 6271 C C . VAL B 1 382 ? 14.414 -10.781 -30.391 1 97.88 382 VAL B C 1
ATOM 6273 O O . VAL B 1 382 ? 13.609 -9.961 -30.828 1 97.88 382 VAL B O 1
ATOM 6276 N N . LYS B 1 383 ? 14.703 -11.883 -31 1 97.69 383 LYS B N 1
ATOM 6277 C CA . LYS B 1 383 ? 14.047 -12.242 -32.25 1 97.69 383 LYS B CA 1
ATOM 6278 C C . LYS B 1 383 ? 12.695 -12.906 -32 1 97.69 383 LYS B C 1
ATOM 6280 O O . LYS B 1 383 ? 12.586 -13.797 -31.156 1 97.69 383 LYS B O 1
ATOM 6285 N N . LEU B 1 384 ? 11.742 -12.422 -32.719 1 98.31 384 LEU B N 1
ATOM 6286 C CA . LEU B 1 384 ? 10.398 -12.977 -32.594 1 98.31 384 LEU B CA 1
ATOM 6287 C C . LEU B 1 384 ? 9.961 -13.625 -33.906 1 98.31 384 LEU B C 1
ATOM 6289 O O . LEU B 1 384 ? 10.57 -13.398 -34.969 1 98.31 384 LEU B O 1
ATOM 6293 N N . GLU B 1 385 ? 9.023 -14.492 -33.781 1 97.56 385 GLU B N 1
ATOM 6294 C CA . GLU B 1 385 ? 8.43 -15.078 -35 1 97.56 385 GLU B CA 1
ATOM 6295 C C . GLU B 1 385 ? 7.934 -13.992 -35.938 1 97.56 385 GLU B C 1
ATOM 6297 O O . GLU B 1 385 ? 7.684 -12.859 -35.531 1 97.56 385 GLU B O 1
ATOM 6302 N N . GLY B 1 386 ? 7.883 -14.336 -37.25 1 97.19 386 GLY B N 1
ATOM 6303 C CA . GLY B 1 386 ? 7.398 -13.398 -38.25 1 97.19 386 GLY B CA 1
ATOM 6304 C C . GLY B 1 386 ? 8.438 -12.375 -38.656 1 97.19 386 GLY B C 1
ATOM 6305 O O . GLY B 1 386 ? 8.117 -11.391 -39.312 1 97.19 386 GLY B O 1
ATOM 6306 N N . GLY B 1 387 ? 9.641 -12.484 -38.156 1 97.44 387 GLY B N 1
ATOM 6307 C CA . GLY B 1 387 ? 10.727 -11.586 -38.5 1 97.44 387 GLY B CA 1
ATOM 6308 C C . GLY B 1 387 ? 10.75 -10.32 -37.688 1 97.44 387 GLY B C 1
ATOM 6309 O O . GLY B 1 387 ? 11.453 -9.367 -38 1 97.44 387 GLY B O 1
ATOM 6310 N N . GLU B 1 388 ? 9.953 -10.32 -36.656 1 97.81 388 GLU B N 1
ATOM 6311 C CA . GLU B 1 388 ? 9.914 -9.156 -35.781 1 97.81 388 GLU B CA 1
ATOM 6312 C C . GLU B 1 388 ? 10.984 -9.242 -34.688 1 97.81 388 GLU B C 1
ATOM 6314 O O . GLU B 1 388 ? 11.531 -10.32 -34.438 1 97.81 388 GLU B O 1
ATOM 6319 N N . GLU B 1 389 ? 11.297 -8.094 -34.125 1 98.25 389 GLU B N 1
ATOM 6320 C CA . GLU B 1 389 ? 12.281 -8.023 -33.062 1 98.25 389 GLU B CA 1
ATOM 6321 C C . GLU B 1 389 ? 11.844 -7.031 -31.969 1 98.25 389 GLU B C 1
ATOM 6323 O O . GLU B 1 389 ? 11.016 -6.152 -32.219 1 98.25 389 GLU B O 1
ATOM 6328 N N . ARG B 1 390 ? 12.359 -7.227 -30.828 1 98.5 390 ARG B N 1
ATOM 6329 C CA . ARG B 1 390 ? 12.078 -6.316 -29.719 1 98.5 390 ARG B CA 1
ATOM 6330 C C . ARG B 1 390 ? 13.328 -6.09 -28.875 1 98.5 390 ARG B C 1
ATOM 6332 O O . ARG B 1 390 ? 14.133 -7.008 -28.688 1 98.5 390 ARG B O 1
ATOM 6339 N N . LYS B 1 391 ? 13.531 -4.879 -28.453 1 98.44 391 LYS B N 1
ATOM 6340 C CA . LYS B 1 391 ? 14.383 -4.613 -27.312 1 98.44 391 LYS B CA 1
ATOM 6341 C C . LYS B 1 391 ? 13.562 -4.484 -26.031 1 98.44 391 LYS B C 1
ATOM 6343 O O . LYS B 1 391 ? 13.969 -4.973 -24.969 1 98.44 391 LYS B O 1
ATOM 6348 N N . PHE B 1 392 ? 12.453 -3.842 -26.156 1 98.81 392 PHE B N 1
ATOM 6349 C CA . PHE B 1 392 ? 11.445 -3.666 -25.109 1 98.81 392 PHE B CA 1
ATOM 6350 C C . PHE B 1 392 ? 10.039 -3.75 -25.688 1 98.81 392 PHE B C 1
ATOM 6352 O O . PHE B 1 392 ? 9.875 -3.85 -26.906 1 98.81 392 PHE B O 1
ATOM 6359 N N . ILE B 1 393 ? 9.031 -3.732 -24.844 1 98.88 393 ILE B N 1
ATOM 6360 C CA . ILE B 1 393 ? 7.637 -3.932 -25.234 1 98.88 393 ILE B CA 1
ATOM 6361 C C . ILE B 1 393 ? 7.164 -2.76 -26.094 1 98.88 393 ILE B C 1
ATOM 6363 O O . ILE B 1 393 ? 7.477 -1.603 -25.797 1 98.88 393 ILE B O 1
ATOM 6367 N N . GLN B 1 394 ? 6.477 -3.039 -27.141 1 98.75 394 GLN B N 1
ATOM 6368 C CA . GLN B 1 394 ? 5.871 -2.031 -28 1 98.75 394 GLN B CA 1
ATOM 6369 C C . GLN B 1 394 ? 4.355 -2.002 -27.844 1 98.75 394 GLN B C 1
ATOM 6371 O O . GLN B 1 394 ? 3.768 -2.941 -27.297 1 98.75 394 GLN B O 1
ATOM 6376 N N . ASP B 1 395 ? 3.766 -0.89 -28.219 1 98.75 395 ASP B N 1
ATOM 6377 C CA . ASP B 1 395 ? 2.311 -0.792 -28.172 1 98.75 395 ASP B CA 1
ATOM 6378 C C . ASP B 1 395 ? 1.665 -1.911 -29 1 98.75 395 ASP B C 1
ATOM 6380 O O . ASP B 1 395 ? 2.094 -2.197 -30.109 1 98.75 395 ASP B O 1
ATOM 6384 N N . GLY B 1 396 ? 0.673 -2.514 -28.375 1 98.69 396 GLY B N 1
ATOM 6385 C CA . GLY B 1 396 ? -0.016 -3.609 -29.047 1 98.69 396 GLY B CA 1
ATOM 6386 C C . GLY B 1 396 ? 0.521 -4.973 -28.656 1 98.69 396 GLY B C 1
ATOM 6387 O O . GLY B 1 396 ? -0.126 -5.996 -28.891 1 98.69 396 GLY B O 1
ATOM 6388 N N . ASP B 1 397 ? 1.752 -5.055 -28.094 1 98.88 397 ASP B N 1
ATOM 6389 C CA . ASP B 1 397 ? 2.277 -6.324 -27.594 1 98.88 397 ASP B CA 1
ATOM 6390 C C . ASP B 1 397 ? 1.454 -6.84 -26.422 1 98.88 397 ASP B C 1
ATOM 6392 O O . ASP B 1 397 ? 1.045 -6.066 -25.547 1 98.88 397 ASP B O 1
ATOM 6396 N N . SER B 1 398 ? 1.155 -8.117 -26.406 1 98.88 398 SER B N 1
ATOM 6397 C CA . SER B 1 398 ? 0.586 -8.82 -25.266 1 98.88 398 SER B CA 1
ATOM 6398 C C . SER B 1 398 ? 1.592 -9.797 -24.656 1 98.88 398 SER B C 1
ATOM 6400 O O . SER B 1 398 ? 2.217 -10.578 -25.375 1 98.88 398 SER B O 1
ATOM 6402 N N . ILE B 1 399 ? 1.784 -9.641 -23.375 1 98.94 399 ILE B N 1
ATOM 6403 C CA . ILE B 1 399 ? 2.623 -10.586 -22.641 1 98.94 399 ILE B CA 1
ATOM 6404 C C . ILE B 1 399 ? 1.746 -11.625 -21.938 1 98.94 399 ILE B C 1
ATOM 6406 O O . ILE B 1 399 ? 0.821 -11.266 -21.203 1 98.94 399 ILE B O 1
ATOM 6410 N N . THR B 1 400 ? 2.014 -12.875 -22.156 1 98.94 400 THR B N 1
ATOM 6411 C CA . THR B 1 400 ? 1.286 -13.953 -21.5 1 98.94 400 THR B CA 1
ATOM 6412 C C . THR B 1 400 ? 2.232 -14.812 -20.656 1 98.94 400 THR B C 1
ATOM 6414 O O . THR B 1 400 ? 3.227 -15.328 -21.172 1 98.94 400 THR B O 1
ATOM 6417 N N . ILE B 1 401 ? 1.922 -14.93 -19.438 1 98.94 401 ILE B N 1
ATOM 6418 C CA . ILE B 1 401 ? 2.643 -15.812 -18.531 1 98.94 401 ILE B CA 1
ATOM 6419 C C . ILE B 1 401 ? 1.789 -17.047 -18.219 1 98.94 401 ILE B C 1
ATOM 6421 O O . ILE B 1 401 ? 0.593 -16.922 -17.953 1 98.94 401 ILE B O 1
ATOM 6425 N N . THR B 1 402 ? 2.361 -18.234 -18.328 1 98.75 402 THR B N 1
ATOM 6426 C CA . THR B 1 402 ? 1.745 -19.484 -17.922 1 98.75 402 THR B CA 1
ATOM 6427 C C . THR B 1 402 ? 2.611 -20.203 -16.891 1 98.75 402 THR B C 1
ATOM 6429 O O . THR B 1 402 ? 3.84 -20.094 -16.922 1 98.75 402 THR B O 1
ATOM 6432 N N . GLY B 1 403 ? 1.989 -20.828 -15.953 1 98.75 403 GLY B N 1
ATOM 6433 C CA . GLY B 1 403 ? 2.684 -21.547 -14.898 1 98.75 403 GLY B CA 1
ATOM 6434 C C . GLY B 1 403 ? 1.963 -22.812 -14.461 1 98.75 403 GLY B C 1
ATOM 6435 O O . GLY B 1 403 ? 0.731 -22.859 -14.461 1 98.75 403 GLY B O 1
ATOM 6436 N N . TRP B 1 404 ? 2.752 -23.906 -14.195 1 98.62 404 TRP B N 1
ATOM 6437 C CA . TRP B 1 404 ? 2.145 -25.141 -13.719 1 98.62 404 TRP B CA 1
ATOM 6438 C C . TRP B 1 404 ? 3.174 -26.016 -13 1 98.62 404 TRP B C 1
ATOM 6440 O O . TRP B 1 404 ? 4.379 -25.797 -13.141 1 98.62 404 TRP B O 1
ATOM 6450 N N . SER B 1 405 ? 2.719 -26.922 -12.195 1 98.56 405 SER B N 1
ATOM 6451 C CA . SER B 1 405 ? 3.477 -28.031 -11.617 1 98.56 405 SER B CA 1
ATOM 6452 C C . SER B 1 405 ? 2.844 -29.375 -11.961 1 98.56 405 SER B C 1
ATOM 6454 O O . SER B 1 405 ? 1.645 -29.438 -12.234 1 98.56 405 SER B O 1
ATOM 6456 N N . GLY B 1 406 ? 3.668 -30.375 -11.977 1 96.19 406 GLY B N 1
ATOM 6457 C CA . GLY B 1 406 ? 3.172 -31.719 -12.25 1 96.19 406 GLY B CA 1
ATOM 6458 C C . GLY B 1 406 ? 3.217 -32.094 -13.719 1 96.19 406 GLY B C 1
ATOM 6459 O O . GLY B 1 406 ? 3.852 -31.391 -14.516 1 96.19 406 GLY B O 1
ATOM 6460 N N . THR B 1 407 ? 2.658 -33.281 -14.008 1 94.38 407 THR B N 1
ATOM 6461 C CA . THR B 1 407 ? 2.645 -33.812 -15.375 1 94.38 407 THR B CA 1
ATOM 6462 C C . THR B 1 407 ? 1.214 -34.062 -15.844 1 94.38 407 THR B C 1
ATOM 6464 O O . THR B 1 407 ? 0.29 -34.125 -15.023 1 94.38 407 THR B O 1
ATOM 6467 N N . ALA B 1 408 ? 1.111 -34.219 -17.094 1 90 408 ALA B N 1
ATOM 6468 C CA . ALA B 1 408 ? -0.207 -34.469 -17.672 1 90 408 ALA B CA 1
ATOM 6469 C C . ALA B 1 408 ? -0.787 -35.781 -17.141 1 90 408 ALA B C 1
ATOM 6471 O O . ALA B 1 408 ? -2.002 -35.906 -16.969 1 90 408 ALA B O 1
ATOM 6472 N N . GLU B 1 409 ? -0.023 -36.719 -16.828 1 88.88 409 GLU B N 1
ATOM 6473 C CA . GLU B 1 409 ? -0.454 -38.031 -16.359 1 88.88 409 GLU B CA 1
ATOM 6474 C C . GLU B 1 409 ? -1.047 -37.938 -14.961 1 88.88 409 GLU B C 1
ATOM 6476 O O . GLU B 1 409 ? -2.082 -38.562 -14.68 1 88.88 409 GLU B O 1
ATOM 6481 N N . ASP B 1 410 ? -0.488 -37.156 -14.141 1 89.31 410 ASP B N 1
ATOM 6482 C CA . ASP B 1 410 ? -0.9 -37.094 -12.734 1 89.31 410 ASP B CA 1
ATOM 6483 C C . ASP B 1 410 ? -1.896 -35.969 -12.508 1 89.31 410 ASP B C 1
ATOM 6485 O O . ASP B 1 410 ? -2.574 -35.906 -11.477 1 89.31 410 ASP B O 1
ATOM 6489 N N . GLY B 1 411 ? -2.021 -35.094 -13.562 1 93.25 411 GLY B N 1
ATOM 6490 C CA . GLY B 1 411 ? -2.836 -33.906 -13.406 1 93.25 411 GLY B CA 1
ATOM 6491 C C . GLY B 1 411 ? -2.018 -32.656 -13.148 1 93.25 411 GLY B C 1
ATOM 6492 O O . GLY B 1 411 ? -1.293 -32.594 -12.156 1 93.25 411 GLY B O 1
ATOM 6493 N N . LEU B 1 412 ? -2.172 -31.656 -13.984 1 97.06 412 LEU B N 1
ATOM 6494 C CA . LEU B 1 412 ? -1.431 -30.406 -13.852 1 97.06 412 LEU B CA 1
ATOM 6495 C C . LEU B 1 412 ? -2.059 -29.516 -12.797 1 97.06 412 LEU B C 1
ATOM 6497 O O . LEU B 1 412 ? -3.283 -29.422 -12.695 1 97.06 412 LEU B O 1
ATOM 6501 N N . VAL B 1 413 ? -1.23 -29.016 -11.953 1 98.38 413 VAL B N 1
ATOM 6502 C CA . VAL B 1 413 ? -1.607 -27.906 -11.078 1 98.38 413 VAL B CA 1
ATOM 6503 C C . VAL B 1 413 ? -1.192 -26.578 -11.711 1 98.38 413 VAL B C 1
ATOM 6505 O O . VAL B 1 413 ? -0.061 -26.125 -11.531 1 98.38 413 VAL B O 1
ATOM 6508 N N . GLY B 1 414 ? -2.135 -26.031 -12.484 1 98.56 414 GLY B N 1
ATOM 6509 C CA . GLY B 1 414 ? -1.812 -24.859 -13.289 1 98.56 414 GLY B CA 1
ATOM 6510 C C . GLY B 1 414 ? -2.525 -23.609 -12.828 1 98.56 414 GLY B C 1
ATOM 6511 O O . GLY B 1 414 ? -3.43 -23.672 -11.992 1 98.56 414 GLY B O 1
ATOM 6512 N N . PHE B 1 415 ? -2.053 -22.484 -13.344 1 98.62 415 PHE B N 1
ATOM 6513 C CA . PHE B 1 415 ? -2.529 -21.172 -12.93 1 98.62 415 PHE B CA 1
ATOM 6514 C C . PHE B 1 415 ? -3.408 -20.562 -14.008 1 98.62 415 PHE B C 1
ATOM 6516 O O . PHE B 1 415 ? -4.012 -19.5 -13.797 1 98.62 415 PHE B O 1
ATOM 6523 N N . GLY B 1 416 ? -3.568 -21.172 -15.117 1 97 416 GLY B N 1
ATOM 6524 C CA . GLY B 1 416 ? -4.102 -20.469 -16.281 1 97 416 GLY B CA 1
ATOM 6525 C C . GLY B 1 416 ? -3.141 -19.438 -16.844 1 97 416 GLY B C 1
ATOM 6526 O O . GLY B 1 416 ? -1.939 -19.703 -16.953 1 97 416 GLY B O 1
ATOM 6527 N N . GLU B 1 417 ? -3.748 -18.391 -17.328 1 97.94 417 GLU B N 1
ATOM 6528 C CA . GLU B 1 417 ? -2.916 -17.375 -17.984 1 97.94 417 GLU B CA 1
ATOM 6529 C C . GLU B 1 417 ? -2.938 -16.062 -17.219 1 97.94 417 GLU B C 1
ATOM 6531 O O . GLU B 1 417 ? -3.959 -15.695 -16.625 1 97.94 417 GLU B O 1
ATOM 6536 N N . CYS B 1 418 ? -1.863 -15.406 -17.141 1 98.88 418 CYS B N 1
ATOM 6537 C CA . CYS B 1 418 ? -1.693 -14 -16.797 1 98.88 418 CYS B CA 1
ATOM 6538 C C . CYS B 1 418 ? -1.297 -13.188 -18.016 1 98.88 418 CYS B C 1
ATOM 6540 O O . CYS B 1 418 ? -0.154 -13.258 -18.469 1 98.88 418 CYS B O 1
ATOM 6542 N N . GLU B 1 419 ? -2.225 -12.453 -18.5 1 98.88 419 GLU B N 1
ATOM 6543 C CA . GLU B 1 419 ? -2.006 -11.766 -19.781 1 98.88 419 GLU B CA 1
ATOM 6544 C C . GLU B 1 419 ? -2.287 -10.273 -19.656 1 98.88 419 GLU B C 1
ATOM 6546 O O . GLU B 1 419 ? -3.256 -9.875 -19 1 98.88 419 GLU B O 1
ATOM 6551 N N . GLY B 1 420 ? -1.435 -9.445 -20.172 1 98.81 420 GLY B N 1
ATOM 6552 C CA . GLY B 1 420 ? -1.635 -8.008 -20.266 1 98.81 420 GLY B CA 1
ATOM 6553 C C . GLY B 1 420 ? -1.161 -7.434 -21.594 1 98.81 420 GLY B C 1
ATOM 6554 O O . GLY B 1 420 ? -0.116 -7.828 -22.109 1 98.81 420 GLY B O 1
ATOM 6555 N N . THR B 1 421 ? -1.944 -6.535 -22.172 1 98.88 421 THR B N 1
ATOM 6556 C CA . THR B 1 421 ? -1.608 -5.836 -23.406 1 98.88 421 THR B CA 1
ATOM 6557 C C . THR B 1 421 ? -1.293 -4.367 -23.141 1 98.88 421 THR B C 1
ATOM 6559 O O . THR B 1 421 ? -1.998 -3.711 -22.359 1 98.88 421 THR B O 1
ATOM 6562 N N . ILE B 1 422 ? -0.23 -3.914 -23.734 1 98.81 422 ILE B N 1
ATOM 6563 C CA . ILE B 1 422 ? 0.115 -2.5 -23.609 1 98.81 422 ILE B CA 1
ATOM 6564 C C . ILE B 1 422 ? -0.526 -1.713 -24.75 1 98.81 422 ILE B C 1
ATOM 6566 O O . ILE B 1 422 ? -0.376 -2.07 -25.922 1 98.81 422 ILE B O 1
ATOM 6570 N N . ILE B 1 423 ? -1.241 -0.697 -24.375 1 98.69 423 ILE B N 1
ATOM 6571 C CA . ILE B 1 423 ? -1.821 0.192 -25.375 1 98.69 423 ILE B CA 1
ATOM 6572 C C . ILE B 1 423 ? -1.116 1.546 -25.344 1 98.69 423 ILE B C 1
ATOM 6574 O O . ILE B 1 423 ? -0.36 1.831 -24.406 1 98.69 423 ILE B O 1
ATOM 6578 N N . ALA B 1 424 ? -1.309 2.357 -26.344 1 98.19 424 ALA B N 1
ATOM 6579 C CA . ALA B 1 424 ? -0.603 3.625 -26.5 1 98.19 424 ALA B CA 1
ATOM 6580 C C . ALA B 1 424 ? -0.781 4.523 -25.281 1 98.19 424 ALA B C 1
ATOM 6582 O O . ALA B 1 424 ? -1.804 4.453 -24.594 1 98.19 424 ALA B O 1
ATOM 6583 N N . ALA B 1 425 ? 0.222 5.336 -25.016 1 98.12 425 ALA B N 1
ATOM 6584 C CA . ALA B 1 425 ? 0.141 6.332 -23.953 1 98.12 425 ALA B CA 1
ATOM 6585 C C . ALA B 1 425 ? -1.043 7.27 -24.156 1 98.12 425 ALA B C 1
ATOM 6587 O O . ALA B 1 425 ? -1.402 7.574 -25.297 1 98.12 425 ALA B O 1
ATOM 6588 N N . VAL B 1 426 ? -1.64 7.684 -23.078 1 96.56 426 VAL B N 1
ATOM 6589 C CA . VAL B 1 426 ? -2.723 8.656 -23.172 1 96.56 426 VAL B CA 1
ATOM 6590 C C . VAL B 1 426 ? -2.193 9.953 -23.781 1 96.56 426 VAL B C 1
ATOM 6592 O O . VAL B 1 426 ? -1.132 10.445 -23.391 1 96.56 426 VAL B O 1
ATOM 6595 N N . PRO B 1 427 ? -2.877 10.484 -24.812 1 94.06 427 PRO B N 1
ATOM 6596 C CA . PRO B 1 427 ? -2.41 11.734 -25.422 1 94.06 427 PRO B CA 1
ATOM 6597 C C . PRO B 1 427 ? -2.379 12.898 -24.422 1 94.06 427 PRO B C 1
ATOM 6599 O O . PRO B 1 427 ? -3.262 13 -23.578 1 94.06 427 PRO B O 1
ATOM 6602 N N . ARG B 1 428 ? -1.283 13.711 -24.562 1 89.56 428 ARG B N 1
ATOM 6603 C CA . ARG B 1 428 ? -1.159 14.891 -23.703 1 89.56 428 ARG B CA 1
ATOM 6604 C C . ARG B 1 428 ? -0.828 16.125 -24.531 1 89.56 428 ARG B C 1
ATOM 6606 O O . ARG B 1 428 ? -0.192 16.031 -25.578 1 89.56 428 ARG B O 1
ATOM 6613 N N . ASP B 1 429 ? -1.437 17.266 -24.234 1 74.06 429 ASP B N 1
ATOM 6614 C CA . ASP B 1 429 ? -1.184 18.516 -24.938 1 74.06 429 ASP B CA 1
ATOM 6615 C C . ASP B 1 429 ? 0.147 19.125 -24.5 1 74.06 429 ASP B C 1
ATOM 6617 O O . ASP B 1 429 ? 0.553 18.984 -23.344 1 74.06 429 ASP B O 1
#

Secondary structure (DSSP, 8-state):
--BSS---TT-SB-TTT--EEEEE-SS--S-EEEEEETTEEEEHHHHHHTTTTTT--S--GGGGGGGGSSSSHHHHTT-HHHHHHHHHHHHHHHBTT-S-TTTTTT-HHHHHHHEEEGGG-EEE-SS--S-EEEE---HHHHHHHHHHHH-GGG-S-TTTTTS--EEEE-GGGEEETT--EEPPEEEE-SSTT--S-EEEE-SSEE--EEEEEEE-S---TT-PPPTTTGGGGEEEEEEEE--EEHHHHHHH-TTT--SHHHHT-EEE-S-BEEGGGGTTSEE--SPPSSPPPGGG----SS-EE--EEEEEEE-TT--EEEEEEEEGGG-SS-HHHHHHHHHTTSPPP-TT-EEE------SSTT--SSHHHHTTTTTSPEE-GGG-EESS--TT-EEEEEEEES-TTT--EEEEEEEEEEEPPPP--/--BSS---TT-SB-TTT--EEEEE-SS--S-EEEEEETTEEEEHHHHHHTTTTTT-TT--GGGGGGGGSSSSHHHHTT-HHHHHHHHHHHHHHHBTT-S-TTTTTT-HHHHHHHEEEGGG-EEE-SS--S-EEEE---HHHHHHHHHHHH-GGG-S-TTTTTS--EEE--GGGEEETT--EEPPEEEE-SSTT-SS-EEEE-SSEE--EEEEEEE-S---TT-PPPTTTGGGGEEEEEEEE--EEHHHHHHH-TTT--SHHHHT-EEE-S-BEEGGGGTTSEE--SPPSSPPPGGG----SS-EE--EEEEEEE-TT--EEEEEEEEGGG-SS-HHHHHHHHHTTSPPP-TT-EEE------SSTT--SSHHHHTTTTTSPEE-GGG-EESS--TT-EEEEEEEES-TTT--EEEEEEEEEEEPPPP--

Foldseek 3Di:
DAFPPDADLPDLADLLWFWKFWKAFPVGRQIFMWTDHHQKIFQLVLLVVQCLCVPQPPDDPVQSCCRVDNANLSVLQVWDVSVVSVSVSVSLCGHPVRPCCVSEVVPPPSCVVGIGGPVRIGTWARHQADWEKEWAQQVLQQQLVLCLPPNNVCSHPPCVLAATHMDTAARVFETEFPDAFAQDWAWFQPDPPGPGTDIGGQPFKKKFWWKKWFFRAKDAFQDFDALQCLLRRTFFMWTKIQIFSDRRQVPPQPPPGDDRRRHRHMYIYRTGGGSVSQVVAFAQADDRPDDYDPSLPHPDRGQWGWKWKWKWKQALVGFIDIFAIETSSSGNGGPSSVRRRVCVRRDMDHGNHMYIRTGHADNDGRHGRMLCSNQSNLVRWDATPPRDIDSHDDANMKMKMWMWDDRSVVHINIRPITMYGYHYHDDDD/DAFPPDAALPDLADLLWFWKFWKAFPVGRQIFMWTDHHQKIFQLVLLVVQCVCVPQPPDDPVQSCCRVDNANLSVLQVWQVSVVSVSVLVSLCGHPVRPCCVSEVVPPPSCVVGIGGPVRIDTWARHQADWEKEWAQQVLQQQLVLCLPPNNVCSHPPCVLAATHMDTAARVFETEFPDAFAQDWAWFQPDPPGPGTDIGGQPFKKKFWWKKWFFRAKDAFQDFDALQCLLRRTFFMWTKIQIFSDRRQVPPQPPPGDDRRRHRHMYIYRTGGGSVSQVVAFAQADDRPDDYDPSLPHDDRGQWGWKWKWKWKQALVGFIDIFAIETSSSGNGGPSRVRRRVCVRRDMDHGNHMYIRTGHADNDGRHGRMLCSNQSNLVRWDATPPRDTDSHDDANMKMKMWMWDDRSVVHINIRPITMYGYHYHDDDD

Nearest PDB structures (foldseek):
  5ti1-assembly3_F  TM=9.646E-01  e=9.326E-59  Paraburkholderia xenovorans LB400
  4qku-assembly2_D  TM=9.593E-01  e=6.897E-59  Burkholderia cenocepacia J2315
  5ti1-assembly1_A  TM=9.605E-01  e=8.780E-59  Paraburkholderia xenovorans LB400
  4qku-assembly1_A  TM=9.580E-01  e=2.602E-58  Burkholderia cenocepacia J2315
  4qku-assembly2_C  TM=9.632E-01  e=9.238E-58  Burkholderia cenocepacia J2315

InterPro domains:
  IPR005959 Fumarylacetoacetase [PTHR43069] (1-425)
  IPR005959 Fumarylacetoacetase [TIGR01266] (3-426)
  IPR011234 Fumarylacetoacetase-like, C-terminal [PF01557] (137-422)
  IPR015377 Fumarylacetoacetase, N-terminal [PF09298] (16-126)
  IPR036462 Fumarylacetoacetase, N-terminal domain superfamily [G3DSA:2.30.30.230] (1-122)
  IPR036462 Fumarylacetoacetase, N-terminal domain superfamily [SSF63433] (3-126)
  IPR036663 Fumarylacetoacetase-like, C-terminal domain superfamily [G3DSA:3.90.850.10] (124-426)
  IPR036663 Fumarylacetoacetase-like, C-terminal domain superfamily [SSF56529] (128-424)

Radius of gyration: 27.69 Å; Cα contacts (8 Å, |Δi|>4): 2363; chains: 2; bounding box: 68×79×72 Å

pLDDT: mean 97.29, std 2.76, range [74.06, 99.0]

Organism: Fusarium proliferatum (strain ET1) (NCBI:txid1227346)

Sequence (858 aa):
MASWLPIPSKSHFSLANIPFGIISTSAESTHRPAIAIGQHVLDLSAFAQNNGFSKLADFPADQLSVFSQTTLNDFAALGRPVHRATRAYLQDIFRQETPYPEILKDNESLRKQALIPIGDVRSHLPLSIGDYTDFFAGRNHAHTVGTLFRGAANALQPNYNHLPVAYHGRASSVVVSGTPLHRPWGQVLPNPQAKEPVFQPCARLDIELELGMFISKGNKLGAPVDVNNAEEYIFGYVLMNDWSARDIQQWEYVPLGPFNAKNFGTTISPWVVLADALEGFRGKGLENEVPPKKYLDEKREDPILDINLEVSITTAKGNKTKITQVSSQNLLWSWPQMIAHHSVSGCNLRTGDLLGSGTISGLEPGTQGSLLEQTMGGKQFVKLEGGEERKFIQDGDSITITGWSGTAEDGLVGFGECEGTIIAAVPRDMASWLPIPSKSHFSLANIPFGIISTSAESTHRPAIAIGQHVLDLSAFAQNNGFSKLADFPADQLSVFSQTTLNDFAALGRPVHRATRAYLQDIFRQETPYPEILKDNESLRKQALIPIGDVRSHLPLSIGDYTDFFAGRNHAHTVGTLFRGAANALQPNYNHLPVAYHGRASSVVVSGTPLHRPWGQVLPNPQAKEPVFQPCARLDIELELGMFISKGNKLGAPVDVNNAEEYIFGYVLMNDWSARDIQQWEYVPLGPFNAKNFGTTISPWVVLADALEGFRGKGLENEVPPKKYLDEKREDPILDINLEVSITTAKGNKTKITQVSSQNLLWSWPQMIAHHSVSGCNLRTGDLLGSGTISGLEPGTQGSLLEQTMGGKQFVKLEGGEERKFIQDGDSITITGWSGTAEDGLVGFGECEGTIIAAVPRD